Protein AF-0000000086107221 (afdb_homodimer)

Nearest PDB structures (foldseek):
  7shm-assembly1_B  TM=8.757E-01  e=9.392E-21  Homo sapiens
  7shm-assembly1_A  TM=8.796E-01  e=1.229E-20  Homo sapiens
  7x1w-assembly1_B  TM=7.419E-01  e=2.258E-19  Homo sapiens
  7shn-assembly1_B  TM=6.592E-01  e=3.600E-20  Homo sapiens
  8z9x-assembly1_A  TM=6.945E-01  e=2.536E-18  Homo sapiens

Structure (mmCIF, N/CA/C/O backbone):
data_AF-0000000086107221-model_v1
#
loop_
_entity.id
_entity.type
_entity.pdbx_description
1 polymer 'ABC transmembrane type-1 domain-containing protein'
#
loop_
_atom_site.group_PDB
_atom_site.id
_atom_site.type_symbol
_atom_site.label_atom_id
_atom_site.label_alt_id
_atom_site.label_comp_id
_atom_site.label_asym_id
_atom_site.label_entity_id
_atom_site.label_seq_id
_atom_site.pdbx_PDB_ins_code
_atom_site.Cartn_x
_atom_site.Cartn_y
_atom_site.Cartn_z
_atom_site.occupancy
_atom_site.B_iso_or_equiv
_atom_site.auth_seq_id
_atom_site.auth_comp_id
_atom_site.auth_asym_id
_atom_site.auth_atom_id
_atom_site.pdbx_PDB_model_num
ATOM 1 N N . MET A 1 1 ? -26.344 11.945 32.375 1 20.78 1 MET A N 1
ATOM 2 C CA . MET A 1 1 ? -26.625 10.68 31.703 1 20.78 1 MET A CA 1
ATOM 3 C C . MET A 1 1 ? -26.406 10.781 30.203 1 20.78 1 MET A C 1
ATOM 5 O O . MET A 1 1 ? -27.25 11.32 29.484 1 20.78 1 MET A O 1
ATOM 9 N N . GLY A 1 2 ? -25.266 11.234 29.719 1 27.42 2 GLY A N 1
ATOM 10 C CA . GLY A 1 2 ? -24.891 11.477 28.344 1 27.42 2 GLY A CA 1
ATOM 11 C C . GLY A 1 2 ? -25.172 10.297 27.422 1 27.42 2 GLY A C 1
ATOM 12 O O . GLY A 1 2 ? -24.75 9.172 27.703 1 27.42 2 GLY A O 1
ATOM 13 N N . THR A 1 3 ? -26.406 10.305 26.906 1 29.56 3 THR A N 1
ATOM 14 C CA . THR A 1 3 ? -26.953 9.266 26.031 1 29.56 3 THR A CA 1
ATOM 15 C C . THR A 1 3 ? -25.922 8.812 25.016 1 29.56 3 THR A C 1
ATOM 17 O O . THR A 1 3 ? -25.328 9.633 24.297 1 29.56 3 THR A O 1
ATOM 20 N N . ARG A 1 4 ? -25.219 7.75 25.297 1 34.88 4 ARG A N 1
ATOM 21 C CA . ARG A 1 4 ? -24.344 6.957 24.438 1 34.88 4 ARG A CA 1
ATOM 22 C C . ARG A 1 4 ? -24.969 6.781 23.047 1 34.88 4 ARG A C 1
ATOM 24 O O . ARG A 1 4 ? -26.094 6.27 22.922 1 34.88 4 ARG A O 1
ATOM 31 N N . SER A 1 5 ? -24.797 7.711 22.172 1 38.06 5 SER A N 1
ATOM 32 C CA . SER A 1 5 ? -25.297 7.461 20.828 1 38.06 5 SER A CA 1
ATOM 33 C C . SER A 1 5 ? -25.188 5.984 20.469 1 38.06 5 SER A C 1
ATOM 35 O O . SER A 1 5 ? -24.188 5.336 20.797 1 38.06 5 SER A O 1
ATOM 37 N N . PRO A 1 6 ? -26.281 5.242 20.359 1 38.06 6 PRO A N 1
ATOM 38 C CA . PRO A 1 6 ? -26.297 3.816 20.016 1 38.06 6 PRO A CA 1
ATOM 39 C C . PRO A 1 6 ? -25.203 3.451 19 1 38.06 6 PRO A C 1
ATOM 41 O O . PRO A 1 6 ? -25 4.18 18.031 1 38.06 6 PRO A O 1
ATOM 44 N N . ARG A 1 7 ? -24.203 2.842 19.516 1 42.78 7 ARG A N 1
ATOM 45 C CA . ARG A 1 7 ? -23.25 2.258 18.578 1 42.78 7 ARG A CA 1
ATOM 46 C C . ARG A 1 7 ? -23.953 1.6 17.406 1 42.78 7 ARG A C 1
ATOM 48 O O . ARG A 1 7 ? -24.609 0.563 17.562 1 42.78 7 ARG A O 1
ATOM 55 N N . VAL A 1 8 ? -24.609 2.289 16.484 1 44.22 8 VAL A N 1
ATOM 56 C CA . VAL A 1 8 ? -25.156 1.696 15.273 1 44.22 8 VAL A CA 1
ATOM 57 C C . VAL A 1 8 ? -24.281 0.521 14.836 1 44.22 8 VAL A C 1
ATOM 59 O O . VAL A 1 8 ? -23.094 0.692 14.547 1 44.22 8 VAL A O 1
ATOM 62 N N . GLU A 1 9 ? -24.562 -0.608 15.328 1 49.84 9 GLU A N 1
ATOM 63 C CA . GLU A 1 9 ? -23.891 -1.847 14.945 1 49.84 9 GLU A CA 1
ATOM 64 C C . GLU A 1 9 ? -23.703 -1.935 13.438 1 49.84 9 GLU A C 1
ATOM 66 O O . GLU A 1 9 ? -24.688 -1.975 12.688 1 49.84 9 GLU A O 1
ATOM 71 N N . ARG A 1 10 ? -22.797 -1.467 12.852 1 59.25 10 ARG A N 1
ATOM 72 C CA . ARG A 1 10 ? -22.516 -1.47 11.414 1 59.25 10 ARG A CA 1
ATOM 73 C C . ARG A 1 10 ? -22.438 -2.895 10.875 1 59.25 10 ARG A C 1
ATOM 75 O O . ARG A 1 10 ? -21.891 -3.783 11.539 1 59.25 10 ARG A O 1
ATOM 82 N N . PRO A 1 11 ? -23.266 -3.07 9.906 1 66.38 11 PRO A N 1
ATOM 83 C CA . PRO A 1 11 ? -23.266 -4.414 9.328 1 66.38 11 PRO A CA 1
ATOM 84 C C . PRO A 1 11 ? -21.859 -4.902 8.961 1 66.38 11 PRO A C 1
ATOM 86 O O . PRO A 1 11 ? -21.016 -4.105 8.547 1 66.38 11 PRO A O 1
ATOM 89 N N . ARG A 1 12 ? -21.547 -6.066 9.477 1 76.44 12 ARG A N 1
ATOM 90 C CA . ARG A 1 12 ? -20.281 -6.734 9.164 1 76.44 12 ARG A CA 1
ATOM 91 C C . ARG A 1 12 ? -20.156 -7 7.668 1 76.44 12 ARG A C 1
ATOM 93 O O . ARG A 1 12 ? -21.109 -7.465 7.035 1 76.44 12 ARG A O 1
ATOM 100 N N . PRO A 1 13 ? -19.031 -6.516 6.992 1 83.62 13 PRO A N 1
ATOM 101 C CA . PRO A 1 13 ? -18.828 -6.777 5.566 1 83.62 13 PRO A CA 1
ATOM 102 C C . PRO A 1 13 ? -18.797 -8.273 5.238 1 83.62 13 PRO A C 1
ATOM 104 O O . PRO A 1 13 ? -18.016 -9.016 5.84 1 83.62 13 PRO A O 1
ATOM 107 N N . ARG A 1 14 ? -19.797 -8.719 4.535 1 83.75 14 ARG A N 1
ATOM 108 C CA . ARG A 1 14 ? -19.906 -10.109 4.109 1 83.75 14 ARG A CA 1
ATOM 109 C C . ARG A 1 14 ? -20.234 -10.203 2.621 1 83.75 14 ARG A C 1
ATOM 111 O O . ARG A 1 14 ? -20.438 -9.18 1.961 1 83.75 14 ARG A O 1
ATOM 118 N N . LEU A 1 15 ? -20.047 -11.383 2.186 1 85.44 15 LEU A N 1
ATOM 119 C CA . LEU A 1 15 ? -20.438 -11.641 0.807 1 85.44 15 LEU A CA 1
ATOM 120 C C . LEU A 1 15 ? -21.953 -11.852 0.706 1 85.44 15 LEU A C 1
ATOM 122 O O . LEU A 1 15 ? -22.422 -12.992 0.641 1 85.44 15 LEU A O 1
ATOM 126 N N . ASP A 1 16 ? -22.672 -10.781 0.738 1 86.25 16 ASP A N 1
ATOM 127 C CA . ASP A 1 16 ? -24.125 -10.828 0.745 1 86.25 16 ASP A CA 1
ATOM 128 C C . ASP A 1 16 ? -24.703 -10.039 -0.421 1 86.25 16 ASP A C 1
ATOM 130 O O . ASP A 1 16 ? -24 -9.711 -1.375 1 86.25 16 ASP A O 1
ATOM 134 N N . ARG A 1 17 ? -25.938 -9.82 -0.263 1 88.38 17 ARG A N 1
ATOM 135 C CA . ARG A 1 17 ? -26.656 -9.094 -1.302 1 88.38 17 ARG A CA 1
ATOM 136 C C . ARG A 1 17 ? -26.203 -7.641 -1.375 1 88.38 17 ARG A C 1
ATOM 138 O O . ARG A 1 17 ? -26.203 -7.039 -2.449 1 88.38 17 ARG A O 1
ATOM 145 N N . ILE A 1 18 ? -25.766 -7.18 -0.334 1 89 18 ILE A N 1
ATOM 146 C CA . ILE A 1 18 ? -25.281 -5.805 -0.3 1 89 18 ILE A CA 1
ATOM 147 C C . ILE A 1 18 ? -23.969 -5.695 -1.093 1 89 18 ILE A C 1
ATOM 149 O O . ILE A 1 18 ? -23.781 -4.734 -1.838 1 89 18 ILE A O 1
ATOM 153 N N . PHE A 1 19 ? -23.203 -6.648 -0.896 1 90.31 19 PHE A N 1
ATOM 154 C CA . PHE A 1 19 ? -21.953 -6.672 -1.653 1 90.31 19 PHE A CA 1
ATOM 155 C C . PHE A 1 19 ? -22.234 -6.703 -3.152 1 90.31 19 PHE A C 1
ATOM 157 O O . PHE A 1 19 ? -21.609 -5.965 -3.92 1 90.31 19 PHE A O 1
ATOM 164 N N . LEU A 1 20 ? -23.156 -7.578 -3.516 1 91.56 20 LEU A N 1
ATOM 165 C CA . LEU A 1 20 ? -23.469 -7.727 -4.934 1 91.56 20 LEU A CA 1
ATOM 166 C C . LEU A 1 20 ? -23.984 -6.418 -5.516 1 91.56 20 LEU A C 1
ATOM 168 O O . LEU A 1 20 ? -23.625 -6.047 -6.637 1 91.56 20 LEU A O 1
ATOM 172 N N . ARG A 1 21 ? -24.766 -5.758 -4.793 1 92.06 21 ARG A N 1
ATOM 173 C CA . ARG A 1 21 ? -25.312 -4.48 -5.25 1 92.06 21 ARG A CA 1
ATOM 174 C C . ARG A 1 21 ? -24.203 -3.439 -5.387 1 92.06 21 ARG A C 1
ATOM 176 O O . ARG A 1 21 ? -24.125 -2.736 -6.395 1 92.06 21 ARG A O 1
ATOM 183 N N . ARG A 1 22 ? -23.391 -3.412 -4.418 1 92.31 22 ARG A N 1
ATOM 184 C CA . ARG A 1 22 ? -22.281 -2.459 -4.422 1 92.31 22 ARG A CA 1
ATOM 185 C C . ARG A 1 22 ? -21.297 -2.766 -5.547 1 92.31 22 ARG A C 1
ATOM 187 O O . ARG A 1 22 ? -20.781 -1.851 -6.191 1 92.31 22 ARG A O 1
ATOM 194 N N . PHE A 1 23 ? -21.125 -3.98 -5.703 1 93.12 23 PHE A N 1
ATOM 195 C CA . PHE A 1 23 ? -20.188 -4.41 -6.734 1 93.12 23 PHE A CA 1
ATOM 196 C C . PHE A 1 23 ? -20.719 -4.086 -8.125 1 93.12 23 PHE A C 1
ATOM 198 O O . PHE A 1 23 ? -19.984 -3.605 -8.984 1 93.12 23 PHE A O 1
ATOM 205 N N . ILE A 1 24 ? -21.969 -4.328 -8.344 1 92.38 24 ILE A N 1
ATOM 206 C CA . ILE A 1 24 ? -22.594 -4.055 -9.633 1 92.38 24 ILE A CA 1
ATOM 207 C C . ILE A 1 24 ? -22.578 -2.551 -9.898 1 92.38 24 ILE A C 1
ATOM 209 O O . ILE A 1 24 ? -22.359 -2.115 -11.031 1 92.38 24 ILE A O 1
ATOM 213 N N . ASN A 1 25 ? -22.797 -1.808 -8.891 1 90.88 25 ASN A N 1
ATOM 214 C CA . ASN A 1 25 ? -22.75 -0.357 -9.039 1 90.88 25 ASN A CA 1
ATOM 215 C C . ASN A 1 25 ? -21.359 0.126 -9.422 1 90.88 25 ASN A C 1
ATOM 217 O O . ASN A 1 25 ? -21.219 1.038 -10.234 1 90.88 25 ASN A O 1
ATOM 221 N N . LEU A 1 26 ? -20.422 -0.433 -8.773 1 91.31 26 LEU A N 1
ATOM 222 C CA . LEU A 1 26 ? -19.047 -0.076 -9.086 1 91.31 26 LEU A CA 1
ATOM 223 C C . LEU A 1 26 ? -18.688 -0.484 -10.508 1 91.31 26 LEU A C 1
ATOM 225 O O . LEU A 1 26 ? -18.016 0.258 -11.219 1 91.31 26 LEU A O 1
ATOM 229 N N . CYS A 1 27 ? -19.141 -1.636 -10.922 1 89.5 27 CYS A N 1
ATOM 230 C CA . CYS A 1 27 ? -18.891 -2.117 -12.273 1 89.5 27 CYS A CA 1
ATOM 231 C C . CYS A 1 27 ? -19.594 -1.242 -13.305 1 89.5 27 CYS A C 1
ATOM 233 O O . CYS A 1 27 ? -19.062 -1.018 -14.398 1 89.5 27 CYS A O 1
ATOM 235 N N . ALA A 1 28 ? -20.734 -0.802 -12.953 1 88.31 28 ALA A N 1
ATOM 236 C CA . ALA A 1 28 ? -21.469 0.073 -13.852 1 88.31 28 ALA A CA 1
ATOM 237 C C . ALA A 1 28 ? -20.75 1.394 -14.062 1 88.31 28 ALA A C 1
ATOM 239 O O . ALA A 1 28 ? -20.812 1.982 -15.148 1 88.31 28 ALA A O 1
ATOM 240 N N . MET A 1 29 ? -20.062 1.771 -13.07 1 87.31 29 MET A N 1
ATOM 241 C CA . MET A 1 29 ? -19.297 3.006 -13.164 1 87.31 29 MET A CA 1
ATOM 242 C C . MET A 1 29 ? -18.031 2.801 -14.016 1 87.31 29 MET A C 1
ATOM 244 O O . MET A 1 29 ? -17.609 3.709 -14.727 1 87.31 29 MET A O 1
ATOM 248 N N . LEU A 1 30 ? -17.438 1.682 -13.891 1 88.75 30 LEU A N 1
ATOM 249 C CA . LEU A 1 30 ? -16.219 1.378 -14.625 1 88.75 30 LEU A CA 1
ATOM 250 C C . LEU A 1 30 ? -16.516 1.081 -16.094 1 88.75 30 LEU A C 1
ATOM 252 O O . LEU A 1 30 ? -15.68 1.311 -16.953 1 88.75 30 LEU A O 1
ATOM 256 N N . PHE A 1 31 ? -17.75 0.583 -16.266 1 88.62 31 PHE A N 1
ATOM 257 C CA . PHE A 1 31 ? -18.172 0.24 -17.625 1 88.62 31 PHE A CA 1
ATOM 258 C C . PHE A 1 31 ? -19.438 1 -18 1 88.62 31 PHE A C 1
ATOM 260 O O . PHE A 1 31 ? -20.5 0.402 -18.156 1 88.62 31 PHE A O 1
ATOM 267 N N . PRO A 1 32 ? -19.328 2.26 -18.281 1 79.25 32 PRO A N 1
ATOM 268 C CA . PRO A 1 32 ? -20.531 3.08 -18.484 1 79.25 32 PRO A CA 1
ATOM 269 C C . PRO A 1 32 ? -21.234 2.758 -19.797 1 79.25 32 PRO A C 1
ATOM 271 O O . PRO A 1 32 ? -22.469 2.707 -19.844 1 79.25 32 PRO A O 1
ATOM 274 N N . HIS A 1 33 ? -20.375 2.65 -20.906 1 82.06 33 HIS A N 1
ATOM 275 C CA . HIS A 1 33 ? -20.969 2.354 -22.203 1 82.06 33 HIS A CA 1
ATOM 276 C C . HIS A 1 33 ? -20.25 1.187 -22.875 1 82.06 33 HIS A C 1
ATOM 278 O O . HIS A 1 33 ? -19.141 0.833 -22.5 1 82.06 33 HIS A O 1
ATOM 284 N N . TRP A 1 34 ? -20.938 0.668 -23.703 1 78.38 34 TRP A N 1
ATOM 285 C CA . TRP A 1 34 ? -20.422 -0.496 -24.406 1 78.38 34 TRP A CA 1
ATOM 286 C C . TRP A 1 34 ? -19.219 -0.112 -25.281 1 78.38 34 TRP A C 1
ATOM 288 O O . TRP A 1 34 ? -18.375 -0.953 -25.578 1 78.38 34 TRP A O 1
ATOM 298 N N . SER A 1 35 ? -19.156 1.155 -25.562 1 77.44 35 SER A N 1
ATOM 299 C CA . SER A 1 35 ? -18.047 1.588 -26.422 1 77.44 35 SER A CA 1
ATOM 300 C C . SER A 1 35 ? -16.984 2.318 -25.609 1 77.44 35 SER A C 1
ATOM 302 O O . SER A 1 35 ? -16.141 3.018 -26.188 1 77.44 35 SER A O 1
ATOM 304 N N . SER A 1 36 ? -16.953 2.045 -24.453 1 83 36 SER A N 1
ATOM 305 C CA . SER A 1 36 ? -15.961 2.723 -23.625 1 83 36 SER A CA 1
ATOM 306 C C . SER A 1 36 ? -14.602 2.045 -23.719 1 83 36 SER A C 1
ATOM 308 O O . SER A 1 36 ? -14.5 0.896 -24.156 1 83 36 SER A O 1
ATOM 310 N N . GLN A 1 37 ? -13.562 2.779 -23.469 1 84.62 37 GLN A N 1
ATOM 311 C CA . GLN A 1 37 ? -12.188 2.297 -23.547 1 84.62 37 GLN A CA 1
ATOM 312 C C . GLN A 1 37 ? -11.984 1.083 -22.641 1 84.62 37 GLN A C 1
ATOM 314 O O . GLN A 1 37 ? -11.273 0.142 -23 1 84.62 37 GLN A O 1
ATOM 319 N N . ASN A 1 38 ? -12.633 1.028 -21.562 1 86.94 38 ASN A N 1
ATOM 320 C CA . ASN A 1 38 ? -12.492 -0.084 -20.625 1 86.94 38 ASN A CA 1
ATOM 321 C C . ASN A 1 38 ? -13.117 -1.362 -21.188 1 86.94 38 ASN A C 1
ATOM 323 O O . ASN A 1 38 ? -12.57 -2.453 -21 1 86.94 38 ASN A O 1
ATOM 327 N N . VAL A 1 39 ? -14.227 -1.23 -21.875 1 86.75 39 VAL A N 1
ATOM 328 C CA . VAL A 1 39 ? -14.875 -2.396 -22.469 1 86.75 39 VAL A CA 1
ATOM 329 C C . VAL A 1 39 ? -14.008 -2.957 -23.594 1 86.75 39 VAL A C 1
ATOM 331 O O . VAL A 1 39 ? -13.852 -4.172 -23.719 1 86.75 39 VAL A O 1
ATOM 334 N N . LEU A 1 40 ? -13.438 -2.061 -24.328 1 87.12 40 LEU A N 1
ATOM 335 C CA . LEU A 1 40 ? -12.562 -2.49 -25.406 1 87.12 40 LEU A CA 1
ATOM 336 C C . LEU A 1 40 ? -11.336 -3.211 -24.859 1 87.12 40 LEU A C 1
ATOM 338 O O . LEU A 1 40 ? -10.867 -4.184 -25.453 1 87.12 40 LEU A O 1
ATOM 342 N N . MET A 1 41 ? -10.844 -2.697 -23.844 1 88.06 41 MET A N 1
ATOM 343 C CA . MET A 1 41 ? -9.695 -3.342 -23.219 1 88.06 41 MET A CA 1
ATOM 344 C C . MET A 1 41 ? -10.062 -4.73 -22.703 1 88.06 41 MET A C 1
ATOM 346 O O . MET A 1 41 ? -9.281 -5.676 -22.844 1 88.06 41 MET A O 1
ATOM 350 N N . PHE A 1 42 ? -11.219 -4.891 -22.172 1 86.69 42 PHE A N 1
ATOM 351 C CA . PHE A 1 42 ? -11.664 -6.184 -21.672 1 86.69 42 PHE A CA 1
ATOM 352 C C . PHE A 1 42 ? -11.922 -7.152 -22.812 1 86.69 42 PHE A C 1
ATOM 354 O O . PHE A 1 42 ? -11.656 -8.352 -22.703 1 86.69 42 PHE A O 1
ATOM 361 N N . LEU A 1 43 ? -12.461 -6.621 -23.891 1 87.69 43 LEU A N 1
ATOM 362 C CA . LEU A 1 43 ? -12.672 -7.461 -25.062 1 87.69 43 LEU A CA 1
ATOM 363 C C . LEU A 1 43 ? -11.344 -7.922 -25.656 1 87.69 43 LEU A C 1
ATOM 365 O O . LEU A 1 43 ? -11.227 -9.062 -26.109 1 87.69 43 LEU A O 1
ATOM 369 N N . THR A 1 44 ? -10.438 -7 -25.672 1 91 44 THR A N 1
ATOM 370 C CA . THR A 1 44 ? -9.102 -7.371 -26.141 1 91 44 THR A CA 1
ATOM 371 C C . THR A 1 44 ? -8.484 -8.422 -25.234 1 91 44 THR A C 1
ATOM 373 O O . THR A 1 44 ? -7.855 -9.375 -25.703 1 91 44 THR A O 1
ATOM 376 N N . LEU A 1 45 ? -8.664 -8.234 -23.969 1 91.06 45 LEU A N 1
ATOM 377 C CA . LEU A 1 45 ? -8.156 -9.203 -23 1 91.06 45 LEU A CA 1
ATOM 378 C C . LEU A 1 45 ? -8.805 -10.562 -23.203 1 91.06 45 LEU A C 1
ATOM 380 O O . LEU A 1 45 ? -8.133 -11.594 -23.156 1 91.06 45 LEU A O 1
ATOM 384 N N . LEU A 1 46 ? -10.078 -10.586 -23.469 1 89.06 46 LEU A N 1
ATOM 385 C CA . LEU A 1 46 ? -10.812 -11.828 -23.703 1 89.06 46 LEU A CA 1
ATOM 386 C C . LEU A 1 46 ? -10.32 -12.523 -24.969 1 89.06 46 LEU A C 1
ATOM 388 O O . LEU A 1 46 ? -10.102 -13.734 -24.969 1 89.06 46 LEU A O 1
ATOM 392 N N . THR A 1 47 ? -10.117 -11.773 -26 1 90.94 47 THR A N 1
ATOM 393 C CA . THR A 1 47 ? -9.664 -12.336 -27.266 1 90.94 47 THR A CA 1
ATOM 394 C C . THR A 1 47 ? -8.266 -12.922 -27.125 1 90.94 47 THR A C 1
ATOM 396 O O . THR A 1 47 ? -7.992 -14.016 -27.609 1 90.94 47 THR A O 1
ATOM 399 N N . ILE A 1 48 ? -7.422 -12.211 -26.469 1 92.38 48 ILE A N 1
ATOM 400 C CA . ILE A 1 48 ? -6.047 -12.664 -26.297 1 92.38 48 ILE A CA 1
ATOM 401 C C . ILE A 1 48 ? -6.031 -13.914 -25.406 1 92.38 48 ILE A C 1
ATOM 403 O O . ILE A 1 48 ? -5.316 -14.875 -25.688 1 92.38 48 ILE A O 1
ATOM 407 N N . ALA A 1 49 ? -6.836 -13.844 -24.375 1 89.38 49 ALA A N 1
ATOM 408 C CA . ALA A 1 49 ? -6.875 -14.969 -23.438 1 89.38 49 ALA A CA 1
ATOM 409 C C . ALA A 1 49 ? -7.438 -16.219 -24.109 1 89.38 49 ALA A C 1
ATOM 411 O O . ALA A 1 49 ? -6.926 -17.328 -23.906 1 89.38 49 ALA A O 1
ATOM 412 N N . LEU A 1 50 ? -8.438 -16.094 -24.938 1 88.12 50 LEU A N 1
ATOM 413 C CA . LEU A 1 50 ? -9.031 -17.234 -25.625 1 88.12 50 LEU A CA 1
ATOM 414 C C . LEU A 1 50 ? -8.078 -17.781 -26.688 1 88.12 50 LEU A C 1
ATOM 416 O O . LEU A 1 50 ? -7.965 -19 -26.859 1 88.12 50 LEU A O 1
ATOM 420 N N . THR A 1 51 ? -7.422 -16.875 -27.391 1 90.06 51 THR A N 1
ATOM 421 C CA . THR A 1 51 ? -6.426 -17.312 -28.359 1 90.06 51 THR A CA 1
ATOM 422 C C . THR A 1 51 ? -5.281 -18.047 -27.656 1 90.06 51 THR A C 1
ATOM 424 O O . THR A 1 51 ? -4.762 -19.031 -28.172 1 90.06 51 THR A O 1
ATOM 427 N N . GLY A 1 52 ? -4.922 -17.484 -26.531 1 87 52 GLY A N 1
ATOM 428 C CA . GLY A 1 52 ? -3.895 -18.141 -25.734 1 87 52 GLY A CA 1
ATOM 429 C C . GLY A 1 52 ? -4.281 -19.547 -25.312 1 87 52 GLY A C 1
ATOM 430 O O . GLY A 1 52 ? -3.439 -20.438 -25.297 1 87 52 GLY A O 1
ATOM 431 N N . GLN A 1 53 ? -5.547 -19.766 -25.062 1 81.88 53 GLN A N 1
ATOM 432 C CA . GLN A 1 53 ? -6.02 -21.078 -24.656 1 81.88 53 GLN A CA 1
ATOM 433 C C . GLN A 1 53 ? -5.93 -22.078 -25.812 1 81.88 53 GLN A C 1
ATOM 435 O O . GLN A 1 53 ? -5.648 -23.25 -25.594 1 81.88 53 GLN A O 1
ATOM 440 N N . LEU A 1 54 ? -6.133 -21.656 -26.953 1 83 54 LEU A N 1
ATOM 441 C CA . LEU A 1 54 ? -6.02 -22.516 -28.125 1 83 54 LEU A CA 1
ATOM 442 C C . LEU A 1 54 ? -4.566 -22.922 -28.375 1 83 54 LEU A C 1
ATOM 444 O O . LEU A 1 54 ? -4.281 -24.062 -28.719 1 83 54 LEU A O 1
ATOM 448 N N . LEU A 1 55 ? -3.736 -21.969 -28.156 1 85 55 LEU A N 1
ATOM 449 C CA . LEU A 1 55 ? -2.318 -22.219 -28.375 1 85 55 LEU A CA 1
ATOM 450 C C . LEU A 1 55 ? -1.758 -23.141 -27.297 1 85 55 LEU A C 1
ATOM 452 O O . LEU A 1 55 ? -0.857 -23.938 -27.547 1 85 55 LEU A O 1
ATOM 456 N N . VAL A 1 56 ? -2.273 -22.953 -26.172 1 77.62 56 VAL A N 1
ATOM 457 C CA . VAL A 1 56 ? -1.823 -23.797 -25.062 1 77.62 56 VAL A CA 1
ATOM 458 C C . VAL A 1 56 ? -2.148 -25.25 -25.359 1 77.62 56 VAL A C 1
ATOM 460 O O . VAL A 1 56 ? -1.374 -26.141 -25.016 1 77.62 56 VAL A O 1
ATOM 463 N N . TYR A 1 57 ? -3.221 -25.453 -25.969 1 74.12 57 TYR A N 1
ATOM 464 C CA . TYR A 1 57 ? -3.576 -26.812 -26.359 1 74.12 57 TYR A CA 1
ATOM 465 C C . TYR A 1 57 ? -2.574 -27.375 -27.375 1 74.12 57 TYR A C 1
ATOM 467 O O . TYR A 1 57 ? -2.152 -28.531 -27.266 1 74.12 57 TYR A O 1
ATOM 475 N N . GLN A 1 58 ? -2.201 -26.578 -28.281 1 80.56 58 GLN A N 1
ATOM 476 C CA . GLN A 1 58 ? -1.253 -27.016 -29.297 1 80.56 58 GLN A CA 1
ATOM 477 C C . GLN A 1 58 ? 0.12 -27.281 -28.688 1 80.56 58 GLN A C 1
ATOM 479 O O . GLN A 1 58 ? 0.804 -28.234 -29.094 1 80.56 58 GLN A O 1
ATOM 484 N N . VAL A 1 59 ? 0.513 -26.516 -27.781 1 82.88 59 VAL A N 1
ATOM 485 C CA . VAL A 1 59 ? 1.792 -26.719 -27.109 1 82.88 59 VAL A CA 1
ATOM 486 C C . VAL A 1 59 ? 1.717 -27.953 -26.219 1 82.88 59 VAL A C 1
ATOM 488 O O . VAL A 1 59 ? 2.713 -28.656 -26.031 1 82.88 59 VAL A O 1
ATOM 491 N N . GLY A 1 60 ? 0.541 -28.281 -25.703 1 73.5 60 GLY A N 1
ATOM 492 C CA . GLY A 1 60 ? 0.348 -29.453 -24.859 1 73.5 60 GLY A CA 1
ATOM 493 C C . GLY A 1 60 ? 0.492 -30.766 -25.594 1 73.5 60 GLY A C 1
ATOM 494 O O . GLY A 1 60 ? 0.862 -31.781 -25 1 73.5 60 GLY A O 1
ATOM 495 N N . ILE A 1 61 ? 0.315 -30.75 -26.875 1 77.62 61 ILE A N 1
ATOM 496 C CA . ILE A 1 61 ? 0.387 -31.984 -27.656 1 77.62 61 ILE A CA 1
ATOM 497 C C . ILE A 1 61 ? 1.803 -32.156 -28.203 1 77.62 61 ILE A C 1
ATOM 499 O O . ILE A 1 61 ? 2.162 -33.25 -28.656 1 77.62 61 ILE A O 1
ATOM 503 N N . LEU A 1 62 ? 2.656 -31.188 -28.031 1 84.19 62 LEU A N 1
ATOM 504 C CA . LEU A 1 62 ? 4.008 -31.219 -28.562 1 84.19 62 LEU A CA 1
ATOM 505 C C . LEU A 1 62 ? 4.801 -32.375 -27.969 1 84.19 62 LEU A C 1
ATOM 507 O O . LEU A 1 62 ? 5.504 -33.094 -28.703 1 84.19 62 LEU A O 1
ATOM 511 N N . PRO A 1 63 ? 4.699 -32.625 -26.609 1 80.44 63 PRO A N 1
ATOM 512 C CA . PRO A 1 63 ? 5.457 -33.75 -26.047 1 80.44 63 PRO A CA 1
ATOM 513 C C . PRO A 1 63 ? 5.098 -35.094 -26.672 1 80.44 63 PRO A C 1
ATOM 515 O O . PRO A 1 63 ? 5.98 -35.906 -26.953 1 80.44 63 PRO A O 1
ATOM 518 N N . SER A 1 64 ? 3.822 -35.281 -26.953 1 77.88 64 SER A N 1
ATOM 519 C CA . SER A 1 64 ? 3.396 -36.5 -27.578 1 77.88 64 SER A CA 1
ATOM 520 C C . SER A 1 64 ? 3.961 -36.625 -28.984 1 77.88 64 SER A C 1
ATOM 522 O O . SER A 1 64 ? 4.332 -37.719 -29.422 1 77.88 64 SER A O 1
ATOM 524 N N . GLN A 1 65 ? 4.008 -35.594 -29.719 1 84.12 65 GLN A N 1
ATOM 525 C CA . GLN A 1 65 ? 4.562 -35.594 -31.078 1 84.12 65 GLN A CA 1
ATOM 526 C C . GLN A 1 65 ? 6.07 -35.844 -31.047 1 84.12 65 GLN A C 1
ATOM 528 O O . GLN A 1 65 ? 6.609 -36.531 -31.891 1 84.12 65 GLN A O 1
ATOM 533 N N . PHE A 1 66 ? 6.766 -35.281 -30.141 1 87.56 66 PHE A N 1
ATOM 534 C CA . PHE A 1 66 ? 8.203 -35.5 -30 1 87.56 66 PHE A CA 1
ATOM 535 C C . PHE A 1 66 ? 8.5 -36.969 -29.656 1 87.56 66 PHE A C 1
ATOM 537 O O . PHE A 1 66 ? 9.461 -37.531 -30.172 1 87.56 66 PHE A O 1
ATOM 544 N N . TYR A 1 67 ? 7.645 -37.531 -28.766 1 80.94 67 TYR A N 1
ATOM 545 C CA . TYR A 1 67 ? 7.805 -38.969 -28.438 1 80.94 67 TYR A CA 1
ATOM 546 C C . TYR A 1 67 ? 7.711 -39.812 -29.688 1 80.94 67 TYR A C 1
ATOM 548 O O . TYR A 1 67 ? 8.5 -40.75 -29.859 1 80.94 67 TYR A O 1
ATOM 556 N N . GLY A 1 68 ? 6.766 -39.469 -30.531 1 81.62 68 GLY A N 1
ATOM 557 C CA . GLY A 1 68 ? 6.57 -40.219 -31.75 1 81.62 68 GLY A CA 1
ATOM 558 C C . GLY A 1 68 ? 7.734 -40.125 -32.719 1 81.62 68 GLY A C 1
ATOM 559 O O . GLY A 1 68 ? 8.273 -41.156 -33.156 1 81.62 68 GLY A O 1
ATOM 560 N N . VAL A 1 69 ? 8.172 -38.938 -32.969 1 87.88 69 VAL A N 1
ATOM 561 C CA . VAL A 1 69 ? 9.219 -38.719 -33.938 1 87.88 69 VAL A CA 1
ATOM 562 C C . VAL A 1 69 ? 10.547 -39.25 -33.438 1 87.88 69 VAL A C 1
ATOM 564 O O . VAL A 1 69 ? 11.367 -39.75 -34.219 1 87.88 69 VAL A O 1
ATOM 567 N N . LEU A 1 70 ? 10.875 -39.188 -32.188 1 87.06 70 LEU A N 1
ATOM 568 C CA . LEU A 1 70 ? 12.133 -39.656 -31.594 1 87.06 70 LEU A CA 1
ATOM 569 C C . LEU A 1 70 ? 12.156 -41.156 -31.5 1 87.06 70 LEU A C 1
ATOM 571 O O . LEU A 1 70 ? 13.195 -41.781 -31.734 1 87.06 70 LEU A O 1
ATOM 575 N N . ALA A 1 71 ? 10.992 -41.719 -31.156 1 82.12 71 ALA A N 1
ATOM 576 C CA . ALA A 1 71 ? 10.93 -43.156 -31.078 1 82.12 71 ALA A CA 1
ATOM 577 C C . ALA A 1 71 ? 11.148 -43.812 -32.438 1 82.12 71 ALA A C 1
ATOM 579 O O . ALA A 1 71 ? 11.727 -44.875 -32.531 1 82.12 71 ALA A O 1
ATOM 580 N N . GLU A 1 72 ? 10.719 -43.125 -33.5 1 84.94 72 GLU A N 1
ATOM 581 C CA . GLU A 1 72 ? 10.859 -43.625 -34.875 1 84.94 72 GLU A CA 1
ATOM 582 C C . GLU A 1 72 ? 12.188 -43.188 -35.5 1 84.94 72 GLU A C 1
ATOM 584 O O . GLU A 1 72 ? 12.523 -43.594 -36.594 1 84.94 72 GLU A O 1
ATOM 589 N N . ARG A 1 73 ? 13 -42.469 -34.781 1 88.56 73 ARG A N 1
ATOM 590 C CA . ARG A 1 73 ? 14.289 -41.969 -35.25 1 88.56 73 ARG A CA 1
ATOM 591 C C . ARG A 1 73 ? 14.148 -41.219 -36.562 1 88.56 73 ARG A C 1
ATOM 593 O O . ARG A 1 73 ? 14.93 -41.469 -37.5 1 88.56 73 ARG A O 1
ATOM 600 N N . ASP A 1 74 ? 13.102 -40.531 -36.688 1 90.06 74 ASP A N 1
ATOM 601 C CA . ASP A 1 74 ? 12.859 -39.719 -37.906 1 90.06 74 ASP A CA 1
ATOM 602 C C . ASP A 1 74 ? 13.508 -38.344 -37.781 1 90.06 74 ASP A C 1
ATOM 604 O O . ASP A 1 74 ? 12.945 -37.438 -37.156 1 90.06 74 ASP A O 1
ATOM 608 N N . LEU A 1 75 ? 14.578 -38.125 -38.406 1 90.12 75 LEU A N 1
ATOM 609 C CA . LEU A 1 75 ? 15.336 -36.875 -38.281 1 90.12 75 LEU A CA 1
ATOM 610 C C . LEU A 1 75 ? 14.594 -35.719 -38.969 1 90.12 75 LEU A C 1
ATOM 612 O O . LEU A 1 75 ? 14.555 -34.594 -38.438 1 90.12 75 LEU A O 1
ATOM 616 N N . HIS A 1 76 ? 14.102 -35.969 -40.156 1 91.31 76 HIS A N 1
ATOM 617 C CA . HIS A 1 76 ? 13.398 -34.906 -40.844 1 91.31 76 HIS A CA 1
ATOM 618 C C . HIS A 1 76 ? 12.141 -34.469 -40.094 1 91.31 76 HIS A C 1
ATOM 620 O O . HIS A 1 76 ? 11.82 -33.281 -40.031 1 91.31 76 HIS A O 1
ATOM 626 N N . GLY A 1 77 ? 11.438 -35.375 -39.562 1 92 77 GLY A N 1
ATOM 627 C CA . GLY A 1 77 ? 10.281 -35.062 -38.719 1 92 77 GLY A CA 1
ATOM 628 C C . GLY A 1 77 ? 10.633 -34.281 -37.469 1 92 77 GLY A C 1
ATOM 629 O O . GLY A 1 77 ? 9.898 -33.406 -37.062 1 92 77 GLY A O 1
ATOM 630 N N . PHE A 1 78 ? 11.742 -34.625 -36.938 1 93.81 78 PHE A N 1
ATOM 631 C CA . PHE A 1 78 ? 12.203 -33.969 -35.719 1 93.81 78 PHE A CA 1
ATOM 632 C C . PHE A 1 78 ? 12.555 -32.531 -36 1 93.81 78 PHE A C 1
ATOM 634 O O . PHE A 1 78 ? 12.203 -31.625 -35.219 1 93.81 78 PHE A O 1
ATOM 641 N N . GLN A 1 79 ? 13.242 -32.25 -37.094 1 94.12 79 GLN A N 1
ATOM 642 C CA . GLN A 1 79 ? 13.633 -30.906 -37.438 1 94.12 79 GLN A CA 1
ATOM 643 C C . GLN A 1 79 ? 12.406 -30.031 -37.719 1 94.12 79 GLN A C 1
ATOM 645 O O . GLN A 1 79 ? 12.336 -28.875 -37.281 1 94.12 79 GLN A O 1
ATOM 650 N N . ARG A 1 80 ? 11.5 -30.609 -38.406 1 93.75 80 ARG A N 1
ATOM 651 C CA . ARG A 1 80 ? 10.281 -29.875 -38.719 1 93.75 80 ARG A CA 1
ATOM 652 C C . ARG A 1 80 ? 9.484 -29.594 -37.438 1 93.75 80 ARG A C 1
ATOM 654 O O . ARG A 1 80 ? 8.992 -28.484 -37.25 1 93.75 80 ARG A O 1
ATOM 661 N N . LEU A 1 81 ? 9.367 -30.562 -36.562 1 93.44 81 LEU A N 1
ATOM 662 C CA . LEU A 1 81 ? 8.625 -30.406 -35.344 1 93.44 81 LEU A CA 1
ATOM 663 C C . LEU A 1 81 ? 9.312 -29.406 -34.406 1 93.44 81 LEU A C 1
ATOM 665 O O . LEU A 1 81 ? 8.648 -28.656 -33.688 1 93.44 81 LEU A O 1
ATOM 669 N N . SER A 1 82 ? 10.641 -29.438 -34.438 1 94.31 82 SER A N 1
ATOM 670 C CA . SER A 1 82 ? 11.391 -28.516 -33.594 1 94.31 82 SER A CA 1
ATOM 671 C C . SER A 1 82 ? 11.172 -27.062 -34.031 1 94.31 82 SER A C 1
ATOM 673 O O . SER A 1 82 ? 11.039 -26.188 -33.188 1 94.31 82 SER A O 1
ATOM 675 N N . ILE A 1 83 ? 11.141 -26.828 -35.281 1 94.94 83 ILE A N 1
ATOM 676 C CA . ILE A 1 83 ? 10.914 -25.484 -35.812 1 94.94 83 ILE A CA 1
ATOM 677 C C . ILE A 1 83 ? 9.492 -25.047 -35.469 1 94.94 83 ILE A C 1
ATOM 679 O O . ILE A 1 83 ? 9.266 -23.906 -35.062 1 94.94 83 ILE A O 1
ATOM 683 N N . LEU A 1 84 ? 8.586 -25.938 -35.625 1 93.88 84 LEU A N 1
ATOM 684 C CA . LEU A 1 84 ? 7.199 -25.625 -35.312 1 93.88 84 LEU A CA 1
ATOM 685 C C . LEU A 1 84 ? 7.039 -25.344 -33.812 1 93.88 84 LEU A C 1
ATOM 687 O O . LEU A 1 84 ? 6.312 -24.438 -33.438 1 93.88 84 LEU A O 1
ATOM 691 N N . ALA A 1 85 ? 7.695 -26.172 -33.031 1 93.81 85 ALA A N 1
ATOM 692 C CA . ALA A 1 85 ? 7.625 -26 -31.594 1 93.81 85 ALA A CA 1
ATOM 693 C C . ALA A 1 85 ? 8.203 -24.656 -31.172 1 93.81 85 ALA A C 1
ATOM 695 O O . ALA A 1 85 ? 7.637 -23.969 -30.312 1 93.81 85 ALA A O 1
ATOM 696 N N . LEU A 1 86 ? 9.289 -24.281 -31.766 1 93.94 86 LEU A N 1
ATOM 697 C CA . LEU A 1 86 ? 9.914 -23.016 -31.453 1 93.94 86 LEU A CA 1
ATOM 698 C C . LEU A 1 86 ? 8.992 -21.844 -31.812 1 93.94 86 LEU A C 1
ATOM 700 O O . LEU A 1 86 ? 8.875 -20.891 -31.062 1 93.94 86 LEU A O 1
ATOM 704 N N . LEU A 1 87 ? 8.336 -21.953 -32.906 1 94.25 87 LEU A N 1
ATOM 705 C CA . LEU A 1 87 ? 7.422 -20.906 -33.344 1 94.25 87 LEU A CA 1
ATOM 706 C C . LEU A 1 87 ? 6.195 -20.828 -32.438 1 94.25 87 LEU A C 1
ATOM 708 O O . LEU A 1 87 ? 5.742 -19.75 -32.094 1 94.25 87 LEU A O 1
ATOM 712 N N . LEU A 1 88 ? 5.684 -21.969 -32.125 1 92.81 88 LEU A N 1
ATOM 713 C CA . LEU A 1 88 ? 4.516 -22.016 -31.234 1 92.81 88 LEU A CA 1
ATOM 714 C C . LEU A 1 88 ? 4.848 -21.453 -29.859 1 92.81 88 LEU A C 1
ATOM 716 O O . LEU A 1 88 ? 4.031 -20.75 -29.266 1 92.81 88 LEU A O 1
ATOM 720 N N . ILE A 1 89 ? 6.012 -21.766 -29.391 1 91.81 89 ILE A N 1
ATOM 721 C CA . ILE A 1 89 ? 6.438 -21.297 -28.078 1 91.81 89 ILE A CA 1
ATOM 722 C C . ILE A 1 89 ? 6.617 -19.781 -28.094 1 91.81 89 ILE A C 1
ATOM 724 O O . ILE A 1 89 ? 6.199 -19.094 -27.156 1 91.81 89 ILE A O 1
ATOM 728 N N . LEU A 1 90 ? 7.246 -19.312 -29.109 1 92.81 90 LEU A N 1
ATOM 729 C CA . LEU A 1 90 ? 7.426 -17.859 -29.234 1 92.81 90 LEU A CA 1
ATOM 730 C C . LEU A 1 90 ? 6.082 -17.156 -29.297 1 92.81 90 LEU A C 1
ATOM 732 O O . LEU A 1 90 ? 5.898 -16.094 -28.688 1 92.81 90 LEU A O 1
ATOM 736 N N . PHE A 1 91 ? 5.188 -17.766 -29.969 1 93.38 91 PHE A N 1
ATOM 737 C CA . PHE A 1 91 ? 3.859 -17.172 -30.078 1 93.38 91 PHE A CA 1
ATOM 738 C C . PHE A 1 91 ? 3.121 -17.234 -28.75 1 93.38 91 PHE A C 1
ATOM 740 O O . PHE A 1 91 ? 2.436 -16.297 -28.359 1 93.38 91 PHE A O 1
ATOM 747 N N . ASN A 1 92 ? 3.252 -18.312 -28.109 1 91.56 92 ASN A N 1
ATOM 748 C CA . ASN A 1 92 ? 2.623 -18.453 -26.797 1 91.56 92 ASN A CA 1
ATOM 749 C C . ASN A 1 92 ? 3.199 -17.469 -25.797 1 91.56 92 ASN A C 1
ATOM 751 O O . ASN A 1 92 ? 2.465 -16.906 -24.969 1 91.56 92 ASN A O 1
ATOM 755 N N . SER A 1 93 ? 4.492 -17.344 -25.828 1 91.44 93 SER A N 1
ATOM 756 C CA . SER A 1 93 ? 5.145 -16.391 -24.922 1 91.44 93 SER A CA 1
ATOM 757 C C . SER A 1 93 ? 4.695 -14.969 -25.219 1 91.44 93 SER A C 1
ATOM 759 O O . SER A 1 93 ? 4.48 -14.18 -24.281 1 91.44 93 SER A O 1
ATOM 761 N N . MET A 1 94 ? 4.535 -14.664 -26.484 1 92.44 94 MET A N 1
ATOM 762 C CA . MET A 1 94 ? 4.078 -13.336 -26.875 1 92.44 94 MET A CA 1
ATOM 763 C C . MET A 1 94 ? 2.646 -13.094 -26.422 1 92.44 94 MET A C 1
ATOM 765 O O . MET A 1 94 ? 2.332 -12.031 -25.891 1 92.44 94 MET A O 1
ATOM 769 N N . LEU A 1 95 ? 1.811 -14.062 -26.531 1 92.19 95 LEU A N 1
ATOM 770 C CA . LEU A 1 95 ? 0.41 -13.922 -26.156 1 92.19 95 LEU A CA 1
ATOM 771 C C . LEU A 1 95 ? 0.269 -13.805 -24.641 1 92.19 95 LEU A C 1
ATOM 773 O O . LEU A 1 95 ? -0.545 -13.023 -24.141 1 92.19 95 LEU A O 1
ATOM 777 N N . ARG A 1 96 ? 1.017 -14.617 -23.938 1 91.56 96 ARG A N 1
ATOM 778 C CA . ARG A 1 96 ? 0.973 -14.547 -22.484 1 91.56 96 ARG A CA 1
ATOM 779 C C . ARG A 1 96 ? 1.458 -13.195 -21.984 1 91.56 96 ARG A C 1
ATOM 781 O O . ARG A 1 96 ? 0.878 -12.625 -21.062 1 91.56 96 ARG A O 1
ATOM 788 N N . SER A 1 97 ? 2.543 -12.719 -22.594 1 92.31 97 SER A N 1
ATOM 789 C CA . SER A 1 97 ? 3.068 -11.406 -22.219 1 92.31 97 SER A CA 1
ATOM 790 C C . SER A 1 97 ? 2.098 -10.297 -22.594 1 92.31 97 SER A C 1
ATOM 792 O O . SER A 1 97 ? 1.947 -9.32 -21.859 1 92.31 97 SER A O 1
ATOM 794 N N . ALA A 1 98 ? 1.467 -10.453 -23.719 1 92.62 98 ALA A N 1
ATOM 795 C CA . ALA A 1 98 ? 0.465 -9.477 -24.141 1 92.62 98 ALA A CA 1
ATOM 796 C C . ALA A 1 98 ? -0.741 -9.484 -23.219 1 92.62 98 ALA A C 1
ATOM 798 O O . ALA A 1 98 ? -1.316 -8.43 -22.922 1 92.62 98 ALA A O 1
ATOM 799 N N . GLU A 1 99 ? -1.129 -10.609 -22.828 1 92.75 99 GLU A N 1
ATOM 800 C CA . GLU A 1 99 ? -2.23 -10.727 -21.875 1 92.75 99 GLU A CA 1
ATOM 801 C C . GLU A 1 99 ? -1.914 -10.008 -20.562 1 92.75 99 GLU A C 1
ATOM 803 O O . GLU A 1 99 ? -2.756 -9.281 -20.031 1 92.75 99 GLU A O 1
ATOM 808 N N . GLN A 1 100 ? -0.716 -10.242 -20.078 1 91.69 100 GLN A N 1
ATOM 809 C CA . GLN A 1 100 ? -0.294 -9.586 -18.844 1 91.69 100 GLN A CA 1
ATOM 810 C C . GLN A 1 100 ? -0.24 -8.07 -19.031 1 91.69 100 GLN A C 1
ATOM 812 O O . GLN A 1 100 ? -0.629 -7.32 -18.125 1 91.69 100 GLN A O 1
ATOM 817 N N . TYR A 1 101 ? 0.205 -7.66 -20.156 1 92.94 101 TYR A N 1
ATOM 818 C CA . TYR A 1 101 ? 0.333 -6.242 -20.469 1 92.94 101 TYR A CA 1
ATOM 819 C C . TYR A 1 101 ? -1.034 -5.574 -20.531 1 92.94 101 TYR A C 1
ATOM 821 O O . TYR A 1 101 ? -1.254 -4.523 -19.922 1 92.94 101 TYR A O 1
ATOM 829 N N . VAL A 1 102 ? -1.931 -6.172 -21.25 1 93.06 102 VAL A N 1
ATOM 830 C CA . VAL A 1 102 ? -3.262 -5.598 -21.406 1 93.06 102 VAL A CA 1
ATOM 831 C C . VAL A 1 102 ? -3.994 -5.617 -20.078 1 93.06 102 VAL A C 1
ATOM 833 O O . VAL A 1 102 ? -4.766 -4.707 -19.766 1 93.06 102 VAL A O 1
ATOM 836 N N . SER A 1 103 ? -3.814 -6.637 -19.266 1 92.81 103 SER A N 1
ATOM 837 C CA . SER A 1 103 ? -4.406 -6.703 -17.938 1 92.81 103 SER A CA 1
ATOM 838 C C . SER A 1 103 ? -3.928 -5.551 -17.062 1 92.81 103 SER A C 1
ATOM 840 O O . SER A 1 103 ? -4.723 -4.93 -16.359 1 92.81 103 SER A O 1
ATOM 842 N N . LYS A 1 104 ? -2.621 -5.266 -17.188 1 93 104 LYS A N 1
ATOM 843 C CA . LYS A 1 104 ? -2.061 -4.184 -16.375 1 93 104 LYS A CA 1
ATOM 844 C C . LYS A 1 104 ? -2.51 -2.822 -16.906 1 93 104 LYS A C 1
ATOM 846 O O . LYS A 1 104 ? -2.691 -1.883 -16.125 1 93 104 LYS A O 1
ATOM 851 N N . LEU A 1 105 ? -2.711 -2.736 -18.219 1 93.12 105 LEU A N 1
ATOM 852 C CA . LEU A 1 105 ? -3.244 -1.499 -18.781 1 93.12 105 LEU A CA 1
ATOM 853 C C . LEU A 1 105 ? -4.688 -1.284 -18.344 1 93.12 105 LEU A C 1
ATOM 855 O O . LEU A 1 105 ? -5.113 -0.147 -18.125 1 93.12 105 LEU A O 1
ATOM 859 N N . ALA A 1 106 ? -5.406 -2.352 -18.312 1 92.06 106 ALA A N 1
ATOM 860 C CA . ALA A 1 106 ? -6.777 -2.26 -17.812 1 92.06 106 ALA A CA 1
ATOM 861 C C . ALA A 1 106 ? -6.801 -1.792 -16.359 1 92.06 106 ALA A C 1
ATOM 863 O O . ALA A 1 106 ? -7.664 -1.003 -15.969 1 92.06 106 ALA A O 1
ATOM 864 N N . TYR A 1 107 ? -5.906 -2.322 -15.562 1 94.12 107 TYR A N 1
ATOM 865 C CA . TYR A 1 107 ? -5.758 -1.889 -14.18 1 94.12 107 TYR A CA 1
ATOM 866 C C . TYR A 1 107 ? -5.566 -0.379 -14.094 1 94.12 107 TYR A C 1
ATOM 868 O O . TYR A 1 107 ? -6.219 0.293 -13.289 1 94.12 107 TYR A O 1
ATOM 876 N N . LEU A 1 108 ? -4.715 0.149 -14.961 1 94.19 108 LEU A N 1
ATOM 877 C CA . LEU A 1 108 ? -4.414 1.577 -14.953 1 94.19 108 LEU A CA 1
ATOM 878 C C . LEU A 1 108 ? -5.637 2.393 -15.359 1 94.19 108 LEU A C 1
ATOM 880 O O . LEU A 1 108 ? -5.914 3.439 -14.773 1 94.19 108 LEU A O 1
ATOM 884 N N . SER A 1 109 ? -6.297 1.922 -16.328 1 92.81 109 SER A N 1
ATOM 885 C CA . SER A 1 109 ? -7.484 2.629 -16.797 1 92.81 109 SER A CA 1
ATOM 886 C C . SER A 1 109 ? -8.586 2.627 -15.742 1 92.81 109 SER A C 1
ATOM 888 O O . SER A 1 109 ? -9.266 3.635 -15.547 1 92.81 109 SER A O 1
ATOM 890 N N . PHE A 1 110 ? -8.742 1.497 -15.062 1 93.38 110 PHE A N 1
ATOM 891 C CA . PHE A 1 110 ? -9.711 1.4 -13.984 1 93.38 110 PHE A CA 1
ATOM 892 C C . PHE A 1 110 ? -9.367 2.361 -12.852 1 93.38 110 PHE A C 1
ATOM 894 O O . PHE A 1 110 ? -10.234 3.055 -12.328 1 93.38 110 PHE A O 1
ATOM 901 N N . ARG A 1 111 ? -8.125 2.314 -12.539 1 94.75 111 ARG A N 1
ATOM 902 C CA . ARG A 1 111 ? -7.664 3.152 -11.438 1 94.75 111 ARG A CA 1
ATOM 903 C C . ARG A 1 111 ? -7.867 4.633 -11.75 1 94.75 111 ARG A C 1
ATOM 905 O O . ARG A 1 111 ? -8.328 5.395 -10.898 1 94.75 111 ARG A O 1
ATOM 912 N N . ARG A 1 112 ? -7.535 5.02 -12.953 1 94.62 112 ARG A N 1
ATOM 913 C CA . ARG A 1 112 ? -7.676 6.406 -13.383 1 94.62 112 ARG A CA 1
ATOM 914 C C . ARG A 1 112 ? -9.133 6.844 -13.344 1 94.62 112 ARG A C 1
ATOM 916 O O . ARG A 1 112 ? -9.461 7.883 -12.766 1 94.62 112 ARG A O 1
ATOM 923 N N . ASP A 1 113 ? -9.969 6.051 -13.875 1 93.62 113 ASP A N 1
ATOM 924 C CA . ASP A 1 113 ? -11.375 6.422 -14.008 1 93.62 113 ASP A CA 1
ATOM 925 C C . ASP A 1 113 ? -12.078 6.41 -12.656 1 93.62 113 ASP A C 1
ATOM 927 O O . ASP A 1 113 ? -12.867 7.305 -12.352 1 93.62 113 ASP A O 1
ATOM 931 N N . LEU A 1 114 ? -11.844 5.43 -11.859 1 94.56 114 LEU A N 1
ATOM 932 C CA . LEU A 1 114 ? -12.484 5.344 -10.555 1 94.56 114 LEU A CA 1
ATOM 933 C C . LEU A 1 114 ? -11.992 6.457 -9.633 1 94.56 114 LEU A C 1
ATOM 935 O O . LEU A 1 114 ? -12.789 7.055 -8.898 1 94.56 114 LEU A O 1
ATOM 939 N N . THR A 1 115 ? -10.703 6.727 -9.641 1 96.25 115 THR A N 1
ATOM 940 C CA . THR A 1 115 ? -10.148 7.777 -8.789 1 96.25 115 THR A CA 1
ATOM 941 C C . THR A 1 115 ? -10.664 9.148 -9.219 1 96.25 115 THR A C 1
ATOM 943 O O . THR A 1 115 ? -11 9.984 -8.375 1 96.25 115 THR A O 1
ATOM 946 N N . ARG A 1 116 ? -10.711 9.398 -10.531 1 95.06 116 ARG A N 1
ATOM 947 C CA . ARG A 1 116 ? -11.227 10.664 -11.031 1 95.06 116 ARG A CA 1
ATOM 948 C C . ARG A 1 116 ? -12.688 10.852 -10.641 1 95.06 116 ARG A C 1
ATOM 950 O O . ARG A 1 116 ? -13.117 11.961 -10.32 1 95.06 116 ARG A O 1
ATOM 957 N N . TYR A 1 117 ? -13.367 9.812 -10.719 1 94.25 117 TYR A N 1
ATOM 958 C CA . TYR A 1 117 ? -14.773 9.852 -10.32 1 94.25 117 TYR A CA 1
ATOM 959 C C . TYR A 1 117 ? -14.914 10.211 -8.844 1 94.25 117 TYR A C 1
ATOM 961 O O . TYR A 1 117 ? -15.711 11.078 -8.484 1 94.25 117 TYR A O 1
ATOM 969 N N . LEU A 1 118 ? -14.164 9.578 -8 1 95.5 118 LEU A N 1
ATOM 970 C CA . LEU A 1 118 ? -14.219 9.844 -6.57 1 95.5 118 LEU A CA 1
ATOM 971 C C . LEU A 1 118 ? -13.742 11.266 -6.27 1 95.5 118 LEU A C 1
ATOM 973 O O . LEU A 1 118 ? -14.258 11.914 -5.359 1 95.5 118 LEU A O 1
ATOM 977 N N . HIS A 1 119 ? -12.75 11.695 -7.051 1 95.81 119 HIS A N 1
ATOM 978 C CA . HIS A 1 119 ? -12.266 13.062 -6.891 1 95.81 119 HIS A CA 1
ATOM 979 C C . HIS A 1 119 ? -13.375 14.07 -7.168 1 95.81 119 HIS A C 1
ATOM 981 O O . HIS A 1 119 ? -13.531 15.047 -6.426 1 95.81 119 HIS A O 1
ATOM 987 N N . ARG A 1 120 ? -14.062 13.859 -8.203 1 93.94 120 ARG A N 1
ATOM 988 C CA . ARG A 1 120 ? -15.125 14.781 -8.586 1 93.94 120 ARG A CA 1
ATOM 989 C C . ARG A 1 120 ? -16.203 14.852 -7.5 1 93.94 120 ARG A C 1
ATOM 991 O O . ARG A 1 120 ? -16.75 15.914 -7.23 1 93.94 120 ARG A O 1
ATOM 998 N N . LEU A 1 121 ? -16.422 13.734 -6.906 1 93.81 121 LEU A N 1
ATOM 999 C CA . LEU A 1 121 ? -17.391 13.703 -5.828 1 93.81 121 LEU A CA 1
ATOM 1000 C C . LEU A 1 121 ? -16.828 14.344 -4.562 1 93.81 121 LEU A C 1
ATOM 1002 O O . LEU A 1 121 ? -17.531 15.102 -3.879 1 93.81 121 LEU A O 1
ATOM 1006 N N . TYR A 1 122 ? -15.617 14.062 -4.285 1 95 122 TYR A N 1
ATOM 1007 C CA . TYR A 1 122 ? -14.969 14.477 -3.047 1 95 122 TYR A CA 1
ATOM 1008 C C . TYR A 1 122 ? -14.773 15.984 -3.004 1 95 122 TYR A C 1
ATOM 1010 O O . TYR A 1 122 ? -14.945 16.609 -1.954 1 95 122 TYR A O 1
ATOM 1018 N N . PHE A 1 123 ? -14.445 16.609 -4.152 1 93.44 123 PHE A N 1
ATOM 1019 C CA . PHE A 1 123 ? -14.102 18.031 -4.16 1 93.44 123 PHE A CA 1
ATOM 1020 C C . PHE A 1 123 ? -15.297 18.875 -4.578 1 93.44 123 PHE A C 1
ATOM 1022 O O . PHE A 1 123 ? -15.219 20.109 -4.605 1 93.44 123 PHE A O 1
ATOM 1029 N N . ASN A 1 124 ? -16.344 18.125 -4.746 1 89.69 124 ASN A N 1
ATOM 1030 C CA . ASN A 1 124 ? -17.562 18.844 -5.113 1 89.69 124 ASN A CA 1
ATOM 1031 C C . ASN A 1 124 ? -18.281 19.406 -3.885 1 89.69 124 ASN A C 1
ATOM 1033 O O . ASN A 1 124 ? -18.438 18.703 -2.881 1 89.69 124 ASN A O 1
ATOM 1037 N N . ASN A 1 125 ? -18.688 20.625 -3.953 1 85.19 125 ASN A N 1
ATOM 1038 C CA . ASN A 1 125 ? -19.516 21.297 -2.951 1 85.19 125 ASN A CA 1
ATOM 1039 C C . ASN A 1 125 ? -18.984 21.078 -1.541 1 85.19 125 ASN A C 1
ATOM 1041 O O . ASN A 1 125 ? -19.734 20.75 -0.626 1 85.19 125 ASN A O 1
ATOM 1045 N N . GLN A 1 126 ? -17.734 21.031 -1.37 1 86.38 126 GLN A N 1
ATOM 1046 C CA . GLN A 1 126 ? -17.047 20.953 -0.087 1 86.38 126 GLN A CA 1
ATOM 1047 C C . GLN A 1 126 ? -17.359 19.656 0.634 1 86.38 126 GLN A C 1
ATOM 1049 O O . GLN A 1 126 ? -17.438 19.625 1.863 1 86.38 126 GLN A O 1
ATOM 1054 N N . VAL A 1 127 ? -17.594 18.656 -0.008 1 91.06 127 VAL A N 1
ATOM 1055 C CA . VAL A 1 127 ? -17.859 17.328 0.555 1 91.06 127 VAL A CA 1
ATOM 1056 C C . VAL A 1 127 ? -16.672 16.891 1.412 1 91.06 127 VAL A C 1
ATOM 1058 O O . VAL A 1 127 ? -16.859 16.219 2.432 1 91.06 127 VAL A O 1
ATOM 1061 N N . TYR A 1 128 ? -15.477 17.297 0.987 1 90.88 128 TYR A N 1
ATOM 1062 C CA . TYR A 1 128 ? -14.281 16.906 1.72 1 90.88 128 TYR A CA 1
ATOM 1063 C C . TYR A 1 128 ? -14.328 17.406 3.158 1 90.88 128 TYR A C 1
ATOM 1065 O O . TYR A 1 128 ? -13.812 16.75 4.07 1 90.88 128 TYR A O 1
ATOM 1073 N N . TYR A 1 129 ? -14.977 18.516 3.352 1 88.56 129 TYR A N 1
ATOM 1074 C CA . TYR A 1 129 ? -15.094 19.047 4.699 1 88.56 129 TYR A CA 1
ATOM 1075 C C . TYR A 1 129 ? -16.234 18.391 5.461 1 88.56 129 TYR A C 1
ATOM 1077 O O . TYR A 1 129 ? -16.062 17.969 6.609 1 88.56 129 TYR A O 1
ATOM 1085 N N . THR A 1 130 ? -17.359 18.266 4.824 1 87.06 130 THR A N 1
ATOM 1086 C CA . THR A 1 130 ? -18.531 17.688 5.473 1 87.06 130 THR A CA 1
ATOM 1087 C C . THR A 1 130 ? -18.281 16.234 5.859 1 87.06 130 THR A C 1
ATOM 1089 O O . THR A 1 130 ? -18.766 15.773 6.895 1 87.06 130 THR A O 1
ATOM 1092 N N . LEU A 1 131 ? -17.562 15.586 5.023 1 88.56 131 LEU A N 1
ATOM 1093 C CA . LEU A 1 131 ? -17.25 14.18 5.281 1 88.56 131 LEU A CA 1
ATOM 1094 C C . LEU A 1 131 ? -16.391 14.039 6.539 1 88.56 131 LEU A C 1
ATOM 1096 O O . LEU A 1 131 ? -16.609 13.133 7.344 1 88.56 131 LEU A O 1
ATOM 1100 N N . THR A 1 132 ? -15.508 14.859 6.727 1 81.88 132 THR A N 1
ATOM 1101 C CA . THR A 1 132 ? -14.555 14.773 7.828 1 81.88 132 THR A CA 1
ATOM 1102 C C . THR A 1 132 ? -15.211 15.18 9.148 1 81.88 132 THR A C 1
ATOM 1104 O O . THR A 1 132 ? -14.93 14.594 10.195 1 81.88 132 THR A O 1
ATOM 1107 N N . VAL A 1 133 ? -16.141 16.125 9.109 1 77.5 133 VAL A N 1
ATOM 1108 C CA . VAL A 1 133 ? -16.688 16.703 10.336 1 77.5 133 VAL A CA 1
ATOM 1109 C C . VAL A 1 133 ? -17.969 15.969 10.719 1 77.5 133 VAL A C 1
ATOM 1111 O O . VAL A 1 133 ? -18.188 15.664 11.898 1 77.5 133 VAL A O 1
ATOM 1114 N N . HIS A 1 134 ? -18.734 15.602 9.742 1 78.44 134 HIS A N 1
ATOM 1115 C CA . HIS A 1 134 ? -20.094 15.133 10.055 1 78.44 134 HIS A CA 1
ATOM 1116 C C . HIS A 1 134 ? -20.172 13.609 10 1 78.44 134 HIS A C 1
ATOM 1118 O O . HIS A 1 134 ? -21.078 13.008 10.562 1 78.44 134 HIS A O 1
ATOM 1124 N N . HIS A 1 135 ? -19.266 13.047 9.367 1 81.62 135 HIS A N 1
ATOM 1125 C CA . HIS A 1 135 ? -19.312 11.602 9.234 1 81.62 135 HIS A CA 1
ATOM 1126 C C . HIS A 1 135 ? -18.016 10.953 9.695 1 81.62 135 HIS A C 1
ATOM 1128 O O . HIS A 1 135 ? -17.328 10.305 8.914 1 81.62 135 HIS A O 1
ATOM 1134 N N . PRO A 1 136 ? -17.797 11.016 10.938 1 76.31 136 PRO A N 1
ATOM 1135 C CA . PRO A 1 136 ? -16.531 10.484 11.453 1 76.31 136 PRO A CA 1
ATOM 1136 C C . PRO A 1 136 ? -16.453 8.961 11.367 1 76.31 136 PRO A C 1
ATOM 1138 O O . PRO A 1 136 ? -15.367 8.383 11.508 1 76.31 136 PRO A O 1
ATOM 1141 N N . HIS A 1 137 ? -17.547 8.344 11.055 1 77.81 137 HIS A N 1
ATOM 1142 C CA . HIS A 1 137 ? -17.547 6.887 10.977 1 77.81 137 HIS A CA 1
ATOM 1143 C C . HIS A 1 137 ? -16.812 6.406 9.727 1 77.81 137 HIS A C 1
ATOM 1145 O O . HIS A 1 137 ? -16.391 5.25 9.656 1 77.81 137 HIS A O 1
ATOM 1151 N N . ILE A 1 138 ? -16.703 7.262 8.75 1 85.56 138 ILE A N 1
ATOM 1152 C CA . ILE A 1 138 ? -15.914 6.914 7.574 1 85.56 138 ILE A CA 1
ATOM 1153 C C . ILE A 1 138 ? -14.43 7.113 7.871 1 85.56 138 ILE A C 1
ATOM 1155 O O . ILE A 1 138 ? -13.922 8.242 7.82 1 85.56 138 ILE A O 1
ATOM 1159 N N . ASP A 1 139 ? -13.844 6.016 8.031 1 85.5 139 ASP A N 1
ATOM 1160 C CA . ASP A 1 139 ? -12.445 6.07 8.445 1 85.5 139 ASP A CA 1
ATOM 1161 C C . ASP A 1 139 ? -11.523 6.348 7.258 1 85.5 139 ASP A C 1
ATOM 1163 O O . ASP A 1 139 ? -11.781 5.871 6.148 1 85.5 139 ASP A O 1
ATOM 1167 N N . ASN A 1 140 ? -10.555 7.113 7.395 1 87.31 140 ASN A N 1
ATOM 1168 C CA . ASN A 1 140 ? -9.43 7.371 6.5 1 87.31 140 ASN A CA 1
ATOM 1169 C C . ASN A 1 140 ? -9.891 7.512 5.051 1 87.31 140 ASN A C 1
ATOM 1171 O O . ASN A 1 140 ? -9.477 6.738 4.188 1 87.31 140 ASN A O 1
ATOM 1175 N N . PRO A 1 141 ? -10.688 8.453 4.742 1 91.25 141 PRO A N 1
ATOM 1176 C CA . PRO A 1 141 ? -11.125 8.656 3.357 1 91.25 141 PRO A CA 1
ATOM 1177 C C . PRO A 1 141 ? -9.953 8.812 2.393 1 91.25 141 PRO A C 1
ATOM 1179 O O . PRO A 1 141 ? -10.055 8.453 1.219 1 91.25 141 PRO A O 1
ATOM 1182 N N . ASP A 1 142 ? -8.82 9.344 2.836 1 91.12 142 ASP A N 1
ATOM 1183 C CA . ASP A 1 142 ? -7.633 9.5 2 1 91.12 142 ASP A CA 1
ATOM 1184 C C . ASP A 1 142 ? -7.094 8.141 1.55 1 91.12 142 ASP A C 1
ATOM 1186 O O . ASP A 1 142 ? -6.75 7.961 0.38 1 91.12 142 ASP A O 1
ATOM 1190 N N . GLN A 1 143 ? -7.07 7.246 2.473 1 90.94 143 GLN A N 1
ATOM 1191 C CA . GLN A 1 143 ? -6.598 5.906 2.146 1 90.94 143 GLN A CA 1
ATOM 1192 C C . GLN A 1 143 ? -7.574 5.184 1.225 1 90.94 143 GLN A C 1
ATOM 1194 O O . GLN A 1 143 ? -7.164 4.457 0.321 1 90.94 143 GLN A O 1
ATOM 1199 N N . ARG A 1 144 ? -8.859 5.332 1.474 1 93.44 144 ARG A N 1
ATOM 1200 C CA . ARG A 1 144 ? -9.875 4.66 0.668 1 93.44 144 ARG A CA 1
ATOM 1201 C C . ARG A 1 144 ? -9.828 5.133 -0.781 1 93.44 144 ARG A C 1
ATOM 1203 O O . ARG A 1 144 ? -10.055 4.348 -1.704 1 93.44 144 ARG A O 1
ATOM 1210 N N . MET A 1 145 ? -9.438 6.363 -1.002 1 95 145 MET A N 1
ATOM 1211 C CA . MET A 1 145 ? -9.422 6.914 -2.355 1 95 145 MET A CA 1
ATOM 1212 C C . MET A 1 145 ? -8.094 6.629 -3.043 1 95 145 MET A C 1
ATOM 1214 O O . MET A 1 145 ? -7.965 6.801 -4.258 1 95 145 MET A O 1
ATOM 1218 N N . THR A 1 146 ? -7.086 6.23 -2.311 1 93.81 146 THR A N 1
ATOM 1219 C CA . THR A 1 146 ? -5.781 6.012 -2.918 1 93.81 146 THR A CA 1
ATOM 1220 C C . THR A 1 146 ? -5.418 4.531 -2.912 1 93.81 146 THR A C 1
ATOM 1222 O O . THR A 1 146 ? -5.656 3.824 -3.895 1 93.81 146 THR A O 1
ATOM 1225 N N . GLN A 1 147 ? -5.133 4.012 -1.742 1 92.38 147 GLN A N 1
ATOM 1226 C CA . GLN A 1 147 ? -4.609 2.652 -1.642 1 92.38 147 GLN A CA 1
ATOM 1227 C C . GLN A 1 147 ? -5.703 1.62 -1.899 1 92.38 147 GLN A C 1
ATOM 1229 O O . GLN A 1 147 ? -5.477 0.625 -2.59 1 92.38 147 GLN A O 1
ATOM 1234 N N . ASP A 1 148 ? -6.883 1.797 -1.302 1 94.19 148 ASP A N 1
ATOM 1235 C CA . ASP A 1 148 ? -7.953 0.82 -1.477 1 94.19 148 ASP A CA 1
ATOM 1236 C C . ASP A 1 148 ? -8.375 0.727 -2.941 1 94.19 148 ASP A C 1
ATOM 1238 O O . ASP A 1 148 ? -8.648 -0.365 -3.447 1 94.19 148 ASP A O 1
ATOM 1242 N N . VAL A 1 149 ? -8.461 1.883 -3.576 1 95.88 149 VAL A N 1
ATOM 1243 C CA . VAL A 1 149 ? -8.836 1.898 -4.984 1 95.88 149 VAL A CA 1
ATOM 1244 C C . VAL A 1 149 ? -7.77 1.186 -5.812 1 95.88 149 VAL A C 1
ATOM 1246 O O . VAL A 1 149 ? -8.094 0.412 -6.719 1 95.88 149 VAL A O 1
ATOM 1249 N N . GLU A 1 150 ? -6.512 1.488 -5.52 1 95.06 150 GLU A N 1
ATOM 1250 C CA . GLU A 1 150 ? -5.41 0.84 -6.223 1 95.06 150 GLU A CA 1
ATOM 1251 C C . GLU A 1 150 ? -5.473 -0.677 -6.066 1 95.06 150 GLU A C 1
ATOM 1253 O O . GLU A 1 150 ? -5.336 -1.413 -7.047 1 95.06 150 GLU A O 1
ATOM 1258 N N . ARG A 1 151 ? -5.703 -1.16 -4.898 1 93.56 151 ARG A N 1
ATOM 1259 C CA . ARG A 1 151 ? -5.719 -2.592 -4.617 1 93.56 151 ARG A CA 1
ATOM 1260 C C . ARG A 1 151 ? -6.941 -3.258 -5.246 1 93.56 151 ARG A C 1
ATOM 1262 O O . ARG A 1 151 ? -6.848 -4.371 -5.762 1 93.56 151 ARG A O 1
ATOM 1269 N N . LEU A 1 152 ? -8.078 -2.605 -5.18 1 95.56 152 LEU A N 1
ATOM 1270 C CA . LEU A 1 152 ? -9.289 -3.145 -5.793 1 95.56 152 LEU A CA 1
ATOM 1271 C C . LEU A 1 152 ? -9.109 -3.305 -7.297 1 95.56 152 LEU A C 1
ATOM 1273 O O . LEU A 1 152 ? -9.391 -4.371 -7.848 1 95.56 152 LEU A O 1
ATOM 1277 N N . CYS A 1 153 ? -8.633 -2.232 -7.957 1 94.81 153 CYS A N 1
ATOM 1278 C CA . CYS A 1 153 ? -8.461 -2.262 -9.406 1 94.81 153 CYS A CA 1
ATOM 1279 C C . CYS A 1 153 ? -7.41 -3.291 -9.805 1 94.81 153 CYS A C 1
ATOM 1281 O O . CYS A 1 153 ? -7.551 -3.957 -10.836 1 94.81 153 CYS A O 1
ATOM 1283 N N . ARG A 1 154 ? -6.402 -3.424 -8.984 1 93.44 154 ARG A N 1
ATOM 1284 C CA . ARG A 1 154 ? -5.371 -4.418 -9.258 1 93.44 154 ARG A CA 1
ATOM 1285 C C . ARG A 1 154 ? -5.938 -5.832 -9.164 1 93.44 154 ARG A C 1
ATOM 1287 O O . ARG A 1 154 ? -5.68 -6.668 -10.039 1 93.44 154 ARG A O 1
ATOM 1294 N N . GLU A 1 155 ? -6.676 -6.074 -8.109 1 92.88 155 GLU A N 1
ATOM 1295 C CA . GLU A 1 155 ? -7.262 -7.398 -7.93 1 92.88 155 GLU A CA 1
ATOM 1296 C C . GLU A 1 155 ? -8.289 -7.707 -9.016 1 92.88 155 GLU A C 1
ATOM 1298 O O . GLU A 1 155 ? -8.359 -8.836 -9.508 1 92.88 155 GLU A O 1
ATOM 1303 N N . LEU A 1 156 ? -9.078 -6.754 -9.414 1 91.62 156 LEU A N 1
ATOM 1304 C CA . LEU A 1 156 ? -10.086 -6.941 -10.445 1 91.62 156 LEU A CA 1
ATOM 1305 C C . LEU A 1 156 ? -9.445 -7.254 -11.797 1 91.62 156 LEU A C 1
ATOM 1307 O O . LEU A 1 156 ? -9.883 -8.156 -12.508 1 91.62 156 LEU A O 1
ATOM 1311 N N . SER A 1 157 ? -8.414 -6.535 -12.094 1 91.31 157 SER A N 1
ATOM 1312 C CA . SER A 1 157 ? -7.77 -6.711 -13.391 1 91.31 157 SER A CA 1
ATOM 1313 C C . SER A 1 157 ? -6.961 -8 -13.438 1 91.31 157 SER A C 1
ATOM 1315 O O . SER A 1 157 ? -6.902 -8.664 -14.477 1 91.31 157 SER A O 1
ATOM 1317 N N . SER A 1 158 ? -6.301 -8.344 -12.32 1 89 158 SER A N 1
ATOM 1318 C CA . SER A 1 158 ? -5.469 -9.547 -12.297 1 89 158 SER A CA 1
ATOM 1319 C C . SER A 1 158 ? -6.316 -10.812 -12.391 1 89 158 SER A C 1
ATOM 1321 O O . SER A 1 158 ? -5.867 -11.828 -12.93 1 89 158 SER A O 1
ATOM 1323 N N . SER A 1 159 ? -7.531 -10.773 -11.883 1 88.88 159 SER A N 1
ATOM 1324 C CA . SER A 1 159 ? -8.406 -11.945 -11.898 1 88.88 159 SER A CA 1
ATOM 1325 C C . SER A 1 159 ? -9.336 -11.93 -13.109 1 88.88 159 SER A C 1
ATOM 1327 O O . SER A 1 159 ? -10.016 -12.922 -13.383 1 88.88 159 SER A O 1
ATOM 1329 N N . ALA A 1 160 ? -9.391 -10.852 -13.828 1 86.25 160 ALA A N 1
ATOM 1330 C CA . ALA A 1 160 ? -10.359 -10.672 -14.906 1 86.25 160 ALA A CA 1
ATOM 1331 C C . ALA A 1 160 ? -10.148 -11.703 -16.016 1 86.25 160 ALA A C 1
ATOM 1333 O O . ALA A 1 160 ? -11.109 -12.297 -16.5 1 86.25 160 ALA A O 1
ATOM 1334 N N . SER A 1 161 ? -8.922 -11.867 -16.344 1 85.06 161 SER A N 1
ATOM 1335 C CA . SER A 1 161 ? -8.641 -12.805 -17.438 1 85.06 161 SER A CA 1
ATOM 1336 C C . SER A 1 161 ? -9.094 -14.219 -17.062 1 85.06 161 SER A C 1
ATOM 1338 O O . SER A 1 161 ? -9.688 -14.914 -17.891 1 85.06 161 SER A O 1
ATOM 1340 N N . GLN A 1 162 ? -8.812 -14.594 -15.898 1 86.06 162 GLN A N 1
ATOM 1341 C CA . GLN A 1 162 ? -9.18 -15.93 -15.445 1 86.06 162 GLN A CA 1
ATOM 1342 C C . GLN A 1 162 ? -10.688 -16.094 -15.344 1 86.06 162 GLN A C 1
ATOM 1344 O O . GLN A 1 162 ? -11.242 -17.125 -15.727 1 86.06 162 GLN A O 1
ATOM 1349 N N . VAL A 1 163 ? -11.352 -15.102 -14.898 1 86 163 VAL A N 1
ATOM 1350 C CA . VAL A 1 163 ? -12.805 -15.141 -14.719 1 86 163 VAL A CA 1
ATOM 1351 C C . VAL A 1 163 ? -13.492 -15.156 -16.078 1 86 163 VAL A C 1
ATOM 1353 O O . VAL A 1 163 ? -14.508 -15.836 -16.266 1 86 163 VAL A O 1
ATOM 1356 N N . LEU A 1 164 ? -12.93 -14.539 -17 1 83.44 164 LEU A N 1
ATOM 1357 C CA . LEU A 1 164 ? -13.547 -14.406 -18.312 1 83.44 164 LEU A CA 1
ATOM 1358 C C . LEU A 1 164 ? -13.359 -15.672 -19.141 1 83.44 164 LEU A C 1
ATOM 1360 O O . LEU A 1 164 ? -14.227 -16.031 -19.953 1 83.44 164 LEU A O 1
ATOM 1364 N N . THR A 1 165 ? -12.297 -16.312 -18.969 1 85.94 165 THR A N 1
ATOM 1365 C CA . THR A 1 165 ? -11.992 -17.469 -19.797 1 85.94 165 THR A CA 1
ATOM 1366 C C . THR A 1 165 ? -12.586 -18.734 -19.203 1 85.94 165 THR A C 1
ATOM 1368 O O . THR A 1 165 ? -12.836 -19.719 -19.922 1 85.94 165 THR A O 1
ATOM 1371 N N . THR A 1 166 ? -12.867 -18.75 -17.969 1 84.94 166 THR A N 1
ATOM 1372 C CA . THR A 1 166 ? -13.266 -19.938 -17.234 1 84.94 166 THR A CA 1
ATOM 1373 C C . THR A 1 166 ? -14.562 -20.516 -17.781 1 84.94 166 THR A C 1
ATOM 1375 O O . THR A 1 166 ? -14.68 -21.719 -18 1 84.94 166 THR A O 1
ATOM 1378 N N . PRO A 1 167 ? -15.539 -19.688 -18.078 1 85.19 167 PRO A N 1
ATOM 1379 C CA . PRO A 1 167 ? -16.781 -20.25 -18.609 1 85.19 167 PRO A CA 1
ATOM 1380 C C . PRO A 1 167 ? -16.578 -20.984 -19.938 1 85.19 167 PRO A C 1
ATOM 1382 O O . PRO A 1 167 ? -17.203 -22.016 -20.172 1 85.19 167 PRO A O 1
ATOM 1385 N N . PHE A 1 168 ? -15.727 -20.531 -20.734 1 84.75 168 PHE A N 1
ATOM 1386 C CA . PHE A 1 168 ? -15.484 -21.156 -22.031 1 84.75 168 PHE A CA 1
ATOM 1387 C C . PHE A 1 168 ? -14.711 -22.453 -21.875 1 84.75 168 PHE A C 1
ATOM 1389 O O . PHE A 1 168 ? -15.031 -23.453 -22.516 1 84.75 168 PHE A O 1
ATOM 1396 N N . THR A 1 169 ? -13.742 -22.391 -21.016 1 83.88 169 THR A N 1
ATOM 1397 C CA . THR A 1 169 ? -12.961 -23.609 -20.797 1 83.88 169 THR A CA 1
ATOM 1398 C C . THR A 1 169 ? -13.789 -24.656 -20.047 1 83.88 169 THR A C 1
ATOM 1400 O O . THR A 1 169 ? -13.672 -25.844 -20.328 1 83.88 169 THR A O 1
ATOM 1403 N N . LEU A 1 170 ? -14.602 -24.234 -19.156 1 87.06 170 LEU A N 1
ATOM 1404 C CA . LEU A 1 170 ? -15.461 -25.141 -18.391 1 87.06 170 LEU A CA 1
ATOM 1405 C C . LEU A 1 170 ? -16.453 -25.859 -19.312 1 87.06 170 LEU A C 1
ATOM 1407 O O . LEU A 1 170 ? -16.656 -27.062 -19.188 1 87.06 170 LEU A O 1
ATOM 1411 N N . VAL A 1 171 ? -17.031 -25.156 -20.219 1 87.5 171 VAL A N 1
ATOM 1412 C CA . VAL A 1 171 ? -18.016 -25.734 -21.125 1 87.5 171 VAL A CA 1
ATOM 1413 C C . VAL A 1 171 ? -17.328 -26.719 -22.078 1 87.5 171 VAL A C 1
ATOM 1415 O O . VAL A 1 171 ? -17.812 -27.828 -22.297 1 87.5 171 VAL A O 1
ATOM 1418 N N . TYR A 1 172 ? -16.203 -26.328 -22.562 1 83.88 172 TYR A N 1
ATOM 1419 C CA . TYR A 1 172 ? -15.469 -27.172 -23.5 1 83.88 172 TYR A CA 1
ATOM 1420 C C . TYR A 1 172 ? -15.039 -28.484 -22.844 1 83.88 172 TYR A C 1
ATOM 1422 O O . TYR A 1 172 ? -15.281 -29.562 -23.391 1 83.88 172 TYR A O 1
ATOM 1430 N N . TYR A 1 173 ? -14.461 -28.438 -21.703 1 83.62 173 TYR A N 1
ATOM 1431 C CA . TYR A 1 173 ? -13.922 -29.641 -21.078 1 83.62 173 TYR A CA 1
ATOM 1432 C C . TYR A 1 173 ? -15.031 -30.469 -20.422 1 83.62 173 TYR A C 1
ATOM 1434 O O . TYR A 1 173 ? -14.883 -31.672 -20.234 1 83.62 173 TYR A O 1
ATOM 1442 N N . SER A 1 174 ? -16.125 -29.781 -20.047 1 88.06 174 SER A N 1
ATOM 1443 C CA . SER A 1 174 ? -17.281 -30.547 -19.594 1 88.06 174 SER A CA 1
ATOM 1444 C C . SER A 1 174 ? -17.859 -31.406 -20.719 1 88.06 174 SER A C 1
ATOM 1446 O O . SER A 1 174 ? -18.234 -32.562 -20.5 1 88.06 174 SER A O 1
ATOM 1448 N N . TYR A 1 175 ? -17.906 -30.797 -21.875 1 86.75 175 TYR A N 1
ATOM 1449 C CA . TYR A 1 175 ? -18.375 -31.547 -23.031 1 86.75 175 TYR A CA 1
ATOM 1450 C C . TYR A 1 175 ? -17.438 -32.688 -23.375 1 86.75 175 TYR A C 1
ATOM 1452 O O . TYR A 1 175 ? -17.891 -33.812 -23.625 1 86.75 175 TYR A O 1
ATOM 1460 N N . GLN A 1 176 ? -16.172 -32.406 -23.406 1 81.38 176 GLN A N 1
ATOM 1461 C CA . GLN A 1 176 ? -15.188 -33.438 -23.703 1 81.38 176 GLN A CA 1
ATOM 1462 C C . GLN A 1 176 ? -15.227 -34.562 -22.656 1 81.38 176 GLN A C 1
ATOM 1464 O O . GLN A 1 176 ? -15.039 -35.75 -23 1 81.38 176 GLN A O 1
ATOM 1469 N N . CYS A 1 177 ? -15.367 -34.219 -21.438 1 83.75 177 CYS A N 1
ATOM 1470 C CA . CYS A 1 177 ? -15.461 -35.219 -20.375 1 83.75 177 CYS A CA 1
ATOM 1471 C C . CYS A 1 177 ? -16.703 -36.094 -20.547 1 83.75 177 CYS A C 1
ATOM 1473 O O . CYS A 1 177 ? -16.656 -37.312 -20.328 1 83.75 177 CYS A O 1
ATOM 1475 N N . ALA A 1 178 ? -17.797 -35.5 -20.953 1 85.38 178 ALA A N 1
ATOM 1476 C CA . ALA A 1 178 ? -19.031 -36.25 -21.172 1 85.38 178 ALA A CA 1
ATOM 1477 C C . ALA A 1 178 ? -18.891 -37.219 -22.328 1 85.38 178 ALA A C 1
ATOM 1479 O O . ALA A 1 178 ? -19.438 -38.344 -22.281 1 85.38 178 ALA A O 1
ATOM 1480 N N . VAL A 1 179 ? -18.203 -36.844 -23.328 1 82.19 179 VAL A N 1
ATOM 1481 C CA . VAL A 1 179 ? -18.031 -37.688 -24.5 1 82.19 179 VAL A CA 1
ATOM 1482 C C . VAL A 1 179 ? -17.125 -38.875 -24.156 1 82.19 179 VAL A C 1
ATOM 1484 O O . VAL A 1 179 ? -17.359 -40 -24.609 1 82.19 179 VAL A O 1
ATOM 1487 N N . ASN A 1 180 ? -16.141 -38.625 -23.312 1 75.75 180 ASN A N 1
ATOM 1488 C CA . ASN A 1 180 ? -15.148 -39.656 -23.016 1 75.75 180 ASN A CA 1
ATOM 1489 C C . ASN A 1 180 ? -15.617 -40.562 -21.891 1 75.75 180 ASN A C 1
ATOM 1491 O O . ASN A 1 180 ? -15.305 -41.75 -21.875 1 75.75 180 ASN A O 1
ATOM 1495 N N . THR A 1 181 ? -16.219 -40.031 -20.844 1 75.81 181 THR A N 1
ATOM 1496 C CA . THR A 1 181 ? -16.5 -40.812 -19.641 1 75.81 181 THR A CA 1
ATOM 1497 C C . THR A 1 181 ? -18 -41.031 -19.5 1 75.81 181 THR A C 1
ATOM 1499 O O . THR A 1 181 ? -18.438 -41.75 -18.578 1 75.81 181 THR A O 1
ATOM 1502 N N . GLY A 1 182 ? -18.828 -40.5 -20.344 1 76.31 182 GLY A N 1
ATOM 1503 C CA . GLY A 1 182 ? -20.266 -40.531 -20.125 1 76.31 182 GLY A CA 1
ATOM 1504 C C . GLY A 1 182 ? -20.75 -39.469 -19.141 1 76.31 182 GLY A C 1
ATOM 1505 O O . GLY A 1 182 ? -20.016 -38.531 -18.844 1 76.31 182 GLY A O 1
ATOM 1506 N N . TRP A 1 183 ? -21.906 -39.625 -18.594 1 78.88 183 TRP A N 1
ATOM 1507 C CA . TRP A 1 183 ? -22.516 -38.594 -17.75 1 78.88 183 TRP A CA 1
ATOM 1508 C C . TRP A 1 183 ? -22.016 -38.719 -16.312 1 78.88 183 TRP A C 1
ATOM 1510 O O . TRP A 1 183 ? -22.062 -37.75 -15.562 1 78.88 183 TRP A O 1
ATOM 1520 N N . MET A 1 184 ? -21.484 -39.812 -15.945 1 80 184 MET A N 1
ATOM 1521 C CA . MET A 1 184 ? -21.078 -40.031 -14.562 1 80 184 MET A CA 1
ATOM 1522 C C . MET A 1 184 ? -19.859 -39.156 -14.211 1 80 184 MET A C 1
ATOM 1524 O O . MET A 1 184 ? -19.75 -38.656 -13.086 1 80 184 MET A O 1
ATOM 1528 N N . GLY A 1 185 ? -18.984 -39 -15.18 1 82.25 185 GLY A N 1
ATOM 1529 C CA . GLY A 1 185 ? -17.781 -38.219 -14.93 1 82.25 185 GLY A CA 1
ATOM 1530 C C . GLY A 1 185 ? -18.078 -36.75 -14.602 1 82.25 185 GLY A C 1
ATOM 1531 O O . GLY A 1 185 ? -17.812 -36.312 -13.484 1 82.25 185 GLY A O 1
ATOM 1532 N N . PRO A 1 186 ? -18.812 -36.062 -15.461 1 85.44 186 PRO A N 1
ATOM 1533 C CA . PRO A 1 186 ? -19.109 -34.656 -15.227 1 85.44 186 PRO A CA 1
ATOM 1534 C C . PRO A 1 186 ? -19.984 -34.438 -13.992 1 85.44 186 PRO A C 1
ATOM 1536 O O . PRO A 1 186 ? -19.766 -33.469 -13.242 1 85.44 186 PRO A O 1
ATOM 1539 N N . VAL A 1 187 ? -20.875 -35.312 -13.742 1 88.38 187 VAL A N 1
ATOM 1540 C CA . VAL A 1 187 ? -21.766 -35.156 -12.602 1 88.38 187 VAL A CA 1
ATOM 1541 C C . VAL A 1 187 ? -20.984 -35.25 -11.305 1 88.38 187 VAL A C 1
ATOM 1543 O O . VAL A 1 187 ? -21.203 -34.5 -10.359 1 88.38 187 VAL A O 1
ATOM 1546 N N . SER A 1 188 ? -20.062 -36.219 -11.258 1 88.75 188 SER A N 1
ATOM 1547 C CA . SER A 1 188 ? -19.25 -36.375 -10.062 1 88.75 188 SER A CA 1
ATOM 1548 C C . SER A 1 188 ? -18.328 -35.188 -9.844 1 88.75 188 SER A C 1
ATOM 1550 O O . SER A 1 188 ? -18.141 -34.75 -8.711 1 88.75 188 SER A O 1
ATOM 1552 N N . ILE A 1 189 ? -17.797 -34.656 -10.922 1 91.19 189 ILE A N 1
ATOM 1553 C CA . ILE A 1 189 ? -16.875 -33.531 -10.812 1 91.19 189 ILE A CA 1
ATOM 1554 C C . ILE A 1 189 ? -17.641 -32.281 -10.406 1 91.19 189 ILE A C 1
ATOM 1556 O O . ILE A 1 189 ? -17.172 -31.5 -9.57 1 91.19 189 ILE A O 1
ATOM 1560 N N . PHE A 1 190 ? -18.844 -32.094 -10.938 1 91.62 190 PHE A N 1
ATOM 1561 C CA . PHE A 1 190 ? -19.672 -30.969 -10.57 1 91.62 190 PHE A CA 1
ATOM 1562 C C . PHE A 1 190 ? -20.125 -31.062 -9.117 1 91.62 190 PHE A C 1
ATOM 1564 O O . PHE A 1 190 ? -20.219 -30.062 -8.414 1 91.62 190 PHE A O 1
ATOM 1571 N N . GLY A 1 191 ? -20.469 -32.281 -8.758 1 91.75 191 GLY A N 1
ATOM 1572 C CA . GLY A 1 191 ? -20.781 -32.5 -7.352 1 91.75 191 GLY A CA 1
ATOM 1573 C C . GLY A 1 191 ? -19.641 -32.125 -6.426 1 91.75 191 GLY A C 1
ATOM 1574 O O . GLY A 1 191 ? -19.844 -31.484 -5.398 1 91.75 191 GLY A O 1
ATOM 1575 N N . TYR A 1 192 ? -18.422 -32.531 -6.824 1 91.75 192 TYR A N 1
ATOM 1576 C CA . TYR A 1 192 ? -17.203 -32.219 -6.094 1 91.75 192 TYR A CA 1
ATOM 1577 C C . TYR A 1 192 ? -17.016 -30.703 -6.027 1 91.75 192 TYR A C 1
ATOM 1579 O O . TYR A 1 192 ? -16.672 -30.156 -4.977 1 91.75 192 TYR A O 1
ATOM 1587 N N . PHE A 1 193 ? -17.281 -30.031 -7.094 1 90.62 193 PHE A N 1
ATOM 1588 C CA . PHE A 1 193 ? -17.109 -28.578 -7.18 1 90.62 193 PHE A CA 1
ATOM 1589 C C . PHE A 1 193 ? -18.109 -27.875 -6.281 1 90.62 193 PHE A C 1
ATOM 1591 O O . PHE A 1 193 ? -17.781 -26.859 -5.645 1 90.62 193 PHE A O 1
ATOM 1598 N N . VAL A 1 194 ? -19.344 -28.344 -6.273 1 92.25 194 VAL A N 1
ATOM 1599 C CA . VAL A 1 194 ? -20.391 -27.719 -5.465 1 92.25 194 VAL A CA 1
ATOM 1600 C C . VAL A 1 194 ? -20.031 -27.844 -3.984 1 92.25 194 VAL A C 1
ATOM 1602 O O . VAL A 1 194 ? -20.141 -26.859 -3.234 1 92.25 194 VAL A O 1
ATOM 1605 N N . ILE A 1 195 ? -19.531 -28.953 -3.623 1 91.62 195 ILE A N 1
ATOM 1606 C CA . ILE A 1 195 ? -19.156 -29.172 -2.234 1 91.62 195 ILE A CA 1
ATOM 1607 C C . ILE A 1 195 ? -17.953 -28.281 -1.883 1 91.62 195 ILE A C 1
ATOM 1609 O O . ILE A 1 195 ? -17.938 -27.656 -0.82 1 91.62 195 ILE A O 1
ATOM 1613 N N . GLY A 1 196 ? -16.969 -28.281 -2.795 1 90.12 196 GLY A N 1
ATOM 1614 C CA . GLY A 1 196 ? -15.805 -27.422 -2.572 1 90.12 196 GLY A CA 1
ATOM 1615 C C . GLY A 1 196 ? -16.156 -25.953 -2.49 1 90.12 196 GLY A C 1
ATOM 1616 O O . GLY A 1 196 ? -15.625 -25.219 -1.647 1 90.12 196 GLY A O 1
ATOM 1617 N N . SER A 1 197 ? -17.109 -25.516 -3.305 1 90 197 SER A N 1
ATOM 1618 C CA . SER A 1 197 ? -17.516 -24.109 -3.344 1 90 197 SER A CA 1
ATOM 1619 C C . SER A 1 197 ? -18.266 -23.719 -2.074 1 90 197 SER A C 1
ATOM 1621 O O . SER A 1 197 ? -18.094 -22.609 -1.563 1 90 197 SER A O 1
ATOM 1623 N N . LEU A 1 198 ? -19.078 -24.562 -1.574 1 90.88 198 LEU A N 1
ATOM 1624 C CA . LEU A 1 198 ? -19.828 -24.297 -0.352 1 90.88 198 LEU A CA 1
ATOM 1625 C C . LEU A 1 198 ? -18.891 -24.234 0.854 1 90.88 198 LEU A C 1
ATOM 1627 O O . LEU A 1 198 ? -19.031 -23.344 1.706 1 90.88 198 LEU A O 1
ATOM 1631 N N . LEU A 1 199 ? -17.969 -25.094 0.861 1 90.62 199 LEU A N 1
ATOM 1632 C CA . LEU A 1 199 ? -16.984 -25.078 1.94 1 90.62 199 LEU A CA 1
ATOM 1633 C C . LEU A 1 199 ? -16.141 -23.812 1.888 1 90.62 199 LEU A C 1
ATOM 1635 O O . LEU A 1 199 ? -15.844 -23.219 2.926 1 90.62 199 LEU A O 1
ATOM 1639 N N . ASN A 1 200 ? -15.781 -23.469 0.71 1 89.5 200 ASN A N 1
ATOM 1640 C CA . ASN A 1 200 ? -14.984 -22.25 0.531 1 89.5 200 ASN A CA 1
ATOM 1641 C C . ASN A 1 200 ? -15.75 -21 0.941 1 89.5 200 ASN A C 1
ATOM 1643 O O . ASN A 1 200 ? -15.172 -20.047 1.456 1 89.5 200 ASN A O 1
ATOM 1647 N N . LYS A 1 201 ? -17 -20.984 0.708 1 88.5 201 LYS A N 1
ATOM 1648 C CA . LYS A 1 201 ? -17.844 -19.844 1.079 1 88.5 201 LYS A CA 1
ATOM 1649 C C . LYS A 1 201 ? -17.891 -19.672 2.594 1 88.5 201 LYS A C 1
ATOM 1651 O O . LYS A 1 201 ? -17.844 -18.547 3.098 1 88.5 201 LYS A O 1
ATOM 1656 N N . VAL A 1 202 ? -17.953 -20.703 3.301 1 90.25 202 VAL A N 1
ATOM 1657 C CA . VAL A 1 202 ? -18 -20.672 4.758 1 90.25 202 VAL A CA 1
ATOM 1658 C C . VAL A 1 202 ? -16.656 -20.188 5.309 1 90.25 202 VAL A C 1
ATOM 1660 O O . VAL A 1 202 ? -16.625 -19.406 6.27 1 90.25 202 VAL A O 1
ATOM 1663 N N . LEU A 1 203 ? -15.625 -20.594 4.668 1 90.31 203 LEU A N 1
ATOM 1664 C CA . LEU A 1 203 ? -14.289 -20.234 5.141 1 90.31 203 LEU A CA 1
ATOM 1665 C C . LEU A 1 203 ? -13.969 -18.766 4.816 1 90.31 203 LEU A C 1
ATOM 1667 O O . LEU A 1 203 ? -13.164 -18.141 5.504 1 90.31 203 LEU A O 1
ATOM 1671 N N . MET A 1 204 ? -14.555 -18.219 3.805 1 89.31 204 MET A N 1
ATOM 1672 C CA . MET A 1 204 ? -14.32 -16.844 3.379 1 89.31 204 MET A CA 1
ATOM 1673 C C . MET A 1 204 ? -15.031 -15.867 4.309 1 89.31 204 MET A C 1
ATOM 1675 O O . MET A 1 204 ? -14.617 -14.711 4.426 1 89.31 204 MET A O 1
ATOM 1679 N N . GLY A 1 205 ? -16.047 -16.203 5.043 1 87.88 205 GLY A N 1
ATOM 1680 C CA . GLY A 1 205 ? -16.891 -15.359 5.879 1 87.88 205 GLY A CA 1
ATOM 1681 C C . GLY A 1 205 ? -16.094 -14.555 6.902 1 87.88 205 GLY A C 1
ATOM 1682 O O . GLY A 1 205 ? -16.156 -13.328 6.902 1 87.88 205 GLY A O 1
ATOM 1683 N N . PRO A 1 206 ? -15.273 -15.266 7.562 1 90.31 206 PRO A N 1
ATOM 1684 C CA . PRO A 1 206 ? -14.555 -14.539 8.609 1 90.31 206 PRO A CA 1
ATOM 1685 C C . PRO A 1 206 ? -13.352 -13.758 8.078 1 90.31 206 PRO A C 1
ATOM 1687 O O . PRO A 1 206 ? -12.805 -12.906 8.781 1 90.31 206 PRO A O 1
ATOM 1690 N N . VAL A 1 207 ? -12.953 -14 6.938 1 91.12 207 VAL A N 1
ATOM 1691 C CA . VAL A 1 207 ? -11.75 -13.383 6.379 1 91.12 207 VAL A CA 1
ATOM 1692 C C . VAL A 1 207 ? -12.047 -11.945 5.965 1 91.12 207 VAL A C 1
ATOM 1694 O O . VAL A 1 207 ? -11.234 -11.047 6.191 1 91.12 207 VAL A O 1
ATOM 1697 N N . ILE A 1 208 ? -13.211 -11.641 5.504 1 90.12 208 ILE A N 1
ATOM 1698 C CA . ILE A 1 208 ? -13.555 -10.359 4.895 1 90.12 208 ILE A CA 1
ATOM 1699 C C . ILE A 1 208 ? -13.547 -9.266 5.957 1 90.12 208 ILE A C 1
ATOM 1701 O O . ILE A 1 208 ? -12.883 -8.242 5.801 1 90.12 208 ILE A O 1
ATOM 1705 N N . PRO A 1 209 ? -14.203 -9.5 7.102 1 91.31 209 PRO A N 1
ATOM 1706 C CA . PRO A 1 209 ? -14.188 -8.43 8.102 1 91.31 209 PRO A CA 1
ATOM 1707 C C . PRO A 1 209 ? -12.797 -8.188 8.68 1 91.31 209 PRO A C 1
ATOM 1709 O O . PRO A 1 209 ? -12.461 -7.051 9.031 1 91.31 209 PRO A O 1
ATOM 1712 N N . ARG A 1 210 ? -12 -9.203 8.797 1 91.81 210 ARG A N 1
ATOM 1713 C CA . ARG A 1 210 ? -10.648 -9.039 9.32 1 91.81 210 ARG A CA 1
ATOM 1714 C C . ARG A 1 210 ? -9.773 -8.266 8.344 1 91.81 210 ARG A C 1
ATOM 1716 O O . ARG A 1 210 ? -8.891 -7.512 8.758 1 91.81 210 ARG A O 1
ATOM 1723 N N . LEU A 1 211 ? -10.039 -8.43 7.062 1 89.75 211 LEU A N 1
ATOM 1724 C CA . LEU A 1 211 ? -9.336 -7.645 6.051 1 89.75 211 LEU A CA 1
ATOM 1725 C C . LEU A 1 211 ? -9.664 -6.164 6.184 1 89.75 211 LEU A C 1
ATOM 1727 O O . LEU A 1 211 ? -8.773 -5.316 6.141 1 89.75 211 LEU A O 1
ATOM 1731 N N . VAL A 1 212 ? -10.969 -5.895 6.363 1 89.5 212 VAL A N 1
ATOM 1732 C CA . VAL A 1 212 ? -11.414 -4.512 6.484 1 89.5 212 VAL A CA 1
ATOM 1733 C C . VAL A 1 212 ? -10.805 -3.875 7.73 1 89.5 212 VAL A C 1
ATOM 1735 O O . VAL A 1 212 ? -10.352 -2.73 7.691 1 89.5 212 VAL A O 1
ATOM 1738 N N . GLN A 1 213 ? -10.742 -4.668 8.75 1 90.75 213 GLN A N 1
ATOM 1739 C CA . GLN A 1 213 ? -10.18 -4.164 9.992 1 90.75 213 GLN A CA 1
ATOM 1740 C C . GLN A 1 213 ? -8.68 -3.896 9.852 1 90.75 213 GLN A C 1
ATOM 1742 O O . GLN A 1 213 ? -8.172 -2.883 10.344 1 90.75 213 GLN A O 1
ATOM 1747 N N . GLN A 1 214 ? -7.973 -4.789 9.188 1 91.69 214 GLN A N 1
ATOM 1748 C CA . GLN A 1 214 ? -6.543 -4.605 8.961 1 91.69 214 GLN A CA 1
ATOM 1749 C C . GLN A 1 214 ? -6.27 -3.357 8.125 1 91.69 214 GLN A C 1
ATOM 1751 O O . GLN A 1 214 ? -5.32 -2.619 8.398 1 91.69 214 GLN A O 1
ATOM 1756 N N . GLU A 1 215 ? -7.074 -3.086 7.113 1 88.62 215 GLU A N 1
ATOM 1757 C CA . GLU A 1 215 ? -6.867 -1.931 6.246 1 88.62 215 GLU A CA 1
ATOM 1758 C C . GLU A 1 215 ? -7.172 -0.628 6.98 1 88.62 215 GLU A C 1
ATOM 1760 O O . GLU A 1 215 ? -6.539 0.398 6.723 1 88.62 215 GLU A O 1
ATOM 1765 N N . LYS A 1 216 ? -8.148 -0.73 7.863 1 90.31 216 LYS A N 1
ATOM 1766 C CA . LYS A 1 216 ? -8.445 0.435 8.695 1 90.31 216 LYS A CA 1
ATOM 1767 C C . LYS A 1 216 ? -7.25 0.802 9.57 1 90.31 216 LYS A C 1
ATOM 1769 O O . LYS A 1 216 ? -6.852 1.968 9.633 1 90.31 216 LYS A O 1
ATOM 1774 N N . LEU A 1 217 ? -6.707 -0.194 10.25 1 92.56 217 LEU A N 1
ATOM 1775 C CA . LEU A 1 217 ? -5.582 0.054 11.148 1 92.56 217 LEU A CA 1
ATOM 1776 C C . LEU A 1 217 ? -4.336 0.447 10.359 1 92.56 217 LEU A C 1
ATOM 1778 O O . LEU A 1 217 ? -3.508 1.218 10.852 1 92.56 217 LEU A O 1
ATOM 1782 N N . GLU A 1 218 ? -4.199 -0.075 9.125 1 92.5 218 GLU A N 1
ATOM 1783 C CA . GLU A 1 218 ? -3.109 0.345 8.25 1 92.5 218 GLU A CA 1
ATOM 1784 C C . GLU A 1 218 ? -3.223 1.826 7.898 1 92.5 218 GLU A C 1
ATOM 1786 O O . GLU A 1 218 ? -2.215 2.533 7.84 1 92.5 218 GLU A O 1
ATOM 1791 N N . GLY A 1 219 ? -4.426 2.209 7.645 1 89.19 219 GLY A N 1
ATOM 1792 C CA . GLY A 1 219 ? -4.664 3.617 7.371 1 89.19 219 GLY A CA 1
ATOM 1793 C C . GLY A 1 219 ? -4.344 4.516 8.555 1 89.19 219 GLY A C 1
ATOM 1794 O O . GLY A 1 219 ? -3.76 5.59 8.383 1 89.19 219 GLY A O 1
ATOM 1795 N N . ASN A 1 220 ? -4.723 4.066 9.75 1 88.69 220 ASN A N 1
ATOM 1796 C CA . ASN A 1 220 ? -4.406 4.816 10.953 1 88.69 220 ASN A CA 1
ATOM 1797 C C . ASN A 1 220 ? -2.898 4.941 11.156 1 88.69 220 ASN A C 1
ATOM 1799 O O . ASN A 1 220 ? -2.41 5.996 11.578 1 88.69 220 ASN A O 1
ATOM 1803 N N . PHE A 1 221 ? -2.256 3.836 10.906 1 93.81 221 PHE A N 1
ATOM 1804 C CA . PHE A 1 221 ? -0.806 3.789 11.055 1 93.81 221 PHE A CA 1
ATOM 1805 C C . PHE A 1 221 ? -0.135 4.762 10.086 1 93.81 221 PHE A C 1
ATOM 1807 O O . PHE A 1 221 ? 0.789 5.484 10.469 1 93.81 221 PHE A O 1
ATOM 1814 N N . ARG A 1 222 ? -0.582 4.828 8.883 1 90.31 222 ARG A N 1
ATOM 1815 C CA . ARG A 1 222 ? -0.026 5.73 7.883 1 90.31 222 ARG A CA 1
ATOM 1816 C C . ARG A 1 222 ? -0.341 7.184 8.219 1 90.31 222 ARG A C 1
ATOM 1818 O O . ARG A 1 222 ? 0.512 8.062 8.07 1 90.31 222 ARG A O 1
ATOM 1825 N N . TYR A 1 223 ? -1.482 7.344 8.586 1 87.25 223 TYR A N 1
ATOM 1826 C CA . TYR A 1 223 ? -1.896 8.695 8.945 1 87.25 223 TYR A CA 1
ATOM 1827 C C . TYR A 1 223 ? -1.044 9.242 10.078 1 87.25 223 TYR A C 1
ATOM 1829 O O . TYR A 1 223 ? -0.679 10.422 10.078 1 87.25 223 TYR A O 1
ATOM 1837 N N . LYS A 1 224 ? -0.754 8.398 11.094 1 89.56 224 LYS A N 1
ATOM 1838 C CA . LYS A 1 224 ? 0.068 8.82 12.227 1 89.56 224 LYS A CA 1
ATOM 1839 C C . LYS A 1 224 ? 1.45 9.273 11.758 1 89.56 224 LYS A C 1
ATOM 1841 O O . LYS A 1 224 ? 1.974 10.273 12.25 1 89.56 224 LYS A O 1
ATOM 1846 N N . HIS A 1 225 ? 2.018 8.617 10.828 1 90.19 225 HIS A N 1
ATOM 1847 C CA . HIS A 1 225 ? 3.338 8.977 10.312 1 90.19 225 HIS A CA 1
ATOM 1848 C C . HIS A 1 225 ? 3.307 10.328 9.602 1 90.19 225 HIS A C 1
ATOM 1850 O O . HIS A 1 225 ? 4.234 11.125 9.742 1 90.19 225 HIS A O 1
ATOM 1856 N N . VAL A 1 226 ? 2.279 10.531 8.867 1 87.5 226 VAL A N 1
ATOM 1857 C CA . VAL A 1 226 ? 2.17 11.797 8.141 1 87.5 226 VAL A CA 1
ATOM 1858 C C . VAL A 1 226 ? 1.928 12.938 9.125 1 87.5 226 VAL A C 1
ATOM 1860 O O . VAL A 1 226 ? 2.443 14.039 8.945 1 87.5 226 VAL A O 1
ATOM 1863 N N . GLN A 1 227 ? 1.173 12.633 10.156 1 84.31 227 GLN A N 1
ATOM 1864 C CA . GLN A 1 227 ? 0.919 13.633 11.188 1 84.31 227 GLN A CA 1
ATOM 1865 C C . GLN A 1 227 ? 2.219 14.07 11.852 1 84.31 227 GLN A C 1
ATOM 1867 O O . GLN A 1 227 ? 2.41 15.258 12.125 1 84.31 227 GLN A O 1
ATOM 1872 N N . VAL A 1 228 ? 3.066 13.117 12.148 1 87.19 228 VAL A N 1
ATOM 1873 C CA . VAL A 1 228 ? 4.348 13.43 12.773 1 87.19 228 VAL A CA 1
ATOM 1874 C C . VAL A 1 228 ? 5.211 14.234 11.805 1 87.19 228 VAL A C 1
ATOM 1876 O O . VAL A 1 228 ? 5.891 15.18 12.211 1 87.19 228 VAL A O 1
ATOM 1879 N N . ARG A 1 229 ? 5.191 13.922 10.555 1 85.69 229 ARG A N 1
ATOM 1880 C CA . ARG A 1 229 ? 5.996 14.617 9.555 1 85.69 229 ARG A CA 1
ATOM 1881 C C . ARG A 1 229 ? 5.543 16.062 9.398 1 85.69 229 ARG A C 1
ATOM 1883 O O . ARG A 1 229 ? 6.371 16.984 9.344 1 85.69 229 ARG A O 1
ATOM 1890 N N . VAL A 1 230 ? 4.23 16.266 9.359 1 80.81 230 VAL A N 1
ATOM 1891 C CA . VAL A 1 230 ? 3.674 17.609 9.148 1 80.81 230 VAL A CA 1
ATOM 1892 C C . VAL A 1 230 ? 3.953 18.469 10.367 1 80.81 230 VAL A C 1
ATOM 1894 O O . VAL A 1 230 ? 4.172 19.688 10.242 1 80.81 230 VAL A O 1
ATOM 1897 N N . ASN A 1 231 ? 4.008 17.828 11.562 1 82.69 231 ASN A N 1
ATOM 1898 C CA . ASN A 1 231 ? 4.238 18.578 12.797 1 82.69 231 ASN A CA 1
ATOM 1899 C C . ASN A 1 231 ? 5.617 18.281 13.375 1 82.69 231 ASN A C 1
ATOM 1901 O O . ASN A 1 231 ? 5.785 18.25 14.602 1 82.69 231 ASN A O 1
ATOM 1905 N N . ALA A 1 232 ? 6.547 18.016 12.523 1 85.12 232 ALA A N 1
ATOM 1906 C CA . ALA A 1 232 ? 7.879 17.625 12.969 1 85.12 232 ALA A CA 1
ATOM 1907 C C . ALA A 1 232 ? 8.531 18.734 13.781 1 85.12 232 ALA A C 1
ATOM 1909 O O . ALA A 1 232 ? 9.188 18.469 14.797 1 85.12 232 ALA A O 1
ATOM 1910 N N . GLU A 1 233 ? 8.367 19.969 13.391 1 83.12 233 GLU A N 1
ATOM 1911 C CA . GLU A 1 233 ? 8.992 21.078 14.094 1 83.12 233 GLU A CA 1
ATOM 1912 C C . GLU A 1 233 ? 8.398 21.25 15.492 1 83.12 233 GLU A C 1
ATOM 1914 O O . GLU A 1 233 ? 9.133 21.438 16.469 1 83.12 233 GLU A O 1
ATOM 1919 N N . ALA A 1 234 ? 7.09 21.188 15.523 1 83.19 234 ALA A N 1
ATOM 1920 C CA . ALA A 1 234 ? 6.434 21.328 16.828 1 83.19 234 ALA A CA 1
ATOM 1921 C C . ALA A 1 234 ? 6.844 20.203 17.766 1 83.19 234 ALA A C 1
ATOM 1923 O O . ALA A 1 234 ? 7.102 20.422 18.953 1 83.19 234 ALA A O 1
ATOM 1924 N N . ALA A 1 235 ? 6.91 19.047 17.266 1 86 235 ALA A N 1
ATOM 1925 C CA . ALA A 1 235 ? 7.312 17.891 18.078 1 86 235 ALA A CA 1
ATOM 1926 C C . ALA A 1 235 ? 8.766 18.016 18.531 1 86 235 ALA A C 1
ATOM 1928 O O . ALA A 1 235 ? 9.117 17.594 19.625 1 86 235 ALA A O 1
ATOM 1929 N N . ALA A 1 236 ? 9.539 18.562 17.688 1 85.75 236 ALA A N 1
ATOM 1930 C CA . ALA A 1 236 ? 10.945 18.734 18.016 1 85.75 236 ALA A CA 1
ATOM 1931 C C . ALA A 1 236 ? 11.133 19.797 19.109 1 85.75 236 ALA A C 1
ATOM 1933 O O . ALA A 1 236 ? 11.992 19.641 19.984 1 85.75 236 ALA A O 1
ATOM 1934 N N . PHE A 1 237 ? 10.336 20.797 19.016 1 83.06 237 PHE A N 1
ATOM 1935 C CA . PHE A 1 237 ? 10.398 21.812 20.062 1 83.06 237 PHE A CA 1
ATOM 1936 C C . PHE A 1 237 ? 10.039 21.234 21.422 1 83.06 237 PHE A C 1
ATOM 1938 O O . PHE A 1 237 ? 10.688 21.547 22.422 1 83.06 237 PHE A O 1
ATOM 1945 N N . TYR A 1 238 ? 9.047 20.359 21.375 1 82.06 238 TYR A N 1
ATOM 1946 C CA . TYR A 1 238 ? 8.609 19.734 22.625 1 82.06 238 TYR A CA 1
ATOM 1947 C C . TYR A 1 238 ? 9.594 18.641 23.047 1 82.06 238 TYR A C 1
ATOM 1949 O O . TYR A 1 238 ? 9.547 18.172 24.188 1 82.06 238 TYR A O 1
ATOM 1957 N N . ARG A 1 239 ? 10.492 18.391 22.188 1 83.12 239 ARG A N 1
ATOM 1958 C CA . ARG A 1 239 ? 11.383 17.25 22.438 1 83.12 239 ARG A CA 1
ATOM 1959 C C . ARG A 1 239 ? 10.586 16 22.797 1 83.12 239 ARG A C 1
ATOM 1961 O O . ARG A 1 239 ? 10.859 15.352 23.797 1 83.12 239 ARG A O 1
ATOM 1968 N N . ALA A 1 240 ? 9.57 15.812 22 1 84.88 240 ALA A N 1
ATOM 1969 C CA . ALA A 1 240 ? 8.617 14.734 22.266 1 84.88 240 ALA A CA 1
ATOM 1970 C C . ALA A 1 240 ? 8.977 13.477 21.484 1 84.88 240 ALA A C 1
ATOM 1972 O O . ALA A 1 240 ? 8.094 12.711 21.094 1 84.88 240 ALA A O 1
ATOM 1973 N N . GLY A 1 241 ? 10.211 13.219 21.266 1 85.25 241 GLY A N 1
ATOM 1974 C CA . GLY A 1 241 ? 10.625 12.055 20.484 1 85.25 241 GLY A CA 1
ATOM 1975 C C . GLY A 1 241 ? 10.211 10.742 21.125 1 85.25 241 GLY A C 1
ATOM 1976 O O . GLY A 1 241 ? 9.695 9.852 20.453 1 85.25 241 GLY A O 1
ATOM 1977 N N . SER A 1 242 ? 10.352 10.648 22.406 1 86.69 242 SER A N 1
ATOM 1978 C CA . SER A 1 242 ? 10.062 9.406 23.109 1 86.69 242 SER A CA 1
ATOM 1979 C C . SER A 1 242 ? 8.562 9.141 23.188 1 86.69 242 SER A C 1
ATOM 1981 O O . SER A 1 242 ? 8.117 8 23.047 1 86.69 242 SER A O 1
ATOM 1983 N N . SER A 1 243 ? 7.789 10.203 23.406 1 87.5 243 SER A N 1
ATOM 1984 C CA . SER A 1 243 ? 6.34 10.047 23.469 1 87.5 243 SER A CA 1
ATOM 1985 C C . SER A 1 243 ? 5.77 9.656 22.109 1 87.5 243 SER A C 1
ATOM 1987 O O . SER A 1 243 ? 4.906 8.781 22.016 1 87.5 243 SER A O 1
ATOM 1989 N N . GLU A 1 244 ? 6.301 10.312 21.141 1 89.94 244 GLU A N 1
ATOM 1990 C CA . GLU A 1 244 ? 5.809 10.008 19.797 1 89.94 244 GLU A CA 1
ATOM 1991 C C . GLU A 1 244 ? 6.25 8.617 19.344 1 89.94 244 GLU A C 1
ATOM 1993 O O . GLU A 1 244 ? 5.527 7.934 18.625 1 89.94 244 GLU A O 1
ATOM 1998 N N . LEU A 1 245 ? 7.441 8.227 19.766 1 92.25 245 LEU A N 1
ATOM 1999 C CA . LEU A 1 245 ? 7.895 6.863 19.5 1 92.25 245 LEU A CA 1
ATOM 2000 C C . LEU A 1 245 ? 6.934 5.844 20.094 1 92.25 245 LEU A C 1
ATOM 2002 O O . LEU A 1 245 ? 6.523 4.895 19.422 1 92.25 245 LEU A O 1
ATOM 2006 N N . SER A 1 246 ? 6.52 6.043 21.297 1 90.25 246 SER A N 1
ATOM 2007 C CA . SER A 1 246 ? 5.633 5.113 22 1 90.25 246 SER A CA 1
ATOM 2008 C C . SER A 1 246 ? 4.254 5.078 21.344 1 90.25 246 SER A C 1
ATOM 2010 O O . SER A 1 246 ? 3.668 4.004 21.172 1 90.25 246 SER A O 1
ATOM 2012 N N . ARG A 1 247 ? 3.768 6.23 20.984 1 89.5 247 ARG A N 1
ATOM 2013 C CA . ARG A 1 247 ? 2.445 6.301 20.375 1 89.5 247 ARG A CA 1
ATOM 2014 C C . ARG A 1 247 ? 2.447 5.668 18.984 1 89.5 247 ARG A C 1
ATOM 2016 O O . ARG A 1 247 ? 1.509 4.957 18.625 1 89.5 247 ARG A O 1
ATOM 2023 N N . THR A 1 248 ? 3.457 5.973 18.25 1 92.19 248 THR A N 1
ATOM 2024 C CA . THR A 1 248 ? 3.566 5.379 16.922 1 92.19 248 THR A CA 1
ATOM 2025 C C . THR A 1 248 ? 3.75 3.867 17.016 1 92.19 248 THR A C 1
ATOM 2027 O O . THR A 1 248 ? 3.189 3.115 16.219 1 92.19 248 THR A O 1
ATOM 2030 N N . ASP A 1 249 ? 4.5 3.418 17.984 1 92.81 249 ASP A N 1
ATOM 2031 C CA . ASP A 1 249 ? 4.707 1.986 18.172 1 92.81 249 ASP A CA 1
ATOM 2032 C C . ASP A 1 249 ? 3.414 1.301 18.609 1 92.81 249 ASP A C 1
ATOM 2034 O O . ASP A 1 249 ? 3.199 0.124 18.328 1 92.81 249 ASP A O 1
ATOM 2038 N N . SER A 1 250 ? 2.6 2.033 19.344 1 91 250 SER A N 1
ATOM 2039 C CA . SER A 1 250 ? 1.312 1.473 19.75 1 91 250 SER A CA 1
ATOM 2040 C C . SER A 1 250 ? 0.423 1.208 18.531 1 91 250 SER A C 1
ATOM 2042 O O . SER A 1 250 ? -0.264 0.187 18.484 1 91 250 SER A O 1
ATOM 2044 N N . HIS A 1 251 ? 0.439 2.139 17.641 1 92.88 251 HIS A N 1
ATOM 2045 C CA . HIS A 1 251 ? -0.301 1.93 16.406 1 92.88 251 HIS A CA 1
ATOM 2046 C C . HIS A 1 251 ? 0.242 0.733 15.633 1 92.88 251 HIS A C 1
ATOM 2048 O O . HIS A 1 251 ? -0.523 -0.017 15.016 1 92.88 251 HIS A O 1
ATOM 2054 N N . LEU A 1 252 ? 1.592 0.579 15.633 1 95.06 252 LEU A N 1
ATOM 2055 C CA . LEU A 1 252 ? 2.207 -0.562 14.961 1 95.06 252 LEU A CA 1
ATOM 2056 C C . LEU A 1 252 ? 1.775 -1.872 15.609 1 95.06 252 LEU A C 1
ATOM 2058 O O . LEU A 1 252 ? 1.468 -2.844 14.914 1 95.06 252 LEU A O 1
ATOM 2062 N N . GLN A 1 253 ? 1.72 -1.888 16.938 1 94 253 GLN A N 1
ATOM 2063 C CA . GLN A 1 253 ? 1.335 -3.098 17.656 1 94 253 GLN A CA 1
ATOM 2064 C C . GLN A 1 253 ? -0.111 -3.48 17.344 1 94 253 GLN A C 1
ATOM 2066 O O . GLN A 1 253 ? -0.424 -4.66 17.172 1 94 253 GLN A O 1
ATOM 2071 N N . ASP A 1 254 ? -0.984 -2.488 17.281 1 93.69 254 ASP A N 1
ATOM 2072 C CA . ASP A 1 254 ? -2.375 -2.748 16.938 1 93.69 254 ASP A CA 1
ATOM 2073 C C . ASP A 1 254 ? -2.484 -3.309 15.516 1 93.69 254 ASP A C 1
ATOM 2075 O O . ASP A 1 254 ? -3.271 -4.223 15.258 1 93.69 254 ASP A O 1
ATOM 2079 N N . LEU A 1 255 ? -1.704 -2.742 14.664 1 95.12 255 LEU A N 1
ATOM 2080 C CA . LEU A 1 255 ? -1.706 -3.182 13.273 1 95.12 255 LEU A CA 1
ATOM 2081 C C . LEU A 1 255 ? -1.196 -4.613 13.148 1 95.12 255 LEU A C 1
ATOM 2083 O O . LEU A 1 255 ? -1.811 -5.441 12.477 1 95.12 255 LEU A O 1
ATOM 2087 N N . ILE A 1 256 ? -0.067 -4.941 13.82 1 95.75 256 ILE A N 1
ATOM 2088 C CA . ILE A 1 256 ? 0.522 -6.273 13.758 1 95.75 256 ILE A CA 1
ATOM 2089 C C . ILE A 1 256 ? -0.434 -7.293 14.375 1 95.75 256 ILE A C 1
ATOM 2091 O O . ILE A 1 256 ? -0.547 -8.422 13.891 1 95.75 256 ILE A O 1
ATOM 2095 N N . GLY A 1 257 ? -1.15 -6.898 15.406 1 94.88 257 GLY A N 1
ATOM 2096 C CA . GLY A 1 257 ? -2.146 -7.773 16 1 94.88 257 GLY A CA 1
ATOM 2097 C C . GLY A 1 257 ? -3.293 -8.102 15.062 1 94.88 257 GLY A C 1
ATOM 2098 O O . GLY A 1 257 ? -3.703 -9.258 14.961 1 94.88 257 GLY A O 1
ATOM 2099 N N . ALA A 1 258 ? -3.779 -7.125 14.383 1 94.12 258 ALA A N 1
ATOM 2100 C CA . ALA A 1 258 ? -4.859 -7.328 13.422 1 94.12 258 ALA A CA 1
ATOM 2101 C C . ALA A 1 258 ? -4.387 -8.172 12.234 1 94.12 258 ALA A C 1
ATOM 2103 O O . ALA A 1 258 ? -5.145 -8.984 11.703 1 94.12 258 ALA A O 1
ATOM 2104 N N . GLN A 1 259 ? -3.146 -7.934 11.812 1 94.69 259 GLN A N 1
ATOM 2105 C CA . GLN A 1 259 ? -2.592 -8.711 10.703 1 94.69 259 GLN A CA 1
ATOM 2106 C C . GLN A 1 259 ? -2.412 -10.172 11.094 1 94.69 259 GLN A C 1
ATOM 2108 O O . GLN A 1 259 ? -2.582 -11.07 10.266 1 94.69 259 GLN A O 1
ATOM 2113 N N . LYS A 1 260 ? -2.037 -10.391 12.328 1 95.12 260 LYS A N 1
ATOM 2114 C CA . LYS A 1 260 ? -1.894 -11.758 12.812 1 95.12 260 LYS A CA 1
ATOM 2115 C C . LYS A 1 260 ? -3.234 -12.484 12.797 1 95.12 260 LYS A C 1
ATOM 2117 O O . LYS A 1 260 ? -3.307 -13.656 12.414 1 95.12 260 LYS A O 1
ATOM 2122 N N . ASP A 1 261 ? -4.285 -11.758 13.148 1 94 261 ASP A N 1
ATOM 2123 C CA . ASP A 1 261 ? -5.625 -12.328 13.133 1 94 261 ASP A CA 1
ATOM 2124 C C . ASP A 1 261 ? -6.062 -12.648 11.703 1 94 261 ASP A C 1
ATOM 2126 O O . ASP A 1 261 ? -6.688 -13.68 11.453 1 94 261 ASP A O 1
ATOM 2130 N N . PHE A 1 262 ? -5.73 -11.758 10.867 1 93.06 262 PHE A N 1
ATOM 2131 C CA . PHE A 1 262 ? -6.059 -11.945 9.453 1 93.06 262 PHE A CA 1
ATOM 2132 C C . PHE A 1 262 ? -5.324 -13.156 8.883 1 93.06 262 PHE A C 1
ATOM 2134 O O . PHE A 1 262 ? -5.922 -13.977 8.188 1 93.06 262 PHE A O 1
ATOM 2141 N N . ILE A 1 263 ? -4.047 -13.344 9.195 1 93.19 263 ILE A N 1
ATOM 2142 C CA . ILE A 1 263 ? -3.215 -14.43 8.68 1 93.19 263 ILE A CA 1
ATOM 2143 C C . ILE A 1 263 ? -3.703 -15.766 9.234 1 93.19 263 ILE A C 1
ATOM 2145 O O . ILE A 1 263 ? -3.699 -16.781 8.523 1 93.19 263 ILE A O 1
ATOM 2149 N N . TYR A 1 264 ? -4.199 -15.734 10.438 1 92.75 264 TYR A N 1
ATOM 2150 C CA . TYR A 1 264 ? -4.703 -16.953 11.055 1 92.75 264 TYR A CA 1
ATOM 2151 C C . TYR A 1 264 ? -5.961 -17.438 10.352 1 92.75 264 TYR A C 1
ATOM 2153 O O . TYR A 1 264 ? -6.113 -18.641 10.094 1 92.75 264 TYR A O 1
ATOM 2161 N N . GLN A 1 265 ? -6.824 -16.562 10.055 1 91.19 265 GLN A N 1
ATOM 2162 C CA . GLN A 1 265 ? -8.039 -16.938 9.352 1 91.19 265 GLN A CA 1
ATOM 2163 C C . GLN A 1 265 ? -7.734 -17.375 7.918 1 91.19 265 GLN A C 1
ATOM 2165 O O . GLN A 1 265 ? -8.414 -18.25 7.367 1 91.19 265 GLN A O 1
ATOM 2170 N N . GLU A 1 266 ? -6.75 -16.75 7.363 1 90.44 266 GLU A N 1
ATOM 2171 C CA . GLU A 1 266 ? -6.348 -17.094 6.004 1 90.44 266 GLU A CA 1
ATOM 2172 C C . GLU A 1 266 ? -5.754 -18.5 5.941 1 90.44 266 GLU A C 1
ATOM 2174 O O . GLU A 1 266 ? -5.789 -19.156 4.895 1 90.44 266 GLU A O 1
ATOM 2179 N N . LEU A 1 267 ? -5.137 -18.969 7.047 1 91.94 267 LEU A N 1
ATOM 2180 C CA . LEU A 1 267 ? -4.594 -20.312 7.117 1 91.94 267 LEU A CA 1
ATOM 2181 C C . LEU A 1 267 ? -5.668 -21.359 6.812 1 91.94 267 LEU A C 1
ATOM 2183 O O . LEU A 1 267 ? -5.441 -22.281 6.031 1 91.94 267 LEU A O 1
ATOM 2187 N N . TRP A 1 268 ? -6.828 -21.078 7.352 1 90.69 268 TRP A N 1
ATOM 2188 C CA . TRP A 1 268 ? -7.922 -22.031 7.168 1 90.69 268 TRP A CA 1
ATOM 2189 C C . TRP A 1 268 ? -8.445 -21.984 5.738 1 90.69 268 TRP A C 1
ATOM 2191 O O . TRP A 1 268 ? -8.812 -23.016 5.168 1 90.69 268 TRP A O 1
ATOM 2201 N N . LEU A 1 269 ? -8.547 -20.859 5.258 1 89 269 LEU A N 1
ATOM 2202 C CA . LEU A 1 269 ? -8.984 -20.719 3.873 1 89 269 LEU A CA 1
ATOM 2203 C C . LEU A 1 269 ? -8 -21.406 2.924 1 89 269 LEU A C 1
ATOM 2205 O O . LEU A 1 269 ? -8.414 -22.125 2.01 1 89 269 LEU A O 1
ATOM 2209 N N . ASN A 1 270 ? -6.691 -21.219 3.131 1 89.75 270 ASN A N 1
ATOM 2210 C CA . ASN A 1 270 ? -5.672 -21.844 2.291 1 89.75 270 ASN A CA 1
ATOM 2211 C C . ASN A 1 270 ? -5.668 -23.359 2.447 1 89.75 270 ASN A C 1
ATOM 2213 O O . ASN A 1 270 ? -5.438 -24.078 1.479 1 89.75 270 ASN A O 1
ATOM 2217 N N . PHE A 1 271 ? -5.891 -23.766 3.658 1 91.56 271 PHE A N 1
ATOM 2218 C CA . PHE A 1 271 ? -5.977 -25.203 3.885 1 91.56 271 PHE A CA 1
ATOM 2219 C C . PHE A 1 271 ? -7.129 -25.797 3.088 1 91.56 271 PHE A C 1
ATOM 2221 O O . PHE A 1 271 ? -6.973 -26.859 2.467 1 91.56 271 PHE A O 1
ATOM 2228 N N . GLY A 1 272 ? -8.266 -25.125 3.172 1 89.12 272 GLY A N 1
ATOM 2229 C CA . GLY A 1 272 ? -9.406 -25.578 2.4 1 89.12 272 GLY A CA 1
ATOM 2230 C C . GLY A 1 272 ? -9.156 -25.594 0.904 1 89.12 272 GLY A C 1
ATOM 2231 O O . GLY A 1 272 ? -9.438 -26.578 0.227 1 89.12 272 GLY A O 1
ATOM 2232 N N . THR A 1 273 ? -8.578 -24.562 0.381 1 89.12 273 THR A N 1
ATOM 2233 C CA . THR A 1 273 ? -8.328 -24.453 -1.052 1 89.12 273 THR A CA 1
ATOM 2234 C C . THR A 1 273 ? -7.277 -25.453 -1.508 1 89.12 273 THR A C 1
ATOM 2236 O O . THR A 1 273 ? -7.418 -26.062 -2.566 1 89.12 273 THR A O 1
ATOM 2239 N N . ASN A 1 274 ? -6.223 -25.609 -0.667 1 88.69 274 ASN A N 1
ATOM 2240 C CA . ASN A 1 274 ? -5.184 -26.562 -1.018 1 88.69 274 ASN A CA 1
ATOM 2241 C C . ASN A 1 274 ? -5.711 -28 -0.986 1 88.69 274 ASN A C 1
ATOM 2243 O O . ASN A 1 274 ? -5.375 -28.797 -1.853 1 88.69 274 ASN A O 1
ATOM 2247 N N . THR A 1 275 ? -6.508 -28.328 -0.008 1 90.12 275 THR A N 1
ATOM 2248 C CA . THR A 1 275 ? -7.102 -29.656 0.079 1 90.12 275 THR A CA 1
ATOM 2249 C C . THR A 1 275 ? -7.965 -29.938 -1.144 1 90.12 275 THR A C 1
ATOM 2251 O O . THR A 1 275 ? -7.902 -31.031 -1.713 1 90.12 275 THR A O 1
ATOM 2254 N N . PHE A 1 276 ? -8.688 -28.953 -1.507 1 89.31 276 PHE A N 1
ATOM 2255 C CA . PHE A 1 276 ? -9.539 -29.109 -2.68 1 89.31 276 PHE A CA 1
ATOM 2256 C C . PHE A 1 276 ? -8.695 -29.344 -3.932 1 89.31 276 PHE A C 1
ATOM 2258 O O . PHE A 1 276 ? -9.031 -30.172 -4.77 1 89.31 276 PHE A O 1
ATOM 2265 N N . ASP A 1 277 ? -7.66 -28.625 -4.094 1 86.5 277 ASP A N 1
ATOM 2266 C CA . ASP A 1 277 ? -6.785 -28.719 -5.258 1 86.5 277 ASP A CA 1
ATOM 2267 C C . ASP A 1 277 ? -6.152 -30.109 -5.344 1 86.5 277 ASP A C 1
ATOM 2269 O O . ASP A 1 277 ? -6.176 -30.75 -6.402 1 86.5 277 ASP A O 1
ATOM 2273 N N . PHE A 1 278 ? -5.672 -30.609 -4.219 1 86.81 278 PHE A N 1
ATOM 2274 C CA . PHE A 1 278 ? -4.953 -31.875 -4.23 1 86.81 278 PHE A CA 1
ATOM 2275 C C . PHE A 1 278 ? -5.922 -33.062 -4.32 1 86.81 278 PHE A C 1
ATOM 2277 O O . PHE A 1 278 ? -5.629 -34.062 -4.973 1 86.81 278 PHE A O 1
ATOM 2284 N N . LEU A 1 279 ? -7.062 -32.938 -3.676 1 88.88 279 LEU A N 1
ATOM 2285 C CA . LEU A 1 279 ? -8.07 -33.969 -3.768 1 88.88 279 LEU A CA 1
ATOM 2286 C C . LEU A 1 279 ? -8.594 -34.094 -5.191 1 88.88 279 LEU A C 1
ATOM 2288 O O . LEU A 1 279 ? -8.938 -35.188 -5.637 1 88.88 279 LEU A O 1
ATOM 2292 N N . GLY A 1 280 ? -8.695 -32.969 -5.848 1 86.44 280 GLY A N 1
ATOM 2293 C CA . GLY A 1 280 ? -9.133 -33 -7.238 1 86.44 280 GLY A CA 1
ATOM 2294 C C . GLY A 1 280 ? -8.188 -33.781 -8.141 1 86.44 280 GLY A C 1
ATOM 2295 O O . GLY A 1 280 ? -8.617 -34.344 -9.148 1 86.44 280 GLY A O 1
ATOM 2296 N N . GLY A 1 281 ? -6.957 -33.844 -7.801 1 82.75 281 GLY A N 1
ATOM 2297 C CA . GLY A 1 281 ? -5.969 -34.562 -8.617 1 82.75 281 GLY A CA 1
ATOM 2298 C C . GLY A 1 281 ? -6.18 -36.062 -8.656 1 82.75 281 GLY A C 1
ATOM 2299 O O . GLY A 1 281 ? -5.801 -36.719 -9.633 1 82.75 281 GLY A O 1
ATOM 2300 N N . ILE A 1 282 ? -6.844 -36.625 -7.629 1 87.88 282 ILE A N 1
ATOM 2301 C CA . ILE A 1 282 ? -7.012 -38.094 -7.598 1 87.88 282 ILE A CA 1
ATOM 2302 C C . ILE A 1 282 ? -8.461 -38.438 -7.91 1 87.88 282 ILE A C 1
ATOM 2304 O O . ILE A 1 282 ? -8.789 -39.625 -8.102 1 87.88 282 ILE A O 1
ATOM 2308 N N . LEU A 1 283 ? -9.258 -37.438 -7.977 1 88.12 283 LEU A N 1
ATOM 2309 C CA . LEU A 1 283 ? -10.688 -37.688 -8.172 1 88.12 283 LEU A CA 1
ATOM 2310 C C . LEU A 1 283 ? -10.945 -38.344 -9.508 1 88.12 283 LEU A C 1
ATOM 2312 O O . LEU A 1 283 ? -11.859 -39.188 -9.625 1 88.12 283 LEU A O 1
ATOM 2316 N N . SER A 1 284 ? -10.156 -38.031 -10.555 1 86.81 284 SER A N 1
ATOM 2317 C CA . SER A 1 284 ? -10.336 -38.625 -11.875 1 86.81 284 SER A CA 1
ATOM 2318 C C . SER A 1 284 ? -10.188 -40.156 -11.82 1 86.81 284 SER A C 1
ATOM 2320 O O . SER A 1 284 ? -10.938 -40.875 -12.477 1 86.81 284 SER A O 1
ATOM 2322 N N . TYR A 1 285 ? -9.258 -40.625 -10.984 1 86.88 285 TYR A N 1
ATOM 2323 C CA . TYR A 1 285 ? -9.023 -42.062 -10.867 1 86.88 285 TYR A CA 1
ATOM 2324 C C . TYR A 1 285 ? -10.141 -42.719 -10.07 1 86.88 285 TYR A C 1
ATOM 2326 O O . TYR A 1 285 ? -10.484 -43.875 -10.32 1 86.88 285 TYR A O 1
ATOM 2334 N N . MET A 1 286 ? -10.688 -42 -9.125 1 87.88 286 MET A N 1
ATOM 2335 C CA . MET A 1 286 ? -11.797 -42.531 -8.344 1 87.88 286 MET A CA 1
ATOM 2336 C C . MET A 1 286 ? -13.055 -42.656 -9.195 1 87.88 286 MET A C 1
ATOM 2338 O O . MET A 1 286 ? -13.812 -43.625 -9.039 1 87.88 286 MET A O 1
ATOM 2342 N N . ILE A 1 287 ? -13.258 -41.812 -10.094 1 86.38 287 ILE A N 1
ATOM 2343 C CA . ILE A 1 287 ? -14.453 -41.781 -10.93 1 86.38 287 ILE A CA 1
ATOM 2344 C C . ILE A 1 287 ? -14.383 -42.938 -11.945 1 86.38 287 ILE A C 1
ATOM 2346 O O . ILE A 1 287 ? -15.367 -43.625 -12.172 1 86.38 287 ILE A O 1
ATOM 2350 N N . ILE A 1 288 ? -13.258 -43.094 -12.555 1 86.62 288 ILE A N 1
ATOM 2351 C CA . ILE A 1 288 ? -13.125 -44.094 -13.609 1 86.62 288 ILE A CA 1
ATOM 2352 C C . ILE A 1 288 ? -13.07 -45.5 -13 1 86.62 288 ILE A C 1
ATOM 2354 O O . ILE A 1 288 ? -13.289 -46.5 -13.695 1 86.62 288 ILE A O 1
ATOM 2358 N N . ALA A 1 289 ? -12.742 -45.625 -11.711 1 88.06 289 ALA A N 1
ATOM 2359 C CA . ALA A 1 289 ? -12.664 -46.906 -11.031 1 88.06 289 ALA A CA 1
ATOM 2360 C C . ALA A 1 289 ? -14.031 -47.562 -10.961 1 88.06 289 ALA A C 1
ATOM 2362 O O . ALA A 1 289 ? -14.141 -48.781 -11 1 88.06 289 ALA A O 1
ATOM 2363 N N . VAL A 1 290 ? -15.047 -46.844 -10.922 1 85.19 290 VAL A N 1
ATOM 2364 C CA . VAL A 1 290 ? -16.391 -47.375 -10.742 1 85.19 290 VAL A CA 1
ATOM 2365 C C . VAL A 1 290 ? -16.781 -48.188 -11.961 1 85.19 290 VAL A C 1
ATOM 2367 O O . VAL A 1 290 ? -17.141 -49.375 -11.836 1 85.19 290 VAL A O 1
ATOM 2370 N N . PRO A 1 291 ? -16.703 -47.625 -13.141 1 83.56 291 PRO A N 1
ATOM 2371 C CA . PRO A 1 291 ? -17.062 -48.438 -14.297 1 83.56 291 PRO A CA 1
ATOM 2372 C C . PRO A 1 291 ? -16.078 -49.594 -14.539 1 83.56 291 PRO A C 1
ATOM 2374 O O . PRO A 1 291 ? -16.469 -50.625 -15.062 1 83.56 291 PRO A O 1
ATOM 2377 N N . ILE A 1 292 ? -14.891 -49.469 -14.18 1 86.31 292 ILE A N 1
ATOM 2378 C CA . ILE A 1 292 ? -13.906 -50.531 -14.398 1 86.31 292 ILE A CA 1
ATOM 2379 C C . ILE A 1 292 ? -14.219 -51.719 -13.492 1 86.31 292 ILE A C 1
ATOM 2381 O O . ILE A 1 292 ? -14.211 -52.875 -13.953 1 86.31 292 ILE A O 1
ATOM 2385 N N . PHE A 1 293 ? -14.555 -51.531 -12.273 1 87.25 293 PHE A N 1
ATOM 2386 C CA . PHE A 1 293 ? -14.758 -52.594 -11.328 1 87.25 293 PHE A CA 1
ATOM 2387 C C . PHE A 1 293 ? -16.188 -53.156 -11.422 1 87.25 293 PHE A C 1
ATOM 2389 O O . PHE A 1 293 ? -16.469 -54.25 -10.938 1 87.25 293 PHE A O 1
ATOM 2396 N N . THR A 1 294 ? -17.062 -52.312 -12.055 1 83.44 294 THR A N 1
ATOM 2397 C CA . THR A 1 294 ? -18.406 -52.812 -12.273 1 83.44 294 THR A CA 1
ATOM 2398 C C . THR A 1 294 ? -18.469 -53.656 -13.555 1 83.44 294 THR A C 1
ATOM 2400 O O . THR A 1 294 ? -19.516 -54.219 -13.875 1 83.44 294 THR A O 1
ATOM 2403 N N . GLY A 1 295 ? -17.453 -53.688 -14.352 1 79.69 295 GLY A N 1
ATOM 2404 C CA . GLY A 1 295 ? -17.344 -54.594 -15.469 1 79.69 295 GLY A CA 1
ATOM 2405 C C . GLY A 1 295 ? -17.75 -54 -16.797 1 79.69 295 GLY A C 1
ATOM 2406 O O . GLY A 1 295 ? -17.969 -54.688 -17.781 1 79.69 295 GLY A O 1
ATOM 2407 N N . MET A 1 296 ? -17.906 -52.719 -16.859 1 78.81 296 MET A N 1
ATOM 2408 C CA . MET A 1 296 ? -18.328 -52.062 -18.109 1 78.81 296 MET A CA 1
ATOM 2409 C C . MET A 1 296 ? -17.266 -52.25 -19.188 1 78.81 296 MET A C 1
ATOM 2411 O O . MET A 1 296 ? -17.609 -52.375 -20.375 1 78.81 296 MET A O 1
ATOM 2415 N N . TRP A 1 297 ? -16.047 -52.281 -18.781 1 80.88 297 TRP A N 1
ATOM 2416 C CA . TRP A 1 297 ? -14.961 -52.469 -19.734 1 80.88 297 TRP A CA 1
ATOM 2417 C C . TRP A 1 297 ? -14.219 -53.781 -19.5 1 80.88 297 TRP A C 1
ATOM 2419 O O . TRP A 1 297 ? -12.992 -53.844 -19.594 1 80.88 297 TRP A O 1
ATOM 2429 N N . ALA A 1 298 ? -14.891 -54.781 -19.188 1 80.75 298 ALA A N 1
ATOM 2430 C CA . ALA A 1 298 ? -14.312 -56.094 -18.875 1 80.75 298 ALA A CA 1
ATOM 2431 C C . ALA A 1 298 ? -13.672 -56.719 -20.109 1 80.75 298 ALA A C 1
ATOM 2433 O O . ALA A 1 298 ? -12.766 -57.562 -19.984 1 80.75 298 ALA A O 1
ATOM 2434 N N . ASP A 1 299 ? -14.039 -56.281 -21.266 1 84.38 299 ASP A N 1
ATOM 2435 C CA . ASP A 1 299 ? -13.57 -56.906 -22.5 1 84.38 299 ASP A CA 1
ATOM 2436 C C . ASP A 1 299 ? -12.281 -56.25 -23 1 84.38 299 ASP A C 1
ATOM 2438 O O . ASP A 1 299 ? -11.625 -56.781 -23.906 1 84.38 299 ASP A O 1
ATOM 2442 N N . LEU A 1 300 ? -11.867 -55.281 -22.391 1 83.5 300 LEU A N 1
ATOM 2443 C CA . LEU A 1 300 ? -10.695 -54.562 -22.875 1 83.5 300 LEU A CA 1
ATOM 2444 C C . LEU A 1 300 ? -9.414 -55.125 -22.281 1 83.5 300 LEU A C 1
ATOM 2446 O O . LEU A 1 300 ? -9.414 -55.562 -21.125 1 83.5 300 LEU A O 1
ATOM 2450 N N . SER A 1 301 ? -8.391 -55.25 -23.078 1 83.25 301 SER A N 1
ATOM 2451 C CA . SER A 1 301 ? -7.074 -55.656 -22.594 1 83.25 301 SER A CA 1
ATOM 2452 C C . SER A 1 301 ? -6.484 -54.625 -21.641 1 83.25 301 SER A C 1
ATOM 2454 O O . SER A 1 301 ? -6.918 -53.469 -21.609 1 83.25 301 SER A O 1
ATOM 2456 N N . PRO A 1 302 ? -5.566 -55.031 -20.797 1 80.38 302 PRO A N 1
ATOM 2457 C CA . PRO A 1 302 ? -4.938 -54.094 -19.875 1 80.38 302 PRO A CA 1
ATOM 2458 C C . PRO A 1 302 ? -4.297 -52.906 -20.562 1 80.38 302 PRO A C 1
ATOM 2460 O O . PRO A 1 302 ? -4.34 -51.781 -20.062 1 80.38 302 PRO A O 1
ATOM 2463 N N . ALA A 1 303 ? -3.797 -53.062 -21.688 1 73.19 303 ALA A N 1
ATOM 2464 C CA . ALA A 1 303 ? -3.172 -51.969 -22.438 1 73.19 303 ALA A CA 1
ATOM 2465 C C . ALA A 1 303 ? -4.219 -50.969 -22.953 1 73.19 303 ALA A C 1
ATOM 2467 O O . ALA A 1 303 ? -4.016 -49.781 -22.891 1 73.19 303 ALA A O 1
ATOM 2468 N N . GLU A 1 304 ? -5.277 -51.562 -23.453 1 78.81 304 GLU A N 1
ATOM 2469 C CA . GLU A 1 304 ? -6.363 -50.719 -23.938 1 78.81 304 GLU A CA 1
ATOM 2470 C C . GLU A 1 304 ? -7.031 -49.969 -22.781 1 78.81 304 GLU A C 1
ATOM 2472 O O . GLU A 1 304 ? -7.438 -48.812 -22.938 1 78.81 304 GLU A O 1
ATOM 2477 N N . LEU A 1 305 ? -7.094 -50.688 -21.734 1 82 305 LEU A N 1
ATOM 2478 C CA . LEU A 1 305 ? -7.68 -50.062 -20.547 1 82 305 LEU A CA 1
ATOM 2479 C C . LEU A 1 305 ? -6.801 -48.938 -20.031 1 82 305 LEU A C 1
ATOM 2481 O O . LEU A 1 305 ? -7.309 -47.906 -19.609 1 82 305 LEU A O 1
ATOM 2485 N N . SER A 1 306 ? -5.496 -49.125 -20.031 1 79.69 306 SER A N 1
ATOM 2486 C CA . SER A 1 306 ? -4.574 -48.062 -19.609 1 79.69 306 SER A CA 1
ATOM 2487 C C . SER A 1 306 ? -4.688 -46.844 -20.484 1 79.69 306 SER A C 1
ATOM 2489 O O . SER A 1 306 ? -4.562 -45.719 -20.016 1 79.69 306 SER A O 1
ATOM 2491 N N . GLU A 1 307 ? -4.898 -47 -21.719 1 74.5 307 GLU A N 1
ATOM 2492 C CA . GLU A 1 307 ? -5.07 -45.875 -22.641 1 74.5 307 GLU A CA 1
ATOM 2493 C C . GLU A 1 307 ? -6.363 -45.125 -22.359 1 74.5 307 GLU A C 1
ATOM 2495 O O . GLU A 1 307 ? -6.395 -43.875 -22.406 1 74.5 307 GLU A O 1
ATOM 2500 N N . LEU A 1 308 ? -7.344 -45.875 -22.141 1 77.06 308 LEU A N 1
ATOM 2501 C CA . LEU A 1 308 ? -8.633 -45.281 -21.812 1 77.06 308 LEU A CA 1
ATOM 2502 C C . LEU A 1 308 ? -8.555 -44.5 -20.516 1 77.06 308 LEU A C 1
ATOM 2504 O O . LEU A 1 308 ? -9.117 -43.406 -20.391 1 77.06 308 LEU A O 1
ATOM 2508 N N . ILE A 1 309 ? -7.91 -45.094 -19.547 1 81.19 309 ILE A N 1
ATOM 2509 C CA . ILE A 1 309 ? -7.738 -44.438 -18.25 1 81.19 309 ILE A CA 1
ATOM 2510 C C . ILE A 1 309 ? -6.961 -43.125 -18.438 1 81.19 309 ILE A C 1
ATOM 2512 O O . ILE A 1 309 ? -7.312 -42.094 -17.844 1 81.19 309 ILE A O 1
ATOM 2516 N N . SER A 1 310 ? -5.941 -43.125 -19.234 1 75.94 310 SER A N 1
ATOM 2517 C CA . SER A 1 310 ? -5.117 -41.969 -19.469 1 75.94 310 SER A CA 1
ATOM 2518 C C . SER A 1 310 ? -5.914 -40.844 -20.141 1 75.94 310 SER A C 1
ATOM 2520 O O . SER A 1 310 ? -5.812 -39.688 -19.75 1 75.94 310 SER A O 1
ATOM 2522 N N . LYS A 1 311 ? -6.656 -41.156 -21.125 1 73.12 311 LYS A N 1
ATOM 2523 C CA . LYS A 1 311 ? -7.48 -40.156 -21.828 1 73.12 311 LYS A CA 1
ATOM 2524 C C . LYS A 1 311 ? -8.516 -39.562 -20.891 1 73.12 311 LYS A C 1
ATOM 2526 O O . LYS A 1 311 ? -8.734 -38.344 -20.922 1 73.12 311 LYS A O 1
ATOM 2531 N N . ASN A 1 312 ? -9.156 -40.406 -20.125 1 77.06 312 ASN A N 1
ATOM 2532 C CA . ASN A 1 312 ? -10.148 -39.938 -19.156 1 77.06 312 ASN A CA 1
ATOM 2533 C C . ASN A 1 312 ? -9.5 -39.062 -18.078 1 77.06 312 ASN A C 1
ATOM 2535 O O . ASN A 1 312 ? -10.078 -38.062 -17.641 1 77.06 312 ASN A O 1
ATOM 2539 N N . ALA A 1 313 ? -8.383 -39.562 -17.672 1 78.81 313 ALA A N 1
ATOM 2540 C CA . ALA A 1 313 ? -7.691 -38.812 -16.625 1 78.81 313 ALA A CA 1
ATOM 2541 C C . ALA A 1 313 ? -7.293 -37.406 -17.109 1 78.81 313 ALA A C 1
ATOM 2543 O O . ALA A 1 313 ? -7.398 -36.438 -16.359 1 78.81 313 ALA A O 1
ATOM 2544 N N . PHE A 1 314 ? -6.898 -37.281 -18.297 1 71.06 314 PHE A N 1
ATOM 2545 C CA . PHE A 1 314 ? -6.465 -36 -18.844 1 71.06 314 PHE A CA 1
ATOM 2546 C C . PHE A 1 314 ? -7.613 -35 -18.844 1 71.06 314 PHE A C 1
ATOM 2548 O O . PHE A 1 314 ? -7.473 -33.875 -18.344 1 71.06 314 PHE A O 1
ATOM 2555 N N . VAL A 1 315 ? -8.695 -35.375 -19.422 1 76.94 315 VAL A N 1
ATOM 2556 C CA . VAL A 1 315 ? -9.828 -34.469 -19.562 1 76.94 315 VAL A CA 1
ATOM 2557 C C . VAL A 1 315 ? -10.406 -34.156 -18.203 1 76.94 315 VAL A C 1
ATOM 2559 O O . VAL A 1 315 ? -10.758 -33 -17.922 1 76.94 315 VAL A O 1
ATOM 2562 N N . SER A 1 316 ? -10.5 -35.125 -17.328 1 83.38 316 SER A N 1
ATOM 2563 C CA . SER A 1 316 ? -11.055 -34.906 -15.992 1 83.38 316 SER A CA 1
ATOM 2564 C C . SER A 1 316 ? -10.141 -34.031 -15.156 1 83.38 316 SER A C 1
ATOM 2566 O O . SER A 1 316 ? -10.617 -33.156 -14.422 1 83.38 316 SER A O 1
ATOM 2568 N N . ILE A 1 317 ? -8.891 -34.219 -15.25 1 80.38 317 ILE A N 1
ATOM 2569 C CA . ILE A 1 317 ? -7.941 -33.438 -14.469 1 80.38 317 ILE A CA 1
ATOM 2570 C C . ILE A 1 317 ? -7.988 -31.969 -14.922 1 80.38 317 ILE A C 1
ATOM 2572 O O . ILE A 1 317 ? -7.914 -31.062 -14.102 1 80.38 317 ILE A O 1
ATOM 2576 N N . TYR A 1 318 ? -8.125 -31.766 -16.156 1 77.94 318 TYR A N 1
ATOM 2577 C CA . TYR A 1 318 ? -8.203 -30.406 -16.672 1 77.94 318 TYR A CA 1
ATOM 2578 C C . TYR A 1 318 ? -9.492 -29.734 -16.203 1 77.94 318 TYR A C 1
ATOM 2580 O O . TYR A 1 318 ? -9.477 -28.547 -15.852 1 77.94 318 TYR A O 1
ATOM 2588 N N . LEU A 1 319 ? -10.562 -30.5 -16.312 1 84.62 319 LEU A N 1
ATOM 2589 C CA . LEU A 1 319 ? -11.828 -29.953 -15.828 1 84.62 319 LEU A CA 1
ATOM 2590 C C . LEU A 1 319 ? -11.742 -29.609 -14.344 1 84.62 319 LEU A C 1
ATOM 2592 O O . LEU A 1 319 ? -12.211 -28.547 -13.922 1 84.62 319 LEU A O 1
ATOM 2596 N N . ILE A 1 320 ? -11.188 -30.469 -13.617 1 87.69 320 ILE A N 1
ATOM 2597 C CA . ILE A 1 320 ? -11.016 -30.25 -12.18 1 87.69 320 ILE A CA 1
ATOM 2598 C C . ILE A 1 320 ? -10.117 -29.047 -11.953 1 87.69 320 ILE A C 1
ATOM 2600 O O . ILE A 1 320 ? -10.367 -28.234 -11.055 1 87.69 320 ILE A O 1
ATOM 2604 N N . SER A 1 321 ? -9.078 -28.922 -12.758 1 83.62 321 SER A N 1
ATOM 2605 C CA . SER A 1 321 ? -8.164 -27.781 -12.641 1 83.62 321 SER A CA 1
ATOM 2606 C C . SER A 1 321 ? -8.883 -26.469 -12.898 1 83.62 321 SER A C 1
ATOM 2608 O O . SER A 1 321 ? -8.562 -25.453 -12.281 1 83.62 321 SER A O 1
ATOM 2610 N N . CYS A 1 322 ? -9.82 -26.453 -13.758 1 84.38 322 CYS A N 1
ATOM 2611 C CA . CYS A 1 322 ? -10.617 -25.266 -14.016 1 84.38 322 CYS A CA 1
ATOM 2612 C C . CYS A 1 322 ? -11.414 -24.859 -12.781 1 84.38 322 CYS A C 1
ATOM 2614 O O . CYS A 1 322 ? -11.469 -23.688 -12.43 1 84.38 322 CYS A O 1
ATOM 2616 N N . PHE A 1 323 ? -11.953 -25.891 -12.156 1 85.75 323 PHE A N 1
ATOM 2617 C CA . PHE A 1 323 ? -12.727 -25.609 -10.953 1 85.75 323 PHE A CA 1
ATOM 2618 C C . PHE A 1 323 ? -11.812 -25.172 -9.812 1 85.75 323 PHE A C 1
ATOM 2620 O O . PHE A 1 323 ? -12.188 -24.328 -9 1 85.75 323 PHE A O 1
ATOM 2627 N N . SER A 1 324 ? -10.641 -25.766 -9.789 1 85.88 324 SER A N 1
ATOM 2628 C CA . SER A 1 324 ? -9.672 -25.375 -8.766 1 85.88 324 SER A CA 1
ATOM 2629 C C . SER A 1 324 ? -9.242 -23.922 -8.922 1 85.88 324 SER A C 1
ATOM 2631 O O . SER A 1 324 ? -9 -23.234 -7.93 1 85.88 324 SER A O 1
ATOM 2633 N N . LYS A 1 325 ? -9.125 -23.516 -10.117 1 85.31 325 LYS A N 1
ATOM 2634 C CA . LYS A 1 325 ? -8.766 -22.125 -10.383 1 85.31 325 LYS A CA 1
ATOM 2635 C C . LYS A 1 325 ? -9.82 -21.156 -9.828 1 85.31 325 LYS A C 1
ATOM 2637 O O . LYS A 1 325 ? -9.492 -20.094 -9.305 1 85.31 325 LYS A O 1
ATOM 2642 N N . ILE A 1 326 ? -11.055 -21.562 -9.938 1 86.19 326 ILE A N 1
ATOM 2643 C CA . ILE A 1 326 ? -12.156 -20.75 -9.422 1 86.19 326 ILE A CA 1
ATOM 2644 C C . ILE A 1 326 ? -12.078 -20.703 -7.895 1 86.19 326 ILE A C 1
ATOM 2646 O O . ILE A 1 326 ? -12.25 -19.641 -7.297 1 86.19 326 ILE A O 1
ATOM 2650 N N . ILE A 1 327 ? -11.773 -21.781 -7.316 1 86.44 327 ILE A N 1
ATOM 2651 C CA . ILE A 1 327 ? -11.68 -21.859 -5.863 1 86.44 327 ILE A CA 1
ATOM 2652 C C . ILE A 1 327 ? -10.477 -21.062 -5.375 1 86.44 327 ILE A C 1
ATOM 2654 O O . ILE A 1 327 ? -10.531 -20.422 -4.324 1 86.44 327 ILE A O 1
ATOM 2658 N N . ASP A 1 328 ? -9.453 -21.078 -6.164 1 84.75 328 ASP A N 1
ATOM 2659 C CA . ASP A 1 328 ? -8.242 -20.344 -5.816 1 84.75 328 ASP A CA 1
ATOM 2660 C C . ASP A 1 328 ? -8.477 -18.844 -5.84 1 84.75 328 ASP A C 1
ATOM 2662 O O . ASP A 1 328 ? -7.773 -18.078 -5.168 1 84.75 328 ASP A O 1
ATOM 2666 N N . LEU A 1 329 ? -9.453 -18.484 -6.633 1 86.06 329 LEU A N 1
ATOM 2667 C CA . LEU A 1 329 ? -9.781 -17.062 -6.73 1 86.06 329 LEU A CA 1
ATOM 2668 C C . LEU A 1 329 ? -10.523 -16.594 -5.488 1 86.06 329 LEU A C 1
ATOM 2670 O O . LEU A 1 329 ? -10.828 -15.406 -5.359 1 86.06 329 LEU A O 1
ATOM 2674 N N . SER A 1 330 ? -10.758 -17.484 -4.578 1 85.44 330 SER A N 1
ATOM 2675 C CA . SER A 1 330 ? -11.539 -17.141 -3.387 1 85.44 330 SER A CA 1
ATOM 2676 C C . SER A 1 330 ? -10.852 -16.062 -2.562 1 85.44 330 SER A C 1
ATOM 2678 O O . SER A 1 330 ? -11.508 -15.156 -2.053 1 85.44 330 SER A O 1
ATOM 2680 N N . SER A 1 331 ? -9.562 -16.156 -2.512 1 84.75 331 SER A N 1
ATOM 2681 C CA . SER A 1 331 ? -8.828 -15.148 -1.753 1 84.75 331 SER A CA 1
ATOM 2682 C C . SER A 1 331 ? -8.922 -13.781 -2.42 1 84.75 331 SER A C 1
ATOM 2684 O O . SER A 1 331 ? -9.125 -12.773 -1.747 1 84.75 331 SER A O 1
ATOM 2686 N N . SER A 1 332 ? -8.758 -13.797 -3.656 1 88.62 332 SER A N 1
ATOM 2687 C CA . SER A 1 332 ? -8.883 -12.555 -4.418 1 88.62 332 SER A CA 1
ATOM 2688 C C . SER A 1 332 ? -10.297 -11.984 -4.312 1 88.62 332 SER A C 1
ATOM 2690 O O . SER A 1 332 ? -10.477 -10.766 -4.277 1 88.62 332 SER A O 1
ATOM 2692 N N . LEU A 1 333 ? -11.227 -12.859 -4.273 1 88.94 333 LEU A N 1
ATOM 2693 C CA . LEU A 1 333 ? -12.617 -12.43 -4.148 1 88.94 333 LEU A CA 1
ATOM 2694 C C . LEU A 1 333 ? -12.867 -11.789 -2.789 1 88.94 333 LEU A C 1
ATOM 2696 O O . LEU A 1 333 ? -13.656 -10.852 -2.678 1 88.94 333 LEU A O 1
ATOM 2700 N N . CYS A 1 334 ? -12.25 -12.312 -1.784 1 89.12 334 CYS A N 1
ATOM 2701 C CA . CYS A 1 334 ? -12.359 -11.727 -0.455 1 89.12 334 CYS A CA 1
ATOM 2702 C C . CYS A 1 334 ? -11.789 -10.312 -0.436 1 89.12 334 CYS A C 1
ATOM 2704 O O . CYS A 1 334 ? -12.375 -9.414 0.168 1 89.12 334 CYS A O 1
ATOM 2706 N N . ASP A 1 335 ? -10.68 -10.164 -1.112 1 90.62 335 ASP A N 1
ATOM 2707 C CA . ASP A 1 335 ? -10.07 -8.844 -1.204 1 90.62 335 ASP A CA 1
ATOM 2708 C C . ASP A 1 335 ? -10.969 -7.871 -1.961 1 90.62 335 ASP A C 1
ATOM 2710 O O . ASP A 1 335 ? -11.188 -6.742 -1.513 1 90.62 335 ASP A O 1
ATOM 2714 N N . VAL A 1 336 ? -11.492 -8.336 -3.037 1 92.88 336 VAL A N 1
ATOM 2715 C CA . VAL A 1 336 ? -12.367 -7.504 -3.85 1 92.88 336 VAL A CA 1
ATOM 2716 C C . VAL A 1 336 ? -13.594 -7.102 -3.037 1 92.88 336 VAL A C 1
ATOM 2718 O O . VAL A 1 336 ? -14.023 -5.945 -3.078 1 92.88 336 VAL A O 1
ATOM 2721 N N . ALA A 1 337 ? -14.125 -8.031 -2.326 1 92.38 337 ALA A N 1
ATOM 2722 C CA . ALA A 1 337 ? -15.305 -7.754 -1.513 1 92.38 337 ALA A CA 1
ATOM 2723 C C . ALA A 1 337 ? -14.992 -6.734 -0.423 1 92.38 337 ALA A C 1
ATOM 2725 O O . ALA A 1 337 ? -15.766 -5.797 -0.203 1 92.38 337 ALA A O 1
ATOM 2726 N N . GLY A 1 338 ? -13.922 -6.945 0.237 1 91.44 338 GLY A N 1
ATOM 2727 C CA . GLY A 1 338 ? -13.539 -6.02 1.291 1 91.44 338 GLY A CA 1
ATOM 2728 C C . GLY A 1 338 ? -13.336 -4.598 0.795 1 91.44 338 GLY A C 1
ATOM 2729 O O . GLY A 1 338 ? -13.891 -3.652 1.365 1 91.44 338 GLY A O 1
ATOM 2730 N N . TYR A 1 339 ? -12.586 -4.402 -0.264 1 94.19 339 TYR A N 1
ATOM 2731 C CA . TYR A 1 339 ? -12.305 -3.076 -0.806 1 94.19 339 TYR A CA 1
ATOM 2732 C C . TYR A 1 339 ? -13.555 -2.465 -1.424 1 94.19 339 TYR A C 1
ATOM 2734 O O . TYR A 1 339 ? -13.742 -1.246 -1.378 1 94.19 339 TYR A O 1
ATOM 2742 N N . THR A 1 340 ? -14.383 -3.289 -1.983 1 94.31 340 THR A N 1
ATOM 2743 C CA . THR A 1 340 ? -15.633 -2.795 -2.549 1 94.31 340 THR A CA 1
ATOM 2744 C C . THR A 1 340 ? -16.516 -2.201 -1.46 1 94.31 340 THR A C 1
ATOM 2746 O O . THR A 1 340 ? -17.109 -1.139 -1.649 1 94.31 340 THR A O 1
ATOM 2749 N N . HIS A 1 341 ? -16.594 -2.885 -0.334 1 92.25 341 HIS A N 1
ATOM 2750 C CA . HIS A 1 341 ? -17.391 -2.369 0.771 1 92.25 341 HIS A CA 1
ATOM 2751 C C . HIS A 1 341 ? -16.875 -1.018 1.246 1 92.25 341 HIS A C 1
ATOM 2753 O O . HIS A 1 341 ? -17.656 -0.098 1.497 1 92.25 341 HIS A O 1
ATOM 2759 N N . ARG A 1 342 ? -15.617 -0.909 1.316 1 92.94 342 ARG A N 1
ATOM 2760 C CA . ARG A 1 342 ? -15 0.312 1.83 1 92.94 342 ARG A CA 1
ATOM 2761 C C . ARG A 1 342 ? -15.203 1.474 0.862 1 92.94 342 ARG A C 1
ATOM 2763 O O . ARG A 1 342 ? -15.609 2.564 1.269 1 92.94 342 ARG A O 1
ATOM 2770 N N . ILE A 1 343 ? -15 1.243 -0.378 1 95.56 343 ILE A N 1
ATOM 2771 C CA . ILE A 1 343 ? -15.094 2.295 -1.385 1 95.56 343 ILE A CA 1
ATOM 2772 C C . ILE A 1 343 ? -16.547 2.656 -1.622 1 95.56 343 ILE A C 1
ATOM 2774 O O . ILE A 1 343 ? -16.891 3.832 -1.775 1 95.56 343 ILE A O 1
ATOM 2778 N N . ALA A 1 344 ? -17.391 1.641 -1.654 1 94.69 344 ALA A N 1
ATOM 2779 C CA . ALA A 1 344 ? -18.812 1.88 -1.889 1 94.69 344 ALA A CA 1
ATOM 2780 C C . ALA A 1 344 ? -19.438 2.67 -0.74 1 94.69 344 ALA A C 1
ATOM 2782 O O . ALA A 1 344 ? -20.297 3.533 -0.961 1 94.69 344 ALA A O 1
ATOM 2783 N N . GLU A 1 345 ? -19.047 2.318 0.443 1 92.62 345 GLU A N 1
ATOM 2784 C CA . GLU A 1 345 ? -19.531 3.072 1.594 1 92.62 345 GLU A CA 1
ATOM 2785 C C . GLU A 1 345 ? -19.141 4.543 1.494 1 92.62 345 GLU A C 1
ATOM 2787 O O . GLU A 1 345 ? -19.953 5.426 1.802 1 92.62 345 GLU A O 1
ATOM 2792 N N . LEU A 1 346 ? -17.969 4.797 1.144 1 94.94 346 LEU A N 1
ATOM 2793 C CA . LEU A 1 346 ? -17.5 6.168 0.959 1 94.94 346 LEU A CA 1
ATOM 2794 C C . LEU A 1 346 ? -18.297 6.871 -0.133 1 94.94 346 LEU A C 1
ATOM 2796 O O . LEU A 1 346 ? -18.719 8.016 0.039 1 94.94 346 LEU A O 1
ATOM 2800 N N . GLU A 1 347 ? -18.5 6.23 -1.187 1 95.06 347 GLU A N 1
ATOM 2801 C CA . GLU A 1 347 ? -19.25 6.781 -2.314 1 95.06 347 GLU A CA 1
ATOM 2802 C C . GLU A 1 347 ? -20.688 7.098 -1.919 1 95.06 347 GLU A C 1
ATOM 2804 O O . GLU A 1 347 ? -21.219 8.148 -2.281 1 95.06 347 GLU A O 1
ATOM 2809 N N . GLU A 1 348 ? -21.297 6.199 -1.244 1 93.69 348 GLU A N 1
ATOM 2810 C CA . GLU A 1 348 ? -22.672 6.375 -0.823 1 93.69 348 GLU A CA 1
ATOM 2811 C C . GLU A 1 348 ? -22.828 7.594 0.082 1 93.69 348 GLU A C 1
ATOM 2813 O O . GLU A 1 348 ? -23.766 8.383 -0.079 1 93.69 348 GLU A O 1
ATOM 2818 N N . VAL A 1 349 ? -21.906 7.746 0.964 1 93.94 349 VAL A N 1
ATOM 2819 C CA . VAL A 1 349 ? -21.969 8.867 1.896 1 93.94 349 VAL A CA 1
ATOM 2820 C C . VAL A 1 349 ? -21.703 10.172 1.156 1 93.94 349 VAL A C 1
ATOM 2822 O O . VAL A 1 349 ? -22.359 11.188 1.409 1 93.94 349 VAL A O 1
ATOM 2825 N N . MET A 1 350 ? -20.781 10.172 0.282 1 95.12 350 MET A N 1
ATOM 2826 C CA . MET A 1 350 ? -20.453 11.375 -0.484 1 95.12 350 MET A CA 1
ATOM 2827 C C . MET A 1 350 ? -21.641 11.789 -1.361 1 95.12 350 MET A C 1
ATOM 2829 O O . MET A 1 350 ? -21.938 12.977 -1.498 1 95.12 350 MET A O 1
ATOM 2833 N N . LEU A 1 351 ? -22.297 10.828 -1.922 1 93.25 351 LEU A N 1
ATOM 2834 C CA . LEU A 1 351 ? -23.469 11.102 -2.748 1 93.25 351 LEU A CA 1
ATOM 2835 C C . LEU A 1 351 ? -24.625 11.641 -1.9 1 93.25 351 LEU A C 1
ATOM 2837 O O . LEU A 1 351 ? -25.359 12.531 -2.34 1 93.25 351 LEU A O 1
ATOM 2841 N N . GLU A 1 352 ? -24.719 11.078 -0.777 1 91.56 352 GLU A N 1
ATOM 2842 C CA . GLU A 1 352 ? -25.75 11.57 0.14 1 91.56 352 GLU A CA 1
ATOM 2843 C C . GLU A 1 352 ? -25.5 13.023 0.527 1 91.56 352 GLU A C 1
ATOM 2845 O O . GLU A 1 352 ? -26.438 13.828 0.578 1 91.56 352 GLU A O 1
ATOM 2850 N N . ILE A 1 353 ? -24.297 13.336 0.788 1 90.62 353 ILE A N 1
ATOM 2851 C CA . ILE A 1 353 ? -23.938 14.703 1.15 1 90.62 353 ILE A CA 1
ATOM 2852 C C . ILE A 1 353 ? -24.203 15.641 -0.026 1 90.62 353 ILE A C 1
ATOM 2854 O O . ILE A 1 353 ? -24.734 16.734 0.154 1 90.62 353 ILE A O 1
ATOM 2858 N N . SER A 1 354 ? -23.797 15.227 -1.189 1 89 354 SER A N 1
ATOM 2859 C CA . SER A 1 354 ? -23.969 16.031 -2.387 1 89 354 SER A CA 1
ATOM 2860 C C . SER A 1 354 ? -25.453 16.25 -2.689 1 89 354 SER A C 1
ATOM 2862 O O . SER A 1 354 ? -25.859 17.344 -3.098 1 89 354 SER A O 1
ATOM 2864 N N . HIS A 1 355 ? -26.234 15.242 -2.496 1 86.81 355 HIS A N 1
ATOM 2865 C CA . HIS A 1 355 ? -27.672 15.336 -2.729 1 86.81 355 HIS A CA 1
ATOM 2866 C C . HIS A 1 355 ? -28.328 16.281 -1.727 1 86.81 355 HIS A C 1
ATOM 2868 O O . HIS A 1 355 ? -29.25 17.031 -2.078 1 86.81 355 HIS A O 1
ATOM 2874 N N . ASN A 1 356 ? -27.906 16.219 -0.561 1 80.31 356 ASN A N 1
ATOM 2875 C CA . ASN A 1 356 ? -28.438 17.094 0.467 1 80.31 356 ASN A CA 1
ATOM 2876 C C . ASN A 1 356 ? -28.078 18.562 0.192 1 80.31 356 ASN A C 1
ATOM 2878 O O . ASN A 1 356 ? -28.875 19.453 0.468 1 80.31 356 ASN A O 1
ATOM 2882 N N . TYR A 1 357 ? -26.953 18.766 -0.35 1 77.06 357 TYR A N 1
ATOM 2883 C CA . TYR A 1 357 ? -26.531 20.109 -0.715 1 77.06 357 TYR A CA 1
ATOM 2884 C C . TYR A 1 357 ? -27.375 20.656 -1.849 1 77.06 357 TYR A C 1
ATOM 2886 O O . TYR A 1 357 ? -27.781 21.828 -1.822 1 77.06 357 TYR A O 1
ATOM 2894 N N . ASP A 1 358 ? -27.672 19.812 -2.842 1 74.06 358 ASP A N 1
ATOM 2895 C CA . ASP A 1 358 ? -28.469 20.234 -3.992 1 74.06 358 ASP A CA 1
ATOM 2896 C C . ASP A 1 358 ? -29.922 20.484 -3.592 1 74.06 358 ASP A C 1
ATOM 2898 O O . ASP A 1 358 ? -30.547 21.406 -4.105 1 74.06 358 ASP A O 1
ATOM 2902 N N . LYS A 1 359 ? -30.469 19.703 -2.693 1 69.62 359 LYS A N 1
ATOM 2903 C CA . LYS A 1 359 ? -31.828 19.906 -2.213 1 69.62 359 LYS A CA 1
ATOM 2904 C C . LYS A 1 359 ? -31.953 21.203 -1.434 1 69.62 359 LYS A C 1
ATOM 2906 O O . LYS A 1 359 ? -32.969 21.922 -1.563 1 69.62 359 LYS A O 1
ATOM 2911 N N . ASP A 1 360 ? -30.922 21.422 -0.646 1 64.12 360 ASP A N 1
ATOM 2912 C CA . ASP A 1 360 ? -30.922 22.641 0.156 1 64.12 360 ASP A CA 1
ATOM 2913 C C . ASP A 1 360 ? -30.844 23.891 -0.729 1 64.12 360 ASP A C 1
ATOM 2915 O O . ASP A 1 360 ? -31.422 24.922 -0.404 1 64.12 360 ASP A O 1
ATOM 2919 N N . GLN A 1 361 ? -30.203 23.656 -1.884 1 57.94 361 GLN A N 1
ATOM 2920 C CA . GLN A 1 361 ? -30.109 24.781 -2.82 1 57.94 361 GLN A CA 1
ATOM 2921 C C . GLN A 1 361 ? -31.422 24.938 -3.596 1 57.94 361 GLN A C 1
ATOM 2923 O O . GLN A 1 361 ? -31.766 26.047 -3.996 1 57.94 361 GLN A O 1
ATOM 2928 N N . LEU A 1 362 ? -32.125 23.641 -3.996 1 47.16 362 LEU A N 1
ATOM 2929 C CA . LEU A 1 362 ? -33.375 23.703 -4.715 1 47.16 362 LEU A CA 1
ATOM 2930 C C . LEU A 1 362 ? -34.5 24.172 -3.799 1 47.16 362 LEU A C 1
ATOM 2932 O O . LEU A 1 362 ? -35.594 24.547 -4.27 1 47.16 362 LEU A O 1
ATOM 2936 N N . GLU A 1 363 ? -34.656 23.609 -2.611 1 45.53 363 GLU A N 1
ATOM 2937 C CA . GLU A 1 363 ? -35.719 24.219 -1.795 1 45.53 363 GLU A CA 1
ATOM 2938 C C . GLU A 1 363 ? -35.781 25.734 -2.002 1 45.53 363 GLU A C 1
ATOM 2940 O O . GLU A 1 363 ? -34.75 26.406 -1.937 1 45.53 363 GLU A O 1
ATOM 2945 N N . PRO A 1 364 ? -36.938 26.047 -2.707 1 36.72 364 PRO A N 1
ATOM 2946 C CA . PRO A 1 364 ? -37.156 27.469 -2.992 1 36.72 364 PRO A CA 1
ATOM 2947 C C . PRO A 1 364 ? -36.688 28.391 -1.863 1 36.72 364 PRO A C 1
ATOM 2949 O O . PRO A 1 364 ? -37.219 28.328 -0.755 1 36.72 364 PRO A O 1
ATOM 2952 N N . GLN A 1 365 ? -35.625 28.266 -1.401 1 36.5 365 GLN A N 1
ATOM 2953 C CA . GLN A 1 365 ? -35.531 29.594 -0.793 1 36.5 365 GLN A CA 1
ATOM 2954 C C . GLN A 1 365 ? -36.25 30.641 -1.625 1 36.5 365 GLN A C 1
ATOM 2956 O O . GLN A 1 365 ? -36.031 30.734 -2.836 1 36.5 365 GLN A O 1
ATOM 2961 N N . GLU A 1 366 ? -37.469 30.812 -1.445 1 33.56 366 GLU A N 1
ATOM 2962 C CA . GLU A 1 366 ? -38 32.125 -1.892 1 33.56 366 GLU A CA 1
ATOM 2963 C C . GLU A 1 366 ? -36.844 33.094 -2.139 1 33.56 366 GLU A C 1
ATOM 2965 O O . GLU A 1 366 ? -36.469 33.875 -1.251 1 33.56 366 GLU A O 1
ATOM 2970 N N . THR A 1 367 ? -35.781 32.594 -2.352 1 34.88 367 THR A N 1
ATOM 2971 C CA . THR A 1 367 ? -34.719 33.469 -2.768 1 34.88 367 THR A CA 1
ATOM 2972 C C . THR A 1 367 ? -35.156 34.406 -3.877 1 34.88 367 THR A C 1
ATOM 2974 O O . THR A 1 367 ? -35.688 33.969 -4.898 1 34.88 367 THR A O 1
ATOM 2977 N N . ASN A 1 368 ? -35.344 35.594 -3.58 1 31.92 368 ASN A N 1
ATOM 2978 C CA . ASN A 1 368 ? -35.531 36.875 -4.234 1 31.92 368 ASN A CA 1
ATOM 2979 C C . ASN A 1 368 ? -34.656 37 -5.477 1 31.92 368 ASN A C 1
ATOM 2981 O O . ASN A 1 368 ? -33.469 37.312 -5.379 1 31.92 368 ASN A O 1
ATOM 2985 N N . SER A 1 369 ? -34.375 36.125 -6.289 1 35.84 369 SER A N 1
ATOM 2986 C CA . SER A 1 369 ? -34 36.625 -7.609 1 35.84 369 SER A CA 1
ATOM 2987 C C . SER A 1 369 ? -34.469 38.062 -7.82 1 35.84 369 SER A C 1
ATOM 2989 O O . SER A 1 369 ? -34 38.719 -8.758 1 35.84 369 SER A O 1
ATOM 2991 N N . ALA A 1 370 ? -35.656 38.281 -7.422 1 34.16 370 ALA A N 1
ATOM 2992 C CA . ALA A 1 370 ? -36.188 39.625 -7.527 1 34.16 370 ALA A CA 1
ATOM 2993 C C . ALA A 1 370 ? -35.281 40.625 -6.824 1 34.16 370 ALA A C 1
ATOM 2995 O O . ALA A 1 370 ? -35.406 41.844 -6.992 1 34.16 370 ALA A O 1
ATOM 2996 N N . LEU A 1 371 ? -34.625 40.125 -5.781 1 34.25 371 LEU A N 1
ATOM 2997 C CA . LEU A 1 371 ? -33.781 41.094 -5.09 1 34.25 371 LEU A CA 1
ATOM 2998 C C . LEU A 1 371 ? -32.438 41.281 -5.809 1 34.25 371 LEU A C 1
ATOM 3000 O O . LEU A 1 371 ? -31.547 41.938 -5.305 1 34.25 371 LEU A O 1
ATOM 3004 N N . GLU A 1 372 ? -31.922 40.344 -6.574 1 38.09 372 GLU A N 1
ATOM 3005 C CA . GLU A 1 372 ? -30.812 40.75 -7.441 1 38.09 372 GLU A CA 1
ATOM 3006 C C . GLU A 1 372 ? -31.125 42.062 -8.125 1 38.09 372 GLU A C 1
ATOM 3008 O O . GLU A 1 372 ? -30.344 42.531 -8.961 1 38.09 372 GLU A O 1
ATOM 3013 N N . GLU A 1 373 ? -32.406 42.281 -8.383 1 37.78 373 GLU A N 1
ATOM 3014 C CA . GLU A 1 373 ? -32.531 43.562 -9.023 1 37.78 373 GLU A CA 1
ATOM 3015 C C . GLU A 1 373 ? -31.641 44.625 -8.352 1 37.78 373 GLU A C 1
ATOM 3017 O O . GLU A 1 373 ? -31.062 44.344 -7.297 1 37.78 373 GLU A O 1
ATOM 3022 N N . LYS A 1 374 ? -32.188 46 -8.438 1 39.03 374 LYS A N 1
ATOM 3023 C CA . LYS A 1 374 ? -31.609 47.281 -8.117 1 39.03 374 LYS A CA 1
ATOM 3024 C C . LYS A 1 374 ? -31.219 47.375 -6.645 1 39.03 374 LYS A C 1
ATOM 3026 O O . LYS A 1 374 ? -32.062 47.562 -5.781 1 39.03 374 LYS A O 1
ATOM 3031 N N . SER A 1 375 ? -30.484 46.5 -6.082 1 41.44 375 SER A N 1
ATOM 3032 C CA . SER A 1 375 ? -29.906 46.719 -4.754 1 41.44 375 SER A CA 1
ATOM 3033 C C . SER A 1 375 ? -29.625 48.188 -4.504 1 41.44 375 SER A C 1
ATOM 3035 O O . SER A 1 375 ? -28.812 48.812 -5.199 1 41.44 375 SER A O 1
ATOM 3037 N N . ARG A 1 376 ? -30.406 48.812 -4.133 1 43.84 376 ARG A N 1
ATOM 3038 C CA . ARG A 1 376 ? -30.125 50.156 -3.641 1 43.84 376 ARG A CA 1
ATOM 3039 C C . ARG A 1 376 ? -29.031 50.156 -2.576 1 43.84 376 ARG A C 1
ATOM 3041 O O . ARG A 1 376 ? -28.828 49.125 -1.918 1 43.84 376 ARG A O 1
ATOM 3048 N N . SER A 1 377 ? -28.125 51.125 -2.555 1 51.41 377 SER A N 1
ATOM 3049 C CA . SER A 1 377 ? -27 51.469 -1.704 1 51.41 377 SER A CA 1
ATOM 3050 C C . SER A 1 377 ? -27.203 50.969 -0.277 1 51.41 377 SER A C 1
ATOM 3052 O O . SER A 1 377 ? -26.25 50.625 0.415 1 51.41 377 SER A O 1
ATOM 3054 N N . ASP A 1 378 ? -28.5 50.719 0.274 1 55.62 378 ASP A N 1
ATOM 3055 C CA . ASP A 1 378 ? -28.688 50.531 1.708 1 55.62 378 ASP A CA 1
ATOM 3056 C C . ASP A 1 378 ? -29.094 49.062 2.014 1 55.62 378 ASP A C 1
ATOM 3058 O O . ASP A 1 378 ? -29.562 48.781 3.113 1 55.62 378 ASP A O 1
ATOM 3062 N N . ASP A 1 379 ? -28.922 48.062 1.163 1 64.19 379 ASP A N 1
ATOM 3063 C CA . ASP A 1 379 ? -29.484 46.75 1.449 1 64.19 379 ASP A CA 1
ATOM 3064 C C . ASP A 1 379 ? -28.469 45.875 2.164 1 64.19 379 ASP A C 1
ATOM 3066 O O . ASP A 1 379 ? -27.281 45.938 1.884 1 64.19 379 ASP A O 1
ATOM 3070 N N . PRO A 1 380 ? -28.953 45.094 3.275 1 79 380 PRO A N 1
ATOM 3071 C CA . PRO A 1 380 ? -28.062 44.219 4.02 1 79 380 PRO A CA 1
ATOM 3072 C C . PRO A 1 380 ? -27.5 43.062 3.164 1 79 380 PRO A C 1
ATOM 3074 O O . PRO A 1 380 ? -28.203 42.562 2.297 1 79 380 PRO A O 1
ATOM 3077 N N . VAL A 1 381 ? -26.203 42.844 3.197 1 84.31 381 VAL A N 1
ATOM 3078 C CA . VAL A 1 381 ? -25.5 41.812 2.436 1 84.31 381 VAL A CA 1
ATOM 3079 C C . VAL A 1 381 ? -25.547 40.5 3.184 1 84.31 381 VAL A C 1
ATOM 3081 O O . VAL A 1 381 ? -25.672 39.438 2.568 1 84.31 381 VAL A O 1
ATOM 3084 N N . ILE A 1 382 ? -25.516 40.5 4.492 1 88.44 382 ILE A N 1
ATOM 3085 C CA . ILE A 1 382 ? -25.578 39.312 5.355 1 88.44 382 ILE A CA 1
ATOM 3086 C C . ILE A 1 382 ? -26.641 39.531 6.426 1 88.44 382 ILE A C 1
ATOM 3088 O O . ILE A 1 382 ? -26.688 40.562 7.074 1 88.44 382 ILE A O 1
ATOM 3092 N N . VAL A 1 383 ? -27.531 38.625 6.516 1 89.19 383 VAL A N 1
ATOM 3093 C CA . VAL A 1 383 ? -28.594 38.719 7.512 1 89.19 383 VAL A CA 1
ATOM 3094 C C . VAL A 1 383 ? -28.672 37.406 8.32 1 89.19 383 VAL A C 1
ATOM 3096 O O . VAL A 1 383 ? -28.797 36.344 7.75 1 89.19 383 VAL A O 1
ATOM 3099 N N . LEU A 1 384 ? -28.422 37.5 9.555 1 91.94 384 LEU A N 1
ATOM 3100 C CA . LEU A 1 384 ? -28.688 36.406 10.5 1 91.94 384 LEU A CA 1
ATOM 3101 C C . LEU A 1 384 ? -29.938 36.688 11.32 1 91.94 384 LEU A C 1
ATOM 3103 O O . LEU A 1 384 ? -30.016 37.688 12.023 1 91.94 384 LEU A O 1
ATOM 3107 N N . ASP A 1 385 ? -30.891 35.812 11.141 1 92.81 385 ASP A N 1
ATOM 3108 C CA . ASP A 1 385 ? -32.156 35.969 11.828 1 92.81 385 ASP A CA 1
ATOM 3109 C C . ASP A 1 385 ? -32.375 34.906 12.891 1 92.81 385 ASP A C 1
ATOM 3111 O O . ASP A 1 385 ? -32.75 33.75 12.562 1 92.81 385 ASP A O 1
ATOM 3115 N N . ASN A 1 386 ? -32.188 35.219 14.18 1 93.88 386 ASN A N 1
ATOM 3116 C CA . ASN A 1 386 ? -32.438 34.312 15.312 1 93.88 386 ASN A CA 1
ATOM 3117 C C . ASN A 1 386 ? -31.672 33 15.148 1 93.88 386 ASN A C 1
ATOM 3119 O O . ASN A 1 386 ? -32.281 31.922 15.242 1 93.88 386 ASN A O 1
ATOM 3123 N N . VAL A 1 387 ? -30.438 33.156 14.883 1 93.06 387 VAL A N 1
ATOM 3124 C CA . VAL A 1 387 ? -29.641 31.984 14.547 1 93.06 387 VAL A CA 1
ATOM 3125 C C . VAL A 1 387 ? -29.062 31.359 15.812 1 93.06 387 VAL A C 1
ATOM 3127 O O . VAL A 1 387 ? -28.469 32.062 16.641 1 93.06 387 VAL A O 1
ATOM 3130 N N . THR A 1 388 ? -29.312 30.078 15.992 1 93.44 388 THR A N 1
ATOM 3131 C CA . THR A 1 388 ? -28.719 29.281 17.062 1 93.44 388 THR A CA 1
ATOM 3132 C C . THR A 1 388 ? -27.766 28.25 16.484 1 93.44 388 THR A C 1
ATOM 3134 O O . THR A 1 388 ? -28.125 27.484 15.578 1 93.44 388 THR A O 1
ATOM 3137 N N . ILE A 1 389 ? -26.531 28.328 16.922 1 90.56 389 ILE A N 1
ATOM 3138 C CA . ILE A 1 389 ? -25.484 27.438 16.391 1 90.56 389 ILE A CA 1
ATOM 3139 C C . ILE A 1 389 ? -25.078 26.422 17.453 1 90.56 389 ILE A C 1
ATOM 3141 O O . ILE A 1 389 ? -24.797 26.797 18.609 1 90.56 389 ILE A O 1
ATOM 3145 N N . THR A 1 390 ? -25.109 25.156 17.109 1 83.88 390 THR A N 1
ATOM 3146 C CA . THR A 1 390 ? -24.625 24.062 17.953 1 83.88 390 THR A CA 1
ATOM 3147 C C . THR A 1 390 ? -23.438 23.359 17.328 1 83.88 390 THR A C 1
ATOM 3149 O O . THR A 1 390 ? -23.234 23.453 16.109 1 83.88 390 THR A O 1
ATOM 3152 N N . THR A 1 391 ? -22.562 22.828 18.125 1 75.25 391 THR A N 1
ATOM 3153 C CA . THR A 1 391 ? -21.453 22.031 17.594 1 75.25 391 THR A CA 1
ATOM 3154 C C . THR A 1 391 ? -21.969 20.781 16.906 1 75.25 391 THR A C 1
ATOM 3156 O O . THR A 1 391 ? -22.875 20.109 17.391 1 75.25 391 THR A O 1
ATOM 3159 N N . PRO A 1 392 ? -21.406 20.547 15.719 1 73.12 392 PRO A N 1
ATOM 3160 C CA . PRO A 1 392 ? -21.844 19.344 15.039 1 73.12 392 PRO A CA 1
ATOM 3161 C C . PRO A 1 392 ? -21.656 18.078 15.883 1 73.12 392 PRO A C 1
ATOM 3163 O O . PRO A 1 392 ? -20.562 17.875 16.438 1 73.12 392 PRO A O 1
ATOM 3166 N N . GLY A 1 393 ? -22.609 17.234 16.016 1 64.75 393 GLY A N 1
ATOM 3167 C CA . GLY A 1 393 ? -22.516 15.977 16.734 1 64.75 393 GLY A CA 1
ATOM 3168 C C . GLY A 1 393 ? -22.797 16.125 18.219 1 64.75 393 GLY A C 1
ATOM 3169 O O . GLY A 1 393 ? -22.969 15.133 18.938 1 64.75 393 GLY A O 1
ATOM 3170 N N . SER A 1 394 ? -22.641 17.391 18.703 1 65.81 394 SER A N 1
ATOM 3171 C CA . SER A 1 394 ? -22.938 17.625 20.109 1 65.81 394 SER A CA 1
ATOM 3172 C C . SER A 1 394 ? -24.109 18.578 20.266 1 65.81 394 SER A C 1
ATOM 3174 O O . SER A 1 394 ? -24.484 19.281 19.328 1 65.81 394 SER A O 1
ATOM 3176 N N . GLU A 1 395 ? -24.734 18.438 21.344 1 71.44 395 GLU A N 1
ATOM 3177 C CA . GLU A 1 395 ? -25.875 19.312 21.641 1 71.44 395 GLU A CA 1
ATOM 3178 C C . GLU A 1 395 ? -25.422 20.562 22.406 1 71.44 395 GLU A C 1
ATOM 3180 O O . GLU A 1 395 ? -26.25 21.266 22.984 1 71.44 395 GLU A O 1
ATOM 3185 N N . CYS A 1 396 ? -24.188 20.812 22.203 1 73.88 396 CYS A N 1
ATOM 3186 C CA . CYS A 1 396 ? -23.703 21.984 22.906 1 73.88 396 CYS A CA 1
ATOM 3187 C C . CYS A 1 396 ? -24 23.25 22.125 1 73.88 396 CYS A C 1
ATOM 3189 O O . CYS A 1 396 ? -23.578 23.391 20.969 1 73.88 396 CYS A O 1
ATOM 3191 N N . ILE A 1 397 ? -24.781 24.172 22.75 1 83.5 397 ILE A N 1
ATOM 3192 C CA . ILE A 1 397 ? -25.156 25.422 22.109 1 83.5 397 ILE A CA 1
ATOM 3193 C C . ILE A 1 397 ? -24.016 26.438 22.25 1 83.5 397 ILE A C 1
ATOM 3195 O O . ILE A 1 397 ? -23.562 26.703 23.375 1 83.5 397 ILE A O 1
ATOM 3199 N N . LEU A 1 398 ? -23.516 26.938 21.203 1 82.5 398 LEU A N 1
ATOM 3200 C CA . LEU A 1 398 ? -22.438 27.906 21.203 1 82.5 398 LEU A CA 1
ATOM 3201 C C . LEU A 1 398 ? -22.969 29.328 21.141 1 82.5 398 LEU A C 1
ATOM 3203 O O . LEU A 1 398 ? -22.469 30.219 21.844 1 82.5 398 LEU A O 1
ATOM 3207 N N . VAL A 1 399 ? -23.953 29.531 20.25 1 88.06 399 VAL A N 1
ATOM 3208 C CA . VAL A 1 399 ? -24.578 30.828 20.047 1 88.06 399 VAL A CA 1
ATOM 3209 C C . VAL A 1 399 ? -26.094 30.672 20.078 1 88.06 399 VAL A C 1
ATOM 3211 O O . VAL A 1 399 ? -26.641 29.75 19.469 1 88.06 399 VAL A O 1
ATOM 3214 N N . ARG A 1 400 ? -26.672 31.594 20.875 1 91 400 ARG A N 1
ATOM 3215 C CA . ARG A 1 400 ? -28.125 31.516 21.016 1 91 400 ARG A CA 1
ATOM 3216 C C . ARG A 1 400 ? -28.812 32.75 20.422 1 91 400 ARG A C 1
ATOM 3218 O O . ARG A 1 400 ? -28.453 33.875 20.781 1 91 400 ARG A O 1
ATOM 3225 N N . GLU A 1 401 ? -29.719 32.531 19.594 1 91.81 401 GLU A N 1
ATOM 3226 C CA . GLU A 1 401 ? -30.625 33.531 19.062 1 91.81 401 GLU A CA 1
ATOM 3227 C C . GLU A 1 401 ? -29.859 34.781 18.625 1 91.81 401 GLU A C 1
ATOM 3229 O O . GLU A 1 401 ? -30.188 35.906 19.047 1 91.81 401 GLU A O 1
ATOM 3234 N N . LEU A 1 402 ? -28.922 34.594 17.75 1 91.88 402 LEU A N 1
ATOM 3235 C CA . LEU A 1 402 ? -28.109 35.688 17.25 1 91.88 402 LEU A CA 1
ATOM 3236 C C . LEU A 1 402 ? -28.812 36.406 16.094 1 91.88 402 LEU A C 1
ATOM 3238 O O . LEU A 1 402 ? -29.281 35.75 15.164 1 91.88 402 LEU A O 1
ATOM 3242 N N . ASN A 1 403 ? -29.016 37.75 16.203 1 92.38 403 ASN A N 1
ATOM 3243 C CA . ASN A 1 403 ? -29.516 38.594 15.125 1 92.38 403 ASN A CA 1
ATOM 3244 C C . ASN A 1 403 ? -28.438 39.594 14.664 1 92.38 403 ASN A C 1
ATOM 3246 O O . ASN A 1 403 ? -27.859 40.312 15.477 1 92.38 403 ASN A O 1
ATOM 3250 N N . LEU A 1 404 ? -28.062 39.469 13.414 1 89.25 404 LEU A N 1
ATOM 3251 C CA . LEU A 1 404 ? -27.031 40.312 12.867 1 89.25 404 LEU A CA 1
ATOM 3252 C C . LEU A 1 404 ? -27.344 40.719 11.43 1 89.25 404 LEU A C 1
ATOM 3254 O O . LEU A 1 404 ? -27.828 39.906 10.648 1 89.25 404 LEU A O 1
ATOM 3258 N N . GLN A 1 405 ? -27.234 42 11.117 1 88.19 405 GLN A N 1
ATOM 3259 C CA . GLN A 1 405 ? -27.375 42.5 9.758 1 88.19 405 GLN A CA 1
ATOM 3260 C C . GLN A 1 405 ? -26.141 43.344 9.359 1 88.19 405 GLN A C 1
ATOM 3262 O O . GLN A 1 405 ? -25.734 44.25 10.078 1 88.19 405 GLN A O 1
ATOM 3267 N N . VAL A 1 406 ? -25.531 42.875 8.297 1 87.44 406 VAL A N 1
ATOM 3268 C CA . VAL A 1 406 ? -24.375 43.594 7.789 1 87.44 406 VAL A CA 1
ATOM 3269 C C . VAL A 1 406 ? -24.719 44.25 6.461 1 87.44 406 VAL A C 1
ATOM 3271 O O . VAL A 1 406 ? -25.188 43.594 5.527 1 87.44 406 VAL A O 1
ATOM 3274 N N . GLY A 1 407 ? -24.609 45.594 6.465 1 80.62 407 GLY A N 1
ATOM 3275 C CA . GLY A 1 407 ? -24.844 46.344 5.242 1 80.62 407 GLY A CA 1
ATOM 3276 C C . GLY A 1 407 ? -23.609 46.5 4.391 1 80.62 407 GLY A C 1
ATOM 3277 O O . GLY A 1 407 ? -22.516 46.125 4.797 1 80.62 407 GLY A O 1
ATOM 3278 N N . GLU A 1 408 ? -23.859 47.125 3.24 1 81.38 408 GLU A N 1
ATOM 3279 C CA . GLU A 1 408 ? -22.734 47.406 2.346 1 81.38 408 GLU A CA 1
ATOM 3280 C C . GLU A 1 408 ? -21.812 48.469 2.939 1 81.38 408 GLU A C 1
ATOM 3282 O O . GLU A 1 408 ? -22.266 49.375 3.615 1 81.38 408 GLU A O 1
ATOM 3287 N N . ARG A 1 409 ? -20.516 48.344 2.947 1 77.88 409 ARG A N 1
ATOM 3288 C CA . ARG A 1 409 ? -19.469 49.281 3.371 1 77.88 409 ARG A CA 1
ATOM 3289 C C . ARG A 1 409 ? -19.406 49.375 4.891 1 77.88 409 ARG A C 1
ATOM 3291 O O . ARG A 1 409 ? -18.984 50.406 5.438 1 77.88 409 ARG A O 1
ATOM 3298 N N . SER A 1 410 ? -20.094 48.375 5.516 1 83.31 410 SER A N 1
ATOM 3299 C CA . SER A 1 410 ? -19.969 48.312 6.969 1 83.31 410 SER A CA 1
ATOM 3300 C C . SER A 1 410 ? -18.922 47.281 7.391 1 83.31 410 SER A C 1
ATOM 3302 O O . SER A 1 410 ? -18.812 46.219 6.77 1 83.31 410 SER A O 1
ATOM 3304 N N . ASN A 1 411 ? -18.047 47.688 8.289 1 87.38 411 ASN A N 1
ATOM 3305 C CA . ASN A 1 411 ? -17.094 46.75 8.883 1 87.38 411 ASN A CA 1
ATOM 3306 C C . ASN A 1 411 ? -17.516 46.312 10.281 1 87.38 411 ASN A C 1
ATOM 3308 O O . ASN A 1 411 ? -17.875 47.156 11.109 1 87.38 411 ASN A O 1
ATOM 3312 N N . ILE A 1 412 ? -17.688 45.062 10.406 1 86.19 412 ILE A N 1
ATOM 3313 C CA . ILE A 1 412 ? -18.094 44.531 11.703 1 86.19 412 ILE A CA 1
ATOM 3314 C C . ILE A 1 412 ? -16.953 43.719 12.305 1 86.19 412 ILE A C 1
ATOM 3316 O O . ILE A 1 412 ? -16.312 42.938 11.617 1 86.19 412 ILE A O 1
ATOM 3320 N N . LEU A 1 413 ? -16.625 44.031 13.516 1 87.25 413 LEU A N 1
ATOM 3321 C CA . LEU A 1 413 ? -15.656 43.25 14.273 1 87.25 413 LEU A CA 1
ATOM 3322 C C . LEU A 1 413 ? -16.359 42.406 15.328 1 87.25 413 LEU A C 1
ATOM 3324 O O . LEU A 1 413 ? -17.125 42.906 16.141 1 87.25 413 LEU A O 1
ATOM 3328 N N . ILE A 1 414 ? -16.234 41.125 15.227 1 85.38 414 ILE A N 1
ATOM 3329 C CA . ILE A 1 414 ? -16.797 40.188 16.203 1 85.38 414 ILE A CA 1
ATOM 3330 C C . ILE A 1 414 ? -15.75 39.875 17.266 1 85.38 414 ILE A C 1
ATOM 3332 O O . ILE A 1 414 ? -14.656 39.406 16.953 1 85.38 414 ILE A O 1
ATOM 3336 N N . THR A 1 415 ? -16.016 40.188 18.5 1 84.94 415 THR A N 1
ATOM 3337 C CA . THR A 1 415 ? -15.086 39.938 19.609 1 84.94 415 THR A CA 1
ATOM 3338 C C . THR A 1 415 ? -15.711 39.031 20.641 1 84.94 415 THR A C 1
ATOM 3340 O O . THR A 1 415 ? -16.938 38.906 20.719 1 84.94 415 THR A O 1
ATOM 3343 N N . GLY A 1 416 ? -15.062 38.219 21.188 1 77.88 416 GLY A N 1
ATOM 3344 C CA . GLY A 1 416 ? -15.461 37.312 22.25 1 77.88 416 GLY A CA 1
ATOM 3345 C C . GLY A 1 416 ? -14.312 36.469 22.781 1 77.88 416 GLY A C 1
ATOM 3346 O O . GLY A 1 416 ? -13.227 36.438 22.203 1 77.88 416 GLY A O 1
ATOM 3347 N N . ASP A 1 417 ? -14.625 35.875 23.891 1 72.94 417 ASP A N 1
ATOM 3348 C CA . ASP A 1 417 ? -13.617 35.031 24.5 1 72.94 417 ASP A CA 1
ATOM 3349 C C . ASP A 1 417 ? -13.359 33.781 23.641 1 72.94 417 ASP A C 1
ATOM 3351 O O . ASP A 1 417 ? -14.164 33.438 22.766 1 72.94 417 ASP A O 1
ATOM 3355 N N . SER A 1 418 ? -12.195 33.25 23.797 1 70.88 418 SER A N 1
ATOM 3356 C CA . SER A 1 418 ? -11.875 32.031 23.094 1 70.88 418 SER A CA 1
ATOM 3357 C C . SER A 1 418 ? -12.906 30.938 23.375 1 70.88 418 SER A C 1
ATOM 3359 O O . SER A 1 418 ? -13.32 30.75 24.516 1 70.88 418 SER A O 1
ATOM 3361 N N . GLY A 1 419 ? -13.453 30.375 22.375 1 70.06 419 GLY A N 1
ATOM 3362 C CA . GLY A 1 419 ? -14.414 29.297 22.516 1 70.06 419 GLY A CA 1
ATOM 3363 C C . GLY A 1 419 ? -15.852 29.781 22.547 1 70.06 419 GLY A C 1
ATOM 3364 O O . GLY A 1 419 ? -16.781 28.984 22.75 1 70.06 419 GLY A O 1
ATOM 3365 N N . SER A 1 420 ? -16 31.031 22.344 1 73.25 420 SER A N 1
ATOM 3366 C CA . SER A 1 420 ? -17.344 31.594 22.453 1 73.25 420 SER A CA 1
ATOM 3367 C C . SER A 1 420 ? -18.156 31.328 21.188 1 73.25 420 SER A C 1
ATOM 3369 O O . SER A 1 420 ? -19.375 31.547 21.172 1 73.25 420 SER A O 1
ATOM 3371 N N . GLY A 1 421 ? -17.5 30.859 20.141 1 79 421 GLY A N 1
ATOM 3372 C CA . GLY A 1 421 ? -18.234 30.516 18.938 1 79 421 GLY A CA 1
ATOM 3373 C C . GLY A 1 421 ? -17.969 31.469 17.781 1 79 421 GLY A C 1
ATOM 3374 O O . GLY A 1 421 ? -18.688 31.453 16.781 1 79 421 GLY A O 1
ATOM 3375 N N . LYS A 1 422 ? -17.031 32.344 17.859 1 83.12 422 LYS A N 1
ATOM 3376 C CA . LYS A 1 422 ? -16.719 33.281 16.797 1 83.12 422 LYS A CA 1
ATOM 3377 C C . LYS A 1 422 ? -16.484 32.594 15.469 1 83.12 422 LYS A C 1
ATOM 3379 O O . LYS A 1 422 ? -17.047 32.969 14.445 1 83.12 422 LYS A O 1
ATOM 3384 N N . SER A 1 423 ? -15.688 31.5 15.531 1 82.69 423 SER A N 1
ATOM 3385 C CA . SER A 1 423 ? -15.375 30.781 14.305 1 82.69 423 SER A CA 1
ATOM 3386 C C . SER A 1 423 ? -16.594 30.016 13.797 1 82.69 423 SER A C 1
ATOM 3388 O O . SER A 1 423 ? -16.719 29.781 12.594 1 82.69 423 SER A O 1
ATOM 3390 N N . SER A 1 424 ? -17.453 29.672 14.727 1 84.75 424 SER A N 1
ATOM 3391 C CA . SER A 1 424 ? -18.656 28.938 14.328 1 84.75 424 SER A CA 1
ATOM 3392 C C . SER A 1 424 ? -19.609 29.828 13.539 1 84.75 424 SER A C 1
ATOM 3394 O O . SER A 1 424 ? -20.312 29.359 12.633 1 84.75 424 SER A O 1
ATOM 3396 N N . ILE A 1 425 ? -19.594 31.094 13.938 1 89 425 ILE A N 1
ATOM 3397 C CA . ILE A 1 425 ? -20.422 32.031 13.188 1 89 425 ILE A CA 1
ATOM 3398 C C . ILE A 1 425 ? -19.922 32.125 11.75 1 89 425 ILE A C 1
ATOM 3400 O O . ILE A 1 425 ? -20.719 32.156 10.805 1 89 425 ILE A O 1
ATOM 3404 N N . LEU A 1 426 ? -18.625 32.125 11.617 1 88.25 426 LEU A N 1
ATOM 3405 C CA . LEU A 1 426 ? -18.031 32.188 10.281 1 88.25 426 LEU A CA 1
ATOM 3406 C C . LEU A 1 426 ? -18.312 30.938 9.484 1 88.25 426 LEU A C 1
ATOM 3408 O O . LEU A 1 426 ? -18.5 30.984 8.266 1 88.25 426 LEU A O 1
ATOM 3412 N N . ARG A 1 427 ? -18.344 29.844 10.156 1 88.25 427 ARG A N 1
ATOM 3413 C CA . ARG A 1 427 ? -18.656 28.578 9.484 1 88.25 427 ARG A CA 1
ATOM 3414 C C . ARG A 1 427 ? -20.078 28.562 8.961 1 88.25 427 ARG A C 1
ATOM 3416 O O . ARG A 1 427 ? -20.344 28.047 7.875 1 88.25 427 ARG A O 1
ATOM 3423 N N . VAL A 1 428 ? -20.906 29.109 9.719 1 88.19 428 VAL A N 1
ATOM 3424 C CA . VAL A 1 428 ? -22.312 29.188 9.32 1 88.19 428 VAL A CA 1
ATOM 3425 C C . VAL A 1 428 ? -22.469 30.172 8.164 1 88.19 428 VAL A C 1
ATOM 3427 O O . VAL A 1 428 ? -23.219 29.922 7.219 1 88.19 428 VAL A O 1
ATOM 3430 N N . LEU A 1 429 ? -21.734 31.266 8.297 1 87.94 429 LEU A N 1
ATOM 3431 C CA . LEU A 1 429 ? -21.797 32.281 7.242 1 87.94 429 LEU A CA 1
ATOM 3432 C C . LEU A 1 429 ? -21.25 31.734 5.93 1 87.94 429 LEU A C 1
ATOM 3434 O O . LEU A 1 429 ? -21.734 32.094 4.852 1 87.94 429 LEU A O 1
ATOM 3438 N N . ALA A 1 430 ? -20.219 30.891 6.059 1 87.56 430 ALA A N 1
ATOM 3439 C CA . ALA A 1 430 ? -19.594 30.312 4.871 1 87.56 430 ALA A CA 1
ATOM 3440 C C . ALA A 1 430 ? -20.406 29.141 4.348 1 87.56 430 ALA A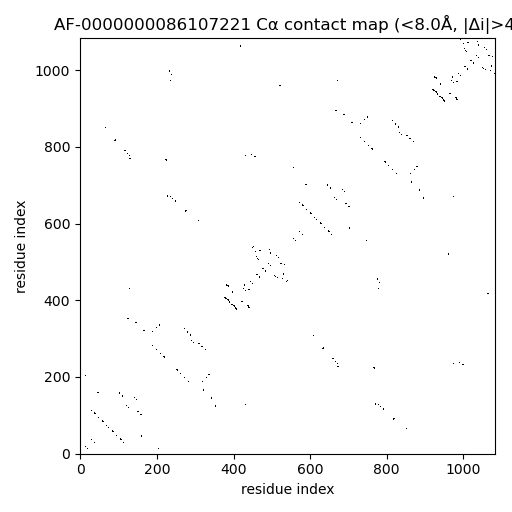 C 1
ATOM 3442 O O . ALA A 1 430 ? -20.109 28.594 3.283 1 87.56 430 ALA A O 1
ATOM 3443 N N . GLY A 1 431 ? -21.406 28.719 5.074 1 83.12 431 GLY A N 1
ATOM 3444 C CA . GLY A 1 431 ? -22.25 27.625 4.656 1 83.12 431 GLY A CA 1
ATOM 3445 C C . GLY A 1 431 ? -21.672 26.266 4.988 1 83.12 431 GLY A C 1
ATOM 3446 O O . GLY A 1 431 ? -22.062 25.25 4.395 1 83.12 431 GLY A O 1
ATOM 3447 N N . LEU A 1 432 ? -20.766 26.234 5.855 1 85 432 LEU A N 1
ATOM 3448 C CA . LEU A 1 432 ? -20.109 24.984 6.211 1 85 432 LEU A CA 1
ATOM 3449 C C . LEU A 1 432 ? -20.891 24.25 7.297 1 85 432 LEU A C 1
ATOM 3451 O O . LEU A 1 432 ? -20.875 23.016 7.352 1 85 432 LEU A O 1
ATOM 3455 N N . TRP A 1 433 ? -21.469 25.016 8.203 1 86.06 433 TRP A N 1
ATOM 3456 C CA . TRP A 1 433 ? -22.281 24.453 9.273 1 86.06 433 TRP A CA 1
ATOM 3457 C C . TRP A 1 433 ? -23.75 24.766 9.062 1 86.06 433 TRP A C 1
ATOM 3459 O O . TRP A 1 433 ? -24.094 25.828 8.523 1 86.06 433 TRP A O 1
ATOM 3469 N N . GLU A 1 434 ? -24.547 23.828 9.531 1 82.44 434 GLU A N 1
ATOM 3470 C CA . GLU A 1 434 ? -25.984 24.078 9.531 1 82.44 434 GLU A CA 1
ATOM 3471 C C . GLU A 1 434 ? -26.438 24.703 10.852 1 82.44 434 GLU A C 1
ATOM 3473 O O . GLU A 1 434 ? -25.844 24.453 11.898 1 82.44 434 GLU A O 1
ATOM 3478 N N . THR A 1 435 ? -27.453 25.547 10.68 1 87.31 435 THR A N 1
ATOM 3479 C CA . THR A 1 435 ? -27.984 26.172 11.875 1 87.31 435 THR A CA 1
ATOM 3480 C C . THR A 1 435 ? -29.062 25.297 12.508 1 87.31 435 THR A C 1
ATOM 3482 O O . THR A 1 435 ? -29.781 24.594 11.805 1 87.31 435 THR A O 1
ATOM 3485 N N . LYS A 1 436 ? -29.031 25.234 13.82 1 87.06 436 LYS A N 1
ATOM 3486 C CA . LYS A 1 436 ? -30.078 24.5 14.531 1 87.06 436 LYS A CA 1
ATOM 3487 C C . LYS A 1 436 ? -31.422 25.219 14.414 1 87.06 436 LYS A C 1
ATOM 3489 O O . LYS A 1 436 ? -32.469 24.578 14.211 1 87.06 436 LYS A O 1
ATOM 3494 N N . GLN A 1 437 ? -31.375 26.5 14.672 1 90.38 437 GLN A N 1
ATOM 3495 C CA . GLN A 1 437 ? -32.531 27.359 14.547 1 90.38 437 GLN A CA 1
ATOM 3496 C C . GLN A 1 437 ? -32.188 28.672 13.859 1 90.38 437 GLN A C 1
ATOM 3498 O O . GLN A 1 437 ? -31.016 29.094 13.875 1 90.38 437 GLN A O 1
ATOM 3503 N N . GLY A 1 438 ? -33.156 29.125 13.172 1 90.19 438 GLY A N 1
ATOM 3504 C CA . GLY A 1 438 ? -32.938 30.422 12.531 1 90.19 438 GLY A CA 1
ATOM 3505 C C . GLY A 1 438 ? -32.594 30.312 11.062 1 90.19 438 GLY A C 1
ATOM 3506 O O . GLY A 1 438 ? -32.625 29.219 10.492 1 90.19 438 GLY A O 1
ATOM 3507 N N . GLN A 1 439 ? -32.375 31.531 10.492 1 89.44 439 GLN A N 1
ATOM 3508 C CA . GLN A 1 439 ? -32.062 31.562 9.062 1 89.44 439 GLN A CA 1
ATOM 3509 C C . GLN A 1 439 ? -30.875 32.469 8.773 1 89.44 439 GLN A C 1
ATOM 3511 O O . GLN A 1 439 ? -30.734 33.531 9.383 1 89.44 439 GLN A O 1
ATOM 3516 N N . VAL A 1 440 ? -30.016 31.922 7.926 1 88.25 440 VAL A N 1
ATOM 3517 C CA . VAL A 1 440 ? -28.859 32.688 7.461 1 88.25 440 VAL A CA 1
ATOM 3518 C C . VAL A 1 440 ? -29.031 33.031 5.984 1 88.25 440 VAL A C 1
ATOM 3520 O O . VAL A 1 440 ? -29.359 32.156 5.172 1 88.25 440 VAL A O 1
ATOM 3523 N N . SER A 1 441 ? -28.938 34.312 5.633 1 85.25 441 SER A N 1
ATOM 3524 C CA . SER A 1 441 ? -29.047 34.75 4.242 1 85.25 441 SER A CA 1
ATOM 3525 C C . SER A 1 441 ? -27.844 35.562 3.832 1 85.25 441 SER A C 1
ATOM 3527 O O . SER A 1 441 ? -27.578 36.625 4.402 1 85.25 441 SER A O 1
ATOM 3529 N N . VAL A 1 442 ? -27.094 35.031 2.984 1 83.62 442 VAL A N 1
ATOM 3530 C CA . VAL A 1 442 ? -26 35.781 2.381 1 83.62 442 VAL A CA 1
ATOM 3531 C C . VAL A 1 442 ? -26.375 36.219 0.974 1 83.62 442 VAL A C 1
ATOM 3533 O O . VAL A 1 442 ? -26.484 35.406 0.062 1 83.62 442 VAL A O 1
ATOM 3536 N N . LEU A 1 443 ? -26.594 37.438 0.803 1 79.06 443 LEU A N 1
ATOM 3537 C CA . LEU A 1 443 ? -27.172 38 -0.412 1 79.06 443 LEU A CA 1
ATOM 3538 C C . LEU A 1 443 ? -26.094 38.406 -1.401 1 79.06 443 LEU A C 1
ATOM 3540 O O . LEU A 1 443 ? -26.312 39.281 -2.25 1 79.06 443 LEU A O 1
ATOM 3544 N N . THR A 1 444 ? -24.875 37.906 -1.21 1 80.62 444 THR A N 1
ATOM 3545 C CA . THR A 1 444 ? -23.781 38.125 -2.154 1 80.62 444 THR A CA 1
ATOM 3546 C C . THR A 1 444 ? -23.156 36.812 -2.576 1 80.62 444 THR A C 1
ATOM 3548 O O . THR A 1 444 ? -23.375 35.781 -1.938 1 80.62 444 THR A O 1
ATOM 3551 N N . SER A 1 445 ? -22.594 36.938 -3.711 1 81.44 445 SER A N 1
ATOM 3552 C CA . SER A 1 445 ? -21.953 35.719 -4.215 1 81.44 445 SER A CA 1
ATOM 3553 C C . SER A 1 445 ? -20.641 35.438 -3.475 1 81.44 445 SER A C 1
ATOM 3555 O O . SER A 1 445 ? -20.047 36.344 -2.908 1 81.44 445 SER A O 1
ATOM 3557 N N . PHE A 1 446 ? -20.391 34.219 -3.414 1 81.81 446 PHE A N 1
ATOM 3558 C CA . PHE A 1 446 ? -19.094 33.812 -2.857 1 81.81 446 PHE A CA 1
ATOM 3559 C C . PHE A 1 446 ? -18 33.875 -3.928 1 81.81 446 PHE A C 1
ATOM 3561 O O . PHE A 1 446 ? -18.281 33.625 -5.105 1 81.81 446 PHE A O 1
ATOM 3568 N N . GLY A 1 447 ? -16.797 34.281 -3.529 1 75.38 447 GLY A N 1
ATOM 3569 C CA . GLY A 1 447 ? -15.711 34.312 -4.488 1 75.38 447 GLY A CA 1
ATOM 3570 C C . GLY A 1 447 ? -15.078 35.688 -4.617 1 75.38 447 GLY A C 1
ATOM 3571 O O . GLY A 1 447 ? -15.297 36.562 -3.775 1 75.38 447 GLY A O 1
ATOM 3572 N N . PRO A 1 448 ? -14.32 35.844 -5.68 1 73.88 448 PRO A N 1
ATOM 3573 C CA . PRO A 1 448 ? -13.555 37.094 -5.848 1 73.88 448 PRO A CA 1
ATOM 3574 C C . PRO A 1 448 ? -14.453 38.312 -6.023 1 73.88 448 PRO A C 1
ATOM 3576 O O . PRO A 1 448 ? -14.062 39.406 -5.648 1 73.88 448 PRO A O 1
ATOM 3579 N N . HIS A 1 449 ? -15.617 38.094 -6.492 1 77.56 449 HIS A N 1
ATOM 3580 C CA . HIS A 1 449 ? -16.516 39.219 -6.711 1 77.56 449 HIS A CA 1
ATOM 3581 C C . HIS A 1 449 ? -17.516 39.375 -5.57 1 77.56 449 HIS A C 1
ATOM 3583 O O . HIS A 1 449 ? -18.391 40.25 -5.598 1 77.56 449 HIS A O 1
ATOM 3589 N N . GLY A 1 450 ? -17.297 38.562 -4.633 1 81.88 450 GLY A N 1
ATOM 3590 C CA . GLY A 1 450 ? -18.203 38.594 -3.496 1 81.88 450 GLY A CA 1
ATOM 3591 C C . GLY A 1 450 ? -17.484 38.531 -2.16 1 81.88 450 GLY A C 1
ATOM 3592 O O . GLY A 1 450 ? -16.625 39.375 -1.875 1 81.88 450 GLY A O 1
ATOM 3593 N N . VAL A 1 451 ? -17.828 37.531 -1.482 1 86.19 451 VAL A N 1
ATOM 3594 C CA . VAL A 1 451 ? -17.266 37.406 -0.142 1 86.19 451 VAL A CA 1
ATOM 3595 C C . VAL A 1 451 ? -16.125 36.406 -0.158 1 86.19 451 VAL A C 1
ATOM 3597 O O . VAL A 1 451 ? -16.25 35.312 -0.736 1 86.19 451 VAL A O 1
ATOM 3600 N N . VAL A 1 452 ? -15 36.812 0.367 1 87.62 452 VAL A N 1
ATOM 3601 C CA . VAL A 1 452 ? -13.852 35.906 0.52 1 87.62 452 VAL A CA 1
ATOM 3602 C C . VAL A 1 452 ? -13.539 35.719 2.002 1 87.62 452 VAL A C 1
ATOM 3604 O O . VAL A 1 452 ? -13.453 36.688 2.756 1 87.62 452 VAL A O 1
ATOM 3607 N N . PHE A 1 453 ? -13.484 34.406 2.336 1 88.5 453 PHE A N 1
ATOM 3608 C CA . PHE A 1 453 ? -13.156 34.094 3.719 1 88.5 453 PHE A CA 1
ATOM 3609 C C . PHE A 1 453 ? -11.68 33.719 3.857 1 88.5 453 PHE A C 1
ATOM 3611 O O . PHE A 1 453 ? -11.109 33.062 2.992 1 88.5 453 PHE A O 1
ATOM 3618 N N . LEU A 1 454 ? -11.047 34.219 4.793 1 86.38 454 LEU A N 1
ATOM 3619 C CA . LEU A 1 454 ? -9.695 33.812 5.16 1 86.38 454 LEU A CA 1
ATOM 3620 C C . LEU A 1 454 ? -9.703 32.938 6.41 1 86.38 454 LEU A C 1
ATOM 3622 O O . LEU A 1 454 ? -10.031 33.406 7.5 1 86.38 454 LEU A O 1
ATOM 3626 N N . PRO A 1 455 ? -9.32 31.688 6.195 1 84.5 455 PRO A N 1
ATOM 3627 C CA . PRO A 1 455 ? -9.328 30.797 7.355 1 84.5 455 PRO A CA 1
ATOM 3628 C C . PRO A 1 455 ? -8.312 31.203 8.422 1 84.5 455 PRO A C 1
ATOM 3630 O O . PRO A 1 455 ? -7.344 31.906 8.125 1 84.5 455 PRO A O 1
ATOM 3633 N N . GLN A 1 456 ? -8.633 30.734 9.578 1 72.44 456 GLN A N 1
ATOM 3634 C CA . GLN A 1 456 ? -7.742 31.016 10.695 1 72.44 456 GLN A CA 1
ATOM 3635 C C . GLN A 1 456 ? -6.367 30.391 10.484 1 72.44 456 GLN A C 1
ATOM 3637 O O . GLN A 1 456 ? -5.344 31.031 10.734 1 72.44 456 GLN A O 1
ATOM 3642 N N . LYS A 1 457 ? -6.414 29.188 10.016 1 76.75 457 LYS A N 1
ATOM 3643 C CA . LYS A 1 457 ? -5.172 28.516 9.664 1 76.75 457 LYS A CA 1
ATOM 3644 C C . LYS A 1 457 ? -4.848 28.688 8.18 1 76.75 457 LYS A C 1
ATOM 3646 O O . LYS A 1 457 ? -5.629 28.297 7.316 1 76.75 457 LYS A O 1
ATOM 3651 N N . PRO A 1 458 ? -3.686 29.406 7.961 1 81.06 458 PRO A N 1
ATOM 3652 C CA . PRO A 1 458 ? -3.34 29.547 6.547 1 81.06 458 PRO A CA 1
ATOM 3653 C C . PRO A 1 458 ? -3.037 28.219 5.871 1 81.06 458 PRO A C 1
ATOM 3655 O O . PRO A 1 458 ? -2.398 27.344 6.469 1 81.06 458 PRO A O 1
ATOM 3658 N N . PHE A 1 459 ? -3.658 27.984 4.777 1 82.88 459 PHE A N 1
ATOM 3659 C CA . PHE A 1 459 ? -3.461 26.766 4.004 1 82.88 459 PHE A CA 1
ATOM 3660 C C . PHE A 1 459 ? -2.771 27.078 2.68 1 82.88 459 PHE A C 1
ATOM 3662 O O . PHE A 1 459 ? -3.25 27.906 1.9 1 82.88 459 PHE A O 1
ATOM 3669 N N . LEU A 1 460 ? -1.531 26.484 2.535 1 84.75 460 LEU A N 1
ATOM 3670 C CA . LEU A 1 460 ? -0.788 26.609 1.286 1 84.75 460 LEU A CA 1
ATOM 3671 C C . LEU A 1 460 ? -0.753 25.266 0.542 1 84.75 460 LEU A C 1
ATOM 3673 O O . LEU A 1 460 ? -0.246 24.281 1.063 1 84.75 460 LEU A O 1
ATOM 3677 N N . SER A 1 461 ? -1.361 25.25 -0.565 1 84.5 461 SER A N 1
ATOM 3678 C CA . SER A 1 461 ? -1.404 24.047 -1.394 1 84.5 461 SER A CA 1
ATOM 3679 C C . SER A 1 461 ? -0.152 23.922 -2.256 1 84.5 461 SER A C 1
ATOM 3681 O O . SER A 1 461 ? 0.753 24.75 -2.166 1 84.5 461 SER A O 1
ATOM 3683 N N . ASP A 1 462 ? 0.001 22.922 -2.975 1 84.19 462 ASP A N 1
ATOM 3684 C CA . ASP A 1 462 ? 1.14 22.734 -3.867 1 84.19 462 ASP A CA 1
ATOM 3685 C C . ASP A 1 462 ? 1.031 23.625 -5.098 1 84.19 462 ASP A C 1
ATOM 3687 O O . ASP A 1 462 ? -0.052 24.109 -5.422 1 84.19 462 ASP A O 1
ATOM 3691 N N . GLY A 1 463 ? 2.213 23.844 -5.664 1 83.56 463 GLY A N 1
ATOM 3692 C CA . GLY A 1 463 ? 2.244 24.656 -6.863 1 83.56 463 GLY A CA 1
ATOM 3693 C C . GLY A 1 463 ? 3.281 25.766 -6.801 1 83.56 463 GLY A C 1
ATOM 3694 O O . GLY A 1 463 ? 4.059 25.844 -5.848 1 83.56 463 GLY A O 1
ATOM 3695 N N . SER A 1 464 ? 3.242 26.594 -7.773 1 87.5 464 SER A N 1
ATOM 3696 C CA . SER A 1 464 ? 4.176 27.719 -7.871 1 87.5 464 SER A CA 1
ATOM 3697 C C . SER A 1 464 ? 3.736 28.875 -6.988 1 87.5 464 SER A C 1
ATOM 3699 O O . SER A 1 464 ? 2.643 28.859 -6.426 1 87.5 464 SER A O 1
ATOM 3701 N N . LEU A 1 465 ? 4.637 29.812 -6.859 1 88.75 465 LEU A N 1
ATOM 3702 C CA . LEU A 1 465 ? 4.32 31 -6.074 1 88.75 465 LEU A CA 1
ATOM 3703 C C . LEU A 1 465 ? 3.121 31.734 -6.664 1 88.75 465 LEU A C 1
ATOM 3705 O O . LEU A 1 465 ? 2.273 32.25 -5.926 1 88.75 465 LEU A O 1
ATOM 3709 N N . LYS A 1 466 ? 3.072 31.75 -7.957 1 88.81 466 LYS A N 1
ATOM 3710 C CA . LYS A 1 466 ? 1.939 32.375 -8.648 1 88.81 466 LYS A CA 1
ATOM 3711 C C . LYS A 1 466 ? 0.631 31.672 -8.273 1 88.81 466 LYS A C 1
ATOM 3713 O O . LYS A 1 466 ? -0.366 32.344 -7.98 1 88.81 466 LYS A O 1
ATOM 3718 N N . GLU A 1 467 ? 0.652 30.422 -8.211 1 87.38 467 GLU A N 1
ATOM 3719 C CA . GLU A 1 467 ? -0.541 29.641 -7.902 1 87.38 467 GLU A CA 1
ATOM 3720 C C . GLU A 1 467 ? -0.958 29.812 -6.445 1 87.38 467 GLU A C 1
ATOM 3722 O O . GLU A 1 467 ? -2.141 29.719 -6.117 1 87.38 467 GLU A O 1
ATOM 3727 N N . GLN A 1 468 ? 0.04 30.047 -5.621 1 88.81 468 GLN A N 1
ATOM 3728 C CA . GLN A 1 468 ? -0.283 30.281 -4.219 1 88.81 468 GLN A CA 1
ATOM 3729 C C . GLN A 1 468 ? -1.009 31.625 -4.035 1 88.81 468 GLN A C 1
ATOM 3731 O O . GLN A 1 468 ? -1.913 31.734 -3.205 1 88.81 468 GLN A O 1
ATOM 3736 N N . VAL A 1 469 ? -0.655 32.594 -4.836 1 88.56 469 VAL A N 1
ATOM 3737 C CA . VAL A 1 469 ? -1.216 33.938 -4.688 1 88.56 469 VAL A CA 1
ATOM 3738 C C . VAL A 1 469 ? -2.613 33.969 -5.301 1 88.56 469 VAL A C 1
ATOM 3740 O O . VAL A 1 469 ? -3.516 34.625 -4.758 1 88.56 469 VAL A O 1
ATOM 3743 N N . ILE A 1 470 ? -2.781 33.281 -6.348 1 86.81 470 ILE A N 1
ATOM 3744 C CA . ILE A 1 470 ? -4.059 33.344 -7.051 1 86.81 470 ILE A CA 1
ATOM 3745 C C . ILE A 1 470 ? -5.059 32.375 -6.41 1 86.81 470 ILE A C 1
ATOM 3747 O O . ILE A 1 470 ? -6.254 32.438 -6.699 1 86.81 470 ILE A O 1
ATOM 3751 N N . TYR A 1 471 ? -4.574 31.641 -5.555 1 86.69 471 TYR A N 1
ATOM 3752 C CA . TYR A 1 471 ? -5.445 30.688 -4.863 1 86.69 471 TYR A CA 1
ATOM 3753 C C . TYR A 1 471 ? -6.633 31.406 -4.23 1 86.69 471 TYR A C 1
ATOM 3755 O O . TYR A 1 471 ? -6.48 32.469 -3.633 1 86.69 471 TYR A O 1
ATOM 3763 N N . PRO A 1 472 ? -7.871 30.844 -4.48 1 86.5 472 PRO A N 1
ATOM 3764 C CA . PRO A 1 472 ? -8.352 29.516 -4.863 1 86.5 472 PRO A CA 1
ATOM 3765 C C . PRO A 1 472 ? -8.68 29.406 -6.352 1 86.5 472 PRO A C 1
ATOM 3767 O O . PRO A 1 472 ? -9.305 28.438 -6.785 1 86.5 472 PRO A O 1
ATOM 3770 N N . LEU A 1 473 ? -8.211 30.391 -7.066 1 81.06 473 LEU A N 1
ATOM 3771 C CA . LEU A 1 473 ? -8.484 30.359 -8.5 1 81.06 473 LEU A CA 1
ATOM 3772 C C . LEU A 1 473 ? -7.555 29.375 -9.203 1 81.06 473 LEU A C 1
ATOM 3774 O O . LEU A 1 473 ? -6.402 29.203 -8.797 1 81.06 473 LEU A O 1
ATOM 3778 N N . LYS A 1 474 ? -8.078 28.688 -10.133 1 78.75 474 LYS A N 1
ATOM 3779 C CA . LYS A 1 474 ? -7.266 27.766 -10.914 1 78.75 474 LYS A CA 1
ATOM 3780 C C . LYS A 1 474 ? -6.352 28.516 -11.883 1 78.75 474 LYS A C 1
ATOM 3782 O O . LYS A 1 474 ? -5.176 28.172 -12.023 1 78.75 474 LYS A O 1
ATOM 3787 N N . GLU A 1 475 ? -6.914 29.438 -12.531 1 75.06 475 GLU A N 1
ATOM 3788 C CA . GLU A 1 475 ? -6.176 30.25 -13.5 1 75.06 475 GLU A CA 1
ATOM 3789 C C . GLU A 1 475 ? -6.422 31.734 -1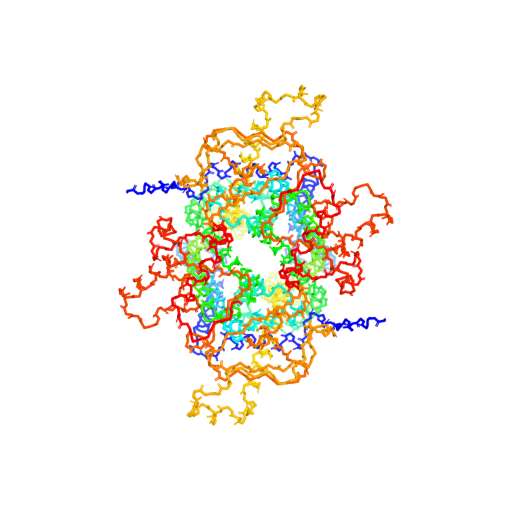3.281 1 75.06 475 GLU A C 1
ATOM 3791 O O . GLU A 1 475 ? -7.383 32.125 -12.609 1 75.06 475 GLU A O 1
ATOM 3796 N N . VAL A 1 476 ? -5.453 32.469 -13.672 1 64.75 476 VAL A N 1
ATOM 3797 C CA . VAL A 1 476 ? -5.547 33.906 -13.562 1 64.75 476 VAL A CA 1
ATOM 3798 C C . VAL A 1 476 ? -6.711 34.438 -14.414 1 64.75 476 VAL A C 1
ATOM 3800 O O . VAL A 1 476 ? -6.891 34 -15.555 1 64.75 476 VAL A O 1
ATOM 3803 N N . TYR A 1 477 ? -7.867 34.906 -13.758 1 57.41 477 TYR A N 1
ATOM 3804 C CA . TYR A 1 477 ? -8.953 35.469 -14.539 1 57.41 477 TYR A CA 1
ATOM 3805 C C . TYR A 1 477 ? -9.023 37 -14.344 1 57.41 477 TYR A C 1
ATOM 3807 O O . TYR A 1 477 ? -9.078 37.469 -13.211 1 57.41 477 TYR A O 1
ATOM 3815 N N . PRO A 1 478 ? -9.016 37.656 -15.438 1 54.38 478 PRO A N 1
ATOM 3816 C CA . PRO A 1 478 ? -8.859 37.562 -16.891 1 54.38 478 PRO A CA 1
ATOM 3817 C C . PRO A 1 478 ? -7.406 37.375 -17.312 1 54.38 478 PRO A C 1
ATOM 3819 O O . PRO A 1 478 ? -6.504 37.938 -16.688 1 54.38 478 PRO A O 1
ATOM 3822 N N . ASP A 1 479 ? -7.059 36.25 -18.031 1 53.97 479 ASP A N 1
ATOM 3823 C CA . ASP A 1 479 ? -5.688 36 -18.453 1 53.97 479 ASP A CA 1
ATOM 3824 C C . ASP A 1 479 ? -5.117 37.156 -19.234 1 53.97 479 ASP A C 1
ATOM 3826 O O . ASP A 1 479 ? -5.34 37.281 -20.453 1 53.97 479 ASP A O 1
ATOM 3830 N N . SER A 1 480 ? -4.926 38.25 -18.625 1 56.25 480 SER A N 1
ATOM 3831 C CA . SER A 1 480 ? -4.348 39.344 -19.406 1 56.25 480 SER A CA 1
ATOM 3832 C C . SER A 1 480 ? -2.824 39.281 -19.375 1 56.25 480 SER A C 1
ATOM 3834 O O . SER A 1 480 ? -2.16 40.312 -19.562 1 56.25 480 SER A O 1
ATOM 3836 N N . GLY A 1 481 ? -2.221 38.094 -19.172 1 59.06 481 GLY A N 1
ATOM 3837 C CA . GLY A 1 481 ? -0.799 37.844 -19.344 1 59.06 481 GLY A CA 1
ATOM 3838 C C . GLY A 1 481 ? 0.067 38.625 -18.359 1 59.06 481 GLY A C 1
ATOM 3839 O O . GLY A 1 481 ? 0.125 38.281 -17.188 1 59.06 481 GLY A O 1
ATOM 3840 N N . TRP A 1 482 ? 0.735 39.656 -18.891 1 57.72 482 TRP A N 1
ATOM 3841 C CA . TRP A 1 482 ? 1.728 40.469 -18.203 1 57.72 482 TRP A CA 1
ATOM 3842 C C . TRP A 1 482 ? 1.082 41.281 -17.078 1 57.72 482 TRP A C 1
ATOM 3844 O O . TRP A 1 482 ? 1.654 41.438 -16 1 57.72 482 TRP A O 1
ATOM 3854 N N . VAL A 1 483 ? -0.097 41.656 -17.219 1 61.06 483 VAL A N 1
ATOM 3855 C CA . VAL A 1 483 ? -0.781 42.5 -16.25 1 61.06 483 VAL A CA 1
ATOM 3856 C C . VAL A 1 483 ? -1.086 41.719 -14.984 1 61.06 483 VAL A C 1
ATOM 3858 O O . VAL A 1 483 ? -1 42.25 -13.883 1 61.06 483 VAL A O 1
ATOM 3861 N N . ASP A 1 484 ? -1.17 40.531 -15.211 1 77.88 484 ASP A N 1
ATOM 3862 C CA . ASP A 1 484 ? -1.504 39.719 -14.055 1 77.88 484 ASP A CA 1
ATOM 3863 C C . ASP A 1 484 ? -0.262 39.406 -13.219 1 77.88 484 ASP A C 1
ATOM 3865 O O . ASP A 1 484 ? -0.326 39.375 -11.984 1 77.88 484 ASP A O 1
ATOM 3869 N N . ASP A 1 485 ? 0.854 39.406 -13.883 1 85.12 485 ASP A N 1
ATOM 3870 C CA . ASP A 1 485 ? 2.094 39.156 -13.148 1 85.12 485 ASP A CA 1
ATOM 3871 C C . ASP A 1 485 ? 2.477 40.406 -12.32 1 85.12 485 ASP A C 1
ATOM 3873 O O . ASP A 1 485 ? 2.979 40.25 -11.203 1 85.12 485 ASP A O 1
ATOM 3877 N N . GLU A 1 486 ? 2.201 41.469 -12.93 1 86.62 486 GLU A N 1
ATOM 3878 C CA . GLU A 1 486 ? 2.496 42.688 -12.203 1 86.62 486 GLU A CA 1
ATOM 3879 C C . GLU A 1 486 ? 1.585 42.844 -10.984 1 86.62 486 GLU A C 1
ATOM 3881 O O . GLU A 1 486 ? 2.016 43.344 -9.945 1 86.62 486 GLU A O 1
ATOM 3886 N N . ARG A 1 487 ? 0.378 42.5 -11.164 1 88.25 487 ARG A N 1
ATOM 3887 C CA . ARG A 1 487 ? -0.558 42.531 -10.047 1 88.25 487 ARG A CA 1
ATOM 3888 C C . ARG A 1 487 ? -0.123 41.594 -8.93 1 88.25 487 ARG A C 1
ATOM 3890 O O . ARG A 1 487 ? -0.253 41.938 -7.746 1 88.25 487 ARG A O 1
ATOM 3897 N N . ILE A 1 488 ? 0.334 40.5 -9.312 1 91.06 488 ILE A N 1
ATOM 3898 C CA . ILE A 1 488 ? 0.793 39.531 -8.344 1 91.06 488 ILE A CA 1
ATOM 3899 C C . ILE A 1 488 ? 2.023 40.062 -7.609 1 91.06 488 ILE A C 1
ATOM 3901 O O . ILE A 1 488 ? 2.121 39.938 -6.387 1 91.06 488 ILE A O 1
ATOM 3905 N N . LEU A 1 489 ? 2.902 40.656 -8.398 1 91.25 489 LEU A N 1
ATOM 3906 C CA . LEU A 1 489 ? 4.113 41.219 -7.801 1 91.25 489 LEU A CA 1
ATOM 3907 C C . LEU A 1 489 ? 3.773 42.344 -6.852 1 91.25 489 LEU A C 1
ATOM 3909 O O . LEU A 1 489 ? 4.379 42.469 -5.781 1 91.25 489 LEU A O 1
ATOM 3913 N N . ARG A 1 490 ? 2.84 43.094 -7.141 1 91.44 490 ARG A N 1
ATOM 3914 C CA . ARG A 1 490 ? 2.404 44.219 -6.293 1 91.44 490 ARG A CA 1
ATOM 3915 C C . ARG A 1 490 ? 1.758 43.688 -5.012 1 91.44 490 ARG A C 1
ATOM 3917 O O . ARG A 1 490 ? 1.948 44.281 -3.939 1 91.44 490 ARG A O 1
ATOM 3924 N N . SER A 1 491 ? 0.947 42.719 -5.188 1 92.44 491 SER A N 1
ATOM 3925 C CA . SER A 1 491 ? 0.289 42.125 -4.016 1 92.44 491 SER A CA 1
ATOM 3926 C C . SER A 1 491 ? 1.306 41.531 -3.045 1 92.44 491 SER A C 1
ATOM 3928 O O . SER A 1 491 ? 1.146 41.656 -1.827 1 92.44 491 SER A O 1
ATOM 3930 N N . LEU A 1 492 ? 2.336 40.938 -3.605 1 93.06 492 LEU A N 1
ATOM 3931 C CA . LEU A 1 492 ? 3.389 40.375 -2.771 1 93.06 492 LEU A CA 1
ATOM 3932 C C . LEU A 1 492 ? 4.191 41.469 -2.086 1 93.06 492 LEU A C 1
ATOM 3934 O O . LEU A 1 492 ? 4.586 41.312 -0.927 1 93.06 492 LEU A O 1
ATOM 3938 N N . ASP A 1 493 ? 4.355 42.469 -2.787 1 91.38 493 ASP A N 1
ATOM 3939 C CA . ASP A 1 493 ? 5.086 43.594 -2.227 1 91.38 493 ASP A CA 1
ATOM 3940 C C . ASP A 1 493 ? 4.285 44.281 -1.107 1 91.38 493 ASP A C 1
ATOM 3942 O O . ASP A 1 493 ? 4.848 44.625 -0.072 1 91.38 493 ASP A O 1
ATOM 3946 N N . LYS A 1 494 ? 3.029 44.375 -1.294 1 92.12 494 LYS A N 1
ATOM 3947 C CA . LYS A 1 494 ? 2.16 44.969 -0.28 1 92.12 494 LYS A CA 1
ATOM 3948 C C . LYS A 1 494 ? 2.145 44.125 0.991 1 92.12 494 LYS A C 1
ATOM 3950 O O . LYS A 1 494 ? 1.981 44.656 2.092 1 92.12 494 LYS A O 1
ATOM 3955 N N . ALA A 1 495 ? 2.281 42.844 0.781 1 91.38 495 ALA A N 1
ATOM 3956 C CA . ALA A 1 495 ? 2.283 41.938 1.926 1 91.38 495 ALA A CA 1
ATOM 3957 C C . ALA A 1 495 ? 3.68 41.812 2.531 1 91.38 495 ALA A C 1
ATOM 3959 O O . ALA A 1 495 ? 3.867 41.156 3.551 1 91.38 495 ALA A O 1
ATOM 3960 N N . GLY A 1 496 ? 4.664 42.406 1.926 1 86.88 496 GLY A N 1
ATOM 3961 C CA . GLY A 1 496 ? 6.023 42.375 2.443 1 86.88 496 GLY A CA 1
ATOM 3962 C C . GLY A 1 496 ? 6.754 41.094 2.115 1 86.88 496 GLY A C 1
ATOM 3963 O O . GLY A 1 496 ? 7.602 40.625 2.889 1 86.88 496 GLY A O 1
ATOM 3964 N N . LEU A 1 497 ? 6.398 40.438 1.009 1 88.5 497 LEU A N 1
ATOM 3965 C CA . LEU A 1 497 ? 6.973 39.125 0.677 1 88.5 497 LEU A CA 1
ATOM 3966 C C . LEU A 1 497 ? 7.789 39.219 -0.609 1 88.5 497 LEU A C 1
ATOM 3968 O O . LEU A 1 497 ? 7.844 38.25 -1.376 1 88.5 497 LEU A O 1
ATOM 3972 N N . SER A 1 498 ? 8.414 40.25 -0.824 1 85.44 498 SER A N 1
ATOM 3973 C CA . SER A 1 498 ? 9.219 40.438 -2.031 1 85.44 498 SER A CA 1
ATOM 3974 C C . SER A 1 498 ? 10.438 39.5 -2.018 1 85.44 498 SER A C 1
ATOM 3976 O O . SER A 1 498 ? 10.891 39.062 -3.07 1 85.44 498 SER A O 1
ATOM 3978 N N . SER A 1 499 ? 10.898 39.156 -0.918 1 79.62 499 SER A N 1
ATOM 3979 C CA . SER A 1 499 ? 12.07 38.312 -0.793 1 79.62 499 SER A CA 1
ATOM 3980 C C . SER A 1 499 ? 11.758 36.875 -1.185 1 79.62 499 SER A C 1
ATOM 3982 O O . SER A 1 499 ? 12.656 36.125 -1.536 1 79.62 499 SER A O 1
ATOM 3984 N N . LEU A 1 500 ? 10.539 36.531 -1.073 1 83.44 500 LEU A N 1
ATOM 3985 C CA . LEU A 1 500 ? 10.125 35.188 -1.404 1 83.44 500 LEU A CA 1
ATOM 3986 C C . LEU A 1 500 ? 10.289 34.906 -2.896 1 83.44 500 LEU A C 1
ATOM 3988 O O . LEU A 1 500 ? 10.508 33.781 -3.305 1 83.44 500 LEU A O 1
ATOM 3992 N N . ILE A 1 501 ? 10.242 35.938 -3.666 1 85 501 ILE A N 1
ATOM 3993 C CA . ILE A 1 501 ? 10.391 35.812 -5.113 1 85 501 ILE A CA 1
ATOM 3994 C C . ILE A 1 501 ? 11.812 35.375 -5.449 1 85 501 ILE A C 1
ATOM 3996 O O . ILE A 1 501 ? 12.016 34.531 -6.332 1 85 501 ILE A O 1
ATOM 4000 N N . ASN A 1 502 ? 12.695 35.875 -4.719 1 79.06 502 ASN A N 1
ATOM 4001 C CA . ASN A 1 502 ? 14.094 35.531 -4.941 1 79.06 502 ASN A CA 1
ATOM 4002 C C . ASN A 1 502 ? 14.406 34.094 -4.465 1 79.06 502 ASN A C 1
ATOM 4004 O O . ASN A 1 502 ? 15.227 33.406 -5.062 1 79.06 502 ASN A O 1
ATOM 4008 N N . ARG A 1 503 ? 13.695 33.75 -3.471 1 77.38 503 ARG A N 1
ATOM 4009 C CA . ARG A 1 503 ? 13.93 32.406 -2.91 1 77.38 503 ARG A CA 1
ATOM 4010 C C . ARG A 1 503 ? 13.375 31.328 -3.824 1 77.38 503 ARG A C 1
ATOM 4012 O O . ARG A 1 503 ? 13.922 30.219 -3.891 1 77.38 503 ARG A O 1
ATOM 4019 N N . THR A 1 504 ? 12.25 31.625 -4.504 1 81.44 504 THR A N 1
ATOM 4020 C CA . THR A 1 504 ? 11.594 30.625 -5.328 1 81.44 504 THR A CA 1
ATOM 4021 C C . THR A 1 504 ? 12.133 30.656 -6.758 1 81.44 504 THR A C 1
ATOM 4023 O O . THR A 1 504 ? 11.922 29.719 -7.527 1 81.44 504 THR A O 1
ATOM 4026 N N . GLY A 1 505 ? 12.93 31.531 -7.145 1 77.69 505 GLY A N 1
ATOM 4027 C CA . GLY A 1 505 ? 13.492 31.641 -8.484 1 77.69 505 GLY A CA 1
ATOM 4028 C C . GLY A 1 505 ? 12.523 32.188 -9.5 1 77.69 505 GLY A C 1
ATOM 4029 O O . GLY A 1 505 ? 12.695 32 -10.703 1 77.69 505 GLY A O 1
ATOM 4030 N N . GLY A 1 506 ? 11.445 32.688 -9.016 1 82.5 506 GLY A N 1
ATOM 4031 C CA . GLY A 1 506 ? 10.461 33.25 -9.93 1 82.5 506 GLY A CA 1
ATOM 4032 C C . GLY A 1 506 ? 9.031 32.875 -9.57 1 82.5 506 GLY A C 1
ATOM 4033 O O . GLY A 1 506 ? 8.797 32.125 -8.625 1 82.5 506 GLY A O 1
ATOM 4034 N N . LEU A 1 507 ? 8.117 33.406 -10.391 1 84.5 507 LEU A N 1
ATOM 4035 C CA . LEU A 1 507 ? 6.695 33.219 -10.094 1 84.5 507 LEU A CA 1
ATOM 4036 C C . LEU A 1 507 ? 6.184 31.891 -10.625 1 84.5 507 LEU A C 1
ATOM 4038 O O . LEU A 1 507 ? 5.316 31.266 -10.016 1 84.5 507 LEU A O 1
ATOM 4042 N N . ASP A 1 508 ? 6.746 31.375 -11.633 1 83.12 508 ASP A N 1
ATOM 4043 C CA . ASP A 1 508 ? 6.18 30.219 -12.312 1 83.12 508 ASP A CA 1
ATOM 4044 C C . ASP A 1 508 ? 7.008 28.969 -12.047 1 83.12 508 ASP A C 1
ATOM 4046 O O . ASP A 1 508 ? 6.641 27.875 -12.477 1 83.12 508 ASP A O 1
ATOM 4050 N N . LYS A 1 509 ? 8.047 29.141 -11.359 1 78.94 509 LYS A N 1
ATOM 4051 C CA . LYS A 1 509 ? 8.891 27.969 -11.156 1 78.94 509 LYS A CA 1
ATOM 4052 C C . LYS A 1 509 ? 8.266 27 -10.156 1 78.94 509 LYS A C 1
ATOM 4054 O O . LYS A 1 509 ? 7.871 27.406 -9.062 1 78.94 509 LYS A O 1
ATOM 4059 N N . LYS A 1 510 ? 8.008 25.828 -10.672 1 72.25 510 LYS A N 1
ATOM 4060 C CA . LYS A 1 510 ? 7.449 24.797 -9.805 1 72.25 510 LYS A CA 1
ATOM 4061 C C . LYS A 1 510 ? 8.523 24.188 -8.914 1 72.25 510 LYS A C 1
ATOM 4063 O O . LYS A 1 510 ? 9.453 23.531 -9.406 1 72.25 510 LYS A O 1
ATOM 4068 N N . GLU A 1 511 ? 8.641 24.75 -7.727 1 63.75 511 GLU A N 1
ATOM 4069 C CA . GLU A 1 511 ? 9.594 24.188 -6.77 1 63.75 511 GLU A CA 1
ATOM 4070 C C . GLU A 1 511 ? 9.023 22.953 -6.078 1 63.75 511 GLU A C 1
ATOM 4072 O O . GLU A 1 511 ? 7.809 22.859 -5.875 1 63.75 511 GLU A O 1
ATOM 4077 N N . ASP A 1 512 ? 9.781 21.953 -6.055 1 64.69 512 ASP A N 1
ATOM 4078 C CA . ASP A 1 512 ? 9.414 20.734 -5.344 1 64.69 512 ASP A CA 1
ATOM 4079 C C . ASP A 1 512 ? 9.445 20.953 -3.832 1 64.69 512 ASP A C 1
ATOM 4081 O O . ASP A 1 512 ? 9.93 20.094 -3.088 1 64.69 512 ASP A O 1
ATOM 4085 N N . TRP A 1 513 ? 8.93 22.203 -3.418 1 67.25 513 TRP A N 1
ATOM 4086 C CA . TRP A 1 513 ? 8.961 22.5 -1.99 1 67.25 513 TRP A CA 1
ATOM 4087 C C . TRP A 1 513 ? 7.578 22.328 -1.368 1 67.25 513 TRP A C 1
ATOM 4089 O O . TRP A 1 513 ? 6.559 22.531 -2.035 1 67.25 513 TRP A O 1
ATOM 4099 N N . ASN A 1 514 ? 7.605 21.781 -0.19 1 74.69 514 ASN A N 1
ATOM 4100 C CA . ASN A 1 514 ? 6.41 21.891 0.64 1 74.69 514 ASN A CA 1
ATOM 4101 C C . ASN A 1 514 ? 6.34 23.234 1.342 1 74.69 514 ASN A C 1
ATOM 4103 O O . ASN A 1 514 ? 7.059 23.484 2.311 1 74.69 514 ASN A O 1
ATOM 4107 N N . TRP A 1 515 ? 5.492 24.125 0.867 1 78.19 515 TRP A N 1
ATOM 4108 C CA . TRP A 1 515 ? 5.383 25.5 1.324 1 78.19 515 TRP A CA 1
ATOM 4109 C C . TRP A 1 515 ? 5.211 25.562 2.838 1 78.19 515 TRP A C 1
ATOM 4111 O O . TRP A 1 515 ? 5.781 26.422 3.5 1 78.19 515 TRP A O 1
ATOM 4121 N N . ALA A 1 516 ? 4.43 24.609 3.373 1 71.75 516 ALA A N 1
ATOM 4122 C CA . ALA A 1 516 ? 4.125 24.625 4.801 1 71.75 516 ALA A CA 1
ATOM 4123 C C . ALA A 1 516 ? 5.359 24.281 5.633 1 71.75 516 ALA A C 1
ATOM 4125 O O . ALA A 1 516 ? 5.438 24.641 6.809 1 71.75 516 ALA A O 1
ATOM 4126 N N . GLU A 1 517 ? 6.336 23.766 4.98 1 68.38 517 GLU A N 1
ATOM 4127 C CA . GLU A 1 517 ? 7.547 23.359 5.695 1 68.38 517 GLU A CA 1
ATOM 4128 C C . GLU A 1 517 ? 8.648 24.406 5.559 1 68.38 517 GLU A C 1
ATOM 4130 O O . GLU A 1 517 ? 9.531 24.5 6.406 1 68.38 517 GLU A O 1
ATOM 4135 N N . VAL A 1 518 ? 8.562 25.203 4.539 1 71.56 518 VAL A N 1
ATOM 4136 C CA . VAL A 1 518 ? 9.648 26.125 4.219 1 71.56 518 VAL A CA 1
ATOM 4137 C C . VAL A 1 518 ? 9.336 27.516 4.781 1 71.56 518 VAL A C 1
ATOM 4139 O O . VAL A 1 518 ? 10.227 28.219 5.254 1 71.56 518 VAL A O 1
ATOM 4142 N N . LEU A 1 519 ? 8.047 27.859 4.805 1 76.94 519 LEU A N 1
ATOM 4143 C CA . LEU A 1 519 ? 7.68 29.219 5.219 1 76.94 519 LEU A CA 1
ATOM 4144 C C . LEU A 1 519 ? 7.367 29.266 6.711 1 76.94 519 LEU A C 1
ATOM 4146 O O . LEU A 1 519 ? 6.875 28.281 7.277 1 76.94 519 LEU A O 1
ATOM 4150 N N . SER A 1 520 ? 7.633 30.344 7.277 1 74.06 520 SER A N 1
ATOM 4151 C CA . SER A 1 520 ? 7.238 30.594 8.656 1 74.06 520 SER A CA 1
ATOM 4152 C C . SER A 1 520 ? 5.742 30.875 8.758 1 74.06 520 SER A C 1
ATOM 4154 O O . SER A 1 520 ? 5.102 31.219 7.766 1 74.06 520 SER A O 1
ATOM 4156 N N . PRO A 1 521 ? 5.16 30.641 9.891 1 74.31 521 PRO A N 1
ATOM 4157 C CA . PRO A 1 521 ? 3.738 30.938 10.062 1 74.31 521 PRO A CA 1
ATOM 4158 C C . PRO A 1 521 ? 3.398 32.375 9.703 1 74.31 521 PRO A C 1
ATOM 4160 O O . PRO A 1 521 ? 2.322 32.656 9.164 1 74.31 521 PRO A O 1
ATOM 4163 N N . GLY A 1 522 ? 4.305 33.281 10.008 1 77.25 522 GLY A N 1
ATOM 4164 C CA . GLY A 1 522 ? 4.078 34.688 9.625 1 77.25 522 GLY A CA 1
ATOM 4165 C C . GLY A 1 522 ? 4.07 34.875 8.125 1 77.25 522 GLY A C 1
ATOM 4166 O O . GLY A 1 522 ? 3.234 35.625 7.602 1 77.25 522 GLY A O 1
ATOM 4167 N N . GLU A 1 523 ? 5.02 34.25 7.551 1 81.19 523 GLU A N 1
ATOM 4168 C CA . GLU A 1 523 ? 5.07 34.344 6.094 1 81.19 523 GLU A CA 1
ATOM 4169 C C . GLU A 1 523 ? 3.832 33.719 5.461 1 81.19 523 GLU A C 1
ATOM 4171 O O . GLU A 1 523 ? 3.322 34.188 4.453 1 81.19 523 GLU A O 1
ATOM 4176 N N . MET A 1 524 ? 3.383 32.688 6.07 1 85.62 524 MET A N 1
ATOM 4177 C CA . MET A 1 524 ? 2.193 32.031 5.551 1 85.62 524 MET A CA 1
ATOM 4178 C C . MET A 1 524 ? 0.963 32.906 5.684 1 85.62 524 MET A C 1
ATOM 4180 O O . MET A 1 524 ? 0.118 32.938 4.785 1 85.62 524 MET A O 1
ATOM 4184 N N . GLN A 1 525 ? 0.908 33.531 6.746 1 85 525 GLN A N 1
ATOM 4185 C CA . GLN A 1 525 ? -0.205 34.469 6.957 1 85 525 GLN A CA 1
ATOM 4186 C C . GLN A 1 525 ? -0.16 35.625 5.957 1 85 525 GLN A C 1
ATOM 4188 O O . GLN A 1 525 ? -1.194 36.031 5.422 1 85 525 GLN A O 1
ATOM 4193 N N . ARG A 1 526 ? 0.993 36.125 5.754 1 88.69 526 ARG A N 1
ATOM 4194 C CA . ARG A 1 526 ? 1.141 37.25 4.809 1 88.69 526 ARG A CA 1
ATOM 4195 C C . ARG A 1 526 ? 0.808 36.781 3.389 1 88.69 526 ARG A C 1
ATOM 4197 O O . ARG A 1 526 ? 0.265 37.562 2.598 1 88.69 526 ARG A O 1
ATOM 4204 N N . LEU A 1 527 ? 1.207 35.656 3.139 1 90.06 527 LEU A N 1
ATOM 4205 C CA . LEU A 1 527 ? 0.874 35.125 1.822 1 90.06 527 LEU A CA 1
ATOM 4206 C C . LEU A 1 527 ? -0.635 34.969 1.662 1 90.06 527 LEU A C 1
ATOM 4208 O O . LEU A 1 527 ? -1.171 35.188 0.57 1 90.06 527 LEU A O 1
ATOM 4212 N N . ALA A 1 528 ? -1.291 34.562 2.713 1 89.19 528 ALA A N 1
ATOM 4213 C CA . ALA A 1 528 ? -2.75 34.5 2.684 1 89.19 528 ALA A CA 1
ATOM 4214 C C . ALA A 1 528 ? -3.361 35.875 2.43 1 89.19 528 ALA A C 1
ATOM 4216 O O . ALA A 1 528 ? -4.359 35.969 1.716 1 89.19 528 ALA A O 1
ATOM 4217 N N . PHE A 1 529 ? -2.734 36.906 2.975 1 90.69 529 PHE A N 1
ATOM 4218 C CA . PHE A 1 529 ? -3.229 38.25 2.771 1 90.69 529 PHE A CA 1
ATOM 4219 C C . PHE A 1 529 ? -2.955 38.719 1.347 1 90.69 529 PHE A C 1
ATOM 4221 O O . PHE A 1 529 ? -3.717 39.5 0.792 1 90.69 529 PHE A O 1
ATOM 4228 N N . SER A 1 530 ? -1.861 38.219 0.799 1 91.62 530 SER A N 1
ATOM 4229 C CA . SER A 1 530 ? -1.571 38.562 -0.586 1 91.62 530 SER A CA 1
ATOM 4230 C C . SER A 1 530 ? -2.686 38.125 -1.52 1 91.62 530 SER A C 1
ATOM 4232 O O . SER A 1 530 ? -2.945 38.75 -2.545 1 91.62 530 SER A O 1
ATOM 4234 N N . ARG A 1 531 ? -3.346 37.094 -1.141 1 89.69 531 ARG A N 1
ATOM 4235 C CA . ARG A 1 531 ? -4.488 36.625 -1.909 1 89.69 531 ARG A CA 1
ATOM 4236 C C . ARG A 1 531 ? -5.617 37.656 -1.919 1 89.69 531 ARG A C 1
ATOM 4238 O O . ARG A 1 531 ? -6.27 37.844 -2.945 1 89.69 531 ARG A O 1
ATOM 4245 N N . LEU A 1 532 ? -5.809 38.219 -0.772 1 89.06 532 LEU A N 1
ATOM 4246 C CA . LEU A 1 532 ? -6.855 39.219 -0.644 1 89.06 532 LEU A CA 1
ATOM 4247 C C . LEU A 1 532 ? -6.535 40.438 -1.488 1 89.06 532 LEU A C 1
ATOM 4249 O O . LEU A 1 532 ? -7.43 41.031 -2.1 1 89.06 532 LEU A O 1
ATOM 4253 N N . PHE A 1 533 ? -5.273 40.781 -1.462 1 90.25 533 PHE A N 1
ATOM 4254 C CA . PHE A 1 533 ? -4.859 41.969 -2.227 1 90.25 533 PHE A CA 1
ATOM 4255 C C . PHE A 1 533 ? -4.992 41.688 -3.723 1 90.25 533 PHE A C 1
ATOM 4257 O O . PHE A 1 533 ? -5.297 42.625 -4.492 1 90.25 533 PHE A O 1
ATOM 4264 N N . TYR A 1 534 ? -4.773 40.531 -4.07 1 89.5 534 TYR A N 1
ATOM 4265 C CA . TYR A 1 534 ? -4.855 40.188 -5.48 1 89.5 534 TYR A CA 1
ATOM 4266 C C . TYR A 1 534 ? -6.309 40.094 -5.938 1 89.5 534 TYR A C 1
ATOM 4268 O O . TYR A 1 534 ? -6.668 40.625 -6.988 1 89.5 534 TYR A O 1
ATOM 4276 N N . LEU A 1 535 ? -7.141 39.375 -5.211 1 86.38 535 LEU A N 1
ATOM 4277 C CA . LEU A 1 535 ? -8.523 39.125 -5.594 1 86.38 535 LEU A CA 1
ATOM 4278 C C . LEU A 1 535 ? -9.367 40.406 -5.449 1 86.38 535 LEU A C 1
ATOM 4280 O O . LEU A 1 535 ? -10.312 40.594 -6.207 1 86.38 535 LEU A O 1
ATOM 4284 N N . GLN A 1 536 ? -9.023 41.25 -4.457 1 85.81 536 GLN A N 1
ATOM 4285 C CA . GLN A 1 536 ? -9.742 42.5 -4.176 1 85.81 536 GLN A CA 1
ATOM 4286 C C . GLN A 1 536 ? -11.25 42.25 -4.129 1 85.81 536 GLN A C 1
ATOM 4288 O O . GLN A 1 536 ? -12 42.875 -4.895 1 85.81 536 GLN A O 1
ATOM 4293 N N . PRO A 1 537 ? -11.68 41.438 -3.184 1 86.62 537 PRO A N 1
ATOM 4294 C CA . PRO A 1 537 ? -13.109 41.125 -3.08 1 86.62 537 PRO A CA 1
ATOM 4295 C C . PRO A 1 537 ? -13.93 42.312 -2.551 1 86.62 537 PRO A C 1
ATOM 4297 O O . PRO A 1 537 ? -13.367 43.25 -1.962 1 86.62 537 PRO A O 1
ATOM 4300 N N . LYS A 1 538 ? -15.18 42.188 -2.82 1 84.75 538 LYS A N 1
ATOM 4301 C CA . LYS A 1 538 ? -16.062 43.219 -2.309 1 84.75 538 LYS A CA 1
ATOM 4302 C C . LYS A 1 538 ? -16.141 43.188 -0.784 1 84.75 538 LYS A C 1
ATOM 4304 O O . LYS A 1 538 ? -16.188 44.219 -0.132 1 84.75 538 LYS A O 1
ATOM 4309 N N . TYR A 1 539 ? -16.188 41.938 -0.304 1 87.94 539 TYR A N 1
ATOM 4310 C CA . TYR A 1 539 ? -16.234 41.719 1.14 1 87.94 539 TYR A CA 1
ATOM 4311 C C . TYR A 1 539 ? -15.164 40.719 1.582 1 87.94 539 TYR A C 1
ATOM 4313 O O . TYR A 1 539 ? -14.922 39.719 0.904 1 87.94 539 TYR A O 1
ATOM 4321 N N . ALA A 1 540 ? -14.453 41.062 2.637 1 88.56 540 ALA A N 1
ATOM 4322 C CA . ALA A 1 540 ? -13.438 40.156 3.199 1 88.56 540 ALA A CA 1
ATOM 4323 C C . ALA A 1 540 ? -13.758 39.812 4.652 1 88.56 540 ALA A C 1
ATOM 4325 O O . ALA A 1 540 ? -14.125 40.688 5.438 1 88.56 540 ALA A O 1
ATOM 4326 N N . VAL A 1 541 ? -13.781 38.594 4.902 1 84.44 541 VAL A N 1
ATOM 4327 C CA . VAL A 1 541 ? -13.992 38.094 6.266 1 84.44 541 VAL A CA 1
ATOM 4328 C C . VAL A 1 541 ? -12.734 37.406 6.773 1 84.44 541 VAL A C 1
ATOM 4330 O O . VAL A 1 541 ? -12.578 36.188 6.609 1 84.44 541 VAL A O 1
ATOM 4333 N N . PRO A 1 542 ? -11.836 38.125 7.336 1 79.06 542 PRO A N 1
ATOM 4334 C CA . PRO A 1 542 ? -10.578 37.531 7.789 1 79.06 542 PRO A CA 1
ATOM 4335 C C . PRO A 1 542 ? -10.727 36.781 9.102 1 79.06 542 PRO A C 1
ATOM 4337 O O . PRO A 1 542 ? -11.594 37.094 9.922 1 79.06 542 PRO A O 1
ATOM 4340 N N . MET B 1 1 ? 23.422 35.438 -10.297 1 20.62 1 MET B N 1
ATOM 4341 C CA . MET B 1 1 ? 23.859 34.156 -10.844 1 20.62 1 MET B CA 1
ATOM 4342 C C . MET B 1 1 ? 23.688 33.031 -9.812 1 20.62 1 MET B C 1
ATOM 4344 O O . MET B 1 1 ? 24.484 32.906 -8.891 1 20.62 1 MET B O 1
ATOM 4348 N N . GLY B 1 2 ? 22.531 32.844 -9.219 1 27.17 2 GLY B N 1
ATOM 4349 C CA . GLY B 1 2 ? 22.203 31.875 -8.188 1 27.17 2 GLY B CA 1
ATOM 4350 C C . GLY B 1 2 ? 22.641 30.469 -8.516 1 27.17 2 GLY B C 1
ATOM 4351 O O . GLY B 1 2 ? 22.312 29.938 -9.586 1 27.17 2 GLY B O 1
ATOM 4352 N N . THR B 1 3 ? 23.891 30.188 -8.125 1 29.45 3 THR B N 1
ATOM 4353 C CA . THR B 1 3 ? 24.578 28.922 -8.352 1 29.45 3 THR B CA 1
ATOM 4354 C C . THR B 1 3 ? 23.641 27.75 -8.117 1 29.45 3 THR B C 1
ATOM 4356 O O . THR B 1 3 ? 23.016 27.641 -7.059 1 29.45 3 THR B O 1
ATOM 4359 N N . ARG B 1 4 ? 23.031 27.234 -9.156 1 34.84 4 ARG B N 1
ATOM 4360 C CA . ARG B 1 4 ? 22.297 25.984 -9.273 1 34.84 4 ARG B CA 1
ATOM 4361 C C . ARG B 1 4 ? 23 24.875 -8.508 1 34.84 4 ARG B C 1
ATOM 4363 O O . ARG B 1 4 ? 24.156 24.562 -8.766 1 34.84 4 ARG B O 1
ATOM 4370 N N . SER B 1 5 ? 22.75 24.75 -7.246 1 37.91 5 SER B N 1
ATOM 4371 C CA . SER B 1 5 ? 23.344 23.594 -6.566 1 37.91 5 SER B CA 1
ATOM 4372 C C . SER B 1 5 ? 23.406 22.375 -7.484 1 37.91 5 SER B C 1
ATOM 4374 O O . SER B 1 5 ? 22.484 22.125 -8.266 1 37.91 5 SER B O 1
ATOM 4376 N N . PRO B 1 6 ? 24.594 21.953 -7.922 1 38.34 6 PRO B N 1
ATOM 4377 C CA . PRO B 1 6 ? 24.766 20.797 -8.812 1 38.34 6 PRO B CA 1
ATOM 4378 C C . PRO B 1 6 ? 23.781 19.672 -8.516 1 38.34 6 PRO B C 1
ATOM 4380 O O . PRO B 1 6 ? 23.531 19.344 -7.352 1 38.34 6 PRO B O 1
ATOM 4383 N N . ARG B 1 7 ? 22.844 19.578 -9.367 1 42.88 7 ARG B N 1
ATOM 4384 C CA . ARG B 1 7 ? 21.984 18.391 -9.289 1 42.88 7 ARG B CA 1
ATOM 4385 C C . ARG B 1 7 ? 22.797 17.141 -9.016 1 42.88 7 ARG B C 1
ATOM 4387 O O . ARG B 1 7 ? 23.547 16.688 -9.875 1 42.88 7 ARG B O 1
ATOM 4394 N N . VAL B 1 8 ? 23.391 16.938 -7.867 1 44.81 8 VAL B N 1
ATOM 4395 C CA . VAL B 1 8 ? 24.047 15.672 -7.523 1 44.81 8 VAL B CA 1
ATOM 4396 C C . VAL B 1 8 ? 23.328 14.516 -8.211 1 44.81 8 VAL B C 1
ATOM 4398 O O . VAL B 1 8 ? 22.141 14.273 -7.969 1 44.81 8 VAL B O 1
ATOM 4401 N N . GLU B 1 9 ? 23.719 14.211 -9.375 1 50.03 9 GLU B N 1
ATOM 4402 C CA . GLU B 1 9 ? 23.203 13.078 -10.141 1 50.03 9 GLU B CA 1
ATOM 4403 C C . GLU B 1 9 ? 23.094 11.828 -9.266 1 50.03 9 GLU B C 1
ATOM 4405 O O . GLU B 1 9 ? 24.094 11.32 -8.766 1 50.03 9 GLU B O 1
ATOM 4410 N N . ARG B 1 10 ? 22.141 11.578 -8.594 1 59.5 10 ARG B N 1
ATOM 4411 C CA . ARG B 1 10 ? 21.922 10.43 -7.723 1 59.5 10 ARG B CA 1
ATOM 4412 C C . ARG B 1 10 ? 22.031 9.125 -8.5 1 59.5 10 ARG B C 1
ATOM 4414 O O . ARG B 1 10 ? 21.578 9.031 -9.641 1 59.5 10 ARG B O 1
ATOM 4421 N N . PRO B 1 11 ? 22.922 8.336 -7.98 1 66.56 11 PRO B N 1
ATOM 4422 C CA . PRO B 1 11 ? 23.094 7.055 -8.664 1 66.56 11 PRO B CA 1
ATOM 4423 C C . PRO B 1 11 ? 21.766 6.324 -8.891 1 66.56 11 PRO B C 1
ATOM 4425 O O . PRO B 1 11 ? 20.875 6.395 -8.047 1 66.56 11 PRO B O 1
ATOM 4428 N N . ARG B 1 12 ? 21.547 5.965 -10.133 1 76.44 12 ARG B N 1
ATOM 4429 C CA . ARG B 1 12 ? 20.375 5.18 -10.523 1 76.44 12 ARG B CA 1
ATOM 4430 C C . ARG B 1 12 ? 20.359 3.84 -9.805 1 76.44 12 ARG B C 1
ATOM 4432 O O . ARG B 1 12 ? 21.375 3.156 -9.711 1 76.44 12 ARG B O 1
ATOM 4439 N N . PRO B 1 13 ? 19.219 3.506 -9.07 1 83.5 13 PRO B N 1
ATOM 4440 C CA . PRO B 1 13 ? 19.109 2.213 -8.391 1 83.5 13 PRO B CA 1
ATOM 4441 C C . PRO B 1 13 ? 19.25 1.03 -9.352 1 83.5 13 PRO B C 1
ATOM 4443 O O . PRO B 1 13 ? 18.531 0.959 -10.352 1 83.5 13 PRO B O 1
ATOM 4446 N N . ARG B 1 14 ? 20.328 0.308 -9.211 1 83.38 14 ARG B N 1
ATOM 4447 C CA . ARG B 1 14 ? 20.594 -0.875 -10.016 1 83.38 14 ARG B CA 1
ATOM 4448 C C . ARG B 1 14 ? 20.984 -2.061 -9.148 1 83.38 14 ARG B C 1
ATOM 4450 O O . ARG B 1 14 ? 21.125 -1.925 -7.926 1 83.38 14 ARG B O 1
ATOM 4457 N N . LEU B 1 15 ? 20.938 -3.148 -9.805 1 85.19 15 LEU B N 1
ATOM 4458 C CA . LEU B 1 15 ? 21.422 -4.348 -9.133 1 85.19 15 LEU B CA 1
ATOM 4459 C C . LEU B 1 15 ? 22.938 -4.414 -9.156 1 85.19 15 LEU B C 1
ATOM 4461 O O . LEU B 1 15 ? 23.531 -5.121 -9.984 1 85.19 15 LEU B O 1
ATOM 4465 N N . ASP B 1 16 ? 23.547 -3.643 -8.305 1 86.12 16 ASP B N 1
ATOM 4466 C CA . ASP B 1 16 ? 25 -3.525 -8.281 1 86.12 16 ASP B CA 1
ATOM 4467 C C . ASP B 1 16 ? 25.562 -3.885 -6.902 1 86.12 16 ASP B C 1
ATOM 4469 O O . ASP B 1 16 ? 24.875 -4.496 -6.086 1 86.12 16 ASP B O 1
ATOM 4473 N N . ARG B 1 17 ? 26.75 -3.514 -6.777 1 88.44 17 ARG B N 1
ATOM 4474 C CA . ARG B 1 17 ? 27.453 -3.803 -5.527 1 88.44 17 ARG B CA 1
ATOM 4475 C C . ARG B 1 17 ? 26.844 -3.008 -4.371 1 88.44 17 ARG B C 1
ATOM 4477 O O . ARG B 1 17 ? 26.844 -3.473 -3.23 1 88.44 17 ARG B O 1
ATOM 4484 N N . ILE B 1 18 ? 26.328 -1.945 -4.695 1 88.94 18 ILE B N 1
ATOM 4485 C CA . ILE B 1 18 ? 25.703 -1.114 -3.668 1 88.94 18 ILE B CA 1
ATOM 4486 C C . ILE B 1 18 ? 24.438 -1.789 -3.15 1 88.94 18 ILE B C 1
ATOM 4488 O O . ILE B 1 18 ? 24.172 -1.793 -1.945 1 88.94 18 ILE B O 1
ATOM 4492 N N . PHE B 1 19 ? 23.75 -2.303 -4.055 1 90.31 19 PHE B N 1
ATOM 4493 C CA . PHE B 1 19 ? 22.547 -3.027 -3.66 1 90.31 19 PHE B CA 1
ATOM 4494 C C . PHE B 1 19 ? 22.891 -4.188 -2.734 1 90.31 19 PHE B C 1
ATOM 4496 O O . PHE B 1 19 ? 22.25 -4.383 -1.707 1 90.31 19 PHE B O 1
ATOM 4503 N N . LEU B 1 20 ? 23.906 -4.93 -3.141 1 91.38 20 LEU B N 1
ATOM 4504 C CA . LEU B 1 20 ? 24.297 -6.098 -2.354 1 91.38 20 LEU B CA 1
ATOM 4505 C C . LEU B 1 20 ? 24.719 -5.688 -0.945 1 91.38 20 LEU B C 1
ATOM 4507 O O . LEU B 1 20 ? 24.375 -6.363 0.029 1 91.38 20 LEU B O 1
ATOM 4511 N N . ARG B 1 21 ? 25.391 -4.645 -0.842 1 92 21 ARG B N 1
ATOM 4512 C CA . ARG B 1 21 ? 25.828 -4.156 0.463 1 92 21 ARG B CA 1
ATOM 4513 C C . ARG B 1 21 ? 24.625 -3.725 1.308 1 92 21 ARG B C 1
ATOM 4515 O O . ARG B 1 21 ? 24.531 -4.082 2.484 1 92 21 ARG B O 1
ATOM 4522 N N . ARG B 1 22 ? 23.766 -3.031 0.682 1 92.19 22 ARG B N 1
ATOM 4523 C CA . ARG B 1 22 ? 22.578 -2.551 1.376 1 92.19 22 ARG B CA 1
ATOM 4524 C C . ARG B 1 22 ? 21.688 -3.711 1.796 1 92.19 22 ARG B C 1
ATOM 4526 O O . ARG B 1 22 ? 21.109 -3.695 2.885 1 92.19 22 ARG B O 1
ATOM 4533 N N . PHE B 1 23 ? 21.641 -4.602 0.934 1 93.06 23 PHE B N 1
ATOM 4534 C CA . PHE B 1 23 ? 20.797 -5.762 1.2 1 93.06 23 PHE B CA 1
ATOM 4535 C C . PHE B 1 23 ? 21.359 -6.59 2.346 1 93.06 23 PHE B C 1
ATOM 4537 O O . PHE B 1 23 ? 20.625 -7.035 3.225 1 93.06 23 PHE B O 1
ATOM 4544 N N . ILE B 1 24 ? 22.625 -6.797 2.355 1 92.31 24 ILE B N 1
ATOM 4545 C CA . ILE B 1 24 ? 23.281 -7.574 3.404 1 92.31 24 ILE B CA 1
ATOM 4546 C C . ILE B 1 24 ? 23.141 -6.852 4.742 1 92.31 24 ILE B C 1
ATOM 4548 O O . ILE B 1 24 ? 22.938 -7.484 5.777 1 92.31 24 ILE B O 1
ATOM 4552 N N . ASN B 1 25 ? 23.25 -5.582 4.695 1 90.81 25 ASN B N 1
ATOM 4553 C CA . ASN B 1 25 ? 23.062 -4.805 5.918 1 90.81 25 ASN B CA 1
ATOM 4554 C C . ASN B 1 25 ? 21.656 -4.938 6.469 1 90.81 25 ASN B C 1
ATOM 4556 O O . ASN B 1 25 ? 21.453 -5.02 7.68 1 90.81 25 ASN B O 1
ATOM 4560 N N . LEU B 1 26 ? 20.75 -4.871 5.582 1 91.19 26 LEU B N 1
ATOM 4561 C CA . LEU B 1 26 ? 19.359 -5.031 5.992 1 91.19 26 LEU B CA 1
ATOM 4562 C C . LEU B 1 26 ? 19.109 -6.43 6.551 1 91.19 26 LEU B C 1
ATOM 4564 O O . LEU B 1 26 ? 18.391 -6.59 7.543 1 91.19 26 LEU B O 1
ATOM 4568 N N . CYS B 1 27 ? 19.688 -7.414 5.934 1 89.38 27 CYS B N 1
ATOM 4569 C CA . CYS B 1 27 ? 19.547 -8.789 6.395 1 89.38 27 CYS B CA 1
ATOM 4570 C C . CYS B 1 27 ? 20.203 -8.977 7.754 1 89.38 27 CYS B C 1
ATOM 4572 O O . CYS B 1 27 ? 19.719 -9.742 8.586 1 89.38 27 CYS B O 1
ATOM 4574 N N . ALA B 1 28 ? 21.281 -8.32 7.922 1 88.25 28 ALA B N 1
ATOM 4575 C CA . ALA B 1 28 ? 21.984 -8.406 9.203 1 88.25 28 ALA B CA 1
ATOM 4576 C C . ALA B 1 28 ? 21.141 -7.824 10.328 1 88.25 28 ALA B C 1
ATOM 4578 O O . ALA B 1 28 ? 21.203 -8.297 11.469 1 88.25 28 ALA B O 1
ATOM 4579 N N . MET B 1 29 ? 20.375 -6.887 9.969 1 87.19 29 MET B N 1
ATOM 4580 C CA . MET B 1 29 ? 19.484 -6.273 10.953 1 87.19 29 MET B CA 1
ATOM 4581 C C . MET B 1 29 ? 18.312 -7.188 11.266 1 87.19 29 MET B C 1
ATOM 4583 O O . MET B 1 29 ? 17.828 -7.227 12.398 1 87.19 29 MET B O 1
ATOM 4587 N N . LEU B 1 30 ? 17.812 -7.844 10.289 1 88.69 30 LEU B N 1
ATOM 4588 C CA . LEU B 1 30 ? 16.656 -8.727 10.453 1 88.69 30 LEU B CA 1
ATOM 4589 C C . LEU B 1 30 ? 17.062 -10.016 11.156 1 88.69 30 LEU B C 1
ATOM 4591 O O . LEU B 1 30 ? 16.25 -10.641 11.836 1 88.69 30 LEU B O 1
ATOM 4595 N N . PHE B 1 31 ? 18.344 -10.344 10.93 1 88.5 31 PHE B N 1
ATOM 4596 C CA . PHE B 1 31 ? 18.859 -11.57 11.531 1 88.5 31 PHE B CA 1
ATOM 4597 C C . PHE B 1 31 ? 20.062 -11.273 12.422 1 88.5 31 PHE B C 1
ATOM 4599 O O . PHE B 1 31 ? 21.188 -11.664 12.102 1 88.5 31 PHE B O 1
ATOM 4606 N N . PRO B 1 32 ? 19.844 -10.719 13.57 1 79 32 PRO B N 1
ATOM 4607 C CA . PRO B 1 32 ? 20.953 -10.258 14.398 1 79 32 PRO B CA 1
ATOM 4608 C C . PRO B 1 32 ? 21.75 -11.414 15.008 1 79 32 PRO B C 1
ATOM 4610 O O . PRO B 1 32 ? 22.984 -11.359 15.055 1 79 32 PRO B O 1
ATOM 4613 N N . HIS B 1 33 ? 20.953 -12.414 15.57 1 82.12 33 HIS B N 1
ATOM 4614 C CA . HIS B 1 33 ? 21.625 -13.547 16.188 1 82.12 33 HIS B CA 1
ATOM 4615 C C . HIS B 1 33 ? 21.062 -14.867 15.664 1 82.12 33 HIS B C 1
ATOM 4617 O O . HIS B 1 33 ? 19.969 -14.898 15.102 1 82.12 33 HIS B O 1
ATOM 4623 N N . TRP B 1 34 ? 21.828 -15.766 15.812 1 78.31 34 TRP B N 1
ATOM 4624 C CA . TRP B 1 34 ? 21.453 -17.094 15.32 1 78.31 34 TRP B CA 1
ATOM 4625 C C . TRP B 1 34 ? 20.266 -17.641 16.094 1 78.31 34 TRP B C 1
ATOM 4627 O O . TRP B 1 34 ? 19.531 -18.484 15.594 1 78.31 34 TRP B O 1
ATOM 4637 N N . SER B 1 35 ? 20.078 -17.094 17.266 1 77.19 35 SER B N 1
ATOM 4638 C CA . SER B 1 35 ? 18.984 -17.594 18.078 1 77.19 35 SER B CA 1
ATOM 4639 C C . SER B 1 35 ? 17.812 -16.625 18.094 1 77.19 35 SER B C 1
ATOM 4641 O O . SER B 1 35 ? 16.938 -16.719 18.953 1 77.19 35 SER B O 1
ATOM 4643 N N . SER B 1 36 ? 17.766 -15.891 17.156 1 82.75 36 SER B N 1
ATOM 4644 C CA . SER B 1 36 ? 16.672 -14.922 17.109 1 82.75 36 SER B CA 1
ATOM 4645 C C . SER B 1 36 ? 15.391 -15.547 16.578 1 82.75 36 SER B C 1
ATOM 4647 O O . SER B 1 36 ? 15.43 -16.609 15.953 1 82.75 36 SER B O 1
ATOM 4649 N N . GLN B 1 37 ? 14.281 -15 16.938 1 84.5 37 GLN B N 1
ATOM 4650 C CA . GLN B 1 37 ? 12.969 -15.484 16.547 1 84.5 37 GLN B CA 1
ATOM 4651 C C . GLN B 1 37 ? 12.844 -15.555 15.023 1 84.5 37 GLN B C 1
ATOM 4653 O O . GLN B 1 37 ? 12.25 -16.484 14.484 1 84.5 37 GLN B O 1
ATOM 4658 N N . ASN B 1 38 ? 13.445 -14.695 14.352 1 86.75 38 ASN B N 1
ATOM 4659 C CA . ASN B 1 38 ? 13.375 -14.664 12.891 1 86.75 38 ASN B CA 1
ATOM 4660 C C . ASN B 1 38 ? 14.148 -15.828 12.273 1 86.75 38 ASN B C 1
ATOM 4662 O O . ASN B 1 38 ? 13.703 -16.406 11.281 1 86.75 38 ASN B O 1
ATOM 4666 N N . VAL B 1 39 ? 15.273 -16.188 12.852 1 86.62 39 VAL B N 1
ATOM 4667 C CA . VAL B 1 39 ? 16.062 -17.312 12.344 1 86.62 39 VAL B CA 1
ATOM 4668 C C . VAL B 1 39 ? 15.297 -18.609 12.57 1 86.62 39 VAL B C 1
ATOM 4670 O O . VAL B 1 39 ? 15.273 -19.484 11.695 1 86.62 39 VAL B O 1
ATOM 4673 N N . LEU B 1 40 ? 14.68 -18.672 13.695 1 87 40 LEU B N 1
ATOM 4674 C CA . LEU B 1 40 ? 13.898 -19.875 13.992 1 87 40 LEU B CA 1
ATOM 4675 C C . LEU B 1 40 ? 12.719 -20.016 13.031 1 87 40 LEU B C 1
ATOM 4677 O O . LEU B 1 40 ? 12.375 -21.125 12.617 1 87 40 LEU B O 1
ATOM 4681 N N . MET B 1 41 ? 12.141 -18.953 12.773 1 87.94 4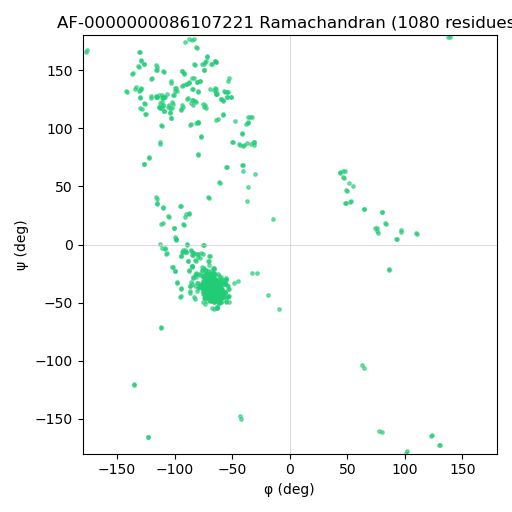1 MET B N 1
ATOM 4682 C CA . MET B 1 41 ? 11.031 -18.969 11.82 1 87.94 41 MET B CA 1
ATOM 4683 C C . MET B 1 41 ? 11.516 -19.406 10.438 1 87.94 41 MET B C 1
ATOM 4685 O O . MET B 1 41 ? 10.844 -20.172 9.75 1 87.94 41 MET B O 1
ATOM 4689 N N . PHE B 1 42 ? 12.656 -18.969 10.031 1 86.69 42 PHE B N 1
ATOM 4690 C CA . PHE B 1 42 ? 13.219 -19.328 8.734 1 86.69 42 PHE B CA 1
ATOM 4691 C C . PHE B 1 42 ? 13.609 -20.812 8.711 1 86.69 42 PHE B C 1
ATOM 4693 O O . PHE B 1 42 ? 13.453 -21.484 7.695 1 86.69 42 PHE B O 1
ATOM 4700 N N . LEU B 1 43 ? 14.133 -21.266 9.828 1 87.5 43 LEU B N 1
ATOM 4701 C CA . LEU B 1 43 ? 14.484 -22.672 9.922 1 87.5 43 LEU B CA 1
ATOM 4702 C C . LEU B 1 43 ? 13.234 -23.547 9.867 1 87.5 43 LEU B C 1
ATOM 4704 O O . LEU B 1 43 ? 13.25 -24.609 9.25 1 87.5 43 LEU B O 1
ATOM 4708 N N . THR B 1 44 ? 12.242 -23.078 10.547 1 91 44 THR B N 1
ATOM 4709 C CA . THR B 1 44 ? 10.977 -23.797 10.492 1 91 44 THR B CA 1
ATOM 4710 C C . THR B 1 44 ? 10.422 -23.812 9.07 1 91 44 THR B C 1
ATOM 4712 O O . THR B 1 44 ? 9.914 -24.828 8.602 1 91 44 THR B O 1
ATOM 4715 N N . LEU B 1 45 ? 10.531 -22.703 8.445 1 91 45 LEU B N 1
ATOM 4716 C CA . LEU B 1 45 ? 10.07 -22.594 7.062 1 91 45 LEU B CA 1
ATOM 4717 C C . LEU B 1 45 ? 10.867 -23.531 6.156 1 91 45 LEU B C 1
ATOM 4719 O O . LEU B 1 45 ? 10.289 -24.203 5.289 1 91 45 LEU B O 1
ATOM 4723 N N . LEU B 1 46 ? 12.148 -23.625 6.363 1 89 46 LEU B N 1
ATOM 4724 C CA . LEU B 1 46 ? 13.016 -24.5 5.578 1 89 46 LEU B CA 1
ATOM 4725 C C . LEU B 1 46 ? 12.648 -25.969 5.801 1 89 46 LEU B C 1
ATOM 4727 O O . LEU B 1 46 ? 12.547 -26.734 4.848 1 89 46 LEU B O 1
ATOM 4731 N N . THR B 1 47 ? 12.406 -26.328 7.012 1 90.94 47 THR B N 1
ATOM 4732 C CA . THR B 1 47 ? 12.078 -27.703 7.348 1 90.94 47 THR B CA 1
ATOM 4733 C C . THR B 1 47 ? 10.734 -28.094 6.742 1 90.94 47 THR B C 1
ATOM 4735 O O . THR B 1 47 ? 10.594 -29.188 6.172 1 90.94 47 THR B O 1
ATOM 4738 N N . ILE B 1 48 ? 9.797 -27.234 6.855 1 92.44 48 ILE B N 1
ATOM 4739 C CA . ILE B 1 48 ? 8.469 -27.5 6.32 1 92.44 48 ILE B CA 1
ATOM 4740 C C . ILE B 1 48 ? 8.539 -27.594 4.797 1 92.44 48 ILE B C 1
ATOM 4742 O O . ILE B 1 48 ? 7.934 -28.469 4.188 1 92.44 48 ILE B O 1
ATOM 4746 N N . ALA B 1 49 ? 9.281 -26.672 4.238 1 89.38 49 ALA B N 1
ATOM 4747 C CA . ALA B 1 49 ? 9.391 -26.625 2.781 1 89.38 49 ALA B CA 1
ATOM 4748 C C . ALA B 1 49 ? 10.102 -27.875 2.252 1 89.38 49 ALA B C 1
ATOM 4750 O O . ALA B 1 49 ? 9.695 -28.453 1.239 1 89.38 49 ALA B O 1
ATOM 4751 N N . LEU B 1 50 ? 11.125 -28.344 2.92 1 88.12 50 LEU B N 1
ATOM 4752 C CA . LEU B 1 50 ? 11.859 -29.531 2.494 1 88.12 50 LEU B CA 1
ATOM 4753 C C . LEU B 1 50 ? 11.016 -30.781 2.678 1 88.12 50 LEU B C 1
ATOM 4755 O O . LEU B 1 50 ? 11.031 -31.672 1.828 1 88.12 50 LEU B O 1
ATOM 4759 N N . THR B 1 51 ? 10.297 -30.828 3.789 1 90.19 51 THR B N 1
ATOM 4760 C CA . THR B 1 51 ? 9.391 -31.953 4 1 90.19 51 THR B CA 1
ATOM 4761 C C . THR B 1 51 ? 8.297 -31.969 2.939 1 90.19 51 THR B C 1
ATOM 4763 O O . THR B 1 51 ? 7.898 -33.031 2.471 1 90.19 51 THR B O 1
ATOM 4766 N N . GLY B 1 52 ? 7.84 -30.781 2.65 1 87.06 52 GLY B N 1
ATOM 4767 C CA . GLY B 1 52 ? 6.848 -30.672 1.593 1 87.06 52 GLY B CA 1
ATOM 4768 C C . GLY B 1 52 ? 7.352 -31.172 0.252 1 87.06 52 GLY B C 1
ATOM 4769 O O . GLY B 1 52 ? 6.602 -31.797 -0.505 1 87.06 52 GLY B O 1
ATOM 4770 N N . GLN B 1 53 ? 8.617 -30.984 -0.013 1 82 53 GLN B N 1
ATOM 4771 C CA . GLN B 1 53 ? 9.195 -31.438 -1.269 1 82 53 GLN B CA 1
ATOM 4772 C C . GLN B 1 53 ? 9.258 -32.969 -1.325 1 82 53 GLN B C 1
ATOM 4774 O O . GLN B 1 53 ? 9.078 -33.562 -2.391 1 82 53 GLN B O 1
ATOM 4779 N N . LEU B 1 54 ? 9.469 -33.594 -0.279 1 83.06 54 LEU B N 1
ATOM 4780 C CA . LEU B 1 54 ? 9.492 -35.031 -0.227 1 83.06 54 LEU B CA 1
ATOM 4781 C C . LEU B 1 54 ? 8.094 -35.625 -0.447 1 83.06 54 LEU B C 1
ATOM 4783 O O . LEU B 1 54 ? 7.938 -36.625 -1.138 1 83.06 54 LEU B O 1
ATOM 4787 N N . LEU B 1 55 ? 7.164 -34.938 0.125 1 85.25 55 LEU B N 1
ATOM 4788 C CA . LEU B 1 55 ? 5.789 -35.406 -0.009 1 85.25 55 LEU B CA 1
ATOM 4789 C C . LEU B 1 55 ? 5.27 -35.188 -1.425 1 85.25 55 LEU B C 1
ATOM 4791 O O . LEU B 1 55 ? 4.469 -35.969 -1.932 1 85.25 55 LEU B O 1
ATOM 4795 N N . VAL B 1 56 ? 5.719 -34.156 -1.96 1 77.75 56 VAL B N 1
ATOM 4796 C CA . VAL B 1 56 ? 5.305 -33.844 -3.326 1 77.75 56 VAL B CA 1
ATOM 4797 C C . VAL B 1 56 ? 5.785 -34.938 -4.266 1 77.75 56 VAL B C 1
ATOM 4799 O O . VAL B 1 56 ? 5.086 -35.312 -5.215 1 77.75 56 VAL B O 1
ATOM 4802 N N . TYR B 1 57 ? 6.902 -35.438 -3.998 1 74.12 57 TYR B N 1
ATOM 4803 C CA . TYR B 1 57 ? 7.41 -36.562 -4.789 1 74.12 57 TYR B CA 1
ATOM 4804 C C . TYR B 1 57 ? 6.512 -37.781 -4.637 1 74.12 57 TYR B C 1
ATOM 4806 O O . TYR B 1 57 ? 6.199 -38.469 -5.617 1 74.12 57 TYR B O 1
ATOM 4814 N N . GLN B 1 58 ? 6.102 -38.031 -3.457 1 80.69 58 GLN B N 1
ATOM 4815 C CA . GLN B 1 58 ? 5.25 -39.188 -3.205 1 80.69 58 GLN B CA 1
ATOM 4816 C C . GLN B 1 58 ? 3.885 -39.031 -3.865 1 80.69 58 GLN B C 1
ATOM 4818 O O . GLN B 1 58 ? 3.318 -40 -4.387 1 80.69 58 GLN B O 1
ATOM 4823 N N . VAL B 1 59 ? 3.375 -37.875 -3.854 1 82.88 59 VAL B N 1
ATOM 4824 C CA . VAL B 1 59 ? 2.092 -37.594 -4.496 1 82.88 59 VAL B CA 1
ATOM 4825 C C . VAL B 1 59 ? 2.25 -37.656 -6.012 1 82.88 59 VAL B C 1
ATOM 4827 O O . VAL B 1 59 ? 1.32 -38.062 -6.723 1 82.88 59 VAL B O 1
ATOM 4830 N N . GLY B 1 60 ? 3.428 -37.375 -6.535 1 73.38 60 GLY B N 1
ATOM 4831 C CA . GLY B 1 60 ? 3.695 -37.406 -7.961 1 73.38 60 GLY B CA 1
ATOM 4832 C C . GLY B 1 60 ? 3.713 -38.812 -8.531 1 73.38 60 GLY B C 1
ATOM 4833 O O . GLY B 1 60 ? 3.418 -39 -9.703 1 73.38 60 GLY B O 1
ATOM 4834 N N . ILE B 1 61 ? 3.957 -39.781 -7.699 1 77.69 61 ILE B N 1
ATOM 4835 C CA . ILE B 1 61 ? 4.043 -41.156 -8.172 1 77.69 61 ILE B CA 1
ATOM 4836 C C . ILE B 1 61 ? 2.676 -41.844 -8.047 1 77.69 61 ILE B C 1
ATOM 4838 O O . ILE B 1 61 ? 2.447 -42.906 -8.633 1 77.69 61 ILE B O 1
ATOM 4842 N N . LEU B 1 62 ? 1.714 -41.188 -7.445 1 84.12 62 LEU B N 1
ATOM 4843 C CA . LEU B 1 62 ? 0.395 -41.75 -7.203 1 84.12 62 LEU B CA 1
ATOM 4844 C C . LEU B 1 62 ? -0.302 -42.094 -8.516 1 84.12 62 LEU B C 1
ATOM 4846 O O . LEU B 1 62 ? -0.897 -43.156 -8.656 1 84.12 62 LEU B O 1
ATOM 4850 N N . PRO B 1 63 ? -0.236 -41.156 -9.555 1 80.25 63 PRO B N 1
ATOM 4851 C CA . PRO B 1 63 ? -0.905 -41.469 -10.82 1 80.25 63 PRO B CA 1
ATOM 4852 C C . PRO B 1 63 ? -0.388 -42.781 -11.453 1 80.25 63 PRO B C 1
ATOM 4854 O O . PRO B 1 63 ? -1.176 -43.562 -11.961 1 80.25 63 PRO B O 1
ATOM 4857 N N . SER B 1 64 ? 0.912 -42.969 -11.359 1 77.88 64 SER B N 1
ATOM 4858 C CA . SER B 1 64 ? 1.483 -44.188 -11.914 1 77.88 64 SER B CA 1
ATOM 4859 C C . SER B 1 64 ? 0.999 -45.438 -11.164 1 77.88 64 SER B C 1
ATOM 4861 O O . SER B 1 64 ? 0.751 -46.469 -11.766 1 77.88 64 SER B O 1
ATOM 4863 N N . GLN B 1 65 ? 0.877 -45.344 -9.883 1 84.06 65 GLN B N 1
ATOM 4864 C CA . GLN B 1 65 ? 0.389 -46.469 -9.078 1 84.06 65 GLN B CA 1
ATOM 4865 C C . GLN B 1 65 ? -1.089 -46.719 -9.344 1 84.06 65 GLN B C 1
ATOM 4867 O O . GLN B 1 65 ? -1.518 -47.875 -9.391 1 84.06 65 GLN B O 1
ATOM 4872 N N . PHE B 1 66 ? -1.871 -45.75 -9.523 1 87.44 66 PHE B N 1
ATOM 4873 C CA . PHE B 1 66 ? -3.283 -45.938 -9.844 1 87.44 66 PHE B CA 1
ATOM 4874 C C . PHE B 1 66 ? -3.455 -46.594 -11.203 1 87.44 66 PHE B C 1
ATOM 4876 O O . PHE B 1 66 ? -4.328 -47.438 -11.383 1 87.44 66 PHE B O 1
ATOM 4883 N N . TYR B 1 67 ? -2.59 -46.156 -12.188 1 80.88 67 TYR B N 1
ATOM 4884 C CA . TYR B 1 67 ? -2.627 -46.812 -13.5 1 80.88 67 TYR B CA 1
ATOM 4885 C C . TYR B 1 67 ? -2.395 -48.312 -13.383 1 80.88 67 TYR B C 1
ATOM 4887 O O . TYR B 1 67 ? -3.086 -49.094 -14.031 1 80.88 67 TYR B O 1
ATOM 4895 N N . GLY B 1 68 ? -1.446 -48.625 -12.531 1 81.62 68 GLY B N 1
ATOM 4896 C CA . GLY B 1 68 ? -1.119 -50.031 -12.359 1 81.62 68 GLY B CA 1
ATOM 4897 C C . GLY B 1 68 ? -2.246 -50.844 -11.727 1 81.62 68 GLY B C 1
ATOM 4898 O O . GLY B 1 68 ? -2.654 -51.875 -12.266 1 81.62 68 GLY B O 1
ATOM 4899 N N . VAL B 1 69 ? -2.793 -50.375 -10.688 1 88.06 69 VAL B N 1
ATOM 4900 C CA . VAL B 1 69 ? -3.809 -51.094 -9.938 1 88.06 69 VAL B CA 1
ATOM 4901 C C . VAL B 1 69 ? -5.105 -51.156 -10.734 1 88.06 69 VAL B C 1
ATOM 4903 O O . VAL B 1 69 ? -5.832 -52.156 -10.695 1 88.06 69 VAL B O 1
ATOM 4906 N N . LEU B 1 70 ? -5.488 -50.156 -11.469 1 87.06 70 LEU B N 1
ATOM 4907 C CA . LEU B 1 70 ? -6.719 -50.125 -12.258 1 87.06 70 LEU B CA 1
ATOM 4908 C C . LEU B 1 70 ? -6.598 -51 -13.5 1 87.06 70 LEU B C 1
ATOM 4910 O O . LEU B 1 70 ? -7.562 -51.656 -13.891 1 87.06 70 LEU B O 1
ATOM 4914 N N . ALA B 1 71 ? -5.402 -50.938 -14.094 1 82 71 ALA B N 1
ATOM 4915 C CA . ALA B 1 71 ? -5.195 -51.75 -15.273 1 82 71 ALA B CA 1
ATOM 4916 C C . ALA B 1 71 ? -5.297 -53.25 -14.93 1 82 71 ALA B C 1
ATOM 4918 O O . ALA B 1 71 ? -5.77 -54.031 -15.742 1 82 71 ALA B O 1
ATOM 4919 N N . GLU B 1 72 ? -4.883 -53.625 -13.727 1 85 72 GLU B N 1
ATOM 4920 C CA . GLU B 1 72 ? -4.914 -55 -13.281 1 85 72 GLU B CA 1
ATOM 4921 C C . GLU B 1 72 ? -6.25 -55.344 -12.617 1 85 72 GLU B C 1
ATOM 4923 O O . GLU B 1 72 ? -6.492 -56.5 -12.258 1 85 72 GLU B O 1
ATOM 4928 N N . ARG B 1 73 ? -7.168 -54.406 -12.523 1 88.62 73 ARG B N 1
ATOM 4929 C CA . ARG B 1 73 ? -8.477 -54.594 -11.906 1 88.62 73 ARG B CA 1
ATOM 4930 C C . ARG B 1 73 ? -8.352 -55.156 -10.5 1 88.62 73 ARG B C 1
ATOM 4932 O O . ARG B 1 73 ? -9.07 -56.094 -10.141 1 88.62 73 ARG B O 1
ATOM 4939 N N . ASP B 1 74 ? -7.379 -54.719 -9.812 1 90.12 74 ASP B N 1
ATOM 4940 C CA . ASP B 1 74 ? -7.156 -55.125 -8.43 1 90.12 74 ASP B CA 1
ATOM 4941 C C . ASP B 1 74 ? -7.941 -54.25 -7.461 1 90.12 74 ASP B C 1
ATOM 4943 O O . ASP B 1 74 ? -7.5 -53.156 -7.113 1 90.12 74 ASP B O 1
ATOM 4947 N N . LEU B 1 75 ? -9.008 -54.719 -6.941 1 90.25 75 LEU B N 1
ATOM 4948 C CA . LEU B 1 75 ? -9.883 -53.906 -6.086 1 90.25 75 LEU B CA 1
ATOM 4949 C C . LEU B 1 75 ? -9.227 -53.656 -4.73 1 90.25 75 LEU B C 1
ATOM 4951 O O . LEU B 1 75 ? -9.32 -52.531 -4.199 1 90.25 75 LEU B O 1
ATOM 4955 N N . HIS B 1 76 ? -8.664 -54.688 -4.156 1 91.44 76 HIS B N 1
ATOM 4956 C CA . HIS B 1 76 ? -8.031 -54.5 -2.852 1 91.44 76 HIS B CA 1
ATOM 4957 C C . HIS B 1 76 ? -6.855 -53.531 -2.934 1 91.44 76 HIS B C 1
ATOM 4959 O O . HIS B 1 76 ? -6.66 -52.719 -2.041 1 91.44 76 HIS B O 1
ATOM 4965 N N . GLY B 1 77 ? -6.098 -53.594 -3.938 1 92 77 GLY B N 1
ATOM 4966 C CA . GLY B 1 77 ? -5.012 -52.656 -4.152 1 92 77 GLY B CA 1
ATOM 4967 C C . GLY B 1 77 ? -5.488 -51.219 -4.363 1 92 77 GLY B C 1
ATOM 4968 O O . GLY B 1 77 ? -4.867 -50.281 -3.879 1 92 77 GLY B O 1
ATOM 4969 N N . PHE B 1 78 ? -6.59 -51.125 -5.008 1 93.81 78 PHE B N 1
ATOM 4970 C CA . PHE B 1 78 ? -7.168 -49.812 -5.266 1 93.81 78 PHE B CA 1
ATOM 4971 C C . PHE B 1 78 ? -7.645 -49.156 -3.973 1 93.81 78 PHE B C 1
ATOM 4973 O O . PHE B 1 78 ? -7.414 -47.969 -3.748 1 93.81 78 PHE B O 1
ATOM 4980 N N . GLN B 1 79 ? -8.297 -49.938 -3.141 1 94.12 79 GLN B N 1
ATOM 4981 C CA . GLN B 1 79 ? -8.805 -49.406 -1.883 1 94.12 79 GLN B CA 1
ATOM 4982 C C . GLN B 1 79 ? -7.656 -48.969 -0.971 1 94.12 79 GLN B C 1
ATOM 4984 O O . GLN B 1 79 ? -7.723 -47.906 -0.344 1 94.12 79 GLN B O 1
ATOM 4989 N N . ARG B 1 80 ? -6.668 -49.75 -0.948 1 93.75 80 ARG B N 1
ATOM 4990 C CA . ARG B 1 80 ? -5.512 -49.406 -0.123 1 93.75 80 ARG B CA 1
ATOM 4991 C C . ARG B 1 80 ? -4.805 -48.188 -0.655 1 93.75 80 ARG B C 1
ATOM 4993 O O . ARG B 1 80 ? -4.434 -47.281 0.116 1 93.75 80 ARG B O 1
ATOM 5000 N N . LEU B 1 81 ? -4.637 -48.094 -1.945 1 93.5 81 LEU B N 1
ATOM 5001 C CA . LEU B 1 81 ? -3.967 -46.969 -2.564 1 93.5 81 LEU B CA 1
ATOM 5002 C C . LEU B 1 81 ? -4.793 -45.688 -2.398 1 93.5 81 LEU B C 1
ATOM 5004 O O . LEU B 1 81 ? -4.238 -44.594 -2.227 1 93.5 81 LEU B O 1
ATOM 5008 N N . SER B 1 82 ? -6.102 -45.844 -2.455 1 94.25 82 SER B N 1
ATOM 5009 C CA . SER B 1 82 ? -6.98 -44.688 -2.303 1 94.25 82 SER B CA 1
ATOM 5010 C C . SER B 1 82 ? -6.887 -44.125 -0.897 1 94.25 82 SER B C 1
ATOM 5012 O O . SER B 1 82 ? -6.871 -42.875 -0.727 1 94.25 82 SER B O 1
ATOM 5014 N N . ILE B 1 83 ? -6.816 -44.969 0.078 1 94.88 83 ILE B N 1
ATOM 5015 C CA . ILE B 1 83 ? -6.699 -44.5 1.456 1 94.88 83 ILE B CA 1
ATOM 5016 C C . ILE B 1 83 ? -5.34 -43.812 1.663 1 94.88 83 ILE B C 1
ATOM 5018 O O . ILE B 1 83 ? -5.246 -42.781 2.297 1 94.88 83 ILE B O 1
ATOM 5022 N N . LEU B 1 84 ? -4.344 -44.406 1.116 1 93.81 84 LEU B N 1
ATOM 5023 C CA . LEU B 1 84 ? -3.008 -43.844 1.22 1 93.81 84 LEU B CA 1
ATOM 5024 C C . LEU B 1 84 ? -2.941 -42.5 0.512 1 93.81 84 LEU B C 1
ATOM 5026 O O . LEU B 1 84 ? -2.322 -41.562 1.018 1 93.81 84 LEU B O 1
ATOM 5030 N N . ALA B 1 85 ? -3.561 -42.469 -0.649 1 93.81 85 ALA B N 1
ATOM 5031 C CA . ALA B 1 85 ? -3.574 -41.219 -1.417 1 93.81 85 ALA B CA 1
ATOM 5032 C C . ALA B 1 85 ? -4.293 -40.094 -0.655 1 93.81 85 ALA B C 1
ATOM 5034 O O . ALA B 1 85 ? -3.838 -38.969 -0.633 1 93.81 85 ALA B O 1
ATOM 5035 N N . LEU B 1 86 ? -5.383 -40.438 -0.049 1 93.88 86 LEU B N 1
ATOM 5036 C CA . LEU B 1 86 ? -6.141 -39.469 0.721 1 93.88 86 LEU B CA 1
ATOM 5037 C C . LEU B 1 86 ? -5.324 -38.938 1.897 1 93.88 86 LEU B C 1
ATOM 5039 O O . LEU B 1 86 ? -5.328 -37.75 2.184 1 93.88 86 LEU B O 1
ATOM 5043 N N . LEU B 1 87 ? -4.609 -39.812 2.533 1 94.19 87 LEU B N 1
ATOM 5044 C CA . LEU B 1 87 ? -3.781 -39.406 3.668 1 94.19 87 LEU B CA 1
ATOM 5045 C C . LEU B 1 87 ? -2.609 -38.531 3.215 1 94.19 87 LEU B C 1
ATOM 5047 O O . LEU B 1 87 ? -2.283 -37.531 3.857 1 94.19 87 LEU B O 1
ATOM 5051 N N . LEU B 1 88 ? -2.002 -38.938 2.143 1 92.75 88 LEU B N 1
ATOM 5052 C CA . LEU B 1 88 ? -0.879 -38.156 1.614 1 92.75 88 LEU B CA 1
ATOM 5053 C C . LEU B 1 88 ? -1.328 -36.781 1.179 1 92.75 88 LEU B C 1
ATOM 5055 O O . LEU B 1 88 ? -0.612 -35.781 1.39 1 92.75 88 LEU B O 1
ATOM 5059 N N . ILE B 1 89 ? -2.477 -36.719 0.6 1 91.81 89 ILE B N 1
ATOM 5060 C CA . ILE B 1 89 ? -3.006 -35.438 0.111 1 91.81 89 ILE B CA 1
ATOM 5061 C C . ILE B 1 89 ? -3.336 -34.531 1.291 1 91.81 89 ILE B C 1
ATOM 5063 O O . ILE B 1 89 ? -3.031 -33.344 1.265 1 91.81 89 ILE B O 1
ATOM 5067 N N . LEU B 1 90 ? -3.953 -35.094 2.27 1 92.81 90 LEU B N 1
ATOM 5068 C CA . LEU B 1 90 ? -4.273 -34.312 3.457 1 92.81 90 LEU B CA 1
ATOM 5069 C C . LEU B 1 90 ? -3.002 -33.781 4.121 1 92.81 90 LEU B C 1
ATOM 5071 O O . LEU B 1 90 ? -2.955 -32.656 4.562 1 92.81 90 LEU B O 1
ATOM 5075 N N . PHE B 1 91 ? -2.023 -34.594 4.102 1 93.38 91 PHE B N 1
ATOM 5076 C CA . PHE B 1 91 ? -0.754 -34.188 4.695 1 93.38 91 PHE B CA 1
ATOM 5077 C C . PHE B 1 91 ? -0.076 -33.125 3.842 1 93.38 91 PHE B C 1
ATOM 5079 O O . PHE B 1 91 ? 0.496 -32.156 4.371 1 93.38 91 PHE B O 1
ATOM 5086 N N . ASN B 1 92 ? -0.132 -33.312 2.607 1 91.62 92 ASN B N 1
ATOM 5087 C CA . ASN B 1 92 ? 0.447 -32.312 1.704 1 91.62 92 ASN B CA 1
ATOM 5088 C C . ASN B 1 92 ? -0.267 -30.969 1.812 1 91.62 92 ASN B C 1
ATOM 5090 O O . ASN B 1 92 ? 0.372 -29.922 1.764 1 91.62 92 ASN B O 1
ATOM 5094 N N . SER B 1 93 ? -1.563 -31.047 1.868 1 91.31 93 SER B N 1
ATOM 5095 C CA . SER B 1 93 ? -2.342 -29.828 2.016 1 91.31 93 SER B CA 1
ATOM 5096 C C . SER B 1 93 ? -2.023 -29.125 3.33 1 91.31 93 SER B C 1
ATOM 5098 O O . SER B 1 93 ? -1.934 -27.891 3.375 1 91.31 93 SER B O 1
ATOM 5100 N N . MET B 1 94 ? -1.837 -29.906 4.359 1 92.5 94 MET B N 1
ATOM 5101 C CA . MET B 1 94 ? -1.493 -29.344 5.664 1 92.5 94 MET B CA 1
ATOM 5102 C C . MET B 1 94 ? -0.113 -28.703 5.637 1 92.5 94 MET B C 1
ATOM 5104 O O . MET B 1 94 ? 0.07 -27.594 6.156 1 92.5 94 MET B O 1
ATOM 5108 N N . LEU B 1 95 ? 0.819 -29.312 4.992 1 92.19 95 LEU B N 1
ATOM 5109 C CA . LEU B 1 95 ? 2.18 -28.797 4.934 1 92.19 95 LEU B CA 1
ATOM 5110 C C . LEU B 1 95 ? 2.24 -27.531 4.082 1 92.19 95 LEU B C 1
ATOM 5112 O O . LEU B 1 95 ? 2.951 -26.578 4.422 1 92.19 95 LEU B O 1
ATOM 5116 N N . ARG B 1 96 ? 1.534 -27.562 2.986 1 91.5 96 ARG B N 1
ATOM 5117 C CA . ARG B 1 96 ? 1.505 -26.375 2.129 1 91.5 96 ARG B CA 1
ATOM 5118 C C . ARG B 1 96 ? 0.867 -25.188 2.85 1 91.5 96 ARG B C 1
ATOM 5120 O O . ARG B 1 96 ? 1.345 -24.062 2.74 1 91.5 96 ARG B O 1
ATOM 5127 N N . SER B 1 97 ? -0.226 -25.484 3.553 1 92.31 97 SER B N 1
ATOM 5128 C CA . SER B 1 97 ? -0.894 -24.422 4.312 1 92.31 97 SER B CA 1
ATOM 5129 C C . SER B 1 97 ? -0.019 -23.938 5.465 1 92.31 97 SER B C 1
ATOM 5131 O O . SER B 1 97 ? 0.001 -22.75 5.77 1 92.31 97 SER B O 1
ATOM 5133 N N . ALA B 1 98 ? 0.675 -24.844 6.078 1 92.69 98 ALA B N 1
ATOM 5134 C CA . ALA B 1 98 ? 1.597 -24.484 7.152 1 92.69 98 ALA B CA 1
ATOM 5135 C C . ALA B 1 98 ? 2.754 -23.641 6.617 1 92.69 98 ALA B C 1
ATOM 5137 O O . ALA B 1 98 ? 3.211 -22.703 7.281 1 92.69 98 ALA B O 1
ATOM 5138 N N . GLU B 1 99 ? 3.229 -23.984 5.516 1 92.81 99 GLU B N 1
ATOM 5139 C CA . GLU B 1 99 ? 4.293 -23.219 4.879 1 92.81 99 GLU B CA 1
ATOM 5140 C C . GLU B 1 99 ? 3.846 -21.781 4.609 1 92.81 99 GLU B C 1
ATOM 5142 O O . GLU B 1 99 ? 4.586 -20.828 4.879 1 92.81 99 GLU B O 1
ATOM 5147 N N . GLN B 1 100 ? 2.646 -21.672 4.07 1 91.69 100 GLN B N 1
ATOM 5148 C CA . GLN B 1 100 ? 2.105 -20.344 3.797 1 91.69 100 GLN B CA 1
ATOM 5149 C C . GLN B 1 100 ? 1.912 -19.547 5.086 1 91.69 100 GLN B C 1
ATOM 5151 O O . GLN B 1 100 ? 2.186 -18.344 5.129 1 91.69 100 GLN B O 1
ATOM 5156 N N . TYR B 1 101 ? 1.482 -20.219 6.09 1 92.94 101 TYR B N 1
ATOM 5157 C CA . TYR B 1 101 ? 1.231 -19.594 7.383 1 92.94 101 TYR B CA 1
ATOM 5158 C C . TYR B 1 101 ? 2.529 -19.109 8.016 1 92.94 101 TYR B C 1
ATOM 5160 O O . TYR B 1 101 ? 2.617 -17.953 8.461 1 92.94 101 TYR B O 1
ATOM 5168 N N . VAL B 1 102 ? 3.514 -19.953 8.039 1 93.06 102 VAL B N 1
ATOM 5169 C CA . VAL B 1 102 ? 4.789 -19.578 8.648 1 93.06 102 VAL B CA 1
ATOM 5170 C C . VAL B 1 102 ? 5.457 -18.484 7.828 1 93.06 102 VAL B C 1
ATOM 5172 O O . VAL B 1 102 ? 6.121 -17.594 8.383 1 93.06 102 VAL B O 1
ATOM 5175 N N . SER B 1 103 ? 5.332 -18.5 6.523 1 92.81 103 SER B N 1
ATOM 5176 C CA . SER B 1 103 ? 5.867 -17.453 5.672 1 92.81 103 SER B CA 1
ATOM 5177 C C . SER B 1 103 ? 5.234 -16.094 6 1 92.81 103 SER B C 1
ATOM 5179 O O . SER B 1 103 ? 5.934 -15.086 6.074 1 92.81 103 SER B O 1
ATOM 5181 N N . LYS B 1 104 ? 3.916 -16.156 6.238 1 93 104 LYS B N 1
ATOM 5182 C CA . LYS B 1 104 ? 3.215 -14.906 6.555 1 93 104 LYS B CA 1
ATOM 5183 C C . LYS B 1 104 ? 3.555 -14.43 7.961 1 93 104 LYS B C 1
ATOM 5185 O O . LYS B 1 104 ? 3.605 -13.227 8.219 1 93 104 LYS B O 1
ATOM 5190 N N . LEU B 1 105 ? 3.812 -15.375 8.859 1 93.06 105 LEU B N 1
ATOM 5191 C CA . LEU B 1 105 ? 4.25 -14.992 10.195 1 93.06 105 LEU B CA 1
ATOM 5192 C C . LEU B 1 105 ? 5.645 -14.383 10.156 1 93.06 105 LEU B C 1
ATOM 5194 O O . LEU B 1 105 ? 5.945 -13.461 10.922 1 93.06 105 LEU B O 1
ATOM 5198 N N . ALA B 1 106 ? 6.461 -14.945 9.344 1 92.06 106 ALA B N 1
ATOM 5199 C CA . ALA B 1 106 ? 7.789 -14.367 9.172 1 92.06 106 ALA B CA 1
ATOM 5200 C C . ALA B 1 106 ? 7.695 -12.945 8.633 1 92.06 106 ALA B C 1
ATOM 5202 O O . ALA B 1 106 ? 8.461 -12.062 9.039 1 92.06 106 ALA B O 1
ATOM 5203 N N . TYR B 1 107 ? 6.816 -12.742 7.668 1 94.12 107 TYR B N 1
ATOM 5204 C CA . TYR B 1 107 ? 6.559 -11.406 7.137 1 94.12 107 TYR B CA 1
ATOM 5205 C C . TYR B 1 107 ? 6.219 -10.43 8.25 1 94.12 107 TYR B C 1
ATOM 5207 O O . TYR B 1 107 ? 6.762 -9.32 8.305 1 94.12 107 TYR B O 1
ATOM 5215 N N . LEU B 1 108 ? 5.367 -10.859 9.172 1 94.12 108 LEU B N 1
ATOM 5216 C CA . LEU B 1 108 ? 4.93 -9.992 10.258 1 94.12 108 LEU B CA 1
ATOM 5217 C C . LEU B 1 108 ? 6.086 -9.688 11.211 1 94.12 108 LEU B C 1
ATOM 5219 O O . LEU B 1 108 ? 6.234 -8.555 11.672 1 94.12 108 LEU B O 1
ATOM 5223 N N . SER B 1 109 ? 6.832 -10.672 11.477 1 92.81 109 SER B N 1
ATOM 5224 C CA . SER B 1 109 ? 7.965 -10.484 12.375 1 92.81 109 SER B CA 1
ATOM 5225 C C . SER B 1 109 ? 9.008 -9.555 11.758 1 92.81 109 SER B C 1
ATOM 5227 O O . SER B 1 109 ? 9.57 -8.711 12.453 1 92.81 109 SER B O 1
ATOM 5229 N N . PHE B 1 110 ? 9.242 -9.711 10.469 1 93.31 110 PHE B N 1
ATOM 5230 C CA . PHE B 1 110 ? 10.172 -8.828 9.766 1 93.31 110 PHE B CA 1
ATOM 5231 C C . PHE B 1 110 ? 9.672 -7.391 9.789 1 93.31 110 PHE B C 1
ATOM 5233 O O . PHE B 1 110 ? 10.453 -6.465 10.039 1 93.31 110 PHE B O 1
ATOM 5240 N N . ARG B 1 111 ? 8.43 -7.301 9.492 1 94.75 111 ARG B N 1
ATOM 5241 C CA . ARG B 1 111 ? 7.84 -5.969 9.438 1 94.75 111 ARG B CA 1
ATOM 5242 C C . ARG B 1 111 ? 7.91 -5.277 10.797 1 94.75 111 ARG B C 1
ATOM 5244 O O . ARG B 1 111 ? 8.25 -4.098 10.883 1 94.75 111 ARG B O 1
ATOM 5251 N N . ARG B 1 112 ? 7.602 -6.004 11.836 1 94.62 112 ARG B N 1
ATOM 5252 C CA . ARG B 1 112 ? 7.629 -5.465 13.195 1 94.62 112 ARG B CA 1
ATOM 5253 C C . ARG B 1 112 ? 9.039 -5.023 13.586 1 94.62 112 ARG B C 1
ATOM 5255 O O . ARG B 1 112 ? 9.234 -3.898 14.047 1 94.62 112 ARG B O 1
ATOM 5262 N N . ASP B 1 113 ? 9.961 -5.84 13.328 1 93.56 113 ASP B N 1
ATOM 5263 C CA . ASP B 1 113 ? 11.328 -5.578 13.773 1 93.56 113 ASP B CA 1
ATOM 5264 C C . ASP B 1 113 ? 11.969 -4.461 12.945 1 93.56 113 ASP B C 1
ATOM 5266 O O . ASP B 1 113 ? 12.648 -3.59 13.492 1 93.56 113 ASP B O 1
ATOM 5270 N N . LEU B 1 114 ? 11.789 -4.473 11.672 1 94.56 114 LEU B N 1
ATOM 5271 C CA . LEU B 1 114 ? 12.375 -3.447 10.812 1 94.56 114 LEU B CA 1
ATOM 5272 C C . LEU B 1 114 ? 11.742 -2.088 11.086 1 94.56 114 LEU B C 1
ATOM 5274 O O . LEU B 1 114 ? 12.438 -1.071 11.133 1 94.56 114 LEU B O 1
ATOM 5278 N N . THR B 1 115 ? 10.43 -2.055 11.234 1 96.19 115 THR B N 1
ATOM 5279 C CA . THR B 1 115 ? 9.742 -0.797 11.5 1 96.19 115 THR B CA 1
ATOM 5280 C C . THR B 1 115 ? 10.141 -0.232 12.859 1 96.19 115 THR B C 1
ATOM 5282 O O . THR B 1 115 ? 10.352 0.974 13 1 96.19 115 THR B O 1
ATOM 5285 N N . ARG B 1 116 ? 10.219 -1.094 13.875 1 95 116 ARG B N 1
ATOM 5286 C CA . ARG B 1 116 ? 10.633 -0.646 15.195 1 95 116 ARG B CA 1
ATOM 5287 C C . ARG B 1 116 ? 12.055 -0.086 15.172 1 95 116 ARG B C 1
ATOM 5289 O O . ARG B 1 116 ? 12.352 0.895 15.852 1 95 116 ARG B O 1
ATOM 5296 N N . TYR B 1 117 ? 12.836 -0.72 14.438 1 94.25 117 TYR B N 1
ATOM 5297 C CA . TYR B 1 117 ? 14.203 -0.247 14.297 1 94.25 117 TYR B CA 1
ATOM 5298 C C . TYR B 1 117 ? 14.242 1.138 13.664 1 94.25 117 TYR B C 1
ATOM 5300 O O . TYR B 1 117 ? 14.938 2.033 14.148 1 94.25 117 TYR B O 1
ATOM 5308 N N . LEU B 1 118 ? 13.523 1.325 12.602 1 95.44 118 LEU B N 1
ATOM 5309 C CA . LEU B 1 118 ? 13.484 2.615 11.922 1 95.44 118 LEU B CA 1
ATOM 5310 C C . LEU B 1 118 ? 12.859 3.682 12.82 1 95.44 118 LEU B C 1
ATOM 5312 O O . LEU B 1 118 ? 13.273 4.844 12.781 1 95.44 118 LEU B O 1
ATOM 5316 N N . HIS B 1 119 ? 11.859 3.244 13.602 1 95.81 119 HIS B N 1
ATOM 5317 C CA . HIS B 1 119 ? 11.242 4.168 14.547 1 95.81 119 HIS B CA 1
ATOM 5318 C C . HIS B 1 119 ? 12.258 4.684 15.562 1 95.81 119 HIS B C 1
ATOM 5320 O O . HIS B 1 119 ? 12.289 5.879 15.859 1 95.81 119 HIS B O 1
ATOM 5326 N N . ARG B 1 120 ? 13 3.812 16.062 1 93.88 120 ARG B N 1
ATOM 5327 C CA . ARG B 1 120 ? 13.992 4.191 17.078 1 93.88 120 ARG B CA 1
ATOM 5328 C C . ARG B 1 120 ? 15 5.18 16.5 1 93.88 120 ARG B C 1
ATOM 5330 O O . ARG B 1 120 ? 15.43 6.109 17.188 1 93.88 120 ARG B O 1
ATOM 5337 N N . LEU B 1 121 ? 15.305 4.977 15.266 1 93.75 121 LEU B N 1
ATOM 5338 C CA . LEU B 1 121 ? 16.234 5.895 14.617 1 93.75 121 LEU B CA 1
ATOM 5339 C C . LEU B 1 121 ? 15.547 7.219 14.297 1 93.75 121 LEU B C 1
ATOM 5341 O O . LEU B 1 121 ? 16.125 8.289 14.492 1 93.75 121 LEU B O 1
ATOM 5345 N N . TYR B 1 122 ? 14.352 7.148 13.859 1 94.94 122 TYR B N 1
ATOM 5346 C CA . TYR B 1 122 ? 13.609 8.305 13.375 1 94.94 122 TYR B CA 1
ATOM 5347 C C . TYR B 1 122 ? 13.273 9.258 14.516 1 94.94 122 TYR B C 1
ATOM 5349 O O . TYR B 1 122 ? 13.328 10.477 14.352 1 94.94 122 TYR B O 1
ATOM 5357 N N . PHE B 1 123 ? 12.938 8.711 15.703 1 93.38 123 PHE B N 1
ATOM 5358 C CA . PHE B 1 123 ? 12.461 9.547 16.797 1 93.38 123 PHE B CA 1
ATOM 5359 C C . PHE B 1 123 ? 13.586 9.859 17.781 1 93.38 123 PHE B C 1
ATOM 5361 O O . PHE B 1 123 ? 13.391 10.586 18.75 1 93.38 123 PHE B O 1
ATOM 5368 N N . ASN B 1 124 ? 14.703 9.375 17.344 1 89.69 124 ASN B N 1
ATOM 5369 C CA . ASN B 1 124 ? 15.859 9.648 18.188 1 89.69 124 ASN B CA 1
ATOM 5370 C C . ASN B 1 124 ? 16.469 11.016 17.875 1 89.69 124 ASN B C 1
ATOM 5372 O O . ASN B 1 124 ? 16.641 11.375 16.719 1 89.69 124 ASN B O 1
ATOM 5376 N N . ASN B 1 125 ? 16.75 11.766 18.906 1 85.25 125 ASN B N 1
ATOM 5377 C CA . ASN B 1 125 ? 17.469 13.039 18.828 1 85.25 125 ASN B CA 1
ATOM 5378 C C . ASN B 1 125 ? 16.891 13.945 17.75 1 85.25 125 ASN B C 1
ATOM 5380 O O . ASN B 1 125 ? 17.625 14.523 16.953 1 85.25 125 ASN B O 1
ATOM 5384 N N . GLN B 1 126 ? 15.656 13.938 17.547 1 86.31 126 GLN B N 1
ATOM 5385 C CA . GLN B 1 126 ? 14.914 14.82 16.656 1 86.31 126 GLN B CA 1
ATOM 5386 C C . GLN B 1 126 ? 15.312 14.602 15.203 1 86.31 126 GLN B C 1
ATOM 5388 O O . GLN B 1 126 ? 15.344 15.547 14.422 1 86.31 126 GLN B O 1
ATOM 5393 N N . VAL B 1 127 ? 15.672 13.508 14.844 1 91 127 VAL B N 1
ATOM 5394 C CA . VAL B 1 127 ? 16.031 13.156 13.477 1 91 127 VAL B CA 1
ATOM 5395 C C . VAL B 1 127 ? 14.859 13.43 12.547 1 91 127 VAL B C 1
ATOM 5397 O O . VAL B 1 127 ? 15.047 13.828 11.391 1 91 127 VAL B O 1
ATOM 5400 N N . TYR B 1 128 ? 13.656 13.242 13.07 1 90.81 128 TYR B N 1
ATOM 5401 C CA . TYR B 1 128 ? 12.461 13.453 12.25 1 90.81 128 TYR B CA 1
ATOM 5402 C C . TYR B 1 128 ? 12.398 14.891 11.742 1 90.81 128 TYR B C 1
ATOM 5404 O O . TYR B 1 128 ? 11.906 15.141 10.648 1 90.81 128 TYR B O 1
ATOM 5412 N N . TYR B 1 129 ? 12.922 15.789 12.516 1 88.62 129 TYR B N 1
ATOM 5413 C CA . TYR B 1 129 ? 12.922 17.188 12.102 1 88.62 129 TYR B CA 1
ATOM 5414 C C . TYR B 1 129 ? 14.086 17.469 11.156 1 88.62 129 TYR B C 1
ATOM 5416 O O . TYR B 1 129 ? 13.898 18.094 10.109 1 88.62 129 TYR B O 1
ATOM 5424 N N . THR B 1 130 ? 15.242 17.016 11.5 1 87.06 130 THR B N 1
ATOM 5425 C CA . THR B 1 130 ? 16.438 17.281 10.703 1 87.06 130 THR B CA 1
ATOM 5426 C C . THR B 1 130 ? 16.312 16.656 9.32 1 87.06 130 THR B C 1
ATOM 5428 O O . THR B 1 130 ? 16.781 17.219 8.328 1 87.06 130 THR B O 1
ATOM 5431 N N . LEU B 1 131 ? 15.688 15.531 9.305 1 88.5 131 LEU B N 1
ATOM 5432 C CA . LEU B 1 131 ? 15.5 14.836 8.039 1 88.5 131 LEU B CA 1
ATOM 5433 C C . LEU B 1 131 ? 14.602 15.641 7.102 1 88.5 131 LEU B C 1
ATOM 5435 O O . LEU B 1 131 ? 14.867 15.719 5.898 1 88.5 131 LEU B O 1
ATOM 5439 N N . THR B 1 132 ? 13.648 16.203 7.582 1 81.88 132 THR B N 1
ATOM 5440 C CA . THR B 1 132 ? 12.656 16.922 6.781 1 81.88 132 THR B CA 1
ATOM 5441 C C . THR B 1 132 ? 13.211 18.266 6.305 1 81.88 132 THR B C 1
ATOM 5443 O O . THR B 1 132 ? 12.938 18.688 5.184 1 81.88 132 THR B O 1
ATOM 5446 N N . VAL B 1 133 ? 14.047 18.906 7.102 1 77.44 133 VAL B N 1
ATOM 5447 C CA . VAL B 1 133 ? 14.477 20.266 6.812 1 77.44 133 VAL B CA 1
ATOM 5448 C C . VAL B 1 133 ? 15.805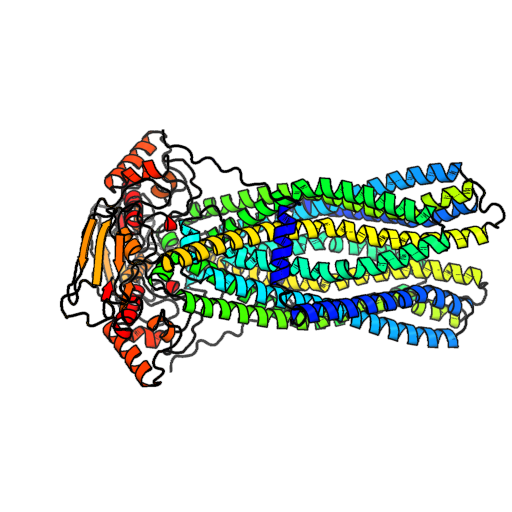 20.234 6.055 1 77.44 133 VAL B C 1
ATOM 5450 O O . VAL B 1 133 ? 15.992 21 5.098 1 77.44 133 VAL B O 1
ATOM 5453 N N . HIS B 1 134 ? 16.656 19.328 6.422 1 78.19 134 HIS B N 1
ATOM 5454 C CA . HIS B 1 134 ? 18.031 19.406 5.922 1 78.19 134 HIS B CA 1
ATOM 5455 C C . HIS B 1 134 ? 18.25 18.422 4.777 1 78.19 134 HIS B C 1
ATOM 5457 O O . HIS B 1 134 ? 19.203 18.594 3.998 1 78.19 134 HIS B O 1
ATOM 5463 N N . HIS B 1 135 ? 17.438 17.5 4.688 1 81.38 135 HIS B N 1
ATOM 5464 C CA . HIS B 1 135 ? 17.641 16.5 3.645 1 81.38 135 HIS B CA 1
ATOM 5465 C C . HIS B 1 135 ? 16.375 16.344 2.793 1 81.38 135 HIS B C 1
ATOM 5467 O O . HIS B 1 135 ? 15.797 15.258 2.742 1 81.38 135 HIS B O 1
ATOM 5473 N N . PRO B 1 136 ? 16.094 17.328 2.062 1 76.19 136 PRO B N 1
ATOM 5474 C CA . PRO B 1 136 ? 14.867 17.281 1.265 1 76.19 136 PRO B CA 1
ATOM 5475 C C . PRO B 1 136 ? 14.938 16.266 0.129 1 76.19 136 PRO B C 1
ATOM 5477 O O . PRO B 1 136 ? 13.914 15.914 -0.458 1 76.19 136 PRO B O 1
ATOM 5480 N N . HIS B 1 137 ? 16.109 15.75 -0.106 1 77.81 137 HIS B N 1
ATOM 5481 C CA . HIS B 1 137 ? 16.25 14.781 -1.19 1 77.81 137 HIS B CA 1
ATOM 5482 C C . HIS B 1 137 ? 15.625 13.438 -0.822 1 77.81 137 HIS B C 1
ATOM 5484 O O . HIS B 1 137 ? 15.32 12.633 -1.701 1 77.81 137 HIS B O 1
ATOM 5490 N N . ILE B 1 138 ? 15.484 13.195 0.45 1 85.56 138 ILE B N 1
ATOM 5491 C CA . ILE B 1 138 ? 14.789 11.984 0.875 1 85.56 138 ILE B CA 1
ATOM 5492 C C . ILE B 1 138 ? 13.273 12.195 0.773 1 85.56 138 ILE B C 1
ATOM 5494 O O . ILE B 1 138 ? 12.664 12.805 1.657 1 85.56 138 ILE B O 1
ATOM 5498 N N . ASP B 1 139 ? 12.789 11.586 -0.208 1 85.5 139 ASP B N 1
ATOM 5499 C CA . ASP B 1 139 ? 11.375 11.805 -0.491 1 85.5 139 ASP B CA 1
ATOM 5500 C C . ASP B 1 139 ? 10.492 10.961 0.422 1 85.5 139 ASP B C 1
ATOM 5502 O O . ASP B 1 139 ? 10.844 9.828 0.754 1 85.5 139 ASP B O 1
ATOM 5506 N N . ASN B 1 140 ? 9.445 11.461 0.895 1 87.19 140 ASN B N 1
ATOM 5507 C CA . ASN B 1 140 ? 8.344 10.812 1.6 1 87.19 140 ASN B CA 1
ATOM 5508 C C . ASN B 1 140 ? 8.852 9.812 2.637 1 87.19 140 ASN B C 1
ATOM 5510 O O . ASN B 1 140 ? 8.555 8.617 2.557 1 87.19 140 ASN B O 1
ATOM 5514 N N . PRO B 1 141 ? 9.578 10.227 3.598 1 91.19 141 PRO B N 1
ATOM 5515 C CA . PRO B 1 141 ? 10.055 9.312 4.637 1 91.19 141 PRO B CA 1
ATOM 5516 C C . PRO B 1 141 ? 8.922 8.547 5.316 1 91.19 141 PRO B C 1
ATOM 5518 O O . PRO B 1 141 ? 9.117 7.414 5.766 1 91.19 141 PRO B O 1
ATOM 5521 N N . ASP B 1 142 ? 7.723 9.102 5.395 1 91.06 142 ASP B N 1
ATOM 5522 C CA . ASP B 1 142 ? 6.566 8.438 5.984 1 91.06 142 ASP B CA 1
ATOM 5523 C C . ASP B 1 142 ? 6.184 7.191 5.18 1 91.06 142 ASP B C 1
ATOM 5525 O O . ASP B 1 142 ? 5.914 6.137 5.754 1 91.06 142 ASP B O 1
ATOM 5529 N N . GLN B 1 143 ? 6.207 7.352 3.91 1 91 143 GLN B N 1
ATOM 5530 C CA . GLN B 1 143 ? 5.879 6.223 3.047 1 91 143 GLN B CA 1
ATOM 5531 C C . GLN B 1 143 ? 6.965 5.152 3.109 1 91 143 GLN B C 1
ATOM 5533 O O . GLN B 1 143 ? 6.668 3.955 3.09 1 91 143 GLN B O 1
ATOM 5538 N N . ARG B 1 144 ? 8.219 5.566 3.123 1 93.44 144 ARG B N 1
ATOM 5539 C CA . ARG B 1 144 ? 9.336 4.625 3.152 1 93.44 144 ARG B CA 1
ATOM 5540 C C . ARG B 1 144 ? 9.305 3.785 4.426 1 93.44 144 ARG B C 1
ATOM 5542 O O . ARG B 1 144 ? 9.648 2.602 4.402 1 93.44 144 ARG B O 1
ATOM 5549 N N . MET B 1 145 ? 8.805 4.332 5.504 1 95 145 MET B N 1
ATOM 5550 C CA . MET B 1 145 ? 8.805 3.617 6.777 1 95 145 MET B CA 1
ATOM 5551 C C . MET B 1 145 ? 7.539 2.775 6.922 1 95 145 MET B C 1
ATOM 5553 O O . MET B 1 145 ? 7.453 1.925 7.809 1 95 145 MET B O 1
ATOM 5557 N N . THR B 1 146 ? 6.539 2.998 6.102 1 93.81 146 THR B N 1
ATOM 5558 C CA . THR B 1 146 ? 5.289 2.262 6.25 1 93.81 146 THR B CA 1
ATOM 5559 C C . THR B 1 146 ? 5.078 1.314 5.074 1 93.81 146 THR B C 1
ATOM 5561 O O . THR B 1 146 ? 5.426 0.135 5.148 1 93.81 146 THR B O 1
ATOM 5564 N N . GLN B 1 147 ? 4.781 1.877 3.926 1 92.31 147 GLN B N 1
ATOM 5565 C CA . GLN B 1 147 ? 4.391 1.063 2.779 1 92.31 147 GLN B CA 1
ATOM 5566 C C . GLN B 1 147 ? 5.59 0.33 2.189 1 92.31 147 GLN B C 1
ATOM 5568 O O . GLN B 1 147 ? 5.492 -0.846 1.83 1 92.31 147 GLN B O 1
ATOM 5573 N N . ASP B 1 148 ? 6.715 1.018 2.012 1 94.12 148 ASP B N 1
ATOM 5574 C CA . ASP B 1 148 ? 7.883 0.381 1.411 1 94.12 148 ASP B CA 1
ATOM 5575 C C . ASP B 1 148 ? 8.383 -0.776 2.273 1 94.12 148 ASP B C 1
ATOM 5577 O O . ASP B 1 148 ? 8.781 -1.819 1.751 1 94.12 148 ASP B O 1
ATOM 5581 N N . VAL B 1 149 ? 8.383 -0.552 3.574 1 95.88 149 VAL B N 1
ATOM 5582 C CA . VAL B 1 149 ? 8.812 -1.605 4.484 1 95.88 149 VAL B CA 1
ATOM 5583 C C . VAL B 1 149 ? 7.863 -2.795 4.395 1 95.88 149 VAL B C 1
ATOM 5585 O O . VAL B 1 149 ? 8.297 -3.947 4.371 1 95.88 149 VAL B O 1
ATOM 5588 N N . GLU B 1 150 ? 6.57 -2.502 4.391 1 95.12 150 GLU B N 1
ATOM 5589 C CA . GLU B 1 150 ? 5.566 -3.559 4.27 1 95.12 150 GLU B CA 1
ATOM 5590 C C . GLU B 1 150 ? 5.773 -4.371 2.992 1 95.12 150 GLU B C 1
ATOM 5592 O O . GLU B 1 150 ? 5.754 -5.602 3.023 1 95.12 150 GLU B O 1
ATOM 5597 N N . ARG B 1 151 ? 5.996 -3.729 1.893 1 93.62 151 ARG B N 1
ATOM 5598 C CA . ARG B 1 151 ? 6.141 -4.395 0.602 1 93.62 151 ARG B CA 1
ATOM 5599 C C . ARG B 1 151 ? 7.449 -5.176 0.536 1 93.62 151 ARG B C 1
ATOM 5601 O O . ARG B 1 151 ? 7.492 -6.277 -0.017 1 93.62 151 ARG B O 1
ATOM 5608 N N . LEU B 1 152 ? 8.516 -4.605 1.061 1 95.5 152 LEU B N 1
ATOM 5609 C CA . LEU B 1 152 ? 9.805 -5.301 1.082 1 95.5 152 LEU B CA 1
ATOM 5610 C C . LEU B 1 152 ? 9.711 -6.59 1.888 1 95.5 152 LEU B C 1
ATOM 5612 O O . LEU B 1 152 ? 10.117 -7.652 1.415 1 95.5 152 LEU B O 1
ATOM 5616 N N . CYS B 1 153 ? 9.164 -6.492 3.107 1 94.75 153 CYS B N 1
ATOM 5617 C CA . CYS B 1 153 ? 9.062 -7.656 3.98 1 94.75 153 CYS B CA 1
ATOM 5618 C C . CYS B 1 153 ? 8.133 -8.703 3.379 1 94.75 153 CYS B C 1
ATOM 5620 O O . CYS B 1 153 ? 8.383 -9.906 3.512 1 94.75 153 CYS B O 1
ATOM 5622 N N . ARG B 1 154 ? 7.109 -8.242 2.717 1 93.44 154 ARG B N 1
ATOM 5623 C CA . ARG B 1 154 ? 6.195 -9.172 2.061 1 93.44 154 ARG B CA 1
ATOM 5624 C C . ARG B 1 154 ? 6.891 -9.922 0.929 1 93.44 154 ARG B C 1
ATOM 5626 O O . ARG B 1 154 ? 6.758 -11.141 0.81 1 93.44 154 ARG B O 1
ATOM 5633 N N . GLU B 1 155 ? 7.598 -9.18 0.119 1 92.88 155 GLU B N 1
ATOM 5634 C CA . GLU B 1 155 ? 8.305 -9.797 -1 1 92.88 155 GLU B CA 1
ATOM 5635 C C . GLU B 1 155 ? 9.398 -10.742 -0.508 1 92.88 155 GLU B C 1
ATOM 5637 O O . GLU B 1 155 ? 9.609 -11.812 -1.077 1 92.88 155 GLU B O 1
ATOM 5642 N N . LEU B 1 156 ? 10.109 -10.383 0.513 1 91.62 156 LEU B N 1
ATOM 5643 C CA . LEU B 1 156 ? 11.18 -11.203 1.064 1 91.62 156 LEU B CA 1
ATOM 5644 C C . LEU B 1 156 ? 10.633 -12.508 1.63 1 91.62 156 LEU B C 1
ATOM 5646 O O . LEU B 1 156 ? 11.195 -13.578 1.394 1 91.62 156 LEU B O 1
ATOM 5650 N N . SER B 1 157 ? 9.547 -12.398 2.322 1 91.25 157 SER B N 1
ATOM 5651 C CA . SER B 1 157 ? 8.992 -13.578 2.969 1 91.25 157 SER B CA 1
ATOM 5652 C C . SER B 1 157 ? 8.305 -14.492 1.954 1 91.25 157 SER B C 1
ATOM 5654 O O . SER B 1 157 ? 8.359 -15.719 2.084 1 91.25 157 SER B O 1
ATOM 5656 N N . SER B 1 158 ? 7.641 -13.898 0.966 1 89.06 158 SER B N 1
ATOM 5657 C CA . SER B 1 158 ? 6.93 -14.703 -0.02 1 89.06 158 SER B CA 1
ATOM 5658 C C . SER B 1 158 ? 7.898 -15.484 -0.904 1 89.06 158 SER B C 1
ATOM 5660 O O . SER B 1 158 ? 7.578 -16.562 -1.385 1 89.06 158 SER B O 1
ATOM 5662 N N . SER B 1 159 ? 9.086 -14.953 -1.145 1 88.75 159 SER B N 1
ATOM 5663 C CA . SER B 1 159 ? 10.07 -15.609 -2.004 1 88.75 159 SER B CA 1
ATOM 5664 C C . SER B 1 159 ? 11.039 -16.453 -1.188 1 88.75 159 SER B C 1
ATOM 5666 O O . SER B 1 159 ? 11.836 -17.203 -1.75 1 88.75 159 SER B O 1
ATOM 5668 N N . ALA B 1 160 ? 11.023 -16.344 0.099 1 86.31 160 ALA B N 1
ATOM 5669 C CA . ALA B 1 160 ? 12.016 -16.984 0.965 1 86.31 160 ALA B CA 1
ATOM 5670 C C . ALA B 1 160 ? 11.961 -18.5 0.841 1 86.31 160 ALA B C 1
ATOM 5672 O O . ALA B 1 160 ? 12.992 -19.156 0.739 1 86.31 160 ALA B O 1
ATOM 5673 N N . SER B 1 161 ? 10.766 -18.969 0.86 1 85.06 161 SER B N 1
ATOM 5674 C CA . SER B 1 161 ? 10.633 -20.422 0.792 1 85.06 161 SER B CA 1
ATOM 5675 C C . SER B 1 161 ? 11.203 -20.969 -0.511 1 85.06 161 SER B C 1
ATOM 5677 O O . SER B 1 161 ? 11.906 -21.984 -0.508 1 85.06 161 SER B O 1
ATOM 5679 N N . GLN B 1 162 ? 10.914 -20.312 -1.544 1 86 162 GLN B N 1
ATOM 5680 C CA . GLN B 1 162 ? 11.391 -20.766 -2.85 1 86 162 GLN B CA 1
ATOM 5681 C C . GLN B 1 162 ? 12.906 -20.625 -2.957 1 86 162 GLN B C 1
ATOM 5683 O O . GLN B 1 162 ? 13.578 -21.516 -3.494 1 86 162 GLN B O 1
ATOM 5688 N N . VAL B 1 163 ? 13.445 -19.609 -2.439 1 86 163 VAL B N 1
ATOM 5689 C CA . VAL B 1 163 ? 14.883 -19.344 -2.514 1 86 163 VAL B CA 1
ATOM 5690 C C . VAL B 1 163 ? 15.625 -20.344 -1.635 1 86 163 VAL B C 1
ATOM 5692 O O . VAL B 1 163 ? 16.703 -20.812 -1.996 1 86 163 VAL B O 1
ATOM 5695 N N . LEU B 1 164 ? 15.047 -20.75 -0.609 1 83.5 164 LEU B N 1
ATOM 5696 C CA . LEU B 1 164 ? 15.711 -21.641 0.349 1 83.5 164 LEU B CA 1
ATOM 5697 C C . LEU B 1 164 ? 15.68 -23.078 -0.134 1 83.5 164 LEU B C 1
ATOM 5699 O O . LEU B 1 164 ? 16.609 -23.844 0.128 1 83.5 164 LEU B O 1
ATOM 5703 N N . THR B 1 165 ? 14.68 -23.438 -0.795 1 86 165 THR B N 1
ATOM 5704 C CA . THR B 1 165 ? 14.523 -24.828 -1.192 1 86 165 THR B CA 1
ATOM 5705 C C . THR B 1 165 ? 15.219 -25.094 -2.529 1 86 165 THR B C 1
ATOM 5707 O O . THR B 1 165 ? 15.594 -26.234 -2.828 1 86 165 THR B O 1
ATOM 5710 N N . THR B 1 166 ? 15.43 -24.109 -3.299 1 84.88 166 THR B N 1
ATOM 5711 C CA . THR B 1 166 ? 15.906 -24.234 -4.672 1 84.88 166 THR B CA 1
ATOM 5712 C C . THR B 1 166 ? 17.281 -24.875 -4.707 1 84.88 166 THR B C 1
ATOM 5714 O O . THR B 1 166 ? 17.531 -25.797 -5.504 1 84.88 166 THR B O 1
ATOM 5717 N N . PRO B 1 167 ? 18.188 -24.516 -3.83 1 85.25 167 PRO B N 1
ATOM 5718 C CA . PRO B 1 167 ? 19.5 -25.141 -3.887 1 85.25 167 PRO B CA 1
ATOM 5719 C C . PRO B 1 167 ? 19.438 -26.656 -3.629 1 85.25 167 PRO B C 1
ATOM 5721 O O . PRO B 1 167 ? 20.172 -27.422 -4.266 1 85.25 167 PRO B O 1
ATOM 5724 N N . PHE B 1 168 ? 18.578 -27.078 -2.834 1 84.81 168 PHE B N 1
ATOM 5725 C CA . PHE B 1 168 ? 18.469 -28.5 -2.514 1 84.81 168 PHE B CA 1
ATOM 5726 C C . PHE B 1 168 ? 17.828 -29.266 -3.664 1 84.81 168 PHE B C 1
ATOM 5728 O O . PHE B 1 168 ? 18.281 -30.344 -4.023 1 84.81 168 PHE B O 1
ATOM 5735 N N . THR B 1 169 ? 16.812 -28.656 -4.188 1 83.94 169 THR B N 1
ATOM 5736 C CA . THR B 1 169 ? 16.156 -29.312 -5.309 1 83.94 169 THR B CA 1
ATOM 5737 C C . THR B 1 169 ? 17.047 -29.297 -6.547 1 83.94 169 THR B C 1
ATOM 5739 O O . THR B 1 169 ? 17.062 -30.25 -7.324 1 83.94 169 THR B O 1
ATOM 5742 N N . LEU B 1 170 ? 17.766 -28.266 -6.75 1 87.06 170 LEU B N 1
ATOM 5743 C CA . LEU B 1 170 ? 18.672 -28.141 -7.891 1 87.06 170 LEU B CA 1
ATOM 5744 C C . LEU B 1 170 ? 19.766 -29.203 -7.828 1 87.06 170 LEU B C 1
ATOM 5746 O O . LEU B 1 170 ? 20.078 -29.828 -8.836 1 87.06 170 LEU B O 1
ATOM 5750 N N . VAL B 1 171 ? 20.328 -29.406 -6.68 1 87.56 171 VAL B N 1
ATOM 5751 C CA . VAL B 1 171 ? 21.406 -30.391 -6.516 1 87.56 171 VAL B CA 1
ATOM 5752 C C . VAL B 1 171 ? 20.859 -31.797 -6.723 1 87.56 171 VAL B C 1
ATOM 5754 O O . VAL B 1 171 ? 21.469 -32.594 -7.422 1 87.56 171 VAL B O 1
ATOM 5757 N N . TYR B 1 172 ? 19.719 -32.031 -6.176 1 83.94 172 TYR B N 1
ATOM 5758 C CA . TYR B 1 172 ? 19.125 -33.375 -6.277 1 83.94 172 TYR B CA 1
ATOM 5759 C C . TYR B 1 172 ? 18.797 -33.719 -7.727 1 83.94 172 TYR B C 1
ATOM 5761 O O . TYR B 1 172 ? 19.156 -34.781 -8.219 1 83.94 172 TYR B O 1
ATOM 5769 N N . TYR B 1 173 ? 18.156 -32.844 -8.445 1 83.75 173 TYR B N 1
ATOM 5770 C CA . TYR B 1 173 ? 17.719 -33.156 -9.797 1 83.75 173 TYR B CA 1
ATOM 5771 C C . TYR B 1 173 ? 18.875 -33.062 -10.789 1 83.75 173 TYR B C 1
ATOM 5773 O O . TYR B 1 173 ? 18.828 -33.656 -11.859 1 83.75 173 TYR B O 1
ATOM 5781 N N . SER B 1 174 ? 19.859 -32.25 -10.453 1 87.94 174 SER B N 1
ATOM 5782 C CA . SER B 1 174 ? 21.062 -32.25 -11.273 1 87.94 174 SER B CA 1
ATOM 5783 C C . SER B 1 174 ? 21.766 -33.594 -11.203 1 87.94 174 SER B C 1
ATOM 5785 O O . SER B 1 174 ? 22.25 -34.094 -12.219 1 87.94 174 SER B O 1
ATOM 5787 N N . TYR B 1 175 ? 21.812 -34.125 -10.023 1 86.69 175 TYR B N 1
ATOM 5788 C CA . TYR B 1 175 ? 22.406 -35.438 -9.844 1 86.69 175 TYR B CA 1
ATOM 5789 C C . TYR B 1 175 ? 21.609 -36.5 -10.57 1 86.69 175 TYR B C 1
ATOM 5791 O O . TYR B 1 175 ? 22.172 -37.344 -11.266 1 86.69 175 TYR B O 1
ATOM 5799 N N . GLN B 1 176 ? 20.328 -36.469 -10.406 1 81.38 176 GLN B N 1
ATOM 5800 C CA . GLN B 1 176 ? 19.469 -37.438 -11.07 1 81.38 176 GLN B CA 1
ATOM 5801 C C . GLN B 1 176 ? 19.578 -37.312 -12.586 1 81.38 176 GLN B C 1
ATOM 5803 O O . GLN B 1 176 ? 19.516 -38.312 -13.297 1 81.38 176 GLN B O 1
ATOM 5808 N N . CYS B 1 177 ? 19.625 -36.156 -13.078 1 83.56 177 CYS B N 1
ATOM 5809 C CA . CYS B 1 177 ? 19.766 -35.938 -14.516 1 83.56 177 CYS B CA 1
ATOM 5810 C C . CYS B 1 177 ? 21.094 -36.469 -15.023 1 83.56 177 CYS B C 1
ATOM 5812 O O . CYS B 1 177 ? 21.141 -37.062 -16.109 1 83.56 177 CYS B O 1
ATOM 5814 N N . ALA B 1 178 ? 22.141 -36.312 -14.25 1 85.25 178 ALA B N 1
ATOM 5815 C CA . ALA B 1 178 ? 23.453 -36.812 -14.633 1 85.25 178 ALA B CA 1
ATOM 5816 C C . ALA B 1 178 ? 23.469 -38.344 -14.68 1 85.25 178 ALA B C 1
ATOM 5818 O O . ALA B 1 178 ? 24.109 -38.938 -15.539 1 85.25 178 ALA B O 1
ATOM 5819 N N . VAL B 1 179 ? 22.797 -38.938 -13.789 1 82.06 179 VAL B N 1
ATOM 5820 C CA . VAL B 1 179 ? 22.766 -40.406 -13.719 1 82.06 179 VAL B CA 1
ATOM 5821 C C . VAL B 1 179 ? 21.969 -40.969 -14.898 1 82.06 179 VAL B C 1
ATOM 5823 O O . VAL B 1 179 ? 22.328 -41.969 -15.484 1 82.06 179 VAL B O 1
ATOM 5826 N N . ASN B 1 180 ? 20.922 -40.25 -15.273 1 75.69 180 ASN B N 1
ATOM 5827 C CA . ASN B 1 180 ? 20.031 -40.75 -16.312 1 75.69 180 ASN B CA 1
ATOM 5828 C C . ASN B 1 180 ? 20.516 -40.375 -17.703 1 75.69 180 ASN B C 1
ATOM 5830 O O . ASN B 1 180 ? 20.328 -41.156 -18.656 1 75.69 180 ASN B O 1
ATOM 5834 N N . THR B 1 181 ? 21.016 -39.188 -17.922 1 75.56 181 THR B N 1
ATOM 5835 C CA . THR B 1 181 ? 21.312 -38.719 -19.266 1 75.56 181 THR B CA 1
ATOM 5836 C C . THR B 1 181 ? 22.828 -38.562 -19.469 1 75.56 181 THR B C 1
ATOM 5838 O O . THR B 1 181 ? 23.281 -38.25 -20.562 1 75.56 181 THR B O 1
ATOM 5841 N N . GLY B 1 182 ? 23.641 -38.844 -18.5 1 76.12 182 GLY B N 1
ATOM 5842 C CA . GLY B 1 182 ? 25.062 -38.531 -18.594 1 76.12 182 GLY B CA 1
ATOM 5843 C C . GLY B 1 182 ? 25.391 -37.062 -18.359 1 76.12 182 GLY B C 1
ATOM 5844 O O . GLY B 1 182 ? 24.562 -36.312 -17.844 1 76.12 182 GLY B O 1
ATOM 5845 N N . TRP B 1 183 ? 26.516 -36.625 -18.781 1 78.69 183 TRP B N 1
ATOM 5846 C CA . TRP B 1 183 ? 27 -35.281 -18.484 1 78.69 183 TRP B CA 1
ATOM 5847 C C . TRP B 1 183 ? 26.438 -34.281 -19.484 1 78.69 183 TRP B C 1
ATOM 5849 O O . TRP B 1 183 ? 26.359 -33.094 -19.188 1 78.69 183 TRP B O 1
ATOM 5859 N N . MET B 1 184 ? 26 -34.719 -20.578 1 79.75 184 MET B N 1
ATOM 5860 C CA . MET B 1 184 ? 25.547 -33.812 -21.625 1 79.75 184 MET B CA 1
ATOM 5861 C C . MET B 1 184 ? 24.234 -33.125 -21.25 1 79.75 184 MET B C 1
ATOM 5863 O O . MET B 1 184 ? 24.016 -31.953 -21.562 1 79.75 184 MET B O 1
ATOM 5867 N N . GLY B 1 185 ? 23.391 -33.875 -20.547 1 82.06 185 GLY B N 1
ATOM 5868 C CA . GLY B 1 185 ? 22.109 -33.312 -20.141 1 82.06 185 GLY B CA 1
ATOM 5869 C C . GLY B 1 185 ? 22.25 -32.125 -19.203 1 82.06 185 GLY B C 1
ATOM 5870 O O . GLY B 1 185 ? 21.875 -31 -19.547 1 82.06 185 GLY B O 1
ATOM 5871 N N . PRO B 1 186 ? 22.953 -32.281 -18.094 1 85.38 186 PRO B N 1
ATOM 5872 C CA . PRO B 1 186 ? 23.109 -31.203 -17.125 1 85.38 186 PRO B CA 1
ATOM 5873 C C . PRO B 1 186 ? 23.891 -30.016 -17.688 1 85.38 186 PRO B C 1
ATOM 5875 O O . PRO B 1 186 ? 23.547 -28.859 -17.422 1 85.38 186 PRO B O 1
ATOM 5878 N N . VAL B 1 187 ? 24.844 -30.281 -18.484 1 88.19 187 VAL B N 1
ATOM 5879 C CA . VAL B 1 187 ? 25.656 -29.203 -19.031 1 88.19 187 VAL B CA 1
ATOM 5880 C C . VAL B 1 187 ? 24.828 -28.344 -19.969 1 88.19 187 VAL B C 1
ATOM 5882 O O . VAL B 1 187 ? 24.938 -27.109 -19.953 1 88.19 187 VAL B O 1
ATOM 5885 N N . SER B 1 188 ? 24 -28.969 -20.781 1 88.56 188 SER B N 1
ATOM 5886 C CA . SER B 1 188 ? 23.141 -28.234 -21.688 1 88.56 188 SER B CA 1
ATOM 5887 C C . SER B 1 188 ? 22.109 -27.406 -20.938 1 88.56 188 SER B C 1
ATOM 5889 O O . SER B 1 188 ? 21.812 -26.266 -21.312 1 88.56 188 SER B O 1
ATOM 5891 N N . ILE B 1 189 ? 21.578 -27.984 -19.891 1 91.12 189 ILE B N 1
ATOM 5892 C C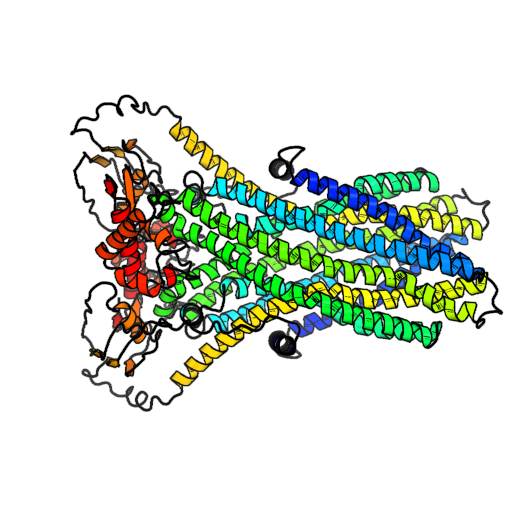A . ILE B 1 189 ? 20.547 -27.297 -19.125 1 91.12 189 ILE B CA 1
ATOM 5893 C C . ILE B 1 189 ? 21.172 -26.125 -18.359 1 91.12 189 ILE B C 1
ATOM 5895 O O . ILE B 1 189 ? 20.594 -25.031 -18.297 1 91.12 189 ILE B O 1
ATOM 5899 N N . PHE B 1 190 ? 22.391 -26.312 -17.828 1 91.5 190 PHE B N 1
ATOM 5900 C CA . PHE B 1 190 ? 23.078 -25.234 -17.141 1 91.5 190 PHE B CA 1
ATOM 5901 C C . PHE B 1 190 ? 23.469 -24.125 -18.109 1 91.5 190 PHE B C 1
ATOM 5903 O O . PHE B 1 190 ? 23.438 -22.953 -17.75 1 91.5 190 PHE B O 1
ATOM 5910 N N . GLY B 1 191 ? 23.922 -24.562 -19.266 1 91.75 191 GLY B N 1
ATOM 5911 C CA . GLY B 1 191 ? 24.188 -23.562 -20.281 1 91.75 191 GLY B CA 1
ATOM 5912 C C . GLY B 1 191 ? 22.969 -22.734 -20.641 1 91.75 191 GLY B C 1
ATOM 5913 O O . GLY B 1 191 ? 23.047 -21.516 -20.766 1 91.75 191 GLY B O 1
ATOM 5914 N N . TYR B 1 192 ? 21.812 -23.406 -20.766 1 91.81 192 TYR B N 1
ATOM 5915 C CA . TYR B 1 192 ? 20.531 -22.75 -21.016 1 91.81 192 TYR B CA 1
ATOM 5916 C C . TYR B 1 192 ? 20.188 -21.781 -19.875 1 91.81 192 TYR B C 1
ATOM 5918 O O . TYR B 1 192 ? 19.734 -20.672 -20.125 1 91.81 192 TYR B O 1
ATOM 5926 N N . PHE B 1 193 ? 20.438 -22.188 -18.688 1 90.62 193 PHE B N 1
ATOM 5927 C CA . PHE B 1 193 ? 20.141 -21.375 -17.516 1 90.62 193 PHE B CA 1
ATOM 5928 C C . PHE B 1 193 ? 21.031 -20.141 -17.469 1 90.62 193 PHE B C 1
ATOM 5930 O O . PHE B 1 193 ? 20.578 -19.062 -17.094 1 90.62 193 PHE B O 1
ATOM 5937 N N . VAL B 1 194 ? 22.312 -20.297 -17.781 1 92.19 194 VAL B N 1
ATOM 5938 C CA . VAL B 1 194 ? 23.25 -19.188 -17.766 1 92.19 194 VAL B CA 1
ATOM 5939 C C . VAL B 1 194 ? 22.828 -18.141 -18.797 1 92.19 194 VAL B C 1
ATOM 5941 O O . VAL B 1 194 ? 22.812 -16.938 -18.5 1 92.19 194 VAL B O 1
ATOM 5944 N N . ILE B 1 195 ? 22.406 -18.594 -19.906 1 91.62 195 ILE B N 1
ATOM 5945 C CA . ILE B 1 195 ? 21.984 -17.672 -20.969 1 91.62 195 ILE B CA 1
ATOM 5946 C C . ILE B 1 195 ? 20.688 -16.969 -20.531 1 91.62 195 ILE B C 1
ATOM 5948 O O . ILE B 1 195 ? 20.562 -15.758 -20.719 1 91.62 195 ILE B O 1
ATOM 5952 N N . GLY B 1 196 ? 19.75 -17.781 -20 1 90.12 196 GLY B N 1
ATOM 5953 C CA . GLY B 1 196 ? 18.5 -17.188 -19.531 1 90.12 196 GLY B CA 1
ATOM 5954 C C . GLY B 1 196 ? 18.703 -16.188 -18.422 1 90.12 196 GLY B C 1
ATOM 5955 O O . GLY B 1 196 ? 18.062 -15.133 -18.391 1 90.12 196 GLY B O 1
ATOM 5956 N N . SER B 1 197 ? 19.641 -16.453 -17.531 1 90.06 197 SER B N 1
ATOM 5957 C CA . SER B 1 197 ? 19.922 -15.57 -16.391 1 90.06 197 SER B CA 1
ATOM 5958 C C . SER B 1 197 ? 20.562 -14.266 -16.844 1 90.06 197 SER B C 1
ATOM 5960 O O . SER B 1 197 ? 20.266 -13.203 -16.312 1 90.06 197 SER B O 1
ATOM 5962 N N . LEU B 1 198 ? 21.422 -14.328 -17.781 1 90.94 198 LEU B N 1
ATOM 5963 C CA . LEU B 1 198 ? 22.094 -13.133 -18.312 1 90.94 198 LEU B CA 1
ATOM 5964 C C . LEU B 1 198 ? 21.094 -12.242 -19.047 1 90.94 198 LEU B C 1
ATOM 5966 O O . LEU B 1 198 ? 21.109 -11.016 -18.875 1 90.94 198 LEU B O 1
ATOM 5970 N N . LEU B 1 199 ? 20.234 -12.859 -19.766 1 90.69 199 LEU B N 1
ATOM 5971 C CA . LEU B 1 199 ? 19.203 -12.109 -20.469 1 90.69 199 LEU B CA 1
ATOM 5972 C C . LEU B 1 199 ? 18.25 -11.445 -19.484 1 90.69 199 LEU B C 1
ATOM 5974 O O . LEU B 1 199 ? 17.844 -10.297 -19.688 1 90.69 199 LEU B O 1
ATOM 5978 N N . ASN B 1 200 ? 17.922 -12.188 -18.5 1 89.56 200 ASN B N 1
ATOM 5979 C CA . ASN B 1 200 ? 17.031 -11.664 -17.484 1 89.56 200 ASN B CA 1
ATOM 5980 C C . ASN B 1 200 ? 17.656 -10.492 -16.734 1 89.56 200 ASN B C 1
ATOM 5982 O O . ASN B 1 200 ? 16.953 -9.555 -16.328 1 89.56 200 ASN B O 1
ATOM 5986 N N . LYS B 1 201 ? 18.891 -10.539 -16.5 1 88.56 201 LYS B N 1
ATOM 5987 C CA . LYS B 1 201 ? 19.609 -9.469 -15.812 1 88.56 201 LYS B CA 1
ATOM 5988 C C . LYS B 1 201 ? 19.562 -8.172 -16.625 1 88.56 201 LYS B C 1
ATOM 5990 O O . LYS B 1 201 ? 19.391 -7.09 -16.062 1 88.56 201 LYS B O 1
ATOM 5995 N N . VAL B 1 202 ? 19.703 -8.258 -17.875 1 90.25 202 VAL B N 1
ATOM 5996 C CA . VAL B 1 202 ? 19.672 -7.094 -18.75 1 90.25 202 VAL B CA 1
ATOM 5997 C C . VAL B 1 202 ? 18.281 -6.488 -18.781 1 90.25 202 VAL B C 1
ATOM 5999 O O . VAL B 1 202 ? 18.125 -5.266 -18.781 1 90.25 202 VAL B O 1
ATOM 6002 N N . LEU B 1 203 ? 17.297 -7.344 -18.734 1 90.44 203 LEU B N 1
ATOM 6003 C CA . LEU B 1 203 ? 15.922 -6.883 -18.812 1 90.44 203 LEU B CA 1
ATOM 6004 C C . LEU B 1 203 ? 15.477 -6.262 -17.5 1 90.44 203 LEU B C 1
ATOM 6006 O O . LEU B 1 203 ? 14.586 -5.414 -17.469 1 90.44 203 LEU B O 1
ATOM 6010 N N . MET B 1 204 ? 16.062 -6.652 -16.422 1 89.5 204 MET B N 1
ATOM 6011 C CA . MET B 1 204 ? 15.711 -6.148 -15.086 1 89.5 204 MET B CA 1
ATOM 6012 C C . MET B 1 204 ? 16.281 -4.75 -14.875 1 89.5 204 MET B C 1
ATOM 6014 O O . MET B 1 204 ? 15.75 -3.982 -14.062 1 89.5 204 MET B O 1
ATOM 6018 N N . GLY B 1 205 ? 17.281 -4.297 -15.547 1 88 205 GLY B N 1
ATOM 6019 C CA . GLY B 1 205 ? 18 -3.043 -15.367 1 88 205 GLY B CA 1
ATOM 6020 C C . GLY B 1 205 ? 17.094 -1.825 -15.422 1 88 205 GLY B C 1
ATOM 6021 O O . GLY B 1 205 ? 17.031 -1.058 -14.461 1 88 205 GLY B O 1
ATOM 6022 N N . PRO B 1 206 ? 16.312 -1.826 -16.422 1 90.38 206 PRO B N 1
ATOM 6023 C CA . PRO B 1 206 ? 15.477 -0.629 -16.562 1 90.38 206 PRO B CA 1
ATOM 6024 C C . PRO B 1 206 ? 14.234 -0.679 -15.672 1 90.38 206 PRO B C 1
ATOM 6026 O O . PRO B 1 206 ? 13.57 0.344 -15.469 1 90.38 206 PRO B O 1
ATOM 6029 N N . VAL B 1 207 ? 13.914 -1.754 -15.164 1 91.12 207 VAL B N 1
ATOM 6030 C CA . VAL B 1 207 ? 12.68 -1.926 -14.391 1 91.12 207 VAL B CA 1
ATOM 6031 C C . VAL B 1 207 ? 12.859 -1.322 -13 1 91.12 207 VAL B C 1
ATOM 6033 O O . VAL B 1 207 ? 11.953 -0.664 -12.484 1 91.12 207 VAL B O 1
ATOM 6036 N N . ILE B 1 208 ? 14 -1.379 -12.406 1 90.25 208 ILE B N 1
ATOM 6037 C CA . ILE B 1 208 ? 14.242 -1.025 -11.016 1 90.25 208 ILE B CA 1
ATOM 6038 C C . ILE B 1 208 ? 14.078 0.481 -10.828 1 90.25 208 ILE B C 1
ATOM 6040 O O . ILE B 1 208 ? 13.32 0.928 -9.961 1 90.25 208 ILE B O 1
ATOM 6044 N N . PRO B 1 209 ? 14.703 1.283 -11.703 1 91.25 209 PRO B N 1
ATOM 6045 C CA . PRO B 1 209 ? 14.539 2.723 -11.5 1 91.25 209 PRO B CA 1
ATOM 6046 C C . PRO B 1 209 ? 13.102 3.189 -11.727 1 91.25 209 PRO B C 1
ATOM 6048 O O . PRO B 1 209 ? 12.648 4.137 -11.078 1 91.25 209 PRO B O 1
ATOM 6051 N N . ARG B 1 210 ? 12.406 2.568 -12.625 1 91.81 210 ARG B N 1
ATOM 6052 C CA . ARG B 1 210 ? 11.023 2.943 -12.891 1 91.81 210 ARG B CA 1
ATOM 6053 C C . ARG B 1 210 ? 10.125 2.574 -11.719 1 91.81 210 ARG B C 1
ATOM 6055 O O . ARG B 1 210 ? 9.148 3.277 -11.43 1 91.81 210 ARG B O 1
ATOM 6062 N N . LEU B 1 211 ? 10.461 1.505 -11.039 1 89.94 211 LEU B N 1
ATOM 6063 C CA . LEU B 1 211 ? 9.734 1.134 -9.828 1 89.94 211 LEU B CA 1
ATOM 6064 C C . LEU B 1 211 ? 9.914 2.189 -8.742 1 89.94 211 LEU B C 1
ATOM 6066 O O . LEU B 1 211 ? 8.945 2.594 -8.094 1 89.94 211 LEU B O 1
ATOM 6070 N N . VAL B 1 212 ? 11.172 2.619 -8.578 1 89.62 212 VAL B N 1
ATOM 6071 C CA . VAL B 1 212 ? 11.477 3.613 -7.551 1 89.62 212 VAL B CA 1
ATOM 6072 C C . VAL B 1 212 ? 10.75 4.918 -7.863 1 89.62 212 VAL B C 1
ATOM 6074 O O . VAL B 1 212 ? 10.188 5.555 -6.969 1 89.62 212 VAL B O 1
ATOM 6077 N N . GLN B 1 213 ? 10.719 5.219 -9.125 1 90.81 213 GLN B N 1
ATOM 6078 C CA . GLN B 1 213 ? 10.047 6.449 -9.539 1 90.81 213 GLN B CA 1
ATOM 6079 C C . GLN B 1 213 ? 8.539 6.359 -9.312 1 90.81 213 GLN B C 1
ATOM 6081 O O . GLN B 1 213 ? 7.918 7.316 -8.852 1 90.81 213 GLN B O 1
ATOM 6086 N N . GLN B 1 214 ? 7.949 5.207 -9.617 1 91.75 214 GLN B N 1
ATOM 6087 C CA . GLN B 1 214 ? 6.52 5.008 -9.406 1 91.75 214 GLN B CA 1
ATOM 6088 C C . GLN B 1 214 ? 6.168 5.105 -7.922 1 91.75 214 GLN B C 1
ATOM 6090 O O . GLN B 1 214 ? 5.141 5.684 -7.559 1 91.75 214 GLN B O 1
ATOM 6095 N N . GLU B 1 215 ? 6.992 4.57 -7.039 1 88.56 215 GLU B N 1
ATOM 6096 C CA . GLU B 1 215 ? 6.715 4.594 -5.605 1 88.56 215 GLU B CA 1
ATOM 6097 C C . GLU B 1 215 ? 6.859 6.004 -5.039 1 88.56 215 GLU B C 1
ATOM 6099 O O . GLU B 1 215 ? 6.141 6.379 -4.109 1 88.56 215 GLU B O 1
ATOM 6104 N N . LYS B 1 216 ? 7.801 6.719 -5.629 1 90.31 216 LYS B N 1
ATOM 6105 C CA . LYS B 1 216 ? 7.945 8.117 -5.227 1 90.31 216 LYS B CA 1
ATOM 6106 C C . LYS B 1 216 ? 6.68 8.914 -5.543 1 90.31 216 LYS B C 1
ATOM 6108 O O . LYS B 1 216 ? 6.172 9.641 -4.691 1 90.31 216 LYS B O 1
ATOM 6113 N N . LEU B 1 217 ? 6.203 8.766 -6.77 1 92.56 217 LEU B N 1
ATOM 6114 C CA . LEU B 1 217 ? 5.02 9.516 -7.188 1 92.56 217 LEU B CA 1
ATOM 6115 C C . LEU B 1 217 ? 3.777 9.023 -6.449 1 92.56 217 LEU B C 1
ATOM 6117 O O . LEU B 1 217 ? 2.857 9.805 -6.191 1 92.56 217 LEU B O 1
ATOM 6121 N N . GLU B 1 218 ? 3.75 7.723 -6.086 1 92.5 218 GLU B N 1
ATOM 6122 C CA . GLU B 1 218 ? 2.666 7.199 -5.262 1 92.5 218 GLU B CA 1
ATOM 6123 C C . GLU B 1 218 ? 2.65 7.855 -3.885 1 92.5 218 GLU B C 1
ATOM 6125 O O . GLU B 1 218 ? 1.584 8.156 -3.344 1 92.5 218 GLU B O 1
ATOM 6130 N N . GLY B 1 219 ? 3.826 8.008 -3.379 1 89.25 219 GLY B N 1
ATOM 6131 C CA . GLY B 1 219 ? 3.938 8.695 -2.1 1 89.25 219 GLY B CA 1
ATOM 6132 C C . GLY B 1 219 ? 3.475 10.141 -2.154 1 89.25 219 GLY B C 1
ATOM 6133 O O . GLY B 1 219 ? 2.801 10.617 -1.238 1 89.25 219 GLY B O 1
ATOM 6134 N N . ASN B 1 220 ? 3.846 10.828 -3.232 1 88.69 220 ASN B N 1
ATOM 6135 C CA . ASN B 1 220 ? 3.4 12.203 -3.418 1 88.69 220 ASN B CA 1
ATOM 6136 C C . ASN B 1 220 ? 1.88 12.289 -3.516 1 88.69 220 ASN B C 1
ATOM 6138 O O . ASN B 1 220 ? 1.271 13.219 -2.977 1 88.69 220 ASN B O 1
ATOM 6142 N N . PHE B 1 221 ? 1.356 11.352 -4.25 1 93.81 221 PHE B N 1
ATOM 6143 C CA . PHE B 1 221 ? -0.088 11.289 -4.445 1 93.81 221 PHE B CA 1
ATOM 6144 C C . PHE B 1 221 ? -0.804 11.07 -3.117 1 93.81 221 PHE B C 1
ATOM 6146 O O . PHE B 1 221 ? -1.809 11.727 -2.832 1 93.81 221 PHE B O 1
ATOM 6153 N N . ARG B 1 222 ? -0.312 10.219 -2.295 1 90.38 222 ARG B N 1
ATOM 6154 C CA . ARG B 1 222 ? -0.907 9.945 -0.992 1 90.38 222 ARG B CA 1
ATOM 6155 C C . ARG B 1 222 ? -0.748 11.133 -0.053 1 90.38 222 ARG B C 1
ATOM 6157 O O . ARG B 1 222 ? -1.674 11.477 0.685 1 90.38 222 ARG B O 1
ATOM 6164 N N . TYR B 1 223 ? 0.356 11.625 -0.105 1 87.19 223 TYR B N 1
ATOM 6165 C CA . TYR B 1 223 ? 0.619 12.781 0.747 1 87.19 223 TYR B CA 1
ATOM 6166 C C . TYR B 1 223 ? -0.334 13.93 0.424 1 87.19 223 TYR B C 1
ATOM 6168 O O . TYR B 1 223 ? -0.812 14.617 1.327 1 87.19 223 TYR B O 1
ATOM 6176 N N . LYS B 1 224 ? -0.581 14.164 -0.877 1 89.62 224 LYS B N 1
ATOM 6177 C CA . LYS B 1 224 ? -1.491 15.227 -1.296 1 89.62 224 LYS B CA 1
ATOM 6178 C C . LYS B 1 224 ? -2.889 15.016 -0.72 1 89.62 224 LYS B C 1
ATOM 6180 O O . LYS B 1 224 ? -3.529 15.961 -0.261 1 89.62 224 LYS B O 1
ATOM 6185 N N . HIS B 1 225 ? -3.359 13.82 -0.673 1 90.25 225 HIS B N 1
ATOM 6186 C CA . HIS B 1 225 ? -4.68 13.516 -0.138 1 90.25 225 HIS B CA 1
ATOM 6187 C C . HIS B 1 225 ? -4.75 13.797 1.359 1 90.25 225 HIS B C 1
ATOM 6189 O O . HIS B 1 225 ? -5.754 14.312 1.854 1 90.25 225 HIS B O 1
ATOM 6195 N N . VAL B 1 226 ? -3.715 13.445 2.031 1 87.5 226 VAL B N 1
ATOM 6196 C CA . VAL B 1 226 ? -3.695 13.672 3.475 1 87.5 226 VAL B CA 1
ATOM 6197 C C . VAL B 1 226 ? -3.613 15.164 3.764 1 87.5 226 VAL B C 1
ATOM 6199 O O . VAL B 1 226 ? -4.23 15.656 4.711 1 87.5 226 VAL B O 1
ATOM 6202 N N . GLN B 1 227 ? -2.877 15.852 2.926 1 84.31 227 GLN B N 1
ATOM 6203 C CA . GLN B 1 227 ? -2.77 17.297 3.074 1 84.31 227 GLN B CA 1
ATOM 6204 C C . GLN B 1 227 ? -4.133 17.969 2.939 1 84.31 227 GLN B C 1
ATOM 6206 O O . GLN B 1 227 ? -4.453 18.891 3.688 1 84.31 227 GLN B O 1
ATOM 6211 N N . VAL B 1 228 ? -4.895 17.516 1.966 1 87.25 228 VAL B N 1
ATOM 6212 C CA . VAL B 1 228 ? -6.227 18.078 1.755 1 87.25 228 VAL B CA 1
ATOM 6213 C C . VAL B 1 228 ? -7.121 17.75 2.945 1 87.25 228 VAL B C 1
ATOM 6215 O O . VAL B 1 228 ? -7.91 18.578 3.393 1 87.25 228 VAL B O 1
ATOM 6218 N N . ARG B 1 229 ? -7.012 16.578 3.484 1 85.75 229 ARG B N 1
ATOM 6219 C CA . ARG B 1 229 ? -7.832 16.141 4.613 1 85.75 229 ARG B CA 1
ATOM 6220 C C . ARG B 1 229 ? -7.52 16.969 5.859 1 85.75 229 ARG B C 1
ATOM 6222 O O . ARG B 1 229 ? -8.43 17.406 6.566 1 85.75 229 ARG B O 1
ATOM 6229 N N . VAL B 1 230 ? -6.23 17.188 6.109 1 80.75 230 VAL B N 1
ATOM 6230 C CA . VAL B 1 230 ? -5.797 17.906 7.305 1 80.75 230 VAL B CA 1
ATOM 6231 C C . VAL B 1 230 ? -6.219 19.375 7.211 1 80.75 230 VAL B C 1
ATOM 6233 O O . VAL B 1 230 ? -6.547 20 8.227 1 80.75 230 VAL B O 1
ATOM 6236 N N . ASN B 1 231 ? -6.266 19.891 5.957 1 82.75 231 ASN B N 1
ATOM 6237 C CA . ASN B 1 231 ? -6.625 21.297 5.758 1 82.75 231 ASN B CA 1
ATOM 6238 C C . ASN B 1 231 ? -7.996 21.438 5.102 1 82.75 231 ASN B C 1
ATOM 6240 O O . ASN B 1 231 ? -8.219 22.344 4.309 1 82.75 231 ASN B O 1
ATOM 6244 N N . ALA B 1 232 ? -8.852 20.516 5.395 1 85.06 232 ALA B N 1
ATOM 6245 C CA . ALA B 1 232 ? -10.164 20.484 4.746 1 85.06 232 ALA B CA 1
ATOM 6246 C C . ALA B 1 232 ? -10.961 21.75 5.078 1 85.06 232 ALA B C 1
ATOM 6248 O O . ALA B 1 232 ? -11.633 22.312 4.211 1 85.06 232 ALA B O 1
ATOM 6249 N N . GLU B 1 233 ? -10.891 22.219 6.277 1 83.19 233 GLU B N 1
ATOM 6250 C CA . GLU B 1 233 ? -11.656 23.406 6.68 1 83.19 233 GLU B CA 1
ATOM 6251 C C . GLU B 1 233 ? -11.156 24.656 5.965 1 83.19 233 GLU B C 1
ATOM 6253 O O . GLU B 1 233 ? -11.953 25.453 5.465 1 83.19 233 GLU B O 1
ATOM 6258 N N . ALA B 1 234 ? -9.852 24.766 5.961 1 83.19 234 ALA B N 1
ATOM 6259 C CA . ALA B 1 234 ? -9.273 25.922 5.289 1 83.19 234 ALA B CA 1
ATOM 6260 C C . ALA B 1 234 ? -9.609 25.922 3.801 1 83.19 234 ALA B C 1
ATOM 6262 O O . ALA B 1 234 ? -9.945 26.969 3.232 1 83.19 234 ALA B O 1
ATOM 6263 N N . ALA B 1 235 ? -9.539 24.812 3.209 1 86.19 235 ALA B N 1
ATOM 6264 C CA . ALA B 1 235 ? -9.867 24.703 1.79 1 86.19 235 ALA B CA 1
ATOM 6265 C C . ALA B 1 235 ? -11.344 24.984 1.539 1 86.19 235 ALA B C 1
ATOM 6267 O O . ALA B 1 235 ? -11.711 25.547 0.501 1 86.19 235 ALA B O 1
ATOM 6268 N N . ALA B 1 236 ? -12.133 24.578 2.449 1 86 236 ALA B N 1
ATOM 6269 C CA . ALA B 1 236 ? -13.562 24.812 2.307 1 86 236 ALA B CA 1
ATOM 6270 C C . ALA B 1 236 ? -13.898 26.297 2.439 1 86 236 ALA B C 1
ATOM 6272 O O . ALA B 1 236 ? -14.781 26.797 1.745 1 86 236 ALA B O 1
ATOM 6273 N N . PHE B 1 237 ? -13.203 26.938 3.303 1 83.19 237 PHE B N 1
ATOM 6274 C CA . PHE B 1 237 ? -13.414 28.359 3.453 1 83.19 237 PHE B CA 1
ATOM 6275 C C . PHE B 1 237 ? -13.07 29.109 2.164 1 83.19 237 PHE B C 1
ATOM 6277 O O . PHE B 1 237 ? -13.797 30.016 1.747 1 83.19 237 PHE B O 1
ATOM 6284 N N . TYR B 1 238 ? -11.992 28.641 1.561 1 82.25 238 TYR B N 1
ATOM 6285 C CA . TYR B 1 238 ? -11.562 29.25 0.31 1 82.25 238 TYR B CA 1
ATOM 6286 C C . TYR B 1 238 ? -12.453 28.812 -0.847 1 82.25 238 TYR B C 1
ATOM 6288 O O . TYR B 1 238 ? -12.414 29.406 -1.928 1 82.25 238 TYR B O 1
ATOM 6296 N N . ARG B 1 239 ? -13.273 27.891 -0.544 1 83.38 239 ARG B N 1
ATOM 6297 C CA . ARG B 1 239 ? -14.055 27.281 -1.622 1 83.38 239 ARG B CA 1
ATOM 6298 C C . ARG B 1 239 ? -13.156 26.875 -2.783 1 83.38 239 ARG B C 1
ATOM 6300 O O . ARG B 1 239 ? -13.422 27.234 -3.936 1 83.38 239 ARG B O 1
ATOM 6307 N N . ALA B 1 240 ? -12.094 26.234 -2.389 1 85.12 240 ALA B N 1
ATOM 6308 C CA . ALA B 1 240 ? -11.055 25.875 -3.35 1 85.12 240 ALA B CA 1
ATOM 6309 C C . ALA B 1 240 ? -11.25 24.453 -3.863 1 85.12 240 ALA B C 1
ATOM 6311 O O . ALA B 1 240 ? -10.281 23.75 -4.156 1 85.12 240 ALA B O 1
ATOM 6312 N N . GLY B 1 241 ? -12.445 24 -3.986 1 85.44 241 GLY B N 1
ATOM 6313 C CA . GLY B 1 241 ? -12.703 22.641 -4.43 1 85.44 241 GLY B CA 1
ATOM 6314 C C . GLY B 1 241 ? -12.195 22.359 -5.832 1 85.44 241 GLY B C 1
ATOM 6315 O O . GLY B 1 241 ? -11.562 21.328 -6.074 1 85.44 241 GLY B O 1
ATOM 6316 N N . SER B 1 242 ? -12.383 23.281 -6.703 1 86.69 242 SER B N 1
ATOM 6317 C CA . SER B 1 242 ? -12.016 23.094 -8.102 1 86.69 242 SER B CA 1
ATOM 6318 C C . SER B 1 242 ? -10.5 23.141 -8.281 1 86.69 242 SER B C 1
ATOM 6320 O O . SER B 1 242 ? -9.945 22.359 -9.062 1 86.69 242 SER B O 1
ATOM 6322 N N . SER B 1 243 ? -9.836 24.031 -7.559 1 87.5 243 SER B N 1
ATOM 6323 C CA . SER B 1 243 ? -8.383 24.125 -7.648 1 87.5 243 SER B CA 1
ATOM 6324 C C . SER B 1 243 ? -7.715 22.875 -7.078 1 87.5 243 SER B C 1
ATOM 6326 O O . SER B 1 243 ? -6.77 22.359 -7.668 1 87.5 243 SER B O 1
ATOM 6328 N N . GLU B 1 244 ? -8.266 22.484 -5.988 1 90 244 GLU B N 1
ATOM 6329 C CA . GLU B 1 244 ? -7.68 21.297 -5.367 1 90 244 GLU B CA 1
ATOM 6330 C C . GLU B 1 244 ? -7.965 20.047 -6.191 1 90 244 GLU B C 1
ATOM 6332 O O . GLU B 1 244 ? -7.141 19.125 -6.238 1 90 244 GLU B O 1
ATOM 6337 N N . LEU B 1 245 ? -9.133 20.016 -6.812 1 92.25 245 LEU B N 1
ATOM 6338 C CA . LEU B 1 245 ? -9.438 18.922 -7.727 1 92.25 245 LEU B CA 1
ATOM 6339 C C . LEU B 1 245 ? -8.414 18.844 -8.852 1 92.25 245 LEU B C 1
ATOM 6341 O O . LEU B 1 245 ? -7.883 17.766 -9.156 1 92.25 245 LEU B O 1
ATOM 6345 N N . SER B 1 246 ? -8.078 19.953 -9.43 1 90.25 246 SER B N 1
ATOM 6346 C CA . SER B 1 246 ? -7.141 20 -10.547 1 90.25 246 SER B CA 1
ATOM 6347 C C . SER B 1 246 ? -5.734 19.609 -10.102 1 90.25 246 SER B C 1
ATOM 6349 O O . SER B 1 246 ? -5.039 18.875 -10.805 1 90.25 246 SER B O 1
ATOM 6351 N N . ARG B 1 247 ? -5.34 20.094 -8.961 1 89.56 247 ARG B N 1
ATOM 6352 C CA . ARG B 1 247 ? -4.004 19.797 -8.461 1 89.56 247 ARG B CA 1
ATOM 6353 C C . ARG B 1 247 ? -3.877 18.312 -8.086 1 89.56 247 ARG B C 1
ATOM 6355 O O . ARG B 1 247 ? -2.857 17.688 -8.375 1 89.56 247 ARG B O 1
ATOM 6362 N N . THR B 1 248 ? -4.883 17.828 -7.438 1 92.25 248 THR B N 1
ATOM 6363 C CA . THR B 1 248 ? -4.871 16.406 -7.078 1 92.25 248 THR B CA 1
ATOM 6364 C C . THR B 1 248 ? -4.91 15.531 -8.328 1 92.25 248 THR B C 1
ATOM 6366 O O . THR B 1 248 ? -4.242 14.5 -8.391 1 92.25 248 THR B O 1
ATOM 6369 N N . ASP B 1 249 ? -5.656 15.93 -9.312 1 92.88 249 ASP B N 1
ATOM 6370 C CA . ASP B 1 249 ? -5.73 15.188 -10.562 1 92.88 249 ASP B CA 1
ATOM 6371 C C . ASP B 1 249 ? -4.398 15.227 -11.312 1 92.88 249 ASP B C 1
ATOM 6373 O O . ASP B 1 249 ? -4.055 14.297 -12.031 1 92.88 249 ASP B O 1
ATOM 6377 N N . SER B 1 250 ? -3.689 16.328 -11.156 1 91 250 SER B N 1
ATOM 6378 C CA . SER B 1 250 ? -2.375 16.422 -11.781 1 91 250 SER B CA 1
ATOM 6379 C C . SER B 1 250 ? -1.408 15.398 -11.195 1 91 250 SER B C 1
ATOM 6381 O O . SER B 1 250 ? -0.625 14.789 -11.922 1 91 250 SER B O 1
ATOM 6383 N N . HIS B 1 251 ? -1.471 15.273 -9.898 1 92.88 251 HIS B N 1
ATOM 6384 C CA . HIS B 1 251 ? -0.655 14.25 -9.25 1 92.88 251 HIS B CA 1
ATOM 6385 C C . HIS B 1 251 ? -1.042 12.859 -9.727 1 92.88 251 HIS B C 1
ATOM 6387 O O . HIS B 1 251 ? -0.178 11.992 -9.898 1 92.88 251 HIS B O 1
ATOM 6393 N N . LEU B 1 252 ? -2.367 12.633 -9.922 1 95.12 252 LEU B N 1
ATOM 6394 C CA . LEU B 1 252 ? -2.838 11.344 -10.422 1 95.12 252 LEU B CA 1
ATOM 6395 C C . LEU B 1 252 ? -2.311 11.078 -11.828 1 95.12 252 LEU B C 1
ATOM 6397 O O . LEU B 1 252 ? -1.879 9.969 -12.133 1 95.12 252 LEU B O 1
ATOM 6401 N N . GLN B 1 253 ? -2.316 12.109 -12.656 1 94 253 GLN B N 1
ATOM 6402 C CA . GLN B 1 253 ? -1.849 11.961 -14.031 1 94 253 GLN B CA 1
ATOM 6403 C C . GLN B 1 253 ? -0.36 11.633 -14.07 1 94 253 GLN B C 1
ATOM 6405 O O . GLN B 1 253 ? 0.075 10.797 -14.875 1 94 253 GLN B O 1
ATOM 6410 N N . ASP B 1 254 ? 0.409 12.273 -13.219 1 93.75 254 ASP B N 1
ATOM 6411 C CA . ASP B 1 254 ? 1.835 11.969 -13.133 1 93.75 254 ASP B CA 1
ATOM 6412 C C . ASP B 1 254 ? 2.064 10.531 -12.68 1 93.75 254 ASP B C 1
ATOM 6414 O O . ASP B 1 254 ? 2.947 9.844 -13.195 1 93.75 254 ASP B O 1
ATOM 6418 N N . LEU B 1 255 ? 1.274 10.141 -11.742 1 95.12 255 LEU B N 1
ATOM 6419 C CA . LEU B 1 255 ? 1.384 8.789 -11.219 1 95.12 255 LEU B CA 1
ATOM 6420 C C . LEU B 1 255 ? 1.023 7.758 -12.281 1 95.12 255 LEU B C 1
ATOM 6422 O O . LEU B 1 255 ? 1.747 6.777 -12.477 1 95.12 255 LEU B O 1
ATOM 6426 N N . ILE B 1 256 ? -0.093 7.965 -13.008 1 95.88 256 ILE B N 1
ATOM 6427 C CA . ILE B 1 256 ? -0.546 7.031 -14.031 1 95.88 256 ILE B CA 1
ATOM 6428 C C . ILE B 1 256 ? 0.474 6.977 -15.172 1 95.88 256 ILE B C 1
ATOM 6430 O O . ILE B 1 256 ? 0.718 5.914 -15.742 1 95.88 256 ILE B O 1
ATOM 6434 N N . GLY B 1 257 ? 1.099 8.094 -15.469 1 95 257 GLY B N 1
ATOM 6435 C CA . GLY B 1 257 ? 2.146 8.117 -16.484 1 95 257 GLY B CA 1
ATOM 6436 C C . GLY B 1 257 ? 3.361 7.293 -16.094 1 95 257 GLY B C 1
ATOM 6437 O O . GLY B 1 257 ? 3.891 6.539 -16.906 1 95 257 GLY B O 1
ATOM 6438 N N . ALA B 1 258 ? 3.783 7.418 -14.875 1 94.19 258 ALA B N 1
ATOM 6439 C CA . ALA B 1 258 ? 4.922 6.645 -14.383 1 94.19 258 ALA B CA 1
ATOM 6440 C C . ALA B 1 258 ? 4.586 5.156 -14.32 1 94.19 258 ALA B C 1
ATOM 6442 O O . ALA B 1 258 ? 5.441 4.312 -14.586 1 94.19 258 ALA B O 1
ATOM 6443 N N . GLN B 1 259 ? 3.352 4.844 -13.93 1 94.75 259 GLN B N 1
ATOM 6444 C CA . GLN B 1 259 ? 2.93 3.449 -13.867 1 94.75 259 GLN B CA 1
ATOM 6445 C C . GLN B 1 259 ? 2.873 2.832 -15.266 1 94.75 259 GLN B C 1
ATOM 6447 O O . GLN B 1 259 ? 3.166 1.646 -15.438 1 94.75 259 GLN B O 1
ATOM 6452 N N . LYS B 1 260 ? 2.463 3.625 -16.219 1 95.19 260 LYS B N 1
ATOM 6453 C CA . LYS B 1 260 ? 2.432 3.139 -17.609 1 95.19 260 LYS B CA 1
ATOM 6454 C C . LYS B 1 260 ? 3.834 2.807 -18.109 1 95.19 260 LYS B C 1
ATOM 6456 O O . LYS B 1 260 ? 4.039 1.789 -18.766 1 95.19 260 LYS B O 1
ATOM 6461 N N . ASP B 1 261 ? 4.793 3.639 -17.703 1 94 261 ASP B N 1
ATOM 6462 C CA . ASP B 1 261 ? 6.18 3.395 -18.078 1 94 261 ASP B CA 1
ATOM 6463 C C . ASP B 1 261 ? 6.715 2.129 -17.406 1 94 261 ASP B C 1
ATOM 6465 O O . ASP B 1 261 ? 7.445 1.354 -18.031 1 94 261 ASP B O 1
ATOM 6469 N N . PHE B 1 262 ? 6.328 1.99 -16.203 1 93.19 262 PHE B N 1
ATOM 6470 C CA . PHE B 1 262 ? 6.738 0.81 -15.445 1 93.19 262 PHE B CA 1
ATOM 6471 C C . PHE B 1 262 ? 6.152 -0.455 -16.062 1 93.19 262 PHE B C 1
ATOM 6473 O O . PHE B 1 262 ? 6.859 -1.449 -16.25 1 93.19 262 PHE B O 1
ATOM 6480 N N . ILE B 1 263 ? 4.891 -0.452 -16.469 1 93.19 263 ILE B N 1
ATOM 6481 C CA . ILE B 1 263 ? 4.191 -1.604 -17.031 1 93.19 263 ILE B CA 1
ATOM 6482 C C . ILE B 1 263 ? 4.777 -1.956 -18.391 1 93.19 263 ILE B C 1
ATOM 6484 O O . ILE B 1 263 ? 4.902 -3.133 -18.734 1 93.19 263 ILE B O 1
ATOM 6488 N N . TYR B 1 264 ? 5.211 -0.948 -19.109 1 92.81 264 TYR B N 1
ATOM 6489 C CA . TYR B 1 264 ? 5.805 -1.176 -20.422 1 92.81 264 TYR B CA 1
ATOM 6490 C C . TYR B 1 264 ? 7.133 -1.906 -20.297 1 92.81 264 TYR B C 1
ATOM 6492 O O . TYR B 1 264 ? 7.414 -2.832 -21.078 1 92.81 264 TYR B O 1
ATOM 6500 N N . GLN B 1 265 ? 7.914 -1.504 -19.391 1 91.25 265 GLN B N 1
ATOM 6501 C CA . GLN B 1 265 ? 9.195 -2.172 -19.188 1 91.25 265 GLN B CA 1
ATOM 6502 C C . GLN B 1 265 ? 9 -3.586 -18.641 1 91.25 265 GLN B C 1
ATOM 6504 O O . GLN B 1 265 ? 9.781 -4.488 -18.953 1 91.25 265 GLN B O 1
ATOM 6509 N N . GLU B 1 266 ? 7.988 -3.729 -17.859 1 90.5 266 GLU B N 1
ATOM 6510 C CA . GLU B 1 266 ? 7.688 -5.043 -17.297 1 90.5 266 GLU B CA 1
ATOM 6511 C C . GLU B 1 266 ? 7.234 -6.016 -18.375 1 90.5 266 GLU B C 1
ATOM 6513 O O . GLU B 1 266 ? 7.375 -7.23 -18.234 1 90.5 266 GLU B O 1
ATOM 6518 N N . LEU B 1 267 ? 6.617 -5.496 -19.453 1 92 267 LEU B N 1
ATOM 6519 C CA . LEU B 1 267 ? 6.203 -6.332 -20.578 1 92 267 LEU B CA 1
ATOM 6520 C C . LEU B 1 267 ? 7.391 -7.109 -21.141 1 92 267 LEU B C 1
ATOM 6522 O O . LEU B 1 267 ? 7.289 -8.312 -21.375 1 92 267 LEU B O 1
ATOM 6526 N N . TRP B 1 268 ? 8.492 -6.414 -21.219 1 90.81 268 TRP B N 1
ATOM 6527 C CA . TRP B 1 268 ? 9.68 -7.043 -21.797 1 90.81 268 TRP B CA 1
ATOM 6528 C C . TRP B 1 268 ? 10.266 -8.07 -20.844 1 90.81 268 TRP B C 1
ATOM 6530 O O . TRP B 1 268 ? 10.75 -9.125 -21.266 1 90.81 268 TRP B O 1
ATOM 6540 N N . LEU B 1 269 ? 10.273 -7.738 -19.641 1 89.06 269 LEU B N 1
ATOM 6541 C CA . LEU B 1 269 ? 10.758 -8.688 -18.656 1 89.06 269 LEU B CA 1
ATOM 6542 C C . LEU B 1 269 ? 9.891 -9.945 -18.641 1 89.06 269 LEU B C 1
ATOM 6544 O O . LEU B 1 269 ? 10.414 -11.062 -18.609 1 89.06 269 LEU B O 1
ATOM 6548 N N . ASN B 1 270 ? 8.562 -9.789 -18.688 1 89.75 270 ASN B N 1
ATOM 6549 C CA . ASN B 1 270 ? 7.652 -10.93 -18.688 1 89.75 270 ASN B CA 1
ATOM 6550 C C . ASN B 1 270 ? 7.789 -11.742 -19.969 1 89.75 270 ASN B C 1
ATOM 6552 O O . ASN B 1 270 ? 7.672 -12.969 -19.953 1 89.75 270 ASN B O 1
ATOM 6556 N N . PHE B 1 271 ? 7.996 -11.031 -21.031 1 91.69 271 PHE B N 1
ATOM 6557 C CA . PHE B 1 271 ? 8.211 -11.734 -22.297 1 91.69 271 PHE B CA 1
ATOM 6558 C C . PHE B 1 271 ? 9.453 -12.617 -22.219 1 91.69 271 PHE B C 1
ATOM 6560 O O . PHE B 1 271 ? 9.43 -13.773 -22.656 1 91.69 271 PHE B O 1
ATOM 6567 N N . GLY B 1 272 ? 10.523 -12.023 -21.688 1 89.12 272 GLY B N 1
ATOM 6568 C CA . GLY B 1 272 ? 11.734 -12.797 -21.516 1 89.12 272 GLY B CA 1
ATOM 6569 C C . GLY B 1 272 ? 11.555 -13.992 -20.594 1 89.12 272 GLY B C 1
ATOM 6570 O O . GLY B 1 272 ? 11.969 -15.109 -20.938 1 89.12 272 GLY B O 1
ATOM 6571 N N . THR B 1 273 ? 10.891 -13.82 -19.5 1 89.19 273 THR B N 1
ATOM 6572 C CA . THR B 1 273 ? 10.703 -14.891 -18.531 1 89.19 273 THR B CA 1
ATOM 6573 C C . THR B 1 273 ? 9.781 -15.969 -19.078 1 89.19 273 THR B C 1
ATOM 6575 O O . THR B 1 273 ? 10.031 -17.156 -18.891 1 89.19 273 THR B O 1
ATOM 6578 N N . ASN B 1 274 ? 8.711 -15.508 -19.766 1 88.81 274 ASN B N 1
ATOM 6579 C CA . ASN B 1 274 ? 7.789 -16.484 -20.344 1 88.81 274 ASN B CA 1
ATOM 6580 C C . ASN B 1 274 ? 8.453 -17.297 -21.453 1 88.81 274 ASN B C 1
ATOM 6582 O O . ASN B 1 274 ? 8.242 -18.5 -21.562 1 88.81 274 ASN B O 1
ATOM 6586 N N . THR B 1 275 ? 9.227 -16.641 -22.281 1 90.19 275 THR B N 1
ATOM 6587 C CA . THR B 1 275 ? 9.938 -17.344 -23.344 1 90.19 275 THR B CA 1
ATOM 6588 C C . THR B 1 275 ? 10.891 -18.391 -22.766 1 90.19 275 THR B C 1
ATOM 6590 O O . THR B 1 275 ? 10.961 -19.516 -23.266 1 90.19 275 THR B O 1
ATOM 6593 N N . PHE B 1 276 ? 11.523 -18 -21.734 1 89.31 276 PHE B N 1
ATOM 6594 C CA . PHE B 1 276 ? 12.445 -18.922 -21.094 1 89.31 276 PHE B CA 1
ATOM 6595 C C . PHE B 1 276 ? 11.688 -20.125 -20.531 1 89.31 276 PHE B C 1
ATOM 6597 O O . PHE B 1 276 ? 12.148 -21.266 -20.641 1 89.31 276 PHE B O 1
ATOM 6604 N N . ASP B 1 277 ? 10.594 -19.906 -19.906 1 86.69 277 ASP B N 1
ATOM 6605 C CA . ASP B 1 277 ? 9.789 -20.969 -19.297 1 86.69 277 ASP B CA 1
ATOM 6606 C C . ASP B 1 277 ? 9.305 -21.953 -20.359 1 86.69 277 ASP B C 1
ATOM 6608 O O . ASP B 1 277 ? 9.438 -23.172 -20.188 1 86.69 277 ASP B O 1
ATOM 6612 N N . PHE B 1 278 ? 8.828 -21.422 -21.469 1 86.88 278 PHE B N 1
ATOM 6613 C CA . PHE B 1 278 ? 8.234 -22.281 -22.484 1 86.88 278 PHE B CA 1
ATOM 6614 C C . PHE B 1 278 ? 9.32 -22.984 -23.297 1 86.88 278 PHE B C 1
ATOM 6616 O O . PHE B 1 278 ? 9.156 -24.141 -23.688 1 86.88 278 PHE B O 1
ATOM 6623 N N . LEU B 1 279 ? 10.406 -22.297 -23.562 1 89.06 279 LEU B N 1
ATOM 6624 C CA . LEU B 1 279 ? 11.516 -22.922 -24.266 1 89.06 279 LEU B CA 1
ATOM 6625 C C . LEU B 1 279 ? 12.117 -24.062 -23.453 1 89.06 279 LEU B C 1
ATOM 6627 O O . LEU B 1 279 ? 12.586 -25.047 -24.016 1 89.06 279 LEU B O 1
ATOM 6631 N N . GLY B 1 280 ? 12.133 -23.859 -22.156 1 86.62 280 GLY B N 1
ATOM 6632 C CA . GLY B 1 280 ? 12.633 -24.906 -21.297 1 86.62 280 GLY B CA 1
ATOM 6633 C C . GLY B 1 280 ? 11.812 -26.188 -21.359 1 86.62 280 GLY B C 1
ATOM 6634 O O . GLY B 1 280 ? 12.336 -27.281 -21.172 1 86.62 280 GLY B O 1
ATOM 6635 N N . GLY B 1 281 ? 10.586 -26.094 -21.703 1 82.94 281 GLY B N 1
ATOM 6636 C CA . GLY B 1 281 ? 9.703 -27.25 -21.781 1 82.94 281 GLY B CA 1
ATOM 6637 C C . GLY B 1 281 ? 10.062 -28.203 -22.906 1 82.94 281 GLY B C 1
ATOM 6638 O O . GLY B 1 281 ? 9.797 -29.391 -22.828 1 82.94 281 GLY B O 1
ATOM 6639 N N . ILE B 1 282 ? 10.727 -27.688 -23.984 1 88 282 ILE B N 1
ATOM 6640 C CA . ILE B 1 282 ? 11.031 -28.547 -25.109 1 88 282 ILE B CA 1
ATOM 6641 C C . ILE B 1 282 ? 12.523 -28.875 -25.125 1 88 282 ILE B C 1
ATOM 6643 O O . ILE B 1 282 ? 12.977 -29.719 -25.906 1 88 282 ILE B O 1
ATOM 6647 N N . LEU B 1 283 ? 13.227 -28.234 -24.266 1 88.25 283 LEU B N 1
ATOM 6648 C CA . LEU B 1 283 ? 14.68 -28.391 -24.266 1 88.25 283 LEU B CA 1
ATOM 6649 C C . LEU B 1 283 ? 15.07 -29.828 -23.953 1 88.25 283 LEU B C 1
ATOM 6651 O O . LEU B 1 283 ? 16.062 -30.328 -24.484 1 88.25 283 LEU B O 1
ATOM 6655 N N . SER B 1 284 ? 14.305 -30.531 -23.078 1 86.75 284 SER B N 1
ATOM 6656 C CA . SER B 1 284 ? 14.609 -31.906 -22.719 1 86.75 284 SER B CA 1
ATOM 6657 C C . SER B 1 284 ? 14.602 -32.812 -23.938 1 86.75 284 SER B C 1
ATOM 6659 O O . SER B 1 284 ? 15.445 -33.688 -24.062 1 86.75 284 SER B O 1
ATOM 6661 N N . TYR B 1 285 ? 13.68 -32.562 -24.891 1 86.94 285 TYR B N 1
ATOM 6662 C CA . TYR B 1 285 ? 13.586 -33.375 -26.094 1 86.94 285 TYR B CA 1
ATOM 6663 C C . TYR B 1 285 ? 14.719 -33.031 -27.062 1 86.94 285 TYR B C 1
ATOM 6665 O O . TYR B 1 285 ? 15.18 -33.906 -27.797 1 86.94 285 TYR B O 1
ATOM 6673 N N . MET B 1 286 ? 15.141 -31.797 -27.047 1 87.88 286 MET B N 1
ATOM 6674 C CA . MET B 1 286 ? 16.266 -31.406 -27.891 1 87.88 286 MET B CA 1
ATOM 6675 C C . MET B 1 286 ? 17.562 -32.031 -27.422 1 87.88 286 MET B C 1
ATOM 6677 O O . MET B 1 286 ? 18.406 -32.438 -28.234 1 87.88 286 MET B O 1
ATOM 6681 N N . ILE B 1 287 ? 17.734 -32.188 -26.188 1 86.25 287 ILE B N 1
ATOM 6682 C CA . ILE B 1 287 ? 18.953 -32.719 -25.609 1 86.25 287 ILE B CA 1
ATOM 6683 C C . ILE B 1 287 ? 19.047 -34.219 -25.859 1 86.25 287 ILE B C 1
ATOM 6685 O O . ILE B 1 287 ? 20.109 -34.75 -26.219 1 86.25 287 ILE B O 1
ATOM 6689 N N . ILE B 1 288 ? 17.969 -34.906 -25.672 1 86.75 288 ILE B N 1
ATOM 6690 C CA . ILE B 1 288 ? 17.984 -36.375 -25.781 1 86.75 288 ILE B CA 1
ATOM 6691 C C . ILE B 1 288 ? 18.031 -36.75 -27.266 1 86.75 288 ILE B C 1
ATOM 6693 O O . ILE B 1 288 ? 18.375 -37.906 -27.594 1 86.75 288 ILE B O 1
ATOM 6697 N N . ALA B 1 289 ? 17.656 -35.844 -28.172 1 88 289 ALA B N 1
ATOM 6698 C CA . ALA B 1 289 ? 17.672 -36.125 -29.594 1 88 289 ALA B CA 1
ATOM 6699 C C . ALA B 1 289 ? 19.094 -36.344 -30.094 1 88 289 ALA B C 1
ATOM 6701 O O . ALA B 1 289 ? 19.312 -37.125 -31.031 1 88 289 ALA B O 1
ATOM 6702 N N . VAL B 1 290 ? 20.016 -35.75 -29.5 1 85.06 290 VAL B N 1
ATOM 6703 C CA . VAL B 1 290 ? 21.391 -35.812 -29.969 1 85.06 290 VAL B CA 1
ATOM 6704 C C . VAL B 1 290 ? 21.922 -37.25 -29.844 1 85.06 290 VAL B C 1
ATOM 6706 O O . VAL B 1 290 ? 22.375 -37.844 -30.812 1 85.06 290 VAL B O 1
ATOM 6709 N N . PRO B 1 291 ? 21.859 -37.812 -28.656 1 83.5 291 PRO B N 1
ATOM 6710 C CA . PRO B 1 291 ? 22.344 -39.188 -28.562 1 83.5 291 PRO B CA 1
ATOM 6711 C C . PRO B 1 291 ? 21.484 -40.188 -29.344 1 83.5 291 PRO B C 1
ATOM 6713 O O . PRO B 1 291 ? 22 -41.219 -29.828 1 83.5 291 PRO B O 1
ATOM 6716 N N . ILE B 1 292 ? 20.297 -39.969 -29.547 1 86.12 292 ILE B N 1
ATOM 6717 C CA . ILE B 1 292 ? 19.422 -40.875 -30.281 1 86.12 292 ILE B CA 1
ATOM 6718 C C . ILE B 1 292 ? 19.797 -40.875 -31.75 1 86.12 292 ILE B C 1
ATOM 6720 O O . ILE B 1 292 ? 19.922 -41.938 -32.375 1 86.12 292 ILE B O 1
ATOM 6724 N N . PHE B 1 293 ? 20.047 -39.781 -32.344 1 87.12 293 PHE B N 1
ATOM 6725 C CA . PHE B 1 293 ? 20.312 -39.688 -33.781 1 87.12 293 PHE B CA 1
ATOM 6726 C C . PHE B 1 293 ? 21.781 -39.969 -34.094 1 87.12 293 PHE B C 1
ATOM 6728 O O . PHE B 1 293 ? 22.156 -40.219 -35.219 1 87.12 293 PHE B O 1
ATOM 6735 N N . THR B 1 294 ? 22.609 -39.844 -33 1 83.38 294 THR B N 1
ATOM 6736 C CA . THR B 1 294 ? 24.016 -40.219 -33.188 1 83.38 294 THR B CA 1
ATOM 6737 C C . THR B 1 294 ? 24.219 -41.719 -33.031 1 83.38 294 THR B C 1
ATOM 6739 O O . THR B 1 294 ? 25.328 -42.219 -33.25 1 83.38 294 THR B O 1
ATOM 6742 N N . GLY B 1 295 ? 23.234 -42.438 -32.625 1 79.5 295 GLY B N 1
ATOM 6743 C CA . GLY B 1 295 ? 23.281 -43.875 -32.656 1 79.5 295 GLY B CA 1
ATOM 6744 C C . GLY B 1 295 ? 23.688 -44.5 -31.312 1 79.5 295 GLY B C 1
ATOM 6745 O O . GLY B 1 295 ? 24.016 -45.688 -31.25 1 79.5 295 GLY B O 1
ATOM 6746 N N . MET B 1 296 ? 23.734 -43.75 -30.266 1 78.75 296 MET B N 1
ATOM 6747 C CA . MET B 1 296 ? 24.141 -44.281 -28.969 1 78.75 296 MET B CA 1
ATOM 6748 C C . MET B 1 296 ? 23.156 -45.344 -28.5 1 78.75 296 MET B C 1
ATOM 6750 O O . MET B 1 296 ? 23.562 -46.312 -27.828 1 78.75 296 MET B O 1
ATOM 6754 N N . TRP B 1 297 ? 21.938 -45.156 -28.844 1 80.81 297 TRP B N 1
ATOM 6755 C CA . TRP B 1 297 ? 20.922 -46.125 -28.422 1 80.81 297 TRP B CA 1
ATOM 6756 C C . TRP B 1 297 ? 20.297 -46.812 -29.625 1 80.81 297 TRP B C 1
ATOM 6758 O O . TRP B 1 297 ? 19.094 -47.062 -29.672 1 80.81 297 TRP B O 1
ATOM 6768 N N . ALA B 1 298 ? 21.047 -47.156 -30.578 1 80.69 298 ALA B N 1
ATOM 6769 C CA . ALA B 1 298 ? 20.578 -47.75 -31.828 1 80.69 298 ALA B CA 1
ATOM 6770 C C . ALA B 1 298 ? 20.062 -49.188 -31.578 1 80.69 298 ALA B C 1
ATOM 6772 O O . ALA B 1 298 ? 19.234 -49.688 -32.344 1 80.69 298 ALA B O 1
ATOM 6773 N N . ASP B 1 299 ? 20.422 -49.781 -30.484 1 84.06 299 ASP B N 1
ATOM 6774 C CA . ASP B 1 299 ? 20.078 -51.156 -30.25 1 84.06 299 ASP B CA 1
ATOM 6775 C C . ASP B 1 299 ? 18.766 -51.281 -29.484 1 84.06 299 ASP B C 1
ATOM 6777 O O . ASP B 1 299 ? 18.203 -52.375 -29.359 1 84.06 299 ASP B O 1
ATOM 6781 N N . LEU B 1 300 ? 18.234 -50.25 -29.094 1 83.31 300 LEU B N 1
ATOM 6782 C CA . LEU B 1 300 ? 17.016 -50.281 -28.281 1 83.31 300 LEU B CA 1
ATOM 6783 C C . LEU B 1 300 ? 15.773 -50.281 -29.156 1 83.31 300 LEU B C 1
ATOM 6785 O O . LEU B 1 300 ? 15.75 -49.656 -30.219 1 83.31 300 LEU B O 1
ATOM 6789 N N . SER B 1 301 ? 14.797 -51.094 -28.797 1 83.25 301 SER B N 1
ATOM 6790 C CA . SER B 1 301 ? 13.5 -51.094 -29.469 1 83.25 301 SER B CA 1
ATOM 6791 C C . SER B 1 301 ? 12.773 -49.781 -29.297 1 83.25 301 SER B C 1
ATOM 6793 O O . SER B 1 301 ? 13.094 -49 -28.391 1 83.25 301 SER B O 1
ATOM 6795 N N . PRO B 1 302 ? 11.859 -49.469 -30.172 1 80.38 302 PRO B N 1
ATOM 6796 C CA . PRO B 1 302 ? 11.102 -48.219 -30.047 1 80.38 302 PRO B CA 1
ATOM 6797 C C . PRO B 1 302 ? 10.383 -48.094 -28.703 1 80.38 302 PRO B C 1
ATOM 6799 O O . PRO B 1 302 ? 10.297 -47 -28.156 1 80.38 302 PRO B O 1
ATOM 6802 N N . ALA B 1 303 ? 9.961 -49.094 -28.156 1 73.38 303 ALA B N 1
ATOM 6803 C CA . ALA B 1 303 ? 9.273 -49.062 -26.875 1 73.38 303 ALA B CA 1
ATOM 6804 C C . ALA B 1 303 ? 10.242 -48.75 -25.734 1 73.38 303 ALA B C 1
ATOM 6806 O O . ALA B 1 303 ? 9.922 -48 -24.828 1 73.38 303 ALA B O 1
ATOM 6807 N N . GLU B 1 304 ? 11.375 -49.406 -25.828 1 78.81 304 GLU B N 1
ATOM 6808 C CA . GLU B 1 304 ? 12.398 -49.156 -24.812 1 78.81 304 GLU B CA 1
ATOM 6809 C C . GLU B 1 304 ? 12.938 -47.75 -24.922 1 78.81 304 GLU B C 1
ATOM 6811 O O . GLU B 1 304 ? 13.234 -47.125 -23.906 1 78.81 304 GLU B O 1
ATOM 6816 N N . LEU B 1 305 ? 13.016 -47.375 -26.141 1 82 305 LEU B N 1
ATOM 6817 C CA . LEU B 1 305 ? 13.484 -46 -26.375 1 82 305 LEU B CA 1
ATOM 6818 C C . LEU B 1 305 ? 12.477 -44.969 -25.844 1 82 305 LEU B C 1
ATOM 6820 O O . LEU B 1 305 ? 12.859 -43.969 -25.266 1 82 305 LEU B O 1
ATOM 6824 N N . SER B 1 306 ? 11.195 -45.219 -26.031 1 79.88 306 SER B N 1
ATOM 6825 C CA . SER B 1 306 ? 10.156 -44.344 -25.516 1 79.88 306 SER B CA 1
ATOM 6826 C C . SER B 1 306 ? 10.195 -44.25 -24 1 79.88 306 SER B C 1
ATOM 6828 O O . SER B 1 306 ? 9.93 -43.188 -23.422 1 79.88 306 SER B O 1
ATOM 6830 N N . GLU B 1 307 ? 10.492 -45.281 -23.359 1 74.56 307 GLU B N 1
ATOM 6831 C CA . GLU B 1 307 ? 10.602 -45.312 -21.906 1 74.56 307 GLU B CA 1
ATOM 6832 C C . GLU B 1 307 ? 11.805 -44.5 -21.422 1 74.56 307 GLU B C 1
ATOM 6834 O O . GLU B 1 307 ? 11.719 -43.75 -20.422 1 74.56 307 GLU B O 1
ATOM 6839 N N . LEU B 1 308 ? 12.836 -44.688 -22.125 1 77.06 308 LEU B N 1
ATOM 6840 C CA . LEU B 1 308 ? 14.039 -43.938 -21.781 1 77.06 308 LEU B CA 1
ATOM 6841 C C . LEU B 1 308 ? 13.828 -42.438 -22 1 77.06 308 LEU B C 1
ATOM 6843 O O . LEU B 1 308 ? 14.273 -41.625 -21.188 1 77.06 308 LEU B O 1
ATOM 6847 N N . ILE B 1 309 ? 13.195 -42.125 -23.078 1 81.12 309 ILE B N 1
ATOM 6848 C CA . ILE B 1 309 ? 12.898 -40.719 -23.375 1 81.12 309 ILE B CA 1
ATOM 6849 C C . ILE B 1 309 ? 12.008 -40.125 -22.281 1 81.12 309 ILE B C 1
ATOM 6851 O O . ILE B 1 309 ? 12.234 -39 -21.828 1 81.12 309 ILE B O 1
ATOM 6855 N N . SER B 1 310 ? 11.039 -40.875 -21.828 1 75.81 310 SER B N 1
ATOM 6856 C CA . SER B 1 310 ? 10.117 -40.406 -20.812 1 75.81 310 SER B CA 1
ATOM 6857 C C . SER B 1 310 ? 10.836 -40.156 -19.484 1 75.81 310 SER B C 1
ATOM 6859 O O . SER B 1 310 ? 10.602 -39.156 -18.828 1 75.81 310 SER B O 1
ATOM 6861 N N . LYS B 1 311 ? 11.648 -41.031 -19.078 1 73.12 311 LYS B N 1
ATOM 6862 C CA . LYS B 1 311 ? 12.406 -40.906 -17.828 1 73.12 311 LYS B CA 1
ATOM 6863 C C . LYS B 1 311 ? 13.328 -39.688 -17.891 1 73.12 311 LYS B C 1
ATOM 6865 O O . LYS B 1 311 ? 13.438 -38.938 -16.922 1 73.12 311 LYS B O 1
ATOM 6870 N N . ASN B 1 312 ? 14.016 -39.562 -19.016 1 76.75 312 ASN B N 1
ATOM 6871 C CA . ASN B 1 312 ? 14.906 -38.406 -19.203 1 76.75 312 ASN B CA 1
ATOM 6872 C C . ASN B 1 312 ? 14.125 -37.094 -19.234 1 76.75 312 ASN B C 1
ATOM 6874 O O . ASN B 1 312 ? 14.586 -36.094 -18.703 1 76.75 312 ASN B O 1
ATOM 6878 N N . ALA B 1 313 ? 13.039 -37.188 -19.906 1 78.75 313 ALA B N 1
ATOM 6879 C CA . ALA B 1 313 ? 12.227 -36 -20.016 1 78.75 313 ALA B CA 1
ATOM 6880 C C . ALA B 1 313 ? 11.719 -35.531 -18.641 1 78.75 313 ALA B C 1
ATOM 6882 O O . ALA B 1 313 ? 11.688 -34.344 -18.359 1 78.75 313 ALA B O 1
ATOM 6883 N N . PHE B 1 314 ? 11.367 -36.406 -17.812 1 71.12 314 PHE B N 1
ATOM 6884 C CA . PHE B 1 314 ? 10.836 -36.094 -16.5 1 71.12 314 PHE B CA 1
ATOM 6885 C C . PHE B 1 314 ? 11.883 -35.375 -15.656 1 71.12 314 PHE B C 1
ATOM 6887 O O . PHE B 1 314 ? 11.609 -34.312 -15.102 1 71.12 314 PHE B O 1
ATOM 6894 N N . VAL B 1 315 ? 13.016 -35.938 -15.539 1 77 315 VAL B N 1
ATOM 6895 C CA . VAL B 1 315 ? 14.062 -35.375 -14.695 1 77 315 VAL B CA 1
ATOM 6896 C C . VAL B 1 315 ? 14.531 -34.062 -15.258 1 77 315 VAL B C 1
ATOM 6898 O O . VAL B 1 315 ? 14.766 -33.094 -14.516 1 77 315 VAL B O 1
ATOM 6901 N N . SER B 1 316 ? 14.688 -33.969 -16.578 1 83.25 316 SER B N 1
ATOM 6902 C CA . SER B 1 316 ? 15.148 -32.75 -17.219 1 83.25 316 SER B CA 1
ATOM 6903 C C . SER B 1 316 ? 14.117 -31.625 -17.094 1 83.25 316 SER B C 1
ATOM 6905 O O . SER B 1 316 ? 14.469 -30.469 -16.844 1 83.25 316 SER B O 1
ATOM 6907 N N . ILE B 1 317 ? 12.891 -31.953 -17.234 1 80.38 317 ILE B N 1
ATOM 6908 C CA . ILE B 1 317 ? 11.836 -30.953 -17.141 1 80.38 317 ILE B CA 1
ATOM 6909 C C . ILE B 1 317 ? 11.766 -30.406 -15.719 1 80.38 317 ILE B C 1
ATOM 6911 O O . ILE B 1 317 ? 11.57 -29.203 -15.523 1 80.38 317 ILE B O 1
ATOM 6915 N N . TYR B 1 318 ? 11.945 -31.219 -14.789 1 77.94 318 TYR B N 1
ATOM 6916 C CA . TYR B 1 318 ? 11.93 -30.766 -13.398 1 77.94 318 TYR B CA 1
ATOM 6917 C C . TYR B 1 318 ? 13.109 -29.859 -13.102 1 77.94 318 TYR B C 1
ATOM 6919 O O . TYR B 1 318 ? 12.969 -28.859 -12.398 1 77.94 318 TYR B O 1
ATOM 6927 N N . LEU B 1 319 ? 14.258 -30.312 -13.594 1 84.5 319 LEU B N 1
ATOM 6928 C CA . LEU B 1 319 ? 15.445 -29.469 -13.422 1 84.5 319 LEU B CA 1
ATOM 6929 C C . LEU B 1 319 ? 15.25 -28.109 -14.078 1 84.5 319 LEU B C 1
ATOM 6931 O O . LEU B 1 319 ? 15.586 -27.078 -13.484 1 84.5 319 LEU B O 1
ATOM 6935 N N . ILE B 1 320 ? 14.75 -28.125 -15.234 1 87.75 320 ILE B N 1
ATOM 6936 C CA . ILE B 1 320 ? 14.484 -26.891 -15.961 1 87.75 320 ILE B CA 1
ATOM 6937 C C . ILE B 1 320 ? 13.461 -26.062 -15.195 1 87.75 320 ILE B C 1
ATOM 6939 O O . ILE B 1 320 ? 13.586 -24.828 -15.117 1 87.75 320 ILE B O 1
ATOM 6943 N N . SER B 1 321 ? 12.445 -26.719 -14.641 1 83.69 321 SER B N 1
ATOM 6944 C CA . SER B 1 321 ? 11.422 -26.016 -13.875 1 83.69 321 SER B CA 1
ATOM 6945 C C . SER B 1 321 ? 12.023 -25.328 -12.648 1 83.69 321 SER B C 1
ATOM 6947 O O . SER B 1 321 ? 11.578 -24.234 -12.258 1 83.69 321 SER B O 1
ATOM 6949 N N . CYS B 1 322 ? 12.992 -25.906 -12.07 1 84.44 322 CYS B N 1
ATOM 6950 C CA . CYS B 1 322 ? 13.688 -25.281 -10.945 1 84.44 322 CYS B CA 1
ATOM 6951 C C . CYS B 1 322 ? 14.383 -24 -11.367 1 84.44 322 CYS B C 1
ATOM 6953 O O . CYS B 1 322 ? 14.305 -22.984 -10.664 1 84.44 322 CYS B O 1
ATOM 6955 N N . PHE B 1 323 ? 14.984 -24.094 -12.523 1 85.62 323 PHE B N 1
ATOM 6956 C CA . PHE B 1 323 ? 15.664 -22.906 -13.023 1 85.62 323 PHE B CA 1
ATOM 6957 C C . PHE B 1 323 ? 14.664 -21.828 -13.445 1 85.62 323 PHE B C 1
ATOM 6959 O O . PHE B 1 323 ? 14.914 -20.641 -13.273 1 85.62 323 PHE B O 1
ATOM 6966 N N . SER B 1 324 ? 13.547 -22.297 -13.977 1 85.94 324 SER B N 1
ATOM 6967 C CA . SER B 1 324 ? 12.5 -21.359 -14.367 1 85.94 324 SER B CA 1
ATOM 6968 C C . SER B 1 324 ? 11.945 -20.609 -13.156 1 85.94 324 SER B C 1
ATOM 6970 O O . SER B 1 324 ? 11.586 -19.438 -13.25 1 85.94 324 SER B O 1
ATOM 6972 N N . LYS B 1 325 ? 11.836 -21.297 -12.086 1 85.38 325 LYS B N 1
ATOM 6973 C CA . LYS B 1 325 ? 11.359 -20.672 -10.852 1 85.38 325 LYS B CA 1
ATOM 6974 C C . LYS B 1 325 ? 12.289 -19.547 -10.406 1 85.38 325 LYS B C 1
ATOM 6976 O O . LYS B 1 325 ? 11.836 -18.516 -9.922 1 85.38 325 LYS B O 1
ATOM 6981 N N . ILE B 1 326 ? 13.562 -19.766 -10.594 1 86.12 326 ILE B N 1
ATOM 6982 C CA . ILE B 1 326 ? 14.547 -18.766 -10.234 1 86.12 326 ILE B CA 1
ATOM 6983 C C . ILE B 1 326 ? 14.398 -17.547 -11.148 1 86.12 326 ILE B C 1
ATOM 6985 O O . ILE B 1 326 ? 14.438 -16.406 -10.68 1 86.12 326 ILE B O 1
ATOM 6989 N N . ILE B 1 327 ? 14.172 -17.797 -12.367 1 86.44 327 ILE B N 1
ATOM 6990 C CA . ILE B 1 327 ? 14.023 -16.719 -13.336 1 86.44 327 ILE B CA 1
ATOM 6991 C C . ILE B 1 327 ? 12.727 -15.961 -13.078 1 86.44 327 ILE B C 1
ATOM 6993 O O . ILE B 1 327 ? 12.664 -14.742 -13.234 1 86.44 327 ILE B O 1
ATOM 6997 N N . ASP B 1 328 ? 11.75 -16.688 -12.648 1 84.88 328 ASP B N 1
ATOM 6998 C CA . ASP B 1 328 ? 10.453 -16.094 -12.352 1 84.88 328 ASP B CA 1
ATOM 6999 C C . ASP B 1 328 ? 10.539 -15.148 -11.156 1 84.88 328 ASP B C 1
ATOM 7001 O O . ASP B 1 328 ? 9.734 -14.227 -11.023 1 84.88 328 ASP B O 1
ATOM 7005 N N . LEU B 1 329 ? 11.508 -15.445 -10.336 1 86.12 329 LEU B N 1
ATOM 7006 C CA . LEU B 1 329 ? 11.695 -14.609 -9.156 1 86.12 329 LEU B CA 1
ATOM 7007 C C . LEU B 1 329 ? 12.328 -13.273 -9.523 1 86.12 329 LEU B C 1
ATOM 7009 O O . LEU B 1 329 ? 12.5 -12.406 -8.664 1 86.12 329 LEU B O 1
ATOM 7013 N N . SER B 1 330 ? 12.609 -13.078 -10.773 1 85.5 330 SER B N 1
ATOM 7014 C CA . SER B 1 330 ? 13.289 -11.875 -11.219 1 85.5 330 SER B CA 1
ATOM 7015 C C . SER B 1 330 ? 12.461 -10.625 -10.922 1 85.5 330 SER B C 1
ATOM 7017 O O . SER B 1 330 ? 13.008 -9.602 -10.5 1 85.5 330 SER B O 1
ATOM 7019 N N . SER B 1 331 ? 11.188 -10.773 -11.086 1 84.75 331 SER B N 1
ATOM 7020 C CA . SER B 1 331 ? 10.328 -9.633 -10.812 1 84.75 331 SER B CA 1
ATOM 7021 C C . SER B 1 331 ? 10.312 -9.297 -9.32 1 84.75 331 SER B C 1
ATOM 7023 O O . SER B 1 331 ? 10.383 -8.125 -8.945 1 84.75 331 SER B O 1
ATOM 7025 N N . SER B 1 332 ? 10.211 -10.281 -8.57 1 88.62 332 SER B N 1
ATOM 7026 C CA . SER B 1 332 ? 10.25 -10.102 -7.125 1 88.62 332 SER B CA 1
ATOM 7027 C C . SER B 1 332 ? 11.594 -9.523 -6.68 1 88.62 332 SER B C 1
ATOM 7029 O O . SER B 1 332 ? 11.648 -8.727 -5.738 1 88.62 332 SER B O 1
ATOM 7031 N N . LEU B 1 333 ? 12.609 -9.945 -7.344 1 88.88 333 LEU B N 1
ATOM 7032 C CA . LEU B 1 333 ? 13.938 -9.445 -7.023 1 88.88 333 LEU B CA 1
ATOM 7033 C C . LEU B 1 333 ? 14.062 -7.961 -7.359 1 88.88 333 LEU B C 1
ATOM 7035 O O . LEU B 1 333 ? 14.75 -7.215 -6.66 1 88.88 333 LEU B O 1
ATOM 7039 N N . CYS B 1 334 ? 13.453 -7.566 -8.43 1 89.12 334 CYS B N 1
ATOM 7040 C CA . CYS B 1 334 ? 13.445 -6.152 -8.797 1 89.12 334 CYS B CA 1
ATOM 7041 C C . CYS B 1 334 ? 12.742 -5.32 -7.73 1 89.12 334 CYS B C 1
ATOM 7043 O O . CYS B 1 334 ? 13.203 -4.234 -7.379 1 89.12 334 CYS B O 1
ATOM 7045 N N . ASP B 1 335 ? 11.648 -5.867 -7.238 1 90.62 335 ASP B N 1
ATOM 7046 C CA . ASP B 1 335 ? 10.922 -5.18 -6.176 1 90.62 335 ASP B CA 1
ATOM 7047 C C . ASP B 1 335 ? 11.758 -5.082 -4.902 1 90.62 335 ASP B C 1
ATOM 7049 O O . ASP B 1 335 ? 11.852 -4.016 -4.297 1 90.62 335 ASP B O 1
ATOM 7053 N N . VAL B 1 336 ? 12.367 -6.16 -4.578 1 92.81 336 VAL B N 1
ATOM 7054 C CA . VAL B 1 336 ? 13.195 -6.191 -3.379 1 92.81 336 VAL B CA 1
ATOM 7055 C C . VAL B 1 336 ? 14.344 -5.191 -3.518 1 92.81 336 VAL B C 1
ATOM 7057 O O . VAL B 1 336 ? 14.656 -4.465 -2.57 1 92.81 336 VAL B O 1
ATOM 7060 N N . ALA B 1 337 ? 14.922 -5.164 -4.664 1 92.31 337 ALA B N 1
ATOM 7061 C CA . ALA B 1 337 ? 16.031 -4.246 -4.902 1 92.31 337 ALA B CA 1
ATOM 7062 C C . ALA B 1 337 ? 15.57 -2.793 -4.805 1 92.31 337 ALA B C 1
ATOM 7064 O O . ALA B 1 337 ? 16.234 -1.966 -4.176 1 92.31 337 ALA B O 1
ATOM 7065 N N . GLY B 1 338 ? 14.492 -2.504 -5.426 1 91.31 338 GLY B N 1
ATOM 7066 C CA . GLY B 1 338 ? 13.969 -1.146 -5.379 1 91.31 338 GLY B CA 1
ATOM 7067 C C . GLY B 1 338 ? 13.656 -0.674 -3.971 1 91.31 338 GLY B C 1
ATOM 7068 O O . GLY B 1 338 ? 14.086 0.409 -3.564 1 91.31 338 GLY B O 1
ATOM 7069 N N . TYR B 1 339 ? 12.945 -1.46 -3.199 1 94.12 339 TYR B N 1
ATOM 7070 C CA . TYR B 1 339 ? 12.562 -1.091 -1.841 1 94.12 339 TYR B CA 1
ATOM 7071 C C . TYR B 1 339 ? 13.781 -1.071 -0.919 1 94.12 339 TYR B C 1
ATOM 7073 O O . TYR B 1 339 ? 13.844 -0.264 0.011 1 94.12 339 TYR B O 1
ATOM 7081 N N . THR B 1 340 ? 14.711 -1.933 -1.175 1 94.25 340 THR B N 1
ATOM 7082 C CA . THR B 1 340 ? 15.93 -1.946 -0.379 1 94.25 340 THR B CA 1
ATOM 7083 C C . THR B 1 340 ? 16.703 -0.643 -0.554 1 94.25 340 THR B C 1
ATOM 7085 O O . THR B 1 340 ? 17.203 -0.075 0.42 1 94.25 340 THR B O 1
ATOM 7088 N N . HIS B 1 341 ? 16.797 -0.181 -1.779 1 92.19 341 HIS B N 1
ATOM 7089 C CA . HIS B 1 341 ? 17.484 1.077 -2.029 1 92.19 341 HIS B CA 1
ATOM 7090 C C . HIS B 1 341 ? 16.812 2.232 -1.299 1 92.19 341 HIS B C 1
ATOM 7092 O O . HIS B 1 341 ? 17.5 3.074 -0.701 1 92.19 341 HIS B O 1
ATOM 7098 N N . ARG B 1 342 ? 15.547 2.229 -1.324 1 92.94 342 ARG B N 1
ATOM 7099 C CA . ARG B 1 342 ? 14.797 3.326 -0.722 1 92.94 342 ARG B CA 1
ATOM 7100 C C . ARG B 1 342 ? 14.93 3.311 0.797 1 92.94 342 ARG B C 1
ATOM 7102 O O . ARG B 1 342 ? 15.203 4.344 1.412 1 92.94 342 ARG B O 1
ATOM 7109 N N . ILE B 1 343 ? 14.805 2.182 1.381 1 95.56 343 ILE B N 1
ATOM 7110 C CA . ILE B 1 343 ? 14.844 2.057 2.834 1 95.56 343 ILE B CA 1
ATOM 7111 C C . ILE B 1 343 ? 16.281 2.238 3.334 1 95.56 343 ILE B C 1
ATOM 7113 O O . ILE B 1 343 ? 16.5 2.877 4.363 1 95.56 343 ILE B O 1
ATOM 7117 N N . ALA B 1 344 ? 17.203 1.664 2.6 1 94.62 344 ALA B N 1
ATOM 7118 C CA . ALA B 1 344 ? 18.609 1.767 3 1 94.62 344 ALA B CA 1
ATOM 7119 C C . ALA B 1 344 ? 19.094 3.211 2.928 1 94.62 344 ALA B C 1
ATOM 7121 O O . ALA B 1 344 ? 19.875 3.656 3.781 1 94.62 344 ALA B O 1
ATOM 7122 N N . GLU B 1 345 ? 18.688 3.883 1.897 1 92.62 345 GLU B N 1
ATOM 7123 C CA . GLU B 1 345 ? 19.047 5.293 1.789 1 92.62 345 GLU B CA 1
ATOM 7124 C C . GLU B 1 345 ? 18.516 6.09 2.982 1 92.62 345 GLU B C 1
ATOM 7126 O O . GLU B 1 345 ? 19.219 6.949 3.518 1 92.62 345 GLU B O 1
ATOM 7131 N N . LEU B 1 346 ? 17.344 5.863 3.346 1 94.88 346 LEU B N 1
ATOM 7132 C CA . LEU B 1 346 ? 16.75 6.52 4.508 1 94.88 346 LEU B CA 1
ATOM 7133 C C . LEU B 1 346 ? 17.531 6.18 5.777 1 94.88 346 LEU B C 1
ATOM 7135 O O . LEU B 1 346 ? 17.828 7.066 6.582 1 94.88 346 LEU B O 1
ATOM 7139 N N . GLU B 1 347 ? 17.844 4.98 5.945 1 95.06 347 GLU B N 1
ATOM 7140 C CA . GLU B 1 347 ? 18.578 4.516 7.117 1 95.06 347 GLU B CA 1
ATOM 7141 C C . GLU B 1 347 ? 19.953 5.16 7.188 1 95.06 347 GLU B C 1
ATOM 7143 O O . GLU B 1 347 ? 20.406 5.582 8.258 1 95.06 347 GLU B O 1
ATOM 7148 N N . GLU B 1 348 ? 20.625 5.188 6.09 1 93.75 348 GLU B N 1
ATOM 7149 C CA . GLU B 1 348 ? 21.953 5.762 6.031 1 93.75 348 GLU B CA 1
ATOM 7150 C C . GLU B 1 348 ? 21.953 7.238 6.422 1 93.75 348 GLU B C 1
ATOM 7152 O O . GLU B 1 348 ? 22.812 7.691 7.184 1 93.75 348 GLU B O 1
ATOM 7157 N N . VAL B 1 349 ? 20.969 7.926 5.949 1 93.88 349 VAL B N 1
ATOM 7158 C CA . VAL B 1 349 ? 20.891 9.352 6.242 1 93.88 349 VAL B CA 1
ATOM 7159 C C . VAL B 1 349 ? 20.516 9.562 7.711 1 93.88 349 VAL B C 1
ATOM 7161 O O . VAL B 1 349 ? 21.062 10.445 8.375 1 93.88 349 VAL B O 1
ATOM 7164 N N . MET B 1 350 ? 19.641 8.789 8.203 1 95.06 350 MET B N 1
ATOM 7165 C CA . MET B 1 350 ? 19.25 8.906 9.602 1 95.06 350 MET B CA 1
ATOM 7166 C C . MET B 1 350 ? 20.422 8.594 10.523 1 95.06 350 MET B C 1
ATOM 7168 O O . MET B 1 350 ? 20.609 9.25 11.555 1 95.06 350 MET B O 1
ATOM 7172 N N . LEU B 1 351 ? 21.203 7.621 10.164 1 93.25 351 LEU B N 1
ATOM 7173 C CA . LEU B 1 351 ? 22.391 7.262 10.945 1 93.25 351 LEU B CA 1
ATOM 7174 C C . LEU B 1 351 ? 23.438 8.367 10.891 1 93.25 351 LEU B C 1
ATOM 7176 O O . LEU B 1 351 ? 24.094 8.648 11.891 1 93.25 351 LEU B O 1
ATOM 7180 N N . GLU B 1 352 ? 23.531 8.914 9.758 1 91.44 352 GLU B N 1
ATOM 7181 C CA . GLU B 1 352 ? 24.453 10.031 9.609 1 91.44 352 GLU B CA 1
ATOM 7182 C C . GLU B 1 352 ? 24.047 11.211 10.492 1 91.44 352 GLU B C 1
ATOM 7184 O O . GLU B 1 352 ? 24.906 11.844 11.125 1 91.44 352 GLU B O 1
ATOM 7189 N N . ILE B 1 353 ? 22.812 11.484 10.523 1 90.62 353 ILE B N 1
ATOM 7190 C CA . ILE B 1 353 ? 22.297 12.578 11.344 1 90.62 353 ILE B CA 1
ATOM 7191 C C . ILE B 1 353 ? 22.531 12.266 12.82 1 90.62 353 ILE B C 1
ATOM 7193 O O . ILE B 1 353 ? 22.953 13.133 13.586 1 90.62 353 ILE B O 1
ATOM 7197 N N . SER B 1 354 ? 22.219 11.062 13.195 1 89 354 SER B N 1
ATOM 7198 C CA . SER B 1 354 ? 22.391 10.648 14.586 1 89 354 SER B CA 1
ATOM 7199 C C . SER B 1 354 ? 23.844 10.695 15.016 1 89 354 SER B C 1
ATOM 7201 O O . SER B 1 354 ? 24.172 11.086 16.141 1 89 354 SER B O 1
ATOM 7203 N N . HIS B 1 355 ? 24.703 10.297 14.141 1 86.56 355 HIS B N 1
ATOM 7204 C CA . HIS B 1 355 ? 26.141 10.32 14.43 1 86.56 355 HIS B CA 1
ATOM 7205 C C . HIS B 1 355 ? 26.656 11.75 14.57 1 86.56 355 HIS B C 1
ATOM 7207 O O . HIS B 1 355 ? 27.516 12.023 15.406 1 86.56 355 HIS B O 1
ATOM 7213 N N . ASN B 1 356 ? 26.188 12.578 13.773 1 80.06 356 ASN B N 1
ATOM 7214 C CA . ASN B 1 356 ? 26.578 13.977 13.844 1 80.06 356 ASN B CA 1
ATOM 7215 C C . ASN B 1 356 ? 26.094 14.633 15.133 1 80.06 356 ASN B C 1
ATOM 7217 O O . ASN B 1 356 ? 26.781 15.484 15.703 1 80.06 356 ASN B O 1
ATOM 7221 N N . TYR B 1 357 ? 24.969 14.203 15.586 1 76.75 357 TYR B N 1
ATOM 7222 C CA . TYR B 1 357 ? 24.438 14.719 16.844 1 76.75 357 TYR B CA 1
ATOM 7223 C C . TYR B 1 357 ? 25.297 14.258 18.031 1 76.75 357 TYR B C 1
ATOM 7225 O O . TYR B 1 357 ? 25.562 15.039 18.938 1 76.75 357 TYR B O 1
ATOM 7233 N N . ASP B 1 358 ? 25.688 12.992 18.016 1 73.38 358 ASP B N 1
ATOM 7234 C CA . ASP B 1 358 ? 26.5 12.43 19.094 1 73.38 358 ASP B CA 1
ATOM 7235 C C . ASP B 1 358 ? 27.891 13.039 19.109 1 73.38 358 ASP B C 1
ATOM 7237 O O . ASP B 1 358 ? 28.469 13.273 20.188 1 73.38 358 ASP B O 1
ATOM 7241 N N . LYS B 1 359 ? 28.484 13.32 18 1 69.19 359 LYS B N 1
ATOM 7242 C CA . LYS B 1 359 ? 29.797 13.945 17.906 1 69.19 359 LYS B CA 1
ATOM 7243 C C . LYS B 1 359 ? 29.766 15.375 18.453 1 69.19 359 LYS B C 1
ATOM 7245 O O . LYS B 1 359 ? 30.688 15.805 19.141 1 69.19 359 LYS B O 1
ATOM 7250 N N . ASP B 1 360 ? 28.656 16.016 18.109 1 63.78 360 ASP B N 1
ATOM 7251 C CA . ASP B 1 360 ? 28.5 17.391 18.562 1 63.78 360 ASP B CA 1
ATOM 7252 C C . ASP B 1 360 ? 28.344 17.453 20.078 1 63.78 360 ASP B C 1
ATOM 7254 O O . ASP B 1 360 ? 28.797 18.406 20.703 1 63.78 360 ASP B O 1
ATOM 7258 N N . GLN B 1 361 ? 27.781 16.344 20.625 1 57.5 361 GLN B N 1
ATOM 7259 C CA . GLN B 1 361 ? 27.625 16.297 22.078 1 57.5 361 GLN B CA 1
ATOM 7260 C C . GLN B 1 361 ? 28.938 15.906 22.75 1 57.5 361 GLN B C 1
ATOM 7262 O O . GLN B 1 361 ? 29.188 16.312 23.891 1 57.5 361 GLN B O 1
ATOM 7267 N N . LEU B 1 362 ? 29.781 14.82 22.094 1 46.91 362 LEU B N 1
ATOM 7268 C CA . LEU B 1 362 ? 31.062 14.406 22.656 1 46.91 362 LEU B CA 1
ATOM 7269 C C . LEU B 1 362 ? 32.094 15.523 22.531 1 46.91 362 LEU B C 1
ATOM 7271 O O . LEU B 1 362 ? 33.125 15.484 23.188 1 46.91 362 LEU B O 1
ATOM 7275 N N . GLU B 1 363 ? 32.219 16.141 21.438 1 44.81 363 GLU B N 1
ATOM 7276 C CA . GLU B 1 363 ? 33.156 17.25 21.5 1 44.81 363 GLU B CA 1
ATOM 7277 C C . GLU B 1 363 ? 33.062 17.984 22.828 1 44.81 363 GLU B C 1
ATOM 7279 O O . GLU B 1 363 ? 31.984 18.391 23.25 1 44.81 363 GLU B O 1
ATOM 7284 N N . PRO B 1 364 ? 34.156 17.641 23.688 1 37.12 364 PRO B N 1
ATOM 7285 C CA . PRO B 1 364 ? 34.25 18.266 25.016 1 37.12 364 PRO B CA 1
ATOM 7286 C C . PRO B 1 364 ? 33.656 19.672 25.062 1 37.12 364 PRO B C 1
ATOM 7288 O O . PRO B 1 364 ? 34.125 20.562 24.359 1 37.12 364 PRO B O 1
ATOM 7291 N N . GLN B 1 365 ? 32.594 19.844 24.828 1 37.06 365 GLN B N 1
ATOM 7292 C CA . GLN B 1 365 ? 32.344 21.125 25.5 1 37.06 365 GLN B CA 1
ATOM 7293 C C . GLN B 1 365 ? 33.031 21.156 26.859 1 37.06 365 GLN B C 1
ATOM 7295 O O . GLN B 1 365 ? 32.656 20.406 27.766 1 37.06 365 GLN B O 1
ATOM 7300 N N . GLU B 1 366 ? 34.344 21.078 26.953 1 35.03 366 GLU B N 1
ATOM 7301 C CA . GLU B 1 366 ? 35.125 21.391 28.156 1 35.03 366 GLU B CA 1
ATOM 7302 C C . GLU B 1 366 ? 34.25 22.047 29.234 1 35.03 366 GLU B C 1
ATOM 7304 O O . GLU B 1 366 ? 34.531 21.922 30.422 1 35.03 366 GLU B O 1
ATOM 7309 N N . THR B 1 367 ? 33.625 23.125 28.828 1 33.66 367 THR B N 1
ATOM 7310 C CA . THR B 1 367 ? 33.25 24.094 29.844 1 33.66 367 THR B CA 1
ATOM 7311 C C . THR B 1 367 ? 32.125 23.562 30.734 1 33.66 367 THR B C 1
ATOM 7313 O O . THR B 1 367 ? 31.828 24.141 31.781 1 33.66 367 THR B O 1
ATOM 7316 N N . ASN B 1 368 ? 31.188 22.656 30.188 1 35.12 368 ASN B N 1
ATOM 7317 C CA . ASN B 1 368 ? 29.922 22.703 30.922 1 35.12 368 ASN B CA 1
ATOM 7318 C C . ASN B 1 368 ? 29.938 21.797 32.125 1 35.12 368 ASN B C 1
ATOM 7320 O O . ASN B 1 368 ? 28.891 21.594 32.781 1 35.12 368 ASN B O 1
ATOM 7324 N N . SER B 1 369 ? 30.562 20.734 32.188 1 36.44 369 SER B N 1
ATOM 7325 C CA . SER B 1 369 ? 30.469 19.984 33.438 1 36.44 369 SER B CA 1
ATOM 7326 C C . SER B 1 369 ? 30.828 20.859 34.625 1 36.44 369 SER B C 1
ATOM 7328 O O . SER B 1 369 ? 30.453 20.531 35.781 1 36.44 369 SER B O 1
ATOM 7330 N N . ALA B 1 370 ? 31.938 21.531 34.531 1 35 370 ALA B N 1
ATOM 7331 C CA . ALA B 1 370 ? 32.406 22.359 35.656 1 35 370 ALA B CA 1
ATOM 7332 C C . ALA B 1 370 ? 31.359 23.391 36.062 1 35 370 ALA B C 1
ATOM 7334 O O . ALA B 1 370 ? 31.469 24.016 37.125 1 35 370 ALA B O 1
ATOM 7335 N N . LEU B 1 371 ? 30.578 23.828 35.094 1 34.84 371 LEU B N 1
ATOM 7336 C CA . LEU B 1 371 ? 29.625 24.875 35.406 1 34.84 371 LEU B CA 1
ATOM 7337 C C . LEU B 1 371 ? 28.375 24.297 36.062 1 34.84 371 LEU B C 1
ATOM 7339 O O . LEU B 1 371 ? 27.422 25.031 36.344 1 34.84 371 LEU B O 1
ATOM 7343 N N . GLU B 1 372 ? 28 23.094 35.906 1 38.72 372 GLU B N 1
ATOM 7344 C CA . GLU B 1 372 ? 26.938 22.562 36.719 1 38.72 372 GLU B CA 1
ATOM 7345 C C . GLU B 1 372 ? 27.172 22.891 38.219 1 38.72 372 GLU B C 1
ATOM 7347 O O . GLU B 1 372 ? 26.406 22.469 39.062 1 38.72 372 GLU B O 1
ATOM 7352 N N . GLU B 1 373 ? 28.453 22.922 38.594 1 38.31 373 GLU B N 1
ATOM 7353 C CA . GLU B 1 373 ? 28.531 23.188 40 1 38.31 373 GLU B CA 1
ATOM 7354 C C . GLU B 1 373 ? 27.562 24.281 40.438 1 38.31 373 GLU B C 1
ATOM 7356 O O . GLU B 1 373 ? 26.938 24.922 39.594 1 38.31 373 GLU B O 1
ATOM 7361 N N . LYS B 1 374 ? 28.031 25.125 41.562 1 39.91 374 LYS B N 1
ATOM 7362 C CA . LYS B 1 374 ? 27.375 26.109 42.438 1 39.91 374 LYS B CA 1
ATOM 7363 C C . LYS B 1 374 ? 26.844 27.281 41.625 1 39.91 374 LYS B C 1
ATOM 7365 O O . LYS B 1 374 ? 27.609 28.188 41.25 1 39.91 374 LYS B O 1
ATOM 7370 N N . SER B 1 375 ? 26.078 27.188 40.625 1 41.81 375 SER B N 1
ATOM 7371 C CA . SER B 1 375 ? 25.422 28.328 39.969 1 41.81 375 SER B CA 1
ATOM 7372 C C . SER B 1 375 ? 25 29.375 41 1 41.81 375 SER B C 1
ATOM 7374 O O . SER B 1 375 ? 24.188 29.094 41.875 1 41.81 375 SER B O 1
ATOM 7376 N N . ARG B 1 376 ? 25.688 30.141 41.312 1 44.25 376 ARG B N 1
ATOM 7377 C CA . ARG B 1 376 ? 25.266 31.312 42.062 1 44.25 376 ARG B CA 1
ATOM 7378 C C . ARG B 1 376 ? 24.125 32.031 41.375 1 44.25 376 ARG B C 1
ATOM 7380 O O . ARG B 1 376 ? 23.938 31.906 40.156 1 44.25 376 ARG B O 1
ATOM 7387 N N . SER B 1 377 ? 23.141 32.594 42.156 1 51.44 377 SER B N 1
ATOM 7388 C CA . SER B 1 377 ? 21.938 33.344 41.844 1 51.44 377 SER B CA 1
ATOM 7389 C C . SER B 1 377 ? 22.125 34.188 40.594 1 51.44 377 SER B C 1
ATOM 7391 O O . SER B 1 377 ? 21.156 34.406 39.844 1 51.44 377 SER B O 1
ATOM 7393 N N . ASP B 1 378 ? 23.391 34.625 40.125 1 55.62 378 ASP B N 1
ATOM 7394 C CA . ASP B 1 378 ? 23.531 35.625 39.062 1 55.62 378 ASP B CA 1
ATOM 7395 C C . ASP B 1 378 ? 24.062 35.031 37.781 1 55.62 378 ASP B C 1
ATOM 7397 O O . ASP B 1 378 ? 24.5 35.75 36.875 1 55.62 378 ASP B O 1
ATOM 7401 N N . ASP B 1 379 ? 24.016 33.719 37.531 1 64.5 379 ASP B N 1
ATOM 7402 C CA . ASP B 1 379 ? 24.688 33.188 36.344 1 64.5 379 ASP B CA 1
ATOM 7403 C C . ASP B 1 379 ? 23.734 33.094 35.156 1 64.5 379 ASP B C 1
ATOM 7405 O O . ASP B 1 379 ? 22.547 32.781 35.344 1 64.5 379 ASP B O 1
ATOM 7409 N N . PRO B 1 380 ? 24.219 33.531 33.906 1 79.56 380 PRO B N 1
ATOM 7410 C CA . PRO B 1 380 ? 23.375 33.5 32.688 1 79.56 380 PRO B CA 1
ATOM 7411 C C . PRO B 1 380 ? 22.969 32.062 32.312 1 79.56 380 PRO B C 1
ATOM 7413 O O . PRO B 1 380 ? 23.766 31.125 32.5 1 79.56 380 PRO B O 1
ATOM 7416 N N . VAL B 1 381 ? 21.703 31.828 32.094 1 84.5 381 VAL B N 1
ATOM 7417 C CA . VAL B 1 381 ? 21.125 30.531 31.734 1 84.5 381 VAL B CA 1
ATOM 7418 C C . VAL B 1 381 ? 21.281 30.297 30.234 1 84.5 381 VAL B C 1
ATOM 7420 O O . VAL B 1 381 ? 21.547 29.172 29.797 1 84.5 381 VAL B O 1
ATOM 7423 N N . ILE B 1 382 ? 21.188 31.312 29.422 1 88.56 382 ILE B N 1
ATOM 7424 C CA . ILE B 1 382 ? 21.328 31.266 27.969 1 88.56 382 ILE B CA 1
ATOM 7425 C C . ILE B 1 382 ? 22.328 32.344 27.516 1 88.56 382 ILE B C 1
ATOM 7427 O O . ILE B 1 382 ? 22.234 33.5 27.922 1 88.56 382 ILE B O 1
ATOM 7431 N N . VAL B 1 383 ? 23.297 31.922 26.781 1 89.31 383 VAL B N 1
ATOM 7432 C CA . VAL B 1 383 ? 24.297 32.875 26.297 1 89.31 383 VAL B CA 1
ATOM 7433 C C . VAL B 1 383 ? 24.469 32.688 24.781 1 89.31 383 VAL B C 1
ATOM 7435 O O . VAL B 1 383 ? 24.719 31.594 24.297 1 89.31 383 VAL B O 1
ATOM 7438 N N . LEU B 1 384 ? 24.156 33.688 24.047 1 91.94 384 LEU B N 1
ATOM 7439 C CA . LEU B 1 384 ? 24.469 33.781 22.625 1 91.94 384 LEU B CA 1
ATOM 7440 C C . LEU B 1 384 ? 25.656 34.688 22.391 1 91.94 384 LEU B C 1
ATOM 7442 O O . LEU B 1 384 ? 25.594 35.875 22.75 1 91.94 384 LEU B O 1
ATOM 7446 N N . ASP B 1 385 ? 26.688 34.125 21.859 1 92.75 385 ASP B N 1
ATOM 7447 C CA . ASP B 1 385 ? 27.906 34.875 21.625 1 92.75 385 ASP B CA 1
ATOM 7448 C C . ASP B 1 385 ? 28.172 35.062 20.125 1 92.75 385 ASP B C 1
ATOM 7450 O O . ASP B 1 385 ? 28.656 34.125 19.469 1 92.75 385 ASP B O 1
ATOM 7454 N N . ASN B 1 386 ? 27.906 36.25 19.562 1 93.88 386 ASN B N 1
ATOM 7455 C CA . ASN B 1 386 ? 28.156 36.594 18.172 1 93.88 386 ASN B CA 1
ATOM 7456 C C . ASN B 1 386 ? 27.562 35.562 17.203 1 93.88 386 ASN B C 1
ATOM 7458 O O . ASN B 1 386 ? 28.25 35.031 16.344 1 93.88 386 ASN B O 1
ATOM 7462 N N . VAL B 1 387 ? 26.312 35.344 17.438 1 93.06 387 VAL B N 1
ATOM 7463 C CA . VAL B 1 387 ? 25.656 34.281 16.703 1 93.06 387 VAL B CA 1
ATOM 7464 C C . VAL B 1 387 ? 25.078 34.812 15.398 1 93.06 387 VAL B C 1
ATOM 7466 O O . VAL B 1 387 ? 24.375 35.844 15.398 1 93.06 387 VAL B O 1
ATOM 7469 N N . THR B 1 388 ? 25.469 34.188 14.305 1 93.31 388 THR B N 1
ATOM 7470 C CA . THR B 1 388 ? 24.891 34.469 12.992 1 93.31 388 THR B CA 1
ATOM 7471 C C . THR B 1 388 ? 24.062 33.281 12.5 1 93.31 388 THR B C 1
ATOM 7473 O O . THR B 1 388 ? 24.547 32.156 12.492 1 93.31 388 THR B O 1
ATOM 7476 N N . ILE B 1 389 ? 22.812 33.562 12.219 1 90.5 389 ILE B N 1
ATOM 7477 C CA . ILE B 1 389 ? 21.891 32.5 11.82 1 90.5 389 ILE B CA 1
ATOM 7478 C C . ILE B 1 389 ? 21.531 32.656 10.336 1 90.5 389 ILE B C 1
ATOM 7480 O O . ILE B 1 389 ? 21.172 33.75 9.891 1 90.5 389 ILE B O 1
ATOM 7484 N N . THR B 1 390 ? 21.703 31.594 9.57 1 83.81 390 THR B N 1
ATOM 7485 C CA . THR B 1 390 ? 21.312 31.531 8.164 1 83.81 390 THR B CA 1
ATOM 7486 C C . THR B 1 390 ? 20.219 30.484 7.957 1 83.81 390 THR B C 1
ATOM 7488 O O . THR B 1 390 ? 20.062 29.578 8.773 1 83.81 390 THR B O 1
ATOM 7491 N N . THR B 1 391 ? 19.375 30.688 6.996 1 75.25 391 THR B N 1
ATOM 7492 C CA . THR B 1 391 ? 18.375 29.688 6.66 1 75.25 391 THR B CA 1
ATOM 7493 C C . THR B 1 391 ? 19.031 28.422 6.141 1 75.25 391 THR B C 1
ATOM 7495 O O . THR B 1 391 ? 19.984 28.484 5.363 1 75.25 391 THR B O 1
ATOM 7498 N N . PRO B 1 392 ? 18.531 27.297 6.668 1 72.94 392 PRO B N 1
ATOM 7499 C CA . PRO B 1 392 ? 19.125 26.062 6.164 1 72.94 392 PRO B CA 1
ATOM 7500 C C . PRO B 1 392 ? 19.016 25.922 4.648 1 72.94 392 PRO B C 1
ATOM 7502 O O . PRO B 1 392 ? 17.938 26.125 4.086 1 72.94 392 PRO B O 1
ATOM 7505 N N . GLY B 1 393 ? 20.031 25.594 3.945 1 64.38 393 GLY B N 1
ATOM 7506 C CA . GLY B 1 393 ? 20.031 25.359 2.51 1 64.38 393 GLY B CA 1
ATOM 7507 C C . GLY B 1 393 ? 20.219 26.641 1.707 1 64.38 393 GLY B C 1
ATOM 7508 O O . GLY B 1 393 ? 20.469 26.594 0.502 1 64.38 393 GLY B O 1
ATOM 7509 N N . SER B 1 394 ? 19.875 27.781 2.395 1 65.44 394 SER B N 1
ATOM 7510 C CA . SER B 1 394 ? 20.094 29.047 1.699 1 65.44 394 SER B CA 1
ATOM 7511 C C . SER B 1 394 ? 21.156 29.891 2.396 1 65.44 394 SER B C 1
ATOM 7513 O O . SER B 1 394 ? 21.5 29.625 3.549 1 65.44 394 SER B O 1
ATOM 7515 N N . GLU B 1 395 ? 21.766 30.672 1.653 1 70.69 395 GLU B N 1
ATOM 7516 C CA . GLU B 1 395 ? 22.797 31.547 2.205 1 70.69 395 GLU B CA 1
ATOM 7517 C C . GLU B 1 395 ? 22.203 32.875 2.656 1 70.69 395 GLU B C 1
ATOM 7519 O O . GLU B 1 395 ? 22.922 33.844 2.842 1 70.69 395 GLU B O 1
ATOM 7524 N N . CYS B 1 396 ? 20.953 32.75 2.961 1 73.69 396 CYS B N 1
ATOM 7525 C CA . CYS B 1 396 ? 20.328 34 3.406 1 73.69 396 CYS B CA 1
ATOM 7526 C C . CYS B 1 396 ? 20.547 34.188 4.898 1 73.69 396 CYS B C 1
ATOM 7528 O O . CYS B 1 396 ? 20.172 33.344 5.711 1 73.69 396 CYS B O 1
ATOM 7530 N N . ILE B 1 397 ? 21.203 35.344 5.246 1 83.44 397 ILE B N 1
ATOM 7531 C CA . ILE B 1 397 ? 21.484 35.656 6.641 1 83.44 397 ILE B CA 1
ATOM 7532 C C . ILE B 1 397 ? 20.25 36.281 7.277 1 83.44 397 ILE B C 1
ATOM 7534 O O . ILE B 1 397 ? 19.719 37.281 6.77 1 83.44 397 ILE B O 1
ATOM 7538 N N . LEU B 1 398 ? 19.766 35.719 8.312 1 82.31 398 LEU B N 1
ATOM 7539 C CA . LEU B 1 398 ? 18.578 36.219 9.008 1 82.31 398 LEU B CA 1
ATOM 7540 C C . LEU B 1 398 ? 18.984 37.125 10.188 1 82.31 398 LEU B C 1
ATOM 7542 O O . LEU B 1 398 ? 18.359 38.156 10.422 1 82.31 398 LEU B O 1
ATOM 7546 N N . VAL B 1 399 ? 19.984 36.625 10.938 1 88.06 399 VAL B N 1
ATOM 7547 C CA . VAL B 1 399 ? 20.484 37.344 12.102 1 88.06 399 VAL B CA 1
ATOM 7548 C C . VAL B 1 399 ? 22.016 37.438 12.031 1 88.06 399 VAL B C 1
ATOM 7550 O O . VAL B 1 399 ? 22.672 36.438 11.719 1 88.06 399 VAL B O 1
ATOM 7553 N N . ARG B 1 400 ? 22.469 38.688 12.289 1 90.94 400 ARG B N 1
ATOM 7554 C CA . ARG B 1 400 ? 23.906 38.875 12.203 1 90.94 400 ARG B CA 1
ATOM 7555 C C . ARG B 1 400 ? 24.484 39.25 13.562 1 90.94 400 ARG B C 1
ATOM 7557 O O . ARG B 1 400 ? 24.031 40.188 14.203 1 90.94 400 ARG B O 1
ATOM 7564 N N . GLU B 1 401 ? 25.453 38.562 13.969 1 91.75 401 GLU B N 1
ATOM 7565 C CA . GLU B 1 401 ? 26.281 38.844 15.133 1 91.75 401 GLU B CA 1
ATOM 7566 C C . GLU B 1 401 ? 25.422 39.219 16.344 1 91.75 401 GLU B C 1
ATOM 7568 O O . GLU B 1 401 ? 25.609 40.281 16.953 1 91.75 401 GLU B O 1
ATOM 7573 N N . LEU B 1 402 ? 24.547 38.312 16.703 1 91.94 402 LEU B N 1
ATOM 7574 C CA . LEU B 1 402 ? 23.656 38.531 17.828 1 91.94 402 LEU B CA 1
ATOM 7575 C C . LEU B 1 402 ? 24.328 38.156 19.141 1 91.94 402 LEU B C 1
ATOM 7577 O O . LEU B 1 402 ? 24.906 37.062 19.234 1 91.94 402 LEU B O 1
ATOM 7581 N N . ASN B 1 403 ? 24.391 39.062 20.109 1 92.44 403 ASN B N 1
ATOM 7582 C CA . ASN B 1 403 ? 24.844 38.812 21.469 1 92.44 403 ASN B CA 1
ATOM 7583 C C . ASN B 1 403 ? 23.719 38.969 22.469 1 92.44 403 ASN B C 1
ATOM 7585 O O . ASN B 1 403 ? 23.031 39.969 22.5 1 92.44 403 ASN B O 1
ATOM 7589 N N . LEU B 1 404 ? 23.422 37.875 23.156 1 89.25 404 LEU B N 1
ATOM 7590 C CA . LEU B 1 404 ? 22.328 37.875 24.109 1 89.25 404 LEU B CA 1
ATOM 7591 C C . LEU B 1 404 ? 22.672 37.031 25.344 1 89.25 404 LEU B C 1
ATOM 7593 O O . LEU B 1 404 ? 23.266 35.969 25.219 1 89.25 404 LEU B O 1
ATOM 7597 N N . GLN B 1 405 ? 22.438 37.562 26.516 1 88.38 405 GLN B N 1
ATOM 7598 C CA . GLN B 1 405 ? 22.578 36.844 27.766 1 88.38 405 GLN B CA 1
ATOM 7599 C C . GLN B 1 405 ? 21.297 36.906 28.609 1 88.38 405 GLN B C 1
ATOM 7601 O O . GLN B 1 405 ? 20.766 38 28.828 1 88.38 405 GLN B O 1
ATOM 7606 N N . VAL B 1 406 ? 20.797 35.75 28.875 1 87.5 406 VAL B N 1
ATOM 7607 C CA . VAL B 1 406 ? 19.594 35.688 29.703 1 87.5 406 VAL B CA 1
ATOM 7608 C C . VAL B 1 406 ? 19.938 35.094 31.078 1 87.5 406 VAL B C 1
ATOM 7610 O O . VAL B 1 406 ? 20.516 34.031 31.156 1 87.5 406 VAL B O 1
ATOM 7613 N N . GLY B 1 407 ? 19.688 35.906 32.094 1 80.88 407 GLY B N 1
ATOM 7614 C CA . GLY B 1 407 ? 19.922 35.438 33.469 1 80.88 407 GLY B CA 1
ATOM 7615 C C . GLY B 1 407 ? 18.703 34.781 34.094 1 80.88 407 GLY B C 1
ATOM 7616 O O . GLY B 1 407 ? 17.625 34.75 33.469 1 80.88 407 GLY B O 1
ATOM 7617 N N . GLU B 1 408 ? 18.938 34.25 35.281 1 81.75 408 GLU B N 1
ATOM 7618 C CA . GLU B 1 408 ? 17.844 33.625 36.031 1 81.75 408 GLU B CA 1
ATOM 7619 C C . GLU B 1 408 ? 16.797 34.656 36.438 1 81.75 408 GLU B C 1
ATOM 7621 O O . GLU B 1 408 ? 17.141 35.812 36.75 1 81.75 408 GLU B O 1
ATOM 7626 N N . ARG B 1 409 ? 15.516 34.469 36.281 1 78.44 409 ARG B N 1
ATOM 7627 C CA . ARG B 1 409 ? 14.375 35.281 36.719 1 78.44 409 ARG B CA 1
ATOM 7628 C C . ARG B 1 409 ? 14.234 36.5 35.844 1 78.44 409 ARG B C 1
ATOM 7630 O O . ARG B 1 409 ? 13.719 37.531 36.281 1 78.44 409 ARG B O 1
ATOM 7637 N N . SER B 1 410 ? 14.961 36.438 34.688 1 83.5 410 SER B N 1
ATOM 7638 C CA . SER B 1 410 ? 14.773 37.531 33.719 1 83.5 410 SER B CA 1
ATOM 7639 C C . SER B 1 410 ? 13.828 37.125 32.594 1 83.5 410 SER B C 1
ATOM 7641 O O . SER B 1 410 ? 13.828 35.969 32.156 1 83.5 410 SER B O 1
ATOM 7643 N N . ASN B 1 411 ? 12.883 38 32.312 1 87.5 411 ASN B N 1
ATOM 7644 C CA . ASN B 1 411 ? 11.992 37.781 31.172 1 87.5 411 ASN B CA 1
ATOM 7645 C C . ASN B 1 411 ? 12.406 38.656 29.984 1 87.5 411 ASN B C 1
ATOM 7647 O O . ASN B 1 411 ? 12.656 39.844 30.125 1 87.5 411 ASN B O 1
ATOM 7651 N N . ILE B 1 412 ? 12.664 38 28.922 1 86.38 412 ILE B N 1
ATOM 7652 C CA . ILE B 1 412 ? 13.062 38.719 27.719 1 86.38 412 ILE B CA 1
ATOM 7653 C C . ILE B 1 412 ? 11.984 38.562 26.656 1 86.38 412 ILE B C 1
ATOM 7655 O O . ILE B 1 412 ? 11.461 37.469 26.438 1 86.38 412 ILE B O 1
ATOM 7659 N N . LEU B 1 413 ? 11.57 39.688 26.109 1 87.31 413 LEU B N 1
ATOM 7660 C CA . LEU B 1 413 ? 10.656 39.688 24.984 1 87.31 413 LEU B CA 1
ATOM 7661 C C . LEU B 1 413 ? 11.398 40.031 23.688 1 87.31 413 LEU B C 1
ATOM 7663 O O . LEU B 1 413 ? 12.078 41.062 23.625 1 87.31 413 LEU B O 1
ATOM 7667 N N . ILE B 1 414 ? 11.383 39.156 22.75 1 85.5 414 ILE B N 1
ATOM 7668 C CA . ILE B 1 414 ? 11.992 39.406 21.453 1 85.5 414 ILE B CA 1
ATOM 7669 C C . ILE B 1 414 ? 10.938 39.938 20.484 1 85.5 414 ILE B C 1
ATOM 7671 O O . ILE B 1 414 ? 9.914 39.312 20.25 1 85.5 414 ILE B O 1
ATOM 7675 N N . THR B 1 415 ? 11.109 41.125 19.953 1 85.06 415 THR B N 1
ATOM 7676 C CA . THR B 1 415 ? 10.156 41.75 19.031 1 85.06 415 THR B CA 1
ATOM 7677 C C . THR B 1 415 ? 10.82 42.031 17.688 1 85.06 415 THR B C 1
ATOM 7679 O O . THR B 1 415 ? 12.047 42.125 17.609 1 85.06 415 THR B O 1
ATOM 7682 N N . GLY B 1 416 ? 10.234 41.906 16.703 1 77.94 416 GLY B N 1
ATOM 7683 C CA . GLY B 1 416 ? 10.672 42.188 15.344 1 77.94 416 GLY B CA 1
ATOM 7684 C C . GLY B 1 416 ? 9.586 41.969 14.305 1 77.94 416 GLY B C 1
ATOM 7685 O O . GLY B 1 416 ? 8.539 41.406 14.609 1 77.94 416 GLY B O 1
ATOM 7686 N N . ASP B 1 417 ? 9.906 42.5 13.156 1 73.19 417 ASP B N 1
ATOM 7687 C CA . ASP B 1 417 ? 8.953 42.344 12.062 1 73.19 417 ASP B CA 1
ATOM 7688 C C . ASP B 1 417 ? 8.859 40.875 11.617 1 73.19 417 ASP B C 1
ATOM 7690 O O . ASP B 1 417 ? 9.734 40.062 11.945 1 73.19 417 ASP B O 1
ATOM 7694 N N . SER B 1 418 ? 7.746 40.562 11.047 1 70.94 418 SER B N 1
ATOM 7695 C CA . SER B 1 418 ? 7.582 39.219 10.516 1 70.94 418 SER B CA 1
ATOM 7696 C C . SER B 1 418 ? 8.703 38.875 9.547 1 70.94 418 SER B C 1
ATOM 7698 O O . SER B 1 418 ? 9.086 39.688 8.703 1 70.94 418 SER B O 1
ATOM 7700 N N . GLY B 1 419 ? 9.352 37.781 9.758 1 70.06 419 GLY B N 1
ATOM 7701 C CA . GLY B 1 419 ? 10.414 37.312 8.883 1 70.06 419 GLY B CA 1
ATOM 7702 C C . GLY B 1 419 ? 11.797 37.781 9.312 1 70.06 419 GLY B C 1
ATOM 7703 O O . GLY B 1 419 ? 12.781 37.562 8.617 1 70.06 419 GLY B O 1
ATOM 7704 N N . SER B 1 420 ? 11.828 38.438 10.422 1 73.44 420 SER B N 1
ATOM 7705 C CA . SER B 1 420 ? 13.102 39 10.859 1 73.44 420 SER B CA 1
ATOM 7706 C C . SER B 1 420 ? 13.992 37.906 11.477 1 73.44 420 SER B C 1
ATOM 7708 O O . SER B 1 420 ? 15.18 38.156 11.727 1 73.44 420 SER B O 1
ATOM 7710 N N . GLY B 1 421 ? 13.422 36.75 11.727 1 78.94 421 GLY B N 1
ATOM 7711 C CA . GLY B 1 421 ? 14.258 35.688 12.258 1 78.94 421 GLY B CA 1
ATOM 7712 C C . GLY B 1 421 ? 13.961 35.344 13.703 1 78.94 421 GLY B C 1
ATOM 7713 O O . GLY B 1 421 ? 14.719 34.625 14.352 1 78.94 421 GLY B O 1
ATOM 7714 N N . LYS B 1 422 ? 12.938 35.844 14.297 1 83.31 422 LYS B N 1
ATOM 7715 C CA . LYS B 1 422 ? 12.586 35.594 15.695 1 83.31 422 LYS B CA 1
ATOM 7716 C C . LYS B 1 422 ? 12.477 34.094 15.969 1 83.31 422 LYS B C 1
ATOM 7718 O O . LYS B 1 422 ? 13.047 33.594 16.938 1 83.31 422 LYS B O 1
ATOM 7723 N N . SER B 1 423 ? 11.789 33.375 15.055 1 82.81 423 SER B N 1
ATOM 7724 C CA . SER B 1 423 ? 11.602 31.953 15.234 1 82.81 423 SER B CA 1
ATOM 7725 C C . SER B 1 423 ? 12.914 31.203 15.016 1 82.81 423 SER B C 1
ATOM 7727 O O . SER B 1 423 ? 13.117 30.125 15.586 1 82.81 423 SER B O 1
ATOM 7729 N N . SER B 1 424 ? 13.766 31.797 14.219 1 84.75 424 SER B N 1
ATOM 7730 C CA . SER B 1 424 ? 15.047 31.156 13.953 1 84.75 424 SER B CA 1
ATOM 7731 C C . SER B 1 424 ? 15.945 31.188 15.188 1 84.75 424 SER B C 1
ATOM 7733 O O . SER B 1 424 ? 16.719 30.25 15.406 1 84.75 424 SER B O 1
ATOM 7735 N N . ILE B 1 425 ? 15.789 32.281 15.906 1 89 425 ILE B N 1
ATOM 7736 C CA . ILE B 1 425 ? 16.547 32.344 17.156 1 89 425 ILE B CA 1
ATOM 7737 C C . ILE B 1 425 ? 16.109 31.25 18.094 1 89 425 ILE B C 1
ATOM 7739 O O . ILE B 1 425 ? 16.953 30.609 18.75 1 89 425 ILE B O 1
ATOM 7743 N N . LEU B 1 426 ? 14.82 31.016 18.109 1 88.25 426 LEU B N 1
ATOM 7744 C CA . LEU B 1 426 ? 14.289 29.969 18.984 1 88.25 426 LEU B CA 1
ATOM 7745 C C . LEU B 1 426 ? 14.734 28.594 18.516 1 88.25 426 LEU B C 1
ATOM 7747 O O . LEU B 1 426 ? 14.969 27.703 19.328 1 88.25 426 LEU B O 1
ATOM 7751 N N . ARG B 1 427 ? 14.844 28.438 17.25 1 88.19 427 ARG B N 1
ATOM 7752 C CA . ARG B 1 427 ? 15.297 27.156 16.703 1 88.19 427 ARG B CA 1
ATOM 7753 C C . ARG B 1 427 ? 16.75 26.875 17.078 1 88.19 427 ARG B C 1
ATOM 7755 O O . ARG B 1 427 ? 17.109 25.734 17.359 1 88.19 427 ARG B O 1
ATOM 7762 N N . VAL B 1 428 ? 17.484 27.891 17.078 1 88.19 428 VAL B N 1
ATOM 7763 C CA . VAL B 1 428 ? 18.891 27.766 17.453 1 88.19 428 VAL B CA 1
ATOM 7764 C C . VAL B 1 428 ? 19 27.484 18.953 1 88.19 428 VAL B C 1
ATOM 7766 O O . VAL B 1 428 ? 19.812 26.656 19.375 1 88.19 428 VAL B O 1
ATOM 7769 N N . LEU B 1 429 ? 18.172 28.203 19.688 1 87.94 429 LEU B N 1
ATOM 7770 C CA . LEU B 1 429 ? 18.188 28.016 21.141 1 87.94 429 LEU B CA 1
ATOM 7771 C C . LEU B 1 429 ? 17.75 26.594 21.5 1 87.94 429 LEU B C 1
ATOM 7773 O O . LEU B 1 429 ? 18.25 26.016 22.469 1 87.94 429 LEU B O 1
ATOM 7777 N N . ALA B 1 430 ? 16.797 26.078 20.719 1 87.56 430 ALA B N 1
ATOM 7778 C CA . ALA B 1 430 ? 16.281 24.734 20.969 1 87.56 430 ALA B CA 1
ATOM 7779 C C . ALA B 1 430 ? 17.234 23.672 20.422 1 87.56 430 ALA B C 1
ATOM 7781 O O . ALA B 1 430 ? 17.031 22.469 20.641 1 87.56 430 ALA B O 1
ATOM 7782 N N . GLY B 1 431 ? 18.234 24.078 19.703 1 83.06 431 GLY B N 1
ATOM 7783 C CA . GLY B 1 431 ? 19.203 23.156 19.156 1 83.06 431 GLY B CA 1
ATOM 7784 C C . GLY B 1 431 ? 18.75 22.516 17.859 1 83.06 431 GLY B C 1
ATOM 7785 O O . GLY B 1 431 ? 19.266 21.469 17.453 1 83.06 431 GLY B O 1
ATOM 7786 N N . LEU B 1 432 ? 17.812 23.094 17.25 1 85 432 LEU B N 1
ATOM 7787 C CA . LEU B 1 432 ? 17.266 22.531 16.016 1 85 432 LEU B CA 1
ATOM 7788 C C . LEU B 1 432 ? 18.062 23 14.812 1 85 432 LEU B C 1
ATOM 7790 O O . LEU B 1 432 ? 18.172 22.266 13.82 1 85 432 LEU B O 1
ATOM 7794 N N . TRP B 1 433 ? 18.516 24.219 14.859 1 85.94 433 TRP B N 1
ATOM 7795 C CA . TRP B 1 433 ? 19.328 24.781 13.789 1 85.94 433 TRP B CA 1
ATOM 7796 C C . TRP B 1 433 ? 20.766 24.969 14.242 1 85.94 433 TRP B C 1
ATOM 7798 O O . TRP B 1 433 ? 21.031 25.234 15.414 1 85.94 433 TRP B O 1
ATOM 7808 N N . GLU B 1 434 ? 21.625 24.844 13.258 1 82.38 434 GLU B N 1
ATOM 7809 C CA . GLU B 1 434 ? 23.031 25.125 13.516 1 82.38 434 GLU B CA 1
ATOM 7810 C C . GLU B 1 434 ? 23.344 26.594 13.203 1 82.38 434 GLU B C 1
ATOM 7812 O O . GLU B 1 434 ? 22.734 27.188 12.312 1 82.38 434 GLU B O 1
ATOM 7817 N N . THR B 1 435 ? 24.281 27.062 14.008 1 87.31 435 THR B N 1
ATOM 7818 C CA . THR B 1 435 ? 24.703 28.438 13.773 1 87.31 435 THR B CA 1
ATOM 7819 C C . THR B 1 435 ? 25.828 28.5 12.75 1 87.31 435 THR B C 1
ATOM 7821 O O . THR B 1 435 ? 26.656 27.578 12.672 1 87.31 435 THR B O 1
ATOM 7824 N N . LYS B 1 436 ? 25.75 29.469 11.875 1 87.06 436 LYS B N 1
ATOM 7825 C CA . LYS B 1 436 ? 26.828 29.672 10.914 1 87.06 436 LYS B CA 1
ATOM 7826 C C . LYS B 1 436 ? 28.109 30.156 11.602 1 87.06 436 LYS B C 1
ATOM 7828 O O . LYS B 1 436 ? 29.203 29.703 11.273 1 87.06 436 LYS B O 1
ATOM 7833 N N . GLN B 1 437 ? 27.906 31.141 12.438 1 90.38 437 GLN B N 1
ATOM 7834 C CA . GLN B 1 437 ? 29 31.703 13.242 1 90.38 437 GLN B CA 1
ATOM 7835 C C . GLN B 1 437 ? 28.547 31.953 14.68 1 90.38 437 GLN B C 1
ATOM 7837 O O . GLN B 1 437 ? 27.344 32.094 14.938 1 90.38 437 GLN B O 1
ATOM 7842 N N . GLY B 1 438 ? 29.5 31.781 15.508 1 90.12 438 GLY B N 1
ATOM 7843 C CA . GLY B 1 438 ? 29.188 32.062 16.906 1 90.12 438 GLY B CA 1
ATOM 7844 C C . GLY B 1 438 ? 28.938 30.812 17.734 1 90.12 438 GLY B C 1
ATOM 7845 O O . GLY B 1 438 ? 29.094 29.703 17.234 1 90.12 438 GLY B O 1
ATOM 7846 N N . GLN B 1 439 ? 28.594 31.109 19.016 1 89.56 439 GLN B N 1
ATOM 7847 C CA . GLN B 1 439 ? 28.375 30 19.938 1 89.56 439 GLN B CA 1
ATOM 7848 C C . GLN B 1 439 ? 27.109 30.203 20.766 1 89.56 439 GLN B C 1
ATOM 7850 O O . GLN B 1 439 ? 26.828 31.328 21.188 1 89.56 439 GLN B O 1
ATOM 7855 N N . VAL B 1 440 ? 26.359 29.125 20.828 1 88.31 440 VAL B N 1
ATOM 7856 C CA . VAL B 1 440 ? 25.156 29.125 21.656 1 88.31 440 VAL B CA 1
ATOM 7857 C C . VAL B 1 440 ? 25.359 28.203 22.859 1 88.31 440 VAL B C 1
ATOM 7859 O O . VAL B 1 440 ? 25.812 27.062 22.703 1 88.31 440 VAL B O 1
ATOM 7862 N N . SER B 1 441 ? 25.156 28.703 24.047 1 85.25 441 SER B N 1
ATOM 7863 C CA . SER B 1 441 ? 25.281 27.906 25.266 1 85.25 441 SER B CA 1
ATOM 7864 C C . SER B 1 441 ? 24.016 27.984 26.109 1 85.25 441 SER B C 1
ATOM 7866 O O . SER B 1 441 ? 23.625 29.062 26.578 1 85.25 441 SER B O 1
ATOM 7868 N N . VAL B 1 442 ? 23.375 26.906 26.188 1 83.69 442 VAL B N 1
ATOM 7869 C CA . VAL B 1 442 ? 22.234 26.781 27.078 1 83.69 442 VAL B CA 1
ATOM 7870 C C . VAL B 1 442 ? 22.641 26 28.328 1 83.69 442 VAL B C 1
ATOM 7872 O O . VAL B 1 442 ? 22.875 24.797 28.266 1 83.69 442 VAL B O 1
ATOM 7875 N N . LEU B 1 443 ? 22.734 26.656 29.406 1 79.12 443 LEU B N 1
ATOM 7876 C CA . LEU B 1 443 ? 23.312 26.109 30.625 1 79.12 443 LEU B CA 1
ATOM 7877 C C . LEU B 1 443 ? 22.234 25.5 31.5 1 79.12 443 LEU B C 1
ATOM 7879 O O . LEU B 1 443 ? 22.406 25.391 32.719 1 79.12 443 LEU B O 1
ATOM 7883 N N . THR B 1 444 ? 21.062 25.219 30.938 1 80.62 444 THR B N 1
ATOM 7884 C CA . THR B 1 444 ? 20 24.516 31.641 1 80.62 444 THR B CA 1
ATOM 7885 C C . THR B 1 444 ? 19.531 23.297 30.844 1 80.62 444 THR B C 1
ATOM 7887 O O . THR B 1 444 ? 19.828 23.172 29.656 1 80.62 444 THR B O 1
ATOM 7890 N N . SER B 1 445 ? 19.016 22.438 31.625 1 81.5 445 SER B N 1
ATOM 7891 C CA . SER B 1 445 ? 18.516 21.234 30.969 1 81.5 445 SER B CA 1
ATOM 7892 C C . SER B 1 445 ? 17.203 21.516 30.219 1 81.5 445 SER B C 1
ATOM 7894 O O . SER B 1 445 ? 16.484 22.453 30.547 1 81.5 445 SER B O 1
ATOM 7896 N N . PHE B 1 446 ? 17.078 20.766 29.219 1 81.75 446 PHE B N 1
ATOM 7897 C CA . PHE B 1 446 ? 15.805 20.828 28.5 1 81.75 446 PHE B CA 1
ATOM 7898 C C . PHE B 1 446 ? 14.773 19.906 29.141 1 81.75 446 PHE B C 1
ATOM 7900 O O . PHE B 1 446 ? 15.125 18.875 29.703 1 81.75 446 PHE B O 1
ATOM 7907 N N . GLY B 1 447 ? 13.508 20.359 29.156 1 75.75 447 GLY B N 1
ATOM 7908 C CA . GLY B 1 447 ? 12.469 19.516 29.719 1 75.75 447 GLY B CA 1
ATOM 7909 C C . GLY B 1 447 ? 11.703 20.203 30.844 1 75.75 447 GLY B C 1
ATOM 7910 O O . GLY B 1 447 ? 11.797 21.422 31.016 1 75.75 447 GLY B O 1
ATOM 7911 N N . PRO B 1 448 ? 10.992 19.391 31.594 1 74.12 448 PRO B N 1
ATOM 7912 C CA . PRO B 1 448 ? 10.109 19.953 32.625 1 74.12 448 PRO B CA 1
ATOM 7913 C C . PRO B 1 448 ? 10.875 20.656 33.75 1 74.12 448 PRO B C 1
ATOM 7915 O O . PRO B 1 448 ? 10.352 21.594 34.344 1 74.12 448 PRO B O 1
ATOM 7918 N N . HIS B 1 449 ? 12.086 20.281 33.938 1 77.69 449 HIS B N 1
ATOM 7919 C CA . HIS B 1 449 ? 12.867 20.906 35 1 77.69 449 HIS B CA 1
ATOM 7920 C C . HIS B 1 449 ? 13.797 21.984 34.438 1 77.69 449 HIS B C 1
ATOM 7922 O O . HIS B 1 449 ? 14.562 22.594 35.188 1 77.69 449 HIS B O 1
ATOM 7928 N N . GLY B 1 450 ? 13.617 22.203 33.219 1 82.12 450 GLY B N 1
ATOM 7929 C CA . GLY B 1 450 ? 14.469 23.188 32.562 1 82.12 450 GLY B CA 1
ATOM 7930 C C . GLY B 1 450 ? 13.703 24.125 31.656 1 82.12 450 GLY B C 1
ATOM 7931 O O . GLY B 1 450 ? 12.758 24.797 32.094 1 82.12 450 GLY B O 1
ATOM 7932 N N . VAL B 1 451 ? 14.102 24.078 30.484 1 86.19 451 VAL B N 1
ATOM 7933 C CA . VAL B 1 451 ? 13.492 24.984 29.531 1 86.19 451 VAL B CA 1
ATOM 7934 C C . VAL B 1 451 ? 12.461 24.234 28.688 1 86.19 451 VAL B C 1
ATOM 7936 O O . VAL B 1 451 ? 12.727 23.141 28.203 1 86.19 451 VAL B O 1
ATOM 7939 N N . VAL B 1 452 ? 11.273 24.781 28.625 1 87.56 452 VAL B N 1
ATOM 7940 C CA . VAL B 1 452 ? 10.211 24.234 27.781 1 87.56 452 VAL B CA 1
ATOM 7941 C C . VAL B 1 452 ? 9.852 25.234 26.688 1 87.56 452 VAL B C 1
ATOM 7943 O O . VAL B 1 452 ? 9.633 26.422 26.969 1 87.56 452 VAL B O 1
ATOM 7946 N N . PHE B 1 453 ? 9.906 24.688 25.469 1 88.44 453 PHE B N 1
ATOM 7947 C CA . PHE B 1 453 ? 9.555 25.531 24.328 1 88.44 453 PHE B CA 1
ATOM 7948 C C . PHE B 1 453 ? 8.117 25.281 23.891 1 88.44 453 PHE B C 1
ATOM 7950 O O . PHE B 1 453 ? 7.656 24.141 23.891 1 88.44 453 PHE B O 1
ATOM 7957 N N . LEU B 1 454 ? 7.395 26.25 23.656 1 86.38 454 LEU B N 1
ATOM 7958 C CA . LEU B 1 454 ? 6.074 26.156 23.047 1 86.38 454 LEU B CA 1
ATOM 7959 C C . LEU B 1 454 ? 6.117 26.594 21.578 1 86.38 454 LEU B C 1
ATOM 7961 O O . LEU B 1 454 ? 6.336 27.766 21.281 1 86.38 454 LEU B O 1
ATOM 7965 N N . PRO B 1 455 ? 5.871 25.609 20.734 1 84.62 455 PRO B N 1
ATOM 7966 C CA . PRO B 1 455 ? 5.918 25.953 19.312 1 84.62 455 PRO B CA 1
ATOM 7967 C C . PRO B 1 455 ? 4.82 26.938 18.922 1 84.62 455 PRO B C 1
ATOM 7969 O O . PRO B 1 455 ? 3.803 27.047 19.609 1 84.62 455 PRO B O 1
ATOM 7972 N N . GLN B 1 456 ? 5.133 27.578 17.844 1 72.5 456 GLN B N 1
ATOM 7973 C CA . GLN B 1 456 ? 4.176 28.547 17.312 1 72.5 456 GLN B CA 1
ATOM 7974 C C . GLN B 1 456 ? 2.879 27.859 16.891 1 72.5 456 GLN B C 1
ATOM 7976 O O . GLN B 1 456 ? 1.786 28.344 17.188 1 72.5 456 GLN B O 1
ATOM 7981 N N . LYS B 1 457 ? 3.055 26.75 16.266 1 76.88 457 L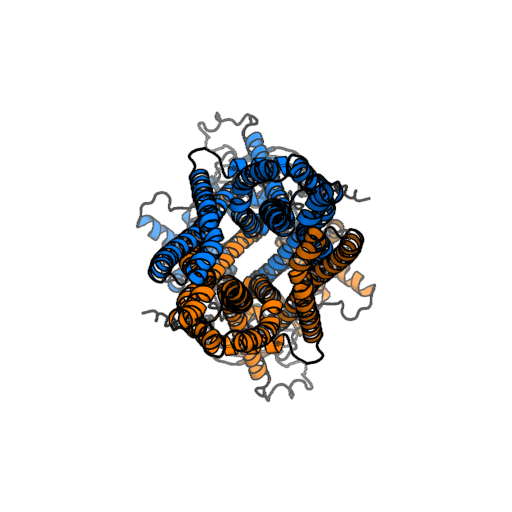YS B N 1
ATOM 7982 C CA . LYS B 1 457 ? 1.896 25.938 15.898 1 76.88 457 LYS B CA 1
ATOM 7983 C C . LYS B 1 457 ? 1.625 24.875 16.953 1 76.88 457 LYS B C 1
ATOM 7985 O O . LYS B 1 457 ? 2.482 24.031 17.219 1 76.88 457 LYS B O 1
ATOM 7990 N N . PRO B 1 458 ? 0.415 25.031 17.578 1 81.12 458 PRO B N 1
ATOM 7991 C CA . PRO B 1 458 ? 0.12 23.984 18.562 1 81.12 458 PRO B CA 1
ATOM 7992 C C . PRO B 1 458 ? -0.014 22.594 17.938 1 81.12 458 PRO B C 1
ATOM 7994 O O . PRO B 1 458 ? -0.592 22.453 16.859 1 81.12 458 PRO B O 1
ATOM 7997 N N . PHE B 1 459 ? 0.667 21.672 18.484 1 83.06 459 PHE B N 1
ATOM 7998 C CA . PHE B 1 459 ? 0.629 20.297 18.016 1 83.06 459 PHE B CA 1
ATOM 7999 C C . PHE B 1 459 ? -0.027 19.375 19.047 1 83.06 459 PHE B C 1
ATOM 8001 O O . PHE B 1 459 ? 0.401 19.328 20.203 1 83.06 459 PHE B O 1
ATOM 8008 N N . LEU B 1 460 ? -1.177 18.781 18.609 1 84.81 460 LEU B N 1
ATOM 8009 C CA . LEU B 1 460 ? -1.87 17.812 19.453 1 84.81 460 LEU B CA 1
ATOM 8010 C C . LEU B 1 460 ? -1.736 16.406 18.875 1 84.81 460 LEU B C 1
ATOM 8012 O O . LEU B 1 460 ? -2.164 16.141 17.75 1 84.81 460 LEU B O 1
ATOM 8016 N N . SER B 1 461 ? -1.086 15.578 19.578 1 84.62 461 SER B N 1
ATOM 8017 C CA . SER B 1 461 ? -0.883 14.195 19.156 1 84.62 461 SER B CA 1
ATOM 8018 C C . SER B 1 461 ? -2.076 13.32 19.547 1 84.62 461 SER B C 1
ATOM 8020 O O . SER B 1 461 ? -3.064 13.82 20.078 1 84.62 461 SER B O 1
ATOM 8022 N N . ASP B 1 462 ? -2.092 12.125 19.188 1 84.31 462 ASP B N 1
ATOM 8023 C CA . ASP B 1 462 ? -3.164 11.195 19.547 1 84.31 462 ASP B CA 1
ATOM 8024 C C . ASP B 1 462 ? -3.09 10.805 21.016 1 84.31 462 ASP B C 1
ATOM 8026 O O . ASP B 1 462 ? -2.053 10.977 21.656 1 84.31 462 ASP B O 1
ATOM 8030 N N . GLY B 1 463 ? -4.27 10.367 21.484 1 83.5 463 GLY B N 1
ATOM 8031 C CA . GLY B 1 463 ? -4.332 9.945 22.875 1 83.5 463 GLY B CA 1
ATOM 8032 C C . GLY B 1 463 ? -5.477 10.578 23.641 1 83.5 463 GLY B C 1
ATOM 8033 O O . GLY B 1 463 ? -6.301 11.289 23.062 1 83.5 463 GLY B O 1
ATOM 8034 N N . SER B 1 464 ? -5.469 10.344 24.906 1 87.44 464 SER B N 1
ATOM 8035 C CA . SER B 1 464 ? -6.504 10.867 25.781 1 87.44 464 SER B CA 1
ATOM 8036 C C . SER B 1 464 ? -6.227 12.32 26.156 1 87.44 464 SER B C 1
ATOM 8038 O O . SER B 1 464 ? -5.16 12.859 25.844 1 87.44 464 SER B O 1
ATOM 8040 N N . LEU B 1 465 ? -7.215 12.914 26.766 1 88.75 465 LEU B N 1
ATOM 8041 C CA . LEU B 1 465 ? -7.055 14.289 27.219 1 88.75 465 LEU B CA 1
ATOM 8042 C C . LEU B 1 465 ? -5.91 14.406 28.219 1 88.75 465 LEU B C 1
ATOM 8044 O O . LEU B 1 465 ? -5.152 15.375 28.188 1 88.75 465 LEU B O 1
ATOM 8048 N N . LYS B 1 466 ? -5.809 13.406 29.047 1 88.81 466 LYS B N 1
ATOM 8049 C CA . LYS B 1 466 ? -4.711 13.359 30 1 88.81 466 LYS B CA 1
ATOM 8050 C C . LYS B 1 466 ? -3.357 13.352 29.297 1 88.81 466 LYS B C 1
ATOM 8052 O O . LYS B 1 466 ? -2.445 14.086 29.688 1 88.81 466 LYS B O 1
ATOM 8057 N N . GLU B 1 467 ? -3.26 12.625 28.281 1 87.44 467 GLU B N 1
ATOM 8058 C CA . GLU B 1 467 ? -2.01 12.5 27.531 1 87.44 467 GLU B CA 1
ATOM 8059 C C . GLU B 1 467 ? -1.682 13.789 26.781 1 87.44 467 GLU B C 1
ATOM 8061 O O . GLU B 1 467 ? -0.51 14.094 26.547 1 87.44 467 GLU B O 1
ATOM 8066 N N . GLN B 1 468 ? -2.732 14.484 26.406 1 88.81 468 GLN B N 1
ATOM 8067 C CA . GLN B 1 468 ? -2.498 15.758 25.719 1 88.81 468 GLN B CA 1
ATOM 8068 C C . GLN B 1 468 ? -1.915 16.781 26.688 1 88.81 468 GLN B C 1
ATOM 8070 O O . GLN B 1 468 ? -1.062 17.594 26.297 1 88.81 468 GLN B O 1
ATOM 8075 N N . VAL B 1 469 ? -2.322 16.734 27.922 1 88.69 469 VAL B N 1
ATOM 8076 C CA . VAL B 1 469 ? -1.901 17.719 28.906 1 88.69 469 VAL B CA 1
ATOM 8077 C C . VAL B 1 469 ? -0.489 17.406 29.391 1 88.69 469 VAL B C 1
ATOM 8079 O O . VAL B 1 469 ? 0.321 18.312 29.594 1 88.69 469 VAL B O 1
ATOM 8082 N N . ILE B 1 470 ? -0.208 16.188 29.5 1 86.81 470 ILE B N 1
ATOM 8083 C CA . ILE B 1 470 ? 1.085 15.805 30.062 1 86.81 470 ILE B CA 1
ATOM 8084 C C . ILE B 1 470 ? 2.145 15.805 28.953 1 86.81 470 ILE B C 1
ATOM 8086 O O . ILE B 1 470 ? 3.342 15.734 29.234 1 86.81 470 ILE B O 1
ATOM 8090 N N . TYR B 1 471 ? 1.692 15.953 27.812 1 86.69 471 TYR B N 1
ATOM 8091 C CA . TYR B 1 471 ? 2.617 15.984 26.688 1 86.69 471 TYR B CA 1
ATOM 8092 C C . TYR B 1 471 ? 3.701 17.031 26.906 1 86.69 471 TYR B C 1
ATOM 8094 O O . TYR B 1 471 ? 3.414 18.156 27.359 1 86.69 471 TYR B O 1
ATOM 8102 N N . PRO B 1 472 ? 5.016 16.609 26.688 1 86.44 472 PRO B N 1
ATOM 8103 C CA . PRO B 1 472 ? 5.645 15.539 25.922 1 86.44 472 PRO B CA 1
ATOM 8104 C C . PRO B 1 472 ? 6.051 14.352 26.781 1 86.44 472 PRO B C 1
ATOM 8106 O O . PRO B 1 472 ? 6.793 13.477 26.328 1 86.44 472 PRO B O 1
ATOM 8109 N N . LEU B 1 473 ? 5.512 14.352 27.969 1 80.88 473 LEU B N 1
ATOM 8110 C CA . LEU B 1 473 ? 5.848 13.242 28.859 1 80.88 473 LEU B CA 1
ATOM 8111 C C . LEU B 1 473 ? 5.051 11.992 28.484 1 80.88 473 LEU B C 1
ATOM 8113 O O . LEU B 1 473 ? 3.902 12.094 28.047 1 80.88 473 LEU B O 1
ATOM 8117 N N . LYS B 1 474 ? 5.684 10.906 28.562 1 78.62 474 LYS B N 1
ATOM 8118 C CA . LYS B 1 474 ? 5.004 9.641 28.281 1 78.62 474 LYS B CA 1
ATOM 8119 C C . LYS B 1 474 ? 4.07 9.258 29.438 1 78.62 474 LYS B C 1
ATOM 8121 O O . LYS B 1 474 ? 2.947 8.812 29.203 1 78.62 474 LYS B O 1
ATOM 8126 N N . GLU B 1 475 ? 4.578 9.383 30.578 1 74.38 475 GLU B N 1
ATOM 8127 C CA . GLU B 1 475 ? 3.818 9.047 31.766 1 74.38 475 GLU B CA 1
ATOM 8128 C C . GLU B 1 475 ? 3.908 10.156 32.812 1 74.38 475 GLU B C 1
ATOM 8130 O O . GLU B 1 475 ? 4.789 11.016 32.719 1 74.38 475 GLU B O 1
ATOM 8135 N N . VAL B 1 476 ? 2.902 10.203 33.594 1 63.97 476 VAL B N 1
ATOM 8136 C CA . VAL B 1 476 ? 2.852 11.203 34.656 1 63.97 476 VAL B CA 1
ATOM 8137 C C . VAL B 1 476 ? 3.986 10.953 35.656 1 63.97 476 VAL B C 1
ATOM 8139 O O . VAL B 1 476 ? 4.246 9.812 36.031 1 63.97 476 VAL B O 1
ATOM 8142 N N . TYR B 1 477 ? 5.086 11.867 35.625 1 56.84 477 TYR B N 1
ATOM 8143 C CA . TYR B 1 477 ? 6.133 11.719 36.656 1 56.84 477 TYR B CA 1
ATOM 8144 C C . TYR B 1 477 ? 6.051 12.828 37.688 1 56.84 477 TYR B C 1
ATOM 8146 O O . TYR B 1 477 ? 6.035 14.008 37.344 1 56.84 477 TYR B O 1
ATOM 8154 N N . PRO B 1 478 ? 6.039 12.367 38.875 1 53.84 478 PRO B N 1
ATOM 8155 C CA . PRO B 1 478 ? 5.934 11.164 39.719 1 53.84 478 PRO B CA 1
ATOM 8156 C C . PRO B 1 478 ? 4.516 10.609 39.781 1 53.84 478 PRO B C 1
ATOM 8158 O O . PRO B 1 478 ? 3.545 11.375 39.75 1 53.84 478 PRO B O 1
ATOM 8161 N N . ASP B 1 479 ? 4.285 9.32 39.344 1 53.78 479 ASP B N 1
ATOM 8162 C CA . ASP B 1 479 ? 2.963 8.703 39.312 1 53.78 479 ASP B CA 1
ATOM 8163 C C . ASP B 1 479 ? 2.309 8.766 40.688 1 53.78 479 ASP B C 1
ATOM 8165 O O . ASP B 1 479 ? 2.592 7.938 41.562 1 53.78 479 ASP B O 1
ATOM 8169 N N . SER B 1 480 ? 1.981 9.906 41.156 1 55.97 480 SER B N 1
ATOM 8170 C CA . SER B 1 480 ? 1.325 9.906 42.469 1 55.97 480 SER B CA 1
ATOM 8171 C C . SER B 1 480 ? -0.184 9.742 42.312 1 55.97 480 SER B C 1
ATOM 8173 O O . SER B 1 480 ? -0.943 10.141 43.188 1 55.97 480 SER B O 1
ATOM 8175 N N . GLY B 1 481 ? -0.677 9.102 41.25 1 59.62 481 GLY B N 1
ATOM 8176 C CA . GLY B 1 481 ? -2.053 8.664 41.062 1 59.62 481 GLY B CA 1
ATOM 8177 C C . GLY B 1 481 ? -3.043 9.812 41.031 1 59.62 481 GLY B C 1
ATOM 8178 O O . GLY B 1 481 ? -3.125 10.516 40 1 59.62 481 GLY B O 1
ATOM 8179 N N . TRP B 1 482 ? -3.779 10 42.125 1 58 482 TRP B N 1
ATOM 8180 C CA . TRP B 1 482 ? -4.879 10.945 42.281 1 58 482 TRP B CA 1
ATOM 8181 C C . TRP B 1 482 ? -4.371 12.383 42.25 1 58 482 TRP B C 1
ATOM 8183 O O . TRP B 1 482 ? -5.008 13.258 41.656 1 58 482 TRP B O 1
ATOM 8193 N N . VAL B 1 483 ? -3.246 12.617 42.656 1 61 483 VAL B N 1
ATOM 8194 C CA . VAL B 1 483 ? -2.693 13.961 42.75 1 61 483 VAL B CA 1
ATOM 8195 C C . VAL B 1 483 ? -2.369 14.484 41.375 1 61 483 VAL B C 1
ATOM 8197 O O . VAL B 1 483 ? -2.553 15.672 41.094 1 61 483 VAL B O 1
ATOM 8200 N N . ASP B 1 484 ? -2.154 13.602 40.594 1 77.88 484 ASP B N 1
ATOM 8201 C CA . ASP B 1 484 ? -1.794 14.023 39.25 1 77.88 484 ASP B CA 1
ATOM 8202 C C . ASP B 1 484 ? -3.037 14.367 38.438 1 77.88 484 ASP B C 1
ATOM 8204 O O . ASP B 1 484 ? -3.027 15.32 37.656 1 77.88 484 ASP B O 1
ATOM 8208 N N . ASP B 1 485 ? -4.109 13.727 38.812 1 85.19 485 ASP B N 1
ATOM 8209 C CA . ASP B 1 485 ? -5.352 14.039 38.094 1 85.19 485 ASP B CA 1
ATOM 8210 C C . ASP B 1 485 ? -5.891 15.406 38.531 1 85.19 485 ASP B C 1
ATOM 8212 O O . ASP B 1 485 ? -6.426 16.141 37.688 1 85.19 485 ASP B O 1
ATOM 8216 N N . GLU B 1 486 ? -5.691 15.625 39.75 1 86.56 486 GLU B N 1
ATOM 8217 C CA . GLU B 1 486 ? -6.133 16.922 40.25 1 86.56 486 GLU B CA 1
ATOM 8218 C C . GLU B 1 486 ? -5.297 18.047 39.656 1 86.56 486 GLU B C 1
ATOM 8220 O O . GLU B 1 486 ? -5.816 19.125 39.344 1 86.56 486 GLU B O 1
ATOM 8225 N N . ARG B 1 487 ? -4.059 17.812 39.531 1 88.25 487 ARG B N 1
ATOM 8226 C CA . ARG B 1 487 ? -3.18 18.797 38.938 1 88.25 487 ARG B CA 1
ATOM 8227 C C . ARG B 1 487 ? -3.568 19.047 37.469 1 88.25 487 ARG B C 1
ATOM 8229 O O . ARG B 1 487 ? -3.521 20.188 37 1 88.25 487 ARG B O 1
ATOM 8236 N N . ILE B 1 488 ? -3.896 18.031 36.844 1 91 488 ILE B N 1
ATOM 8237 C CA . ILE B 1 488 ? -4.297 18.141 35.438 1 91 488 ILE B CA 1
ATOM 8238 C C . ILE B 1 488 ? -5.605 18.922 35.344 1 91 488 ILE B C 1
ATOM 8240 O O . ILE B 1 488 ? -5.746 19.797 34.469 1 91 488 ILE B O 1
ATOM 8244 N N . LEU B 1 489 ? -6.5 18.594 36.25 1 91.25 489 LEU B N 1
ATOM 8245 C CA . LEU B 1 489 ? -7.785 19.281 36.25 1 91.25 489 LEU B CA 1
ATOM 8246 C C . LEU B 1 489 ? -7.605 20.766 36.562 1 91.25 489 LEU B C 1
ATOM 8248 O O . LEU B 1 489 ? -8.266 21.609 35.969 1 91.25 489 LEU B O 1
ATOM 8252 N N . ARG B 1 490 ? -6.738 21.078 37.375 1 91.38 490 ARG B N 1
ATOM 8253 C CA . ARG B 1 490 ? -6.453 22.469 37.719 1 91.38 490 ARG B CA 1
ATOM 8254 C C . ARG B 1 490 ? -5.816 23.219 36.562 1 91.38 490 ARG B C 1
ATOM 8256 O O . ARG B 1 490 ? -6.109 24.391 36.344 1 91.38 490 ARG B O 1
ATOM 8263 N N . SER B 1 491 ? -4.91 22.547 35.938 1 92.44 491 SER B N 1
ATOM 8264 C CA . SER B 1 491 ? -4.25 23.172 34.781 1 92.44 491 SER B CA 1
ATOM 8265 C C . SER B 1 491 ? -5.246 23.469 33.688 1 92.44 491 SER B C 1
ATOM 8267 O O . SER B 1 491 ? -5.156 24.5 33 1 92.44 491 SER B O 1
ATOM 8269 N N . LEU B 1 492 ? -6.188 22.562 33.5 1 93.12 492 LEU B N 1
ATOM 8270 C CA . LEU B 1 492 ? -7.215 22.75 32.5 1 93.12 492 LEU B CA 1
ATOM 8271 C C . LEU B 1 492 ? -8.156 23.891 32.875 1 93.12 492 LEU B C 1
ATOM 8273 O O . LEU B 1 492 ? -8.586 24.672 32.031 1 93.12 492 LEU B O 1
ATOM 8277 N N . ASP B 1 493 ? -8.383 23.953 34.094 1 91.5 493 ASP B N 1
ATOM 8278 C CA . ASP B 1 493 ? -9.242 25.016 34.594 1 91.5 493 ASP B CA 1
ATOM 8279 C C . ASP B 1 493 ? -8.57 26.391 34.438 1 91.5 493 ASP B C 1
ATOM 8281 O O . ASP B 1 493 ? -9.203 27.359 34.062 1 91.5 493 ASP B O 1
ATOM 8285 N N . LYS B 1 494 ? -7.316 26.422 34.719 1 92.12 494 LYS B N 1
ATOM 8286 C CA . LYS B 1 494 ? -6.555 27.656 34.562 1 92.12 494 LYS B CA 1
ATOM 8287 C C . LYS B 1 494 ? -6.512 28.125 33.125 1 92.12 494 LYS B C 1
ATOM 8289 O O . LYS B 1 494 ? -6.449 29.328 32.844 1 92.12 494 LYS B O 1
ATOM 8294 N N . ALA B 1 495 ? -6.523 27.156 32.25 1 91.44 495 ALA B N 1
ATOM 8295 C CA . ALA B 1 495 ? -6.484 27.484 30.828 1 91.44 495 ALA B CA 1
ATOM 8296 C C . ALA B 1 495 ? -7.887 27.75 30.281 1 91.44 495 ALA B C 1
ATOM 8298 O O . ALA B 1 495 ? -8.055 28.109 29.109 1 91.44 495 ALA B O 1
ATOM 8299 N N . GLY B 1 496 ? -8.898 27.562 31.078 1 86.88 496 GLY B N 1
ATOM 8300 C CA . GLY B 1 496 ? -10.266 27.812 30.656 1 86.88 496 GLY B CA 1
ATOM 8301 C C . GLY B 1 496 ? -10.852 26.688 29.828 1 86.88 496 GLY B C 1
ATOM 8302 O O . GLY B 1 496 ? -11.68 26.922 28.953 1 86.88 496 GLY B O 1
ATOM 8303 N N . LEU B 1 497 ? -10.383 25.453 30.031 1 88.5 497 LEU B N 1
ATOM 8304 C CA . LEU B 1 497 ? -10.812 24.328 29.203 1 88.5 497 LEU B CA 1
ATOM 8305 C C . LEU B 1 497 ? -11.578 23.297 30.031 1 88.5 497 LEU B C 1
ATOM 8307 O O . LEU B 1 497 ? -11.508 22.109 29.75 1 88.5 497 LEU B O 1
ATOM 8311 N N . SER B 1 498 ? -12.281 23.719 30.938 1 85.44 498 SER B N 1
ATOM 8312 C CA . SER B 1 498 ? -13.039 22.797 31.781 1 85.44 498 SER B CA 1
ATOM 8313 C C . SER B 1 498 ? -14.164 22.125 31 1 85.44 498 SER B C 1
ATOM 8315 O O . SER B 1 498 ? -14.523 20.984 31.281 1 85.44 498 SER B O 1
ATOM 8317 N N . SER B 1 499 ? -14.641 22.734 30.031 1 79.75 499 SER B N 1
ATOM 8318 C CA . SER B 1 499 ? -15.727 22.203 29.234 1 79.75 499 SER B CA 1
ATOM 8319 C C . SER B 1 499 ? -15.258 21.031 28.359 1 79.75 499 SER B C 1
ATOM 8321 O O . SER B 1 499 ? -16.062 20.203 27.953 1 79.75 499 SER B O 1
ATOM 8323 N N . LEU B 1 500 ? -14.016 21.031 28.094 1 83.44 500 LEU B N 1
ATOM 8324 C CA . LEU B 1 500 ? -13.461 19.969 27.266 1 83.44 500 LEU B CA 1
ATOM 8325 C C . LEU B 1 500 ? -13.523 18.625 27.984 1 83.44 500 LEU B C 1
ATOM 8327 O O . LEU B 1 500 ? -13.617 17.578 27.328 1 83.44 500 LEU B O 1
ATOM 8331 N N . ILE B 1 501 ? -13.555 18.672 29.266 1 84.88 501 ILE B N 1
ATOM 8332 C CA . ILE B 1 501 ? -13.625 17.453 30.062 1 84.88 501 ILE B CA 1
ATOM 8333 C C . ILE B 1 501 ? -14.977 16.766 29.859 1 84.88 501 ILE B C 1
ATOM 8335 O O . ILE B 1 501 ? -15.055 15.539 29.734 1 84.88 501 ILE B O 1
ATOM 8339 N N . ASN B 1 502 ? -15.93 17.562 29.75 1 78.94 502 ASN B N 1
ATOM 8340 C CA . ASN B 1 502 ? -17.281 17.031 29.547 1 78.94 502 ASN B CA 1
ATOM 8341 C C . ASN B 1 502 ? -17.469 16.5 28.125 1 78.94 502 ASN B C 1
ATOM 8343 O O . ASN B 1 502 ? -18.203 15.539 27.922 1 78.94 502 ASN B O 1
ATOM 8347 N N . ARG B 1 503 ? -16.766 17.125 27.25 1 77.31 503 ARG B N 1
ATOM 8348 C CA . ARG B 1 503 ? -16.906 16.719 25.859 1 77.31 503 ARG B CA 1
ATOM 8349 C C . ARG B 1 503 ? -16.203 15.391 25.609 1 77.31 503 ARG B C 1
ATOM 8351 O O . ARG B 1 503 ? -16.625 14.602 24.766 1 77.31 503 ARG B O 1
ATOM 8358 N N . THR B 1 504 ? -15.078 15.141 26.312 1 81.31 504 THR B N 1
ATOM 8359 C CA . THR B 1 504 ? -14.289 13.945 26.078 1 81.31 504 THR B CA 1
ATOM 8360 C C . THR B 1 504 ? -14.766 12.797 26.969 1 81.31 504 THR B C 1
ATOM 8362 O O . THR B 1 504 ? -14.43 11.633 26.734 1 81.31 504 THR B O 1
ATOM 8365 N N . GLY B 1 505 ? -15.633 12.961 27.859 1 77.38 505 GLY B N 1
ATOM 8366 C CA . GLY B 1 505 ? -16.156 11.93 28.734 1 77.38 505 GLY B CA 1
ATOM 8367 C C . GLY B 1 505 ? -15.195 11.57 29.859 1 77.38 505 GLY B C 1
ATOM 8368 O O . GLY B 1 505 ? -15.297 10.5 30.453 1 77.38 505 GLY B O 1
ATOM 8369 N N . GLY B 1 506 ? -14.18 12.344 29.984 1 82.44 506 GLY B N 1
ATOM 8370 C CA . GLY B 1 506 ? -13.227 12.07 31.031 1 82.44 506 GLY B CA 1
ATOM 8371 C C . GLY B 1 506 ? -11.781 12.258 30.594 1 82.44 506 GLY B C 1
ATOM 8372 O O . GLY B 1 506 ? -11.516 12.547 29.438 1 82.44 506 GLY B O 1
ATOM 8373 N N . LEU B 1 507 ? -10.891 12.039 31.562 1 84.31 507 LEU B N 1
ATOM 8374 C CA . LEU B 1 507 ? -9.469 12.297 31.328 1 84.31 507 LEU B CA 1
ATOM 8375 C C . LEU B 1 507 ? -8.805 11.109 30.641 1 84.31 507 LEU B C 1
ATOM 8377 O O . LEU B 1 507 ? -7.906 11.289 29.828 1 84.31 507 LEU B O 1
ATOM 8381 N N . ASP B 1 508 ? -9.273 9.945 30.844 1 83.19 508 ASP B N 1
ATOM 8382 C CA . ASP B 1 508 ? -8.562 8.758 30.391 1 83.19 508 ASP B CA 1
ATOM 8383 C C . ASP B 1 508 ? -9.266 8.109 29.203 1 83.19 508 ASP B C 1
ATOM 8385 O O . ASP B 1 508 ? -8.773 7.133 28.641 1 83.19 508 ASP B O 1
ATOM 8389 N N . LYS B 1 509 ? -10.352 8.641 28.875 1 78.75 509 LYS B N 1
ATOM 8390 C CA . LYS B 1 509 ? -11.078 7.996 27.781 1 78.75 509 LYS B CA 1
ATOM 8391 C C . LYS B 1 509 ? -10.406 8.242 26.438 1 78.75 509 LYS B C 1
ATOM 8393 O O . LYS B 1 509 ? -10.109 9.391 26.094 1 78.75 509 LYS B O 1
ATOM 8398 N N . LYS B 1 510 ? -9.992 7.141 25.859 1 71.88 510 LYS B N 1
ATOM 8399 C CA . LYS B 1 510 ? -9.375 7.238 24.531 1 71.88 510 LYS B CA 1
ATOM 8400 C C . LYS B 1 510 ? -10.422 7.438 23.453 1 71.88 510 LYS B C 1
ATOM 8402 O O . LYS B 1 510 ? -11.242 6.555 23.203 1 71.88 510 LYS B O 1
ATOM 8407 N N . GLU B 1 511 ? -10.664 8.695 23.156 1 63.62 511 GLU B N 1
ATOM 8408 C CA . GLU B 1 511 ? -11.602 8.992 22.078 1 63.62 511 GLU B CA 1
ATOM 8409 C C . GLU B 1 511 ? -10.938 8.836 20.703 1 63.62 511 GLU B C 1
ATOM 8411 O O . GLU B 1 511 ? -9.734 9.055 20.562 1 63.62 511 GLU B O 1
ATOM 8416 N N . ASP B 1 512 ? -11.609 8.164 19.859 1 64.62 512 ASP B N 1
ATOM 8417 C CA . ASP B 1 512 ? -11.148 8.008 18.484 1 64.62 512 ASP B CA 1
ATOM 8418 C C . ASP B 1 512 ? -11.273 9.32 17.719 1 64.62 512 ASP B C 1
ATOM 8420 O O . ASP B 1 512 ? -11.711 9.336 16.562 1 64.62 512 ASP B O 1
ATOM 8424 N N . TRP B 1 513 ? -10.898 10.461 18.469 1 67.56 513 TRP B N 1
ATOM 8425 C CA . TRP B 1 513 ? -11.023 11.766 17.828 1 67.56 513 TRP B CA 1
ATOM 8426 C C . TRP B 1 513 ? -9.664 12.281 17.375 1 67.56 513 TRP B C 1
ATOM 8428 O O . TRP B 1 513 ? -8.641 11.984 17.984 1 67.56 513 TRP B O 1
ATOM 8438 N N . ASN B 1 514 ? -9.688 12.852 16.203 1 74.62 514 ASN B N 1
ATOM 8439 C CA . ASN B 1 514 ? -8.555 13.68 15.828 1 74.62 514 ASN B CA 1
ATOM 8440 C C . ASN B 1 514 ? -8.641 15.07 16.453 1 74.62 514 ASN B C 1
ATOM 8442 O O . ASN B 1 514 ? -9.43 15.906 16 1 74.62 514 ASN B O 1
ATOM 8446 N N . TRP B 1 515 ? -7.863 15.328 17.453 1 78.19 515 TRP B N 1
ATOM 8447 C CA . TRP B 1 515 ? -7.906 16.547 18.25 1 78.19 515 TRP B CA 1
ATOM 8448 C C . TRP B 1 515 ? -7.812 17.781 17.359 1 78.19 515 TRP B C 1
ATOM 8450 O O . TRP B 1 515 ? -8.492 18.781 17.594 1 78.19 515 TRP B O 1
ATOM 8460 N N . ALA B 1 516 ? -6.977 17.688 16.312 1 71.75 516 ALA B N 1
ATOM 8461 C CA . ALA B 1 516 ? -6.746 18.844 15.453 1 71.75 516 ALA B CA 1
ATOM 8462 C C . ALA B 1 516 ? -7.98 19.156 14.609 1 71.75 516 ALA B C 1
ATOM 8464 O O . ALA B 1 516 ? -8.148 20.281 14.141 1 71.75 516 ALA B O 1
ATOM 8465 N N . GLU B 1 517 ? -8.875 18.234 14.57 1 68.5 517 GLU B N 1
ATOM 8466 C CA . GLU B 1 517 ? -10.07 18.422 13.75 1 68.5 517 GLU B CA 1
ATOM 8467 C C . GLU B 1 517 ? -11.258 18.859 14.602 1 68.5 517 GLU B C 1
ATOM 8469 O O . GLU B 1 517 ? -12.188 19.484 14.102 1 68.5 517 GLU B O 1
ATOM 8474 N N . VAL B 1 518 ? -11.195 18.562 15.867 1 71.44 518 VAL B N 1
ATOM 8475 C CA . VAL B 1 518 ? -12.352 18.781 16.734 1 71.44 518 VAL B CA 1
ATOM 8476 C C . VAL B 1 518 ? -12.195 20.109 17.484 1 71.44 518 VAL B C 1
ATOM 8478 O O . VAL B 1 518 ? -13.18 20.828 17.688 1 71.44 518 VAL B O 1
ATOM 8481 N N . LEU B 1 519 ? -10.953 20.469 17.797 1 76.88 519 LEU B N 1
ATOM 8482 C CA . LEU B 1 519 ? -10.734 21.656 18.609 1 76.88 519 LEU B CA 1
ATOM 8483 C C . LEU B 1 519 ? -10.5 22.875 17.719 1 76.88 519 LEU B C 1
ATOM 8485 O O . LEU B 1 519 ? -9.945 22.766 16.625 1 76.88 519 LEU B O 1
ATOM 8489 N N . SER B 1 520 ? -10.898 23.969 18.203 1 73.94 520 SER B N 1
ATOM 8490 C CA . SER B 1 520 ? -10.594 25.234 17.547 1 73.94 520 SER B CA 1
ATOM 8491 C C . SER B 1 520 ? -9.141 25.641 17.781 1 73.94 520 SER B C 1
ATOM 8493 O O . SER B 1 520 ? -8.492 25.141 18.703 1 73.94 520 SER B O 1
ATOM 8495 N N . PRO B 1 521 ? -8.594 26.438 16.906 1 74.25 521 PRO B N 1
ATOM 8496 C CA . PRO B 1 521 ? -7.215 26.891 17.109 1 74.25 521 PRO B CA 1
ATOM 8497 C C . PRO B 1 521 ? -7.004 27.547 18.469 1 74.25 521 PRO B C 1
ATOM 8499 O O . PRO B 1 521 ? -5.938 27.391 19.078 1 74.25 521 PRO B O 1
ATOM 8502 N N . GLY B 1 522 ? -8.008 28.25 18.953 1 77.31 522 GLY B N 1
ATOM 8503 C CA . GLY B 1 522 ? -7.898 28.828 20.281 1 77.31 522 GLY B CA 1
ATOM 8504 C C . GLY B 1 522 ? -7.844 27.797 21.391 1 77.31 522 GLY B C 1
ATOM 8505 O O . GLY B 1 522 ? -7.062 27.922 22.328 1 77.31 522 GLY B O 1
ATOM 8506 N N . GLU B 1 523 ? -8.703 26.859 21.203 1 81.19 523 GLU B N 1
ATOM 8507 C CA . GLU B 1 523 ? -8.688 25.766 22.172 1 81.19 523 GLU B CA 1
ATOM 8508 C C . GLU B 1 523 ? -7.367 25 22.125 1 81.19 523 GLU B C 1
ATOM 8510 O O . GLU B 1 523 ? -6.863 24.578 23.172 1 81.19 523 GLU B O 1
ATOM 8515 N N . MET B 1 524 ? -6.855 24.891 20.984 1 85.81 524 MET B N 1
ATOM 8516 C CA . MET B 1 524 ? -5.582 24.188 20.844 1 85.81 524 MET B CA 1
ATOM 8517 C C . MET B 1 524 ? -4.453 24.953 21.516 1 85.81 524 MET B C 1
ATOM 8519 O O . MET B 1 524 ? -3.574 24.359 22.141 1 85.81 524 MET B O 1
ATOM 8523 N N . GLN B 1 525 ? -4.504 26.188 21.344 1 85.06 525 GLN B N 1
ATOM 8524 C CA . GLN B 1 525 ? -3.498 27.031 21.984 1 85.06 525 GLN B CA 1
ATOM 8525 C C . GLN B 1 525 ? -3.607 26.969 23.5 1 85.06 525 GLN B C 1
ATOM 8527 O O . GLN B 1 525 ? -2.596 26.891 24.203 1 85.06 525 GLN B O 1
ATOM 8532 N N . ARG B 1 526 ? -4.793 27.016 23.984 1 88.88 526 ARG B N 1
ATOM 8533 C CA . ARG B 1 526 ? -5.004 26.953 25.422 1 88.88 526 ARG B CA 1
ATOM 8534 C C . ARG B 1 526 ? -4.57 25.594 25.984 1 88.88 526 ARG B C 1
ATOM 8536 O O . ARG B 1 526 ? -4.07 25.516 27.094 1 88.88 526 ARG B O 1
ATOM 8543 N N . LEU B 1 527 ? -4.844 24.656 25.234 1 90.06 527 LEU B N 1
ATOM 8544 C CA . LEU B 1 527 ? -4.402 23.328 25.656 1 90.06 527 LEU B CA 1
ATOM 8545 C C . LEU B 1 527 ? -2.881 23.266 25.719 1 90.06 527 LEU B C 1
ATOM 8547 O O . LEU B 1 527 ? -2.32 22.594 26.578 1 90.06 527 LEU B O 1
ATOM 8551 N N . ALA B 1 528 ? -2.234 23.891 24.766 1 89.31 528 ALA B N 1
ATOM 8552 C CA . ALA B 1 528 ? -0.775 23.953 24.797 1 89.31 528 ALA B CA 1
ATOM 8553 C C . ALA B 1 528 ? -0.288 24.672 26.047 1 89.31 528 ALA B C 1
ATOM 8555 O O . ALA B 1 528 ? 0.728 24.297 26.641 1 89.31 528 ALA B O 1
ATOM 8556 N N . PHE B 1 529 ? -1.036 25.672 26.484 1 90.62 529 PHE B N 1
ATOM 8557 C CA . PHE B 1 529 ? -0.667 26.406 27.688 1 90.62 529 PHE B CA 1
ATOM 8558 C C . PHE B 1 529 ? -0.917 25.562 28.938 1 90.62 529 PHE B C 1
ATOM 8560 O O . PHE B 1 529 ? -0.21 25.703 29.938 1 90.62 529 PHE B O 1
ATOM 8567 N N . SER B 1 530 ? -1.929 24.734 28.844 1 91.69 530 SER B N 1
ATOM 8568 C CA . SER B 1 530 ? -2.189 23.844 29.984 1 91.69 530 SER B CA 1
ATOM 8569 C C . SER B 1 530 ? -0.994 22.938 30.266 1 91.69 530 SER B C 1
ATOM 8571 O O . SER B 1 530 ? -0.752 22.562 31.406 1 91.69 530 SER B O 1
ATOM 8573 N N . ARG B 1 531 ? -0.264 22.672 29.266 1 89.75 531 ARG B N 1
ATOM 8574 C CA . ARG B 1 531 ? 0.954 21.875 29.422 1 89.75 531 ARG B CA 1
ATOM 8575 C C . ARG B 1 531 ? 1.974 22.609 30.281 1 89.75 531 ARG B C 1
ATOM 8577 O O . ARG B 1 531 ? 2.65 22 31.109 1 89.75 531 ARG B O 1
ATOM 8584 N N . LEU B 1 532 ? 2.068 23.875 30.016 1 89.19 532 LEU B N 1
ATOM 8585 C CA . LEU B 1 532 ? 3.004 24.703 30.781 1 89.19 532 LEU B CA 1
ATOM 8586 C C . LEU B 1 532 ? 2.598 24.781 32.25 1 89.19 532 LEU B C 1
ATOM 8588 O O . LEU B 1 532 ? 3.455 24.75 33.125 1 89.19 532 LEU B O 1
ATOM 8592 N N . PHE B 1 533 ? 1.308 24.875 32.438 1 90.56 533 PHE B N 1
ATOM 8593 C CA . PHE B 1 533 ? 0.813 24.969 33.812 1 90.56 533 PHE B CA 1
ATOM 8594 C C . PHE B 1 533 ? 1.039 23.656 34.531 1 90.56 533 PHE B C 1
ATOM 8596 O O . PHE B 1 533 ? 1.28 23.656 35.75 1 90.56 533 PHE B O 1
ATOM 8603 N N . TYR B 1 534 ? 0.953 22.641 33.844 1 89.56 534 TYR B N 1
ATOM 8604 C CA . TYR B 1 534 ? 1.135 21.328 34.438 1 89.56 534 TYR B CA 1
ATOM 8605 C C . TYR B 1 534 ? 2.607 21.062 34.75 1 89.56 534 TYR B C 1
ATOM 8607 O O . TYR B 1 534 ? 2.963 20.609 35.812 1 89.56 534 TYR B O 1
ATOM 8615 N N . LEU B 1 535 ? 3.465 21.266 33.781 1 86.5 535 LEU B N 1
ATOM 8616 C CA . LEU B 1 535 ? 4.883 20.953 33.875 1 86.5 535 LEU B CA 1
ATOM 8617 C C . LEU B 1 535 ? 5.586 21.938 34.812 1 86.5 535 LEU B C 1
ATOM 8619 O O . LEU B 1 535 ? 6.535 21.562 35.5 1 86.5 535 LEU B O 1
ATOM 8623 N N . GLN B 1 536 ? 5.121 23.203 34.844 1 85.88 536 GLN B N 1
ATOM 8624 C CA . GLN B 1 536 ? 5.703 24.266 35.656 1 85.88 536 GLN B CA 1
ATOM 8625 C C . GLN B 1 536 ? 7.223 24.297 35.531 1 85.88 536 GLN B C 1
ATOM 8627 O O . GLN B 1 536 ? 7.945 24.156 36.5 1 85.88 536 GLN B O 1
ATOM 8632 N N . PRO B 1 537 ? 7.691 24.562 34.312 1 86.75 537 PRO B N 1
ATOM 8633 C CA . PRO B 1 537 ? 9.141 24.594 34.094 1 86.75 537 PRO B CA 1
ATOM 8634 C C . PRO B 1 537 ? 9.812 25.812 34.719 1 86.75 537 PRO B C 1
ATOM 8636 O O . PRO B 1 537 ? 9.133 26.797 35.031 1 86.75 537 PRO B O 1
ATOM 8639 N N . LYS B 1 538 ? 11.094 25.641 34.844 1 84.88 538 LYS B N 1
ATOM 8640 C CA . LYS B 1 538 ? 11.852 26.781 35.344 1 84.88 538 LYS B CA 1
ATOM 8641 C C . LYS B 1 538 ? 11.844 27.938 34.375 1 84.88 538 LYS B C 1
ATOM 8643 O O . LYS B 1 538 ? 11.75 29.109 34.781 1 84.88 538 LYS B O 1
ATOM 8648 N N . TYR B 1 539 ? 11.984 27.562 33.125 1 88.06 539 TYR B N 1
ATOM 8649 C CA . TYR B 1 539 ? 11.984 28.562 32.062 1 88.06 539 TYR B CA 1
ATOM 8650 C C . TYR B 1 539 ? 11 28.188 30.953 1 88.06 539 TYR B C 1
ATOM 8652 O O . TYR B 1 539 ? 10.891 27.016 30.578 1 88.06 539 TYR B O 1
ATOM 8660 N N . ALA B 1 540 ? 10.219 29.125 30.5 1 88.75 540 ALA B N 1
ATOM 8661 C CA . ALA B 1 540 ? 9.266 28.922 29.406 1 88.75 540 ALA B CA 1
ATOM 8662 C C . ALA B 1 540 ? 9.547 29.859 28.234 1 88.75 540 ALA B C 1
ATOM 8664 O O . ALA B 1 540 ? 9.805 31.062 28.453 1 88.75 540 ALA B O 1
ATOM 8665 N N . VAL B 1 541 ? 9.688 29.297 27.125 1 84.69 541 VAL B N 1
ATOM 8666 C CA . VAL B 1 541 ? 9.875 30.078 25.906 1 84.69 541 VAL B CA 1
ATOM 8667 C C . VAL B 1 541 ? 8.672 29.922 24.984 1 84.69 541 VAL B C 1
ATOM 8669 O O . VAL B 1 541 ? 8.641 29.031 24.141 1 84.69 541 VAL B O 1
ATOM 8672 N N . PRO B 1 542 ? 7.68 30.734 25.141 1 79.44 542 PRO B N 1
ATOM 8673 C CA . PRO B 1 542 ? 6.469 30.594 24.328 1 79.44 542 PRO B CA 1
ATOM 8674 C C . PRO B 1 542 ? 6.629 31.156 22.922 1 79.44 542 PRO B C 1
ATOM 8676 O O . PRO B 1 542 ? 7.426 32.062 22.703 1 79.44 542 PRO B O 1
#

Sequence (1084 aa):
MGTRSPRVERPRPRLDRIFLRRFINLCAMLFPHWSSQNVLMFLTLLTIALTGQLLVYQVGILPSQFYGVLAERDLHGFQRLSILALLLILFNSMLRSAEQYVSKLAYLSFRRDLTRYLHRLYFNNQVYYTLTVHHPHIDNPDQRMTQDVERLCRELSSSASQVLTTPFTLVYYSYQCAVNTGWMGPVSIFGYFVIGSLLNKVLMGPVIPRLVQQEKLEGNFRYKHVQVRVNAEAAAFYRAGSSELSRTDSHLQDLIGAQKDFIYQELWLNFGTNTFDFLGGILSYMIIAVPIFTGMWADLSPAELSELISKNAFVSIYLISCFSKIIDLSSSLCDVAGYTHRIAELEEVMLEISHNYDKDQLEPQETNSALEEKSRSDDPVIVLDNVTITTPGSECILVRELNLQVGERSNILITGDSGSGKSSILRVLAGLWETKQGQVSVLTSFGPHGVVFLPQKPFLSDGSLKEQVIYPLKEVYPDSGWVDDERILRSLDKAGLSSLINRTGGLDKKEDWNWAEVLSPGEMQRLAFSRLFYLQPKYAVPMGTRSPRVERPRPRLDRIFLRRFINLCAMLFPHWSSQNVLMFLTLLTIALTGQLLVYQVGILPSQFYGVLAERDLHGFQRLSILALLLILFNSMLRSAEQYVSKLAYLSFRRDLTRYLHRLYFNNQVYYTLTVHHPHIDNPDQRMTQDVERLCRELSSSASQVLTTPFTLVYYSYQCAVNTGWMGPVSIFGYFVIGSLLNKVLMGPVIPRLVQQEKLEGNFRYKHVQVRVNAEAAAFYRAGSSELSRTDSHLQDLIGAQKDFIYQELWLNFGTNTFDFLGGILSYMIIAVPIFTGMWADLSPAELSELISKNAFVSIYLISCFSKIIDLSSSLCDVAGYTHRIAELEEVMLEISHNYDKDQLEPQETNSALEEKSRSDDPVIVLDNVTITTPGSECILVRELNLQVGERSNILITGDSGSGKSSILRVLAGLWETKQGQVSVLTSFGPHGVVFLPQKPFLSDGSLKEQVIYPLKEVYPDSGWVDDERILRSLDKAGLSSLINRTGGLDKKEDWNWAEVLSPGEMQRLAFSRLFYLQPKYAVP

InterPro domains:
  IPR003439 ABC transporter-like, ATP-binding domain [PF00005] (400-539)
  IPR011527 ABC transporter type 1, transmembrane domain [PF06472] (26-293)
  IPR011527 ABC transporter type 1, transmembrane domain [PS50929] (39-305)
  IPR025662 Sigma-54 interaction domain, ATP-binding site 1 [PS00675] (412-425)
  IPR027417 P-loop containing nucleoside triphosphate hydrolase [G3DSA:3.40.50.300] (350-541)
  IPR027417 P-loop containing nucleoside triphosphate hydrolase [SSF52540] (376-539)
  IPR036640 ABC transporter type 1, transmembrane domain superfamily [G3DSA:1.20.1560.10] (16-349)
  IPR036640 ABC transporter type 1, transmembrane domain superfamily [SSF90123] (31-308)
  IPR050835 ATP-binding cassette sub-family D [PTHR11384] (10-541)

Foldseek 3Di:
DPPPPPPPPPDQQAPDPVLVVLVVVLVCQLPVDCPDPLVVLLVVLQVLLVVLVVLVVVLVCLVVQCCVCVVVVPPVSNVVSVVVNVVSVVVNVVSVVVSVVSLVVSLVSQLVRQLVVVVCLCPPPPLVLCCVAFPVVQFQVVCLSPVLSSLLSNLCSVCSSLVSCLVVLLVVLLVVLCVQQNPLLSVVLVVLLVVLVVVLSVLLGVLLSLVLVLSRLVSVLVVLVVVCVLCVVVCVVVVVVPVSVVVSVVSVVVNVVSVVVNVVSVVVSVVSLVCLLVVQLCVLVVRNVVCVVVCVPVPDDPVRVVVSSVSSSVSSSSSSVSSSSVSVCSVSVSSNSNSSVSNSVSVVVSVVVVVVVVVVVPPPPVPCPVCVPPPDQWAFQKWWAQFWDDRRPDPHTLDGGDTDTHTAPDDDDDDDDPSSCPVVVVCVQVVNDDTPDTDIDRNFDDDLAAEDEDDPQQDADAFFQLDLQQPPDPDDPPPPPPVLQVQLCVLCVVLVNNVVCVVQVHGHRRDPDDCSVPDDSSRSVSSSSSNCSSSVYSHYHD/DPPPPPPPPPDQQAPDPVLVVLVVVLVCQLPVDCPDPLVVLLVVLQVLLQVLVVLVVVLVCLVVQCCVCVVVVPPVSNVVSVVVNVVSVVVNVVSVVVSVVSLVVSLVSQLVRQLVVVVCLCPPPPLVLCCVAFPVVQFQVVCLSPVLSSLLSNLCSVCSSLVSCLVVLLVVLLVVLCVQPNPLLSVLLVVLLVVLVVVLSVLLGVLLSLVLVLSRLVSVLVVLVVVCVLCVVVCVVVVVVPVSVVVSVVSVVVNVVSVVVNVVSVVVSVVSLVVLLVVQLCVLVVRNVVCVVVCVPVPDDPVRVVVSSVSSSVSSSSSSVSSSSVSVCSVSVSSNSNSSVSNSVSVVVSVVVVVVVVVVVPPPPVPQVVVVPPPDQWAFQKWWAQFWADRRPDRHTLDGGDTDTHGAPDDDDDDDDPSSCPVVVVCVQVVNDDTPDTDIDRNFDDDLATEDEDDPQQDADAFFQLCLQQPPDPDDVPPPPPVLQVQLCVLCVVLVNNVVCVVQVHGHRRDPDDCSVPDDSSRSVSSSSSNCSSSVYSHYHD

Radius of gyration: 35.29 Å; Cα contacts (8 Å, |Δi|>4): 1297; chains: 2; bounding box: 73×108×84 Å

Organism: NCBI:txid247094

pLDDT: mean 83.63, std 12.54, range [20.62, 96.25]

Solvent-accessible surface area (backbone atoms only — not comparable to full-atom values): 57776 Å² total; per-residue (Å²): 131,81,77,70,70,72,76,73,76,67,80,76,60,52,96,45,72,64,43,52,52,46,48,51,52,52,48,43,65,66,46,74,45,84,83,31,72,57,41,49,47,50,51,50,38,49,52,41,51,54,52,41,52,56,47,49,52,57,59,65,48,43,62,60,52,50,51,52,30,59,39,67,66,37,62,71,56,41,54,53,50,49,54,50,49,53,51,51,36,52,50,47,16,50,39,53,24,46,41,53,38,48,32,52,50,44,20,50,52,46,36,53,52,54,40,51,51,50,44,56,50,38,31,36,90,43,34,53,35,50,45,63,72,74,36,67,83,63,68,56,61,50,41,43,59,45,57,39,40,48,51,32,28,44,50,52,29,70,46,40,59,58,62,65,46,42,63,58,53,50,54,51,33,45,50,53,25,31,74,71,58,35,69,64,45,45,51,52,53,50,51,51,47,52,53,51,51,54,52,48,54,63,44,46,48,69,41,22,42,35,50,45,49,32,53,50,37,47,39,52,42,52,48,52,41,46,52,48,60,77,39,19,63,34,40,47,47,49,60,21,30,66,33,49,42,52,54,54,47,48,41,48,52,54,33,52,52,37,45,52,54,36,48,55,45,44,32,54,38,44,29,53,45,37,36,50,46,50,52,40,68,51,43,38,59,59,56,55,43,52,48,54,76,71,46,77,57,64,85,51,52,49,69,58,41,43,51,51,50,50,54,47,35,52,40,39,40,50,42,41,48,54,52,37,52,57,53,60,40,48,62,54,48,39,51,41,50,33,36,44,54,55,43,43,52,52,49,53,52,48,50,51,53,52,50,51,52,51,47,65,67,58,47,71,56,86,61,54,68,74,58,70,44,88,67,55,87,80,48,62,39,35,40,34,45,46,28,22,37,47,48,84,98,43,90,51,73,51,39,74,60,38,69,46,73,38,40,65,96,59,85,82,84,89,82,72,62,84,85,51,36,70,68,54,53,50,32,40,72,72,64,74,44,75,64,77,36,59,44,80,45,68,74,60,54,77,40,55,83,12,42,38,47,45,48,90,57,67,74,72,72,84,61,20,58,47,50,58,35,50,45,48,46,76,62,72,85,74,75,58,64,68,59,49,51,51,45,49,53,50,19,28,47,75,46,69,44,57,67,55,42,68,74,53,73,36,52,75,42,70,53,98,61,59,54,77,76,73,47,49,72,59,54,40,47,31,45,53,49,18,18,48,60,56,51,58,40,76,35,76,47,111,131,82,77,69,71,74,75,73,78,67,80,75,60,50,96,45,70,65,44,52,52,46,46,50,52,52,46,44,66,67,48,74,46,85,82,32,71,57,42,50,47,51,50,50,40,49,52,41,50,53,51,43,54,56,47,49,52,57,60,64,47,43,64,61,52,51,51,51,28,58,38,66,68,36,63,70,56,42,54,52,49,50,54,50,47,52,52,51,36,52,49,48,18,49,38,54,24,48,40,53,39,48,31,53,50,44,20,50,51,45,36,52,53,53,39,51,52,50,42,56,52,37,33,36,90,45,35,52,35,49,44,63,70,74,35,67,82,62,68,55,62,50,42,43,60,45,58,40,40,49,51,34,27,45,50,51,30,70,45,40,60,58,63,66,45,43,63,58,53,50,52,53,34,44,52,52,26,32,73,69,57,36,68,63,46,45,52,52,52,49,51,52,48,54,53,52,50,54,53,49,53,62,44,46,49,67,42,23,42,34,49,45,51,32,52,50,38,47,38,51,43,52,48,50,41,47,52,47,62,78,40,19,63,34,38,46,49,48,60,21,29,67,34,48,43,51,54,53,48,49,40,49,51,54,31,53,52,36,46,52,52,36,49,56,45,45,32,55,37,43,28,53,45,39,36,50,45,50,51,40,69,51,43,37,59,59,56,55,44,52,49,53,76,69,47,77,57,65,85,53,52,50,67,57,41,42,52,51,50,49,56,46,35,52,38,38,40,50,42,40,48,54,52,38,52,57,54,60,41,47,63,55,48,38,50,38,50,33,35,43,52,56,42,43,52,52,50,52,52,47,50,50,52,53,51,53,52,51,48,64,65,59,47,71,63,73,66,57,72,73,57,68,47,89,68,54,88,80,47,62,38,34,39,34,45,45,29,22,36,45,45,85,98,44,90,49,73,50,40,74,60,40,70,47,72,39,42,66,97,59,88,82,85,89,82,74,62,82,84,48,35,70,69,56,52,51,32,40,74,70,63,75,44,73,63,75,36,59,46,79,45,67,75,56,52,76,39,55,84,12,43,38,4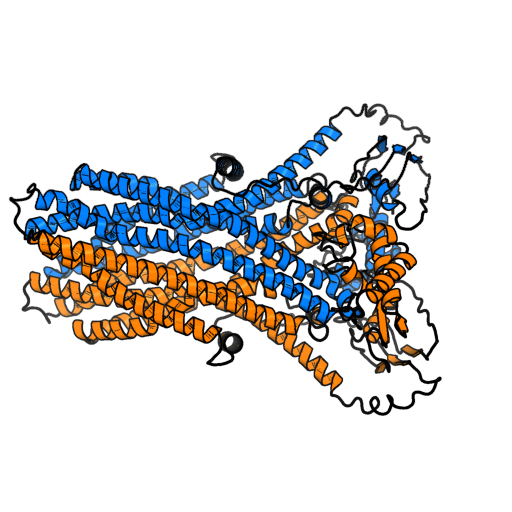7,46,47,91,58,67,76,71,72,84,62,20,57,49,51,57,36,50,44,49,47,77,61,73,83,76,76,59,64,68,60,48,53,52,46,50,52,48,19,29,48,75,46,69,43,56,67,55,41,68,72,53,70,35,52,76,40,72,55,96,61,59,55,76,75,74,47,50,73,59,56,39,45,31,46,54,49,18,18,49,60,57,52,56,40,77,35,77,48,110

Secondary structure (DSSP, 8-state):
---------PPP--SSHHHHHHHHHHHHHH--STTSHHHHHHHH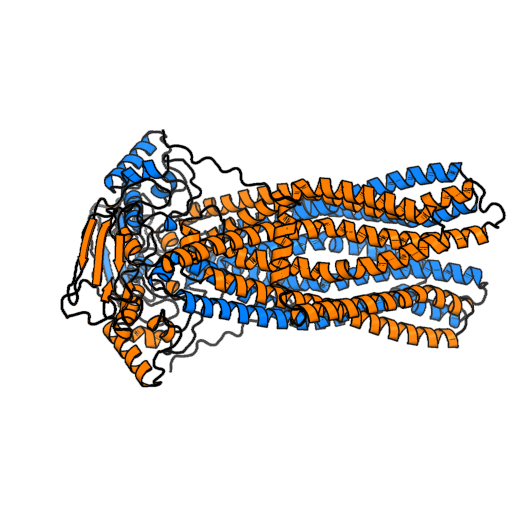HHHHHHHHHHHHHHHHHHHHHHHHHHHTT-HHHHHHHHHHHHHHHHHHHHHHHHHHHHHHHHHHHHHHHHHHHHHHHHSGGGHHHHHHHH-TTS--HHHIIIIIHHHHHHHHHHHHHHHHHHHHHHHHHHHHHHHHH-SHHHHHHHHHHHHHHHHHHHHHTTHHHHHHHHHHHHHHHHHHHHHHHHTHHHHHHHT-HHHHHHHHHHHHHHHHHHHHHHHHHHHHHHHHHHHHHHHHHHHHHHHHHHHHHTTTTTTS-HHHHHHHHHHHHHHHHHHHHHHHHHHHTHHHHHHHHHHHHHHHHHHHHHHHHHHHHHHHHHS-----SSSSS---TT-EEEEEEEEEEE-TTS--EEEEEEEEEEETT--------TTSSHHHHHHHHTTSS--SEEEEEE-S-BSTTSEEE--SS----SS-HHHHHHTT-SS-SS--THHHHHHHHHHHHHTT-HHHHHHHTSSS------HHHHS-HHHHHHHHHHHHHHH--SEEE-/---------PPP--SSHHHHHHHHHHHHHH--STTSHHHHHHHHHHHHHHHHHHHHHHHHHHHHHHHHHHHTT-HHHHHHHHHHHHHHHHHHHHHHHHHHHHHHHHHHHHHHHHHHHHHHHHSGGGHHHHHHHH-TTS--HHHIIIIIHHHHHHHHHHHHHHHHHHHHHHHHHHHHHHHHH-SHHHHHHHHHHHHHHHHHHHHHTTHHHHHHHHHHHHHHHHHHHHHHHHTHHHHHHHT-HHHHHHHHHHHHHHHHHHHHHHHHHHHHHHHHHHHHHHHHHHHHHHHHHHHHHHTTTTTS-HHHHHHHHHHHHHHHHHHHHHHHHHHHTHHHHHHHHHHHHHHHHHHHHHHHHHHHHHHHHHS--TTTTTSSS---TT-EEEEEEEEEEE-TTS--EEEEEEEEEEETT--------TTSSHHHHHHHHTTSS--SEEEEEE-S-BSTTSEEE--SS----SS-HHHHHHTT-SS-SS--THHHHHHHHHHHHHTT-HHHHHHHTSSS------HHHHS-HHHHHHHHHHHHHHH--SEEE-